Protein AF-A0A1J5QI05-F1 (afdb_monomer)

Sequence (761 aa):
MTAGESLWDIAAQQLGDGARYREIYDLSTHTLQPDGQTLTDPDRIRPGWHLTIPLPAPPATPPATPTAAPTLDATSAQGPSVSGRGSPAPVVVANPDGQGGAVGPGVQRPVPARTVSVPSDAATRTGDVTGGASFTRTLVLGLTALAASGVAAELARRRRRQHRLRRAGERIPLPELGTQAEAAERSLRRAEVVLTLDSLRLGLHLLGPACRAAGRSLPRVGGILITEETIDLVLVEDDEAPVAPFARVDARTWRATHADFADQEGAVGVELFPHPFPALVTVGITGEGAIMVVNLEAAGVLSVNGPPEAVTAAMRALACELATSPLSAGAHLVLGPEFADLAAVSDPARTRSVESTSDLEQRSAAADEDNRGVLDHAQVADALGARAALTGGDTWAPTIFLGANQAATTTPWSGHAVLTTNRSSPWQLEVDIDGEARLDVLGCAFRAQRLPEDHYHQLIRALGEAAEEPSRTPFAPPATVESQLVEVLTALPQPSPPAQDPDGMDEDPPQRTTGGREHPRVLVLGPVTVTGLDTATTSDRSRRNVELIAFLALQPGASAEQVDELLGHGKRIEPPNRNAHISRARTWLGTSTDGHPYLLKVANHDHYRLDPAVHTDWEEFLDLSTRGLGRGPDGATDLRAALALVRGRPFTGAARGAYEWADVLTHEMIDTITDVAHALALVEIDARDFRGARHATAVGLAVDPCNEQLFRDAITAAHNAGDHDEVERLIDKLQARIEAIDPGCDLEDDTVELLEALQRT

Secondary structure (DSSP, 8-state):
--TT--HHHHHHHHHS-GGGHHHHHHHHHTPPPTTS-----TT---TT----PPPPPPPPPPPPP----------------------------------------------PPPP----------------------PPBTTB-HHHHHHHHHHHHHHHHHHHHHPPTT----PPPTT-HHHHHHHHHHTS---THHHHHHHHHHHHHHHHHHTT-PPP-EEEEEE-SSEEEEEESS------TT-EESSSSEEEEETHHHHTTTT-TTGGGS--S---EEEEEEETTSPEEEEEHHHHSEEEEESSHHHHHHHHHHHHHHHHH-TTSTTSEEEE-GGGHHHHHTS-TTTEEE-S-HHHHHHHHHHHHHHHHHHHHHHT-SSHHHHHHHT-SGGGGPPEEEEEESS---PPTTSSEEEEESS--SS-EEEE-SSSEEEETTT--EEEE----HHHHHHHHHHHHHHHSPP---S------HHHHHHHHHHHSPPPPPP---SS---PPPPP--SSSPPPPEEE-SSS-EEES--GGG-S---HHHHHHHHHHHHSTTEEHHHHHHHHHTTSPPPHHHHHHHHHHHHHHH-B-TTS-BSB---SSSSEE-B-TT-EEHHHHHHHHHHHHHTTGGGGHHHHHHHHTT--SSTTTTPPTTSSGGGHHHHHHHHHHHHHHHHHHHHHHHHTT-HHHHHHHHHHHHHHSTT-HHHHHHHHHHHHHHT-HHHHHHHHHHHHHHHHTTSTTPPPPHHHHHHHHHHTT-

Solvent-accessible surface area (backbone atoms only — not comparable to full-atom values): 43970 Å² total; per-residue (Å²): 118,57,88,91,62,51,46,38,58,52,16,32,74,75,70,72,38,35,84,52,21,57,58,32,42,66,62,16,38,84,37,78,31,91,88,75,46,58,55,85,50,76,92,67,73,60,66,77,59,74,72,42,73,84,75,81,78,78,81,79,78,78,84,79,81,88,79,81,85,86,89,89,84,86,91,87,91,85,87,87,87,90,87,80,91,86,86,84,83,91,87,88,87,83,87,88,88,90,85,87,84,89,84,88,90,79,93,83,81,92,76,87,84,80,92,78,92,78,89,80,82,88,80,84,77,89,81,84,93,74,95,67,91,71,84,66,89,60,56,47,74,27,28,40,52,67,44,29,42,22,44,40,50,43,47,51,50,31,45,50,52,29,61,51,73,41,51,76,40,61,70,72,73,69,65,56,90,90,34,59,31,35,55,42,54,54,46,33,70,64,41,68,82,61,79,56,62,63,46,48,52,52,54,47,38,48,44,54,61,39,24,53,75,71,73,46,75,76,81,62,50,36,28,36,41,36,50,98,57,36,43,32,40,33,38,78,56,81,56,81,74,60,55,74,75,33,38,70,78,49,49,37,36,33,37,31,42,62,67,68,41,65,85,46,78,82,61,85,69,54,91,78,49,73,68,71,64,36,45,38,45,69,52,24,34,32,87,90,56,28,40,34,31,39,24,38,35,55,45,6,29,40,18,43,36,57,51,68,70,37,33,52,14,28,51,45,33,46,50,54,30,50,73,38,21,78,55,13,65,59,29,37,37,42,31,18,50,94,40,36,67,55,30,72,46,41,60,70,91,41,32,40,53,39,94,37,44,68,57,47,37,52,50,51,57,48,50,51,52,52,37,49,53,49,32,62,72,69,73,37,96,31,35,54,59,24,56,70,68,63,53,73,66,80,76,58,46,29,41,38,37,39,58,26,75,58,71,76,86,55,57,56,27,47,34,35,26,37,37,23,63,39,95,69,50,76,38,34,38,40,34,38,87,91,28,51,23,37,36,62,80,75,71,51,63,27,40,41,28,32,22,46,69,71,50,43,54,18,45,49,47,40,39,34,48,36,63,53,70,46,83,76,71,82,78,73,71,89,69,48,69,65,52,52,26,48,42,34,52,71,50,50,85,74,80,79,76,77,83,77,67,93,75,83,72,96,71,81,81,80,78,88,71,96,82,64,79,66,62,39,35,40,35,42,42,5,59,70,46,70,46,55,46,41,74,92,74,60,89,72,81,57,63,70,45,54,50,50,52,49,45,35,64,79,38,71,50,42,36,59,64,59,53,37,44,66,79,28,75,86,42,93,63,60,70,72,58,57,50,52,48,55,52,50,42,31,59,37,55,30,53,49,89,88,65,50,50,39,47,55,83,64,90,64,89,56,53,44,42,57,37,89,72,53,42,42,50,59,59,54,28,52,55,25,37,53,58,7,37,76,49,40,75,80,12,52,68,36,35,54,56,24,56,70,58,54,72,40,32,58,53,37,91,60,58,93,88,55,67,70,89,43,54,69,58,41,52,54,52,44,57,51,45,39,26,53,16,46,49,44,21,52,43,22,46,76,73,63,37,32,65,57,13,42,49,31,21,52,54,24,45,54,47,43,76,72,46,54,68,39,48,52,52,33,37,50,23,25,52,77,68,69,36,59,72,56,31,53,58,48,50,56,53,48,55,56,49,41,45,74,75,44,68,90,60,82,79,53,68,77,52,52,54,49,54,57,51,61,77,73,110

Nearest PDB structures (foldseek):
  8ffv-assembly1_D  TM=6.722E-01  e=2.477E-02  Homo sapiens
  1p5q-assembly1_A  TM=5.926E-01  e=1.095E-02  Homo sapiens
  4kyo-assembly1_B  TM=4.830E-01  e=3.154E-01  Homo sapiens
  4kyo-assembly1_D  TM=4.873E-01  e=3.309E-01  Homo sapiens
  4kxk-assembly1_D  TM=4.883E-01  e=4.009E-01  Homo sapiens

Structure (mmCIF, N/CA/C/O backbone):
data_AF-A0A1J5QI05-F1
#
_entry.id   AF-A0A1J5QI05-F1
#
loop_
_atom_site.group_PDB
_atom_site.id
_atom_site.type_symbol
_atom_site.label_atom_id
_atom_site.label_alt_id
_atom_site.label_comp_id
_atom_site.label_asym_id
_atom_site.label_entity_id
_atom_site.label_seq_id
_atom_site.pdbx_PDB_ins_code
_atom_site.Cartn_x
_atom_site.Cartn_y
_atom_site.Cartn_z
_atom_site.occupancy
_atom_site.B_iso_or_equiv
_atom_site.auth_seq_id
_atom_site.auth_comp_id
_atom_site.auth_asym_id
_atom_site.auth_atom_id
_atom_site.pdbx_PDB_model_num
ATOM 1 N N . MET A 1 1 ? -9.137 -30.284 -26.699 1.00 57.94 1 MET A N 1
ATOM 2 C CA . MET A 1 1 ? -7.779 -29.768 -26.944 1.00 57.94 1 MET A CA 1
ATOM 3 C C . MET A 1 1 ? -7.523 -29.606 -28.430 1.00 57.94 1 MET A C 1
ATOM 5 O O . MET A 1 1 ? -7.016 -30.505 -29.095 1.00 57.94 1 MET A O 1
ATOM 9 N N . THR A 1 2 ? -7.918 -28.446 -28.933 1.00 52.28 2 THR A N 1
ATOM 10 C CA . THR A 1 2 ? -7.547 -27.859 -30.223 1.00 52.28 2 THR A CA 1
ATOM 11 C C . THR A 1 2 ? -6.321 -26.949 -30.067 1.00 52.28 2 THR A C 1
ATOM 13 O O . THR A 1 2 ? -5.876 -26.672 -28.955 1.00 52.28 2 THR A O 1
ATOM 16 N N . ALA A 1 3 ? -5.716 -26.513 -31.174 1.00 47.81 3 ALA A N 1
ATOM 17 C CA . ALA A 1 3 ? -4.569 -25.605 -31.122 1.00 47.81 3 ALA A CA 1
ATOM 18 C C . ALA A 1 3 ? -5.006 -24.187 -30.709 1.00 47.81 3 ALA A C 1
ATOM 20 O O . ALA A 1 3 ? -5.913 -23.635 -31.325 1.00 47.81 3 ALA A O 1
ATOM 21 N N . GLY A 1 4 ? -4.341 -23.611 -29.700 1.00 61.31 4 GLY A N 1
ATOM 22 C CA . GLY A 1 4 ? -4.635 -22.273 -29.162 1.00 61.31 4 GLY A CA 1
ATOM 23 C C . GLY A 1 4 ? -5.579 -22.240 -27.952 1.00 61.31 4 GLY A C 1
ATOM 24 O O . GLY A 1 4 ? -5.848 -21.164 -27.441 1.00 61.31 4 GLY A O 1
ATOM 25 N N . GLU A 1 5 ? -6.062 -23.394 -27.490 1.00 75.56 5 GLU A N 1
ATOM 26 C CA . GLU A 1 5 ? -6.922 -23.538 -26.304 1.00 75.56 5 GLU A CA 1
ATOM 27 C C . GLU A 1 5 ? -6.070 -23.517 -25.016 1.00 75.56 5 GLU A C 1
ATOM 29 O O . GLU A 1 5 ? -5.035 -24.188 -24.967 1.00 75.56 5 GLU A O 1
ATOM 34 N N . SER A 1 6 ? -6.484 -22.768 -23.987 1.00 86.50 6 SER A N 1
ATOM 35 C CA . SER A 1 6 ? -5.796 -22.663 -22.685 1.00 86.50 6 SER A CA 1
ATOM 36 C C . SER A 1 6 ? -6.453 -23.522 -21.590 1.00 86.50 6 SER A C 1
ATOM 38 O O . SER A 1 6 ? -7.576 -24.004 -21.750 1.00 86.50 6 SER A O 1
ATOM 40 N N . LEU A 1 7 ? -5.784 -23.714 -20.440 1.00 83.56 7 LEU A N 1
ATOM 41 C CA . LEU A 1 7 ? -6.399 -24.418 -19.300 1.00 83.56 7 LEU A CA 1
ATOM 42 C C . LEU A 1 7 ? -7.613 -23.656 -18.751 1.00 83.56 7 LEU A C 1
ATOM 44 O O . LEU A 1 7 ? -8.544 -24.284 -18.250 1.00 83.56 7 LEU A O 1
ATOM 48 N N . TRP A 1 8 ? -7.611 -22.326 -18.878 1.00 86.31 8 TRP A N 1
ATOM 49 C CA . TRP A 1 8 ? -8.726 -21.455 -18.515 1.00 86.31 8 TRP A CA 1
ATOM 50 C C . TRP A 1 8 ? -9.959 -21.733 -19.379 1.00 86.31 8 TRP A C 1
ATOM 52 O O . TRP A 1 8 ? -11.044 -21.941 -18.844 1.00 86.31 8 TRP A O 1
ATOM 62 N N . ASP A 1 9 ? -9.793 -21.831 -20.701 1.00 82.38 9 ASP A N 1
ATOM 63 C CA . ASP A 1 9 ? -10.897 -22.138 -21.626 1.00 82.38 9 ASP A CA 1
ATOM 64 C C . ASP A 1 9 ? -11.490 -23.526 -21.350 1.00 82.38 9 ASP A C 1
ATOM 66 O O . ASP A 1 9 ? -12.709 -23.715 -21.353 1.00 82.38 9 ASP A O 1
ATOM 70 N N . ILE A 1 10 ? -10.623 -24.499 -21.050 1.00 82.75 10 ILE A N 1
ATOM 71 C CA . ILE A 1 10 ? -11.022 -25.868 -20.704 1.00 82.75 10 ILE A CA 1
ATOM 72 C C . ILE A 1 10 ? -11.776 -25.885 -19.367 1.00 82.75 10 ILE A C 1
ATOM 74 O O . ILE A 1 10 ? -12.798 -26.562 -19.260 1.00 82.75 10 ILE A O 1
ATOM 78 N N . ALA A 1 11 ? -11.334 -25.126 -18.362 1.00 85.94 11 ALA A N 1
ATOM 79 C CA . ALA A 1 11 ? -12.040 -25.003 -17.089 1.00 85.94 11 ALA A CA 1
ATOM 80 C C . ALA A 1 11 ? -13.392 -24.286 -17.245 1.00 85.94 11 ALA A C 1
ATOM 82 O O . ALA A 1 11 ? -14.410 -24.798 -16.778 1.00 85.94 11 ALA A O 1
ATOM 83 N N . ALA A 1 12 ? -13.452 -23.189 -18.003 1.00 83.75 12 ALA A N 1
ATOM 84 C CA . ALA A 1 12 ? -14.699 -22.494 -18.308 1.00 83.75 12 ALA A CA 1
ATOM 85 C C . ALA A 1 12 ? -15.707 -23.416 -19.019 1.00 83.75 12 ALA A C 1
ATOM 87 O O . ALA A 1 12 ? -16.884 -23.446 -18.662 1.00 83.75 12 ALA A O 1
ATOM 88 N N . GLN A 1 13 ? -15.249 -24.227 -19.980 1.00 82.94 13 GLN A N 1
ATOM 89 C CA . GLN A 1 13 ? -16.114 -25.139 -20.730 1.00 82.94 13 GLN A CA 1
ATOM 90 C C . GLN A 1 13 ? -16.539 -26.389 -19.934 1.00 82.94 13 GLN A C 1
ATOM 92 O O . GLN A 1 13 ? -17.657 -26.867 -20.117 1.00 82.94 13 GLN A O 1
ATOM 97 N N . GLN A 1 14 ? -15.661 -26.950 -19.094 1.00 82.81 14 GLN A N 1
ATOM 98 C CA . GLN A 1 14 ? -15.864 -28.269 -18.467 1.00 82.81 14 GLN A CA 1
ATOM 99 C C . GLN A 1 14 ? -16.241 -28.198 -16.977 1.00 82.81 14 GLN A C 1
ATOM 101 O O . GLN A 1 14 ? -16.883 -29.116 -16.468 1.00 82.81 14 GLN A O 1
ATOM 106 N N . LEU A 1 15 ? -15.866 -27.120 -16.281 1.00 79.81 15 LEU A N 1
ATOM 107 C CA . LEU A 1 15 ? -16.158 -26.868 -14.861 1.00 79.81 15 LEU A CA 1
ATOM 108 C C . LEU A 1 15 ? -17.123 -25.691 -14.642 1.00 79.81 15 LEU A C 1
ATOM 110 O O . LEU A 1 15 ? -17.561 -25.481 -13.510 1.00 79.81 15 LEU A O 1
ATOM 114 N N . GLY A 1 16 ? -17.465 -24.950 -15.703 1.00 76.06 16 GLY A N 1
ATOM 115 C CA . GLY A 1 16 ? -18.359 -23.786 -15.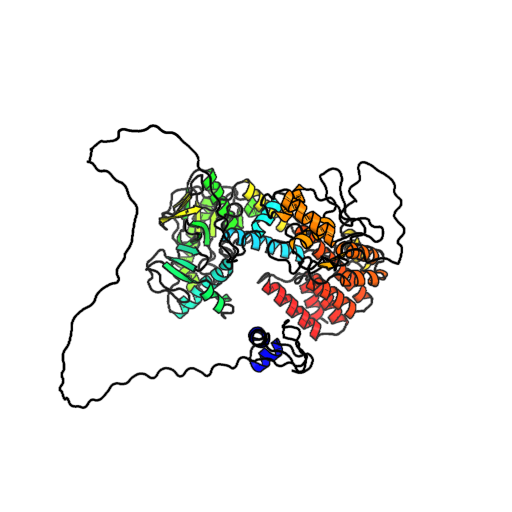671 1.00 76.06 16 GLY A CA 1
ATOM 116 C C . GLY A 1 16 ? -17.702 -22.486 -15.195 1.00 76.06 16 GLY A C 1
ATOM 117 O O . GLY A 1 16 ? -18.373 -21.460 -15.144 1.00 76.06 16 GLY A O 1
ATOM 118 N N . ASP A 1 17 ? -16.412 -22.525 -14.859 1.00 77.50 17 ASP A N 1
ATOM 119 C CA . ASP A 1 17 ? -15.629 -21.395 -14.358 1.00 77.50 17 ASP A CA 1
ATOM 120 C C . ASP A 1 17 ? -14.163 -21.557 -14.789 1.00 77.50 17 ASP A C 1
ATOM 122 O O . ASP A 1 17 ? -13.540 -22.593 -14.543 1.00 77.50 17 ASP A O 1
ATOM 126 N N . GLY A 1 18 ? -13.621 -20.530 -15.448 1.00 76.50 18 GLY A N 1
ATOM 127 C CA . GLY A 1 18 ? -12.241 -20.501 -15.929 1.00 76.50 18 GLY A CA 1
ATOM 128 C C . GLY A 1 18 ? -11.202 -20.423 -14.809 1.00 76.50 18 GLY A C 1
ATOM 129 O O . GLY A 1 18 ? -10.124 -21.001 -14.947 1.00 76.50 18 GLY A O 1
ATOM 130 N N . ALA A 1 19 ? -11.531 -19.814 -13.663 1.00 85.00 19 ALA A N 1
ATOM 131 C CA . ALA A 1 19 ? -10.616 -19.683 -12.525 1.00 85.00 19 ALA A CA 1
ATOM 132 C C . ALA A 1 19 ? -10.212 -21.045 -11.929 1.00 85.00 19 ALA A C 1
ATOM 134 O O . ALA A 1 19 ? -9.117 -21.201 -11.379 1.00 85.00 19 ALA A O 1
ATOM 135 N N . ARG A 1 20 ? -11.045 -22.072 -12.135 1.00 83.25 20 ARG A N 1
ATOM 136 C CA . ARG A 1 20 ? -10.829 -23.456 -11.682 1.00 83.25 20 ARG A CA 1
ATOM 137 C C . ARG A 1 20 ? -9.798 -24.235 -12.510 1.00 83.25 20 ARG A C 1
ATOM 139 O O . ARG A 1 20 ? -9.565 -25.417 -12.259 1.00 83.25 20 ARG A O 1
ATOM 146 N N . TYR A 1 21 ? -9.113 -23.584 -13.454 1.00 86.75 21 TYR A N 1
ATOM 147 C CA . TYR A 1 21 ? -8.011 -24.172 -14.227 1.00 86.75 21 TYR A CA 1
ATOM 148 C C . TYR A 1 21 ? -6.886 -24.749 -13.354 1.00 86.75 21 TYR A C 1
ATOM 150 O O . TYR A 1 21 ? -6.236 -25.715 -13.757 1.00 86.75 21 TYR A O 1
ATOM 158 N N . ARG A 1 22 ? -6.684 -24.202 -12.146 1.00 88.00 22 ARG A N 1
ATOM 159 C CA . ARG A 1 22 ? -5.702 -24.702 -11.170 1.00 88.00 22 ARG A CA 1
ATOM 160 C C . ARG A 1 22 ? -6.006 -26.128 -10.712 1.00 88.00 22 ARG A C 1
ATOM 162 O O . ARG A 1 22 ? -5.087 -26.931 -10.636 1.00 88.00 22 ARG A O 1
ATOM 169 N N . GLU A 1 23 ? -7.278 -26.486 -10.525 1.00 85.44 23 GLU A N 1
ATOM 170 C CA . GLU A 1 23 ? -7.661 -27.860 -10.165 1.00 85.44 23 GLU A CA 1
ATOM 171 C C . GLU A 1 23 ? -7.296 -28.853 -11.279 1.00 85.44 23 GLU A C 1
ATOM 173 O O . GLU A 1 23 ? -6.795 -29.945 -11.011 1.00 85.44 23 GLU A O 1
ATOM 178 N N . ILE A 1 24 ? -7.504 -28.460 -12.543 1.00 85.81 24 ILE A N 1
ATOM 179 C CA . ILE A 1 24 ? -7.110 -29.262 -13.712 1.00 85.81 24 ILE A CA 1
ATOM 180 C C . ILE A 1 24 ? -5.584 -29.362 -13.790 1.00 85.81 24 ILE A C 1
ATOM 182 O O . ILE A 1 24 ? -5.062 -30.445 -14.056 1.00 85.81 24 ILE A O 1
ATOM 186 N N . TYR A 1 25 ? -4.866 -28.260 -13.549 1.00 87.62 25 TYR A N 1
ATOM 187 C CA . TYR A 1 25 ? -3.404 -28.232 -13.516 1.00 87.62 25 TYR A CA 1
ATOM 188 C C . TYR A 1 25 ? -2.859 -29.194 -12.456 1.00 87.62 25 TYR A C 1
ATOM 190 O O . TYR A 1 25 ? -2.159 -30.139 -12.821 1.00 87.62 25 TYR A O 1
ATOM 198 N N . ASP A 1 26 ? -3.240 -29.028 -11.187 1.00 84.50 26 ASP A N 1
ATOM 199 C CA . ASP A 1 26 ? -2.735 -29.810 -10.053 1.00 84.50 26 ASP A CA 1
ATOM 200 C C . ASP A 1 26 ? -2.964 -31.315 -10.256 1.00 84.50 26 ASP A C 1
ATOM 202 O O . ASP A 1 26 ? -2.021 -32.107 -10.159 1.00 84.50 2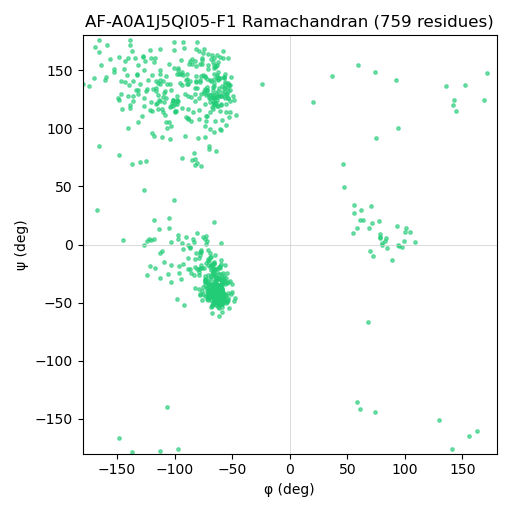6 ASP A O 1
ATOM 206 N N . LEU A 1 27 ? -4.178 -31.710 -10.664 1.00 85.75 27 LEU A N 1
ATOM 207 C CA . LEU A 1 27 ? -4.530 -33.103 -10.977 1.00 85.75 27 LEU A CA 1
ATOM 208 C C . LEU A 1 27 ? -3.824 -33.661 -12.229 1.00 85.75 27 LEU A C 1
ATOM 210 O O . LEU A 1 27 ? -3.763 -34.881 -12.415 1.00 85.75 27 LEU A O 1
ATOM 214 N N . SER A 1 28 ? -3.287 -32.797 -13.094 1.00 85.25 28 SER A N 1
ATOM 215 C CA . SER A 1 28 ? -2.593 -33.179 -14.333 1.00 85.25 28 SER A CA 1
ATOM 216 C C . SER A 1 28 ? -1.065 -33.094 -14.240 1.00 85.25 28 SER A C 1
ATOM 218 O O . SER A 1 28 ? -0.394 -33.745 -15.041 1.00 85.25 28 SER A O 1
ATOM 220 N N . THR A 1 29 ? -0.491 -32.376 -13.265 1.00 85.31 29 THR A N 1
ATOM 221 C CA . THR A 1 29 ? 0.975 -32.221 -13.103 1.00 85.31 29 THR A CA 1
ATOM 222 C C . THR A 1 29 ? 1.718 -33.556 -12.990 1.00 85.31 29 THR A C 1
ATOM 224 O O . THR A 1 29 ? 2.830 -33.709 -13.496 1.00 85.31 29 THR A O 1
ATOM 227 N N . HIS A 1 30 ? 1.088 -34.555 -12.368 1.00 78.75 30 HIS A N 1
ATOM 228 C CA . HIS A 1 30 ? 1.634 -35.903 -12.186 1.00 78.75 30 HIS A CA 1
ATOM 229 C C . HIS A 1 30 ? 1.330 -36.863 -13.353 1.00 78.75 30 HIS A C 1
ATOM 231 O O . HIS A 1 30 ? 1.742 -38.023 -13.320 1.00 78.75 30 HIS A O 1
ATOM 237 N N . THR A 1 31 ? 0.621 -36.405 -14.391 1.00 79.75 31 THR A N 1
ATOM 238 C CA . THR A 1 31 ? 0.260 -37.223 -15.558 1.00 79.75 31 THR A CA 1
ATOM 239 C C . THR A 1 31 ? 1.355 -37.150 -16.621 1.00 79.75 31 THR A C 1
ATOM 241 O O . THR A 1 31 ? 1.615 -36.089 -17.192 1.00 79.75 31 THR A O 1
ATOM 244 N N . LEU A 1 32 ? 1.985 -38.295 -16.906 1.00 81.75 32 LEU A N 1
ATOM 245 C CA . LEU A 1 32 ? 2.962 -38.429 -17.988 1.00 81.75 32 LEU A CA 1
ATOM 246 C C . LEU A 1 32 ? 2.260 -38.320 -19.349 1.00 81.75 32 LEU A C 1
ATOM 248 O O . LEU A 1 32 ? 1.349 -39.091 -19.652 1.00 81.75 32 LEU A O 1
ATOM 252 N N . GLN A 1 33 ? 2.700 -37.367 -20.163 1.00 88.44 33 GLN A N 1
ATOM 253 C CA . GLN A 1 33 ? 2.087 -37.030 -21.443 1.00 88.44 33 GLN A CA 1
ATOM 254 C C . GLN A 1 33 ? 2.602 -37.926 -22.585 1.00 88.44 33 GLN A C 1
ATOM 256 O O . GLN A 1 33 ? 3.686 -38.509 -22.473 1.00 88.44 33 GLN A O 1
ATOM 261 N N . PRO A 1 34 ? 1.872 -38.043 -23.716 1.00 74.81 34 PRO A N 1
ATOM 262 C CA . PRO A 1 34 ? 2.271 -38.905 -24.836 1.00 74.81 34 PRO A CA 1
ATOM 263 C C . PRO A 1 34 ? 3.613 -38.547 -25.501 1.00 74.81 34 PRO A C 1
ATOM 265 O O . PRO A 1 34 ? 4.197 -39.393 -26.175 1.00 74.81 34 PRO A O 1
ATOM 268 N N . ASP A 1 35 ? 4.112 -37.320 -25.315 1.00 76.56 35 ASP A N 1
ATOM 269 C CA . ASP A 1 35 ? 5.439 -36.864 -25.761 1.00 76.56 35 ASP A CA 1
ATOM 270 C C . ASP A 1 35 ? 6.550 -37.081 -24.709 1.00 76.56 35 ASP A C 1
ATOM 272 O O . ASP A 1 35 ? 7.690 -36.656 -24.906 1.00 76.56 35 ASP A O 1
ATOM 276 N N . GLY A 1 36 ? 6.236 -37.764 -23.602 1.00 75.56 36 GLY A N 1
ATOM 277 C CA . GLY A 1 36 ? 7.157 -38.067 -22.505 1.00 75.56 36 GLY A CA 1
ATOM 278 C C . GLY A 1 36 ? 7.405 -36.906 -21.539 1.00 75.56 36 GLY A C 1
ATOM 279 O O . GLY A 1 36 ? 8.251 -37.039 -20.655 1.00 75.56 36 GLY A O 1
ATOM 280 N N . GLN A 1 37 ? 6.704 -35.779 -21.696 1.00 80.00 37 GLN A N 1
ATOM 281 C CA . GLN A 1 37 ? 6.789 -34.630 -20.790 1.00 80.00 37 GLN A CA 1
ATOM 282 C C . GLN A 1 37 ? 5.711 -34.711 -19.693 1.00 80.00 37 GLN A C 1
ATOM 284 O O . GLN A 1 37 ? 4.864 -35.605 -19.687 1.00 80.00 37 GLN A O 1
ATOM 289 N N . THR A 1 38 ? 5.748 -33.787 -18.737 1.00 85.69 38 THR A N 1
ATOM 290 C CA . THR A 1 38 ? 4.684 -33.569 -17.746 1.00 85.69 38 THR A CA 1
ATOM 291 C C . THR A 1 38 ? 4.260 -32.106 -17.784 1.00 85.69 38 THR A C 1
ATOM 293 O O . THR A 1 38 ? 5.011 -31.243 -18.243 1.00 85.69 38 THR A O 1
ATOM 296 N N . LEU A 1 39 ? 3.049 -31.814 -17.311 1.00 83.38 39 LEU A N 1
ATOM 297 C CA . LEU A 1 39 ? 2.545 -30.447 -17.223 1.00 83.38 39 LEU A CA 1
ATOM 298 C C . LEU A 1 39 ? 3.249 -29.712 -16.068 1.00 83.38 39 LEU A C 1
ATOM 300 O O . LEU A 1 39 ? 2.935 -29.944 -14.905 1.00 83.38 39 LEU A O 1
ATOM 304 N N . THR A 1 40 ? 4.225 -28.860 -16.394 1.00 81.38 40 THR A N 1
ATOM 305 C CA . THR A 1 40 ? 5.015 -28.073 -15.418 1.00 81.38 40 THR A CA 1
ATOM 306 C C . THR A 1 40 ? 4.738 -26.569 -15.458 1.00 81.38 40 THR A C 1
ATOM 308 O O . THR A 1 40 ? 5.327 -25.821 -14.685 1.00 81.38 40 THR A O 1
ATOM 311 N N . ASP A 1 41 ? 3.928 -26.121 -16.414 1.00 78.25 41 ASP A N 1
ATOM 312 C CA . ASP A 1 41 ? 3.606 -24.719 -16.676 1.00 78.25 41 ASP A CA 1
ATOM 313 C C . ASP A 1 41 ? 2.139 -24.667 -17.149 1.00 78.25 41 ASP A C 1
ATOM 315 O O . ASP A 1 41 ? 1.824 -25.299 -18.166 1.00 78.25 41 ASP A O 1
ATOM 319 N N . PRO A 1 42 ? 1.225 -24.006 -16.412 1.00 77.44 42 PRO A N 1
ATOM 320 C CA . PRO A 1 42 ? -0.200 -23.990 -16.740 1.00 77.44 42 PRO A CA 1
ATOM 321 C C . PRO A 1 42 ? -0.514 -23.247 -18.047 1.00 77.44 42 PRO A C 1
ATOM 323 O O . PRO A 1 42 ? -1.506 -23.573 -18.700 1.00 77.44 42 PRO A O 1
ATOM 326 N N . ASP A 1 43 ? 0.342 -22.313 -18.467 1.00 75.50 43 ASP A N 1
ATOM 327 C CA . ASP A 1 43 ? 0.135 -21.501 -19.671 1.00 75.50 43 ASP A CA 1
ATOM 328 C C . ASP A 1 43 ? 0.662 -22.201 -20.941 1.00 75.50 43 ASP A C 1
ATOM 330 O O . ASP A 1 43 ? 0.529 -21.691 -22.057 1.00 75.50 43 ASP A O 1
ATOM 334 N N . ARG A 1 44 ? 1.269 -23.392 -20.802 1.00 76.19 44 ARG A N 1
ATOM 335 C CA . ARG A 1 44 ? 1.922 -24.132 -21.895 1.00 76.19 44 ARG A CA 1
ATOM 336 C C . ARG A 1 44 ? 1.387 -25.545 -22.063 1.00 76.19 44 ARG A C 1
ATOM 338 O O . ARG A 1 44 ? 2.086 -26.532 -21.828 1.00 76.19 44 ARG A O 1
ATOM 345 N N . ILE A 1 45 ? 0.168 -25.639 -22.578 1.00 81.62 45 ILE A N 1
ATOM 346 C CA . ILE A 1 45 ? -0.450 -26.917 -22.945 1.00 81.62 45 ILE A CA 1
ATOM 347 C C . ILE A 1 45 ? -0.371 -27.187 -24.450 1.00 81.62 45 ILE A C 1
ATOM 349 O O . ILE A 1 45 ? -0.304 -26.269 -25.268 1.00 81.62 45 ILE A O 1
ATOM 353 N N . ARG A 1 46 ? -0.342 -28.469 -24.833 1.00 78.38 46 ARG A N 1
ATOM 354 C CA . ARG A 1 46 ? -0.157 -28.901 -26.228 1.00 78.38 46 ARG A CA 1
ATOM 355 C C . ARG A 1 46 ? -1.342 -29.719 -26.745 1.00 78.38 46 ARG A C 1
ATOM 357 O O . ARG A 1 46 ? -1.900 -30.523 -25.995 1.00 78.38 46 ARG A O 1
ATOM 364 N N . PRO A 1 47 ? -1.700 -29.601 -28.038 1.00 79.25 47 PRO A N 1
ATOM 365 C CA . PRO A 1 47 ? -2.672 -30.493 -28.661 1.00 79.25 47 PRO A CA 1
ATOM 366 C C . PRO A 1 47 ? -2.250 -31.962 -28.523 1.00 79.25 47 PRO A C 1
ATOM 368 O O . PRO A 1 47 ? -1.142 -32.333 -28.906 1.00 79.25 47 PRO A O 1
ATOM 371 N N . GLY A 1 48 ? -3.145 -32.795 -27.988 1.00 73.69 48 GLY A N 1
ATOM 372 C CA . GLY A 1 48 ? -2.899 -34.222 -27.753 1.00 73.69 48 GLY A CA 1
ATOM 373 C C . GLY A 1 48 ? -2.406 -34.585 -26.347 1.00 73.69 48 GLY A C 1
ATOM 374 O O . GLY A 1 48 ? -2.239 -35.770 -26.075 1.00 73.69 48 GLY A O 1
ATOM 375 N N . TRP A 1 49 ? -2.203 -33.615 -25.451 1.00 86.31 49 TRP A N 1
ATOM 376 C CA . TRP A 1 49 ? -1.995 -33.896 -24.027 1.00 86.31 49 TRP A CA 1
ATOM 377 C C . TRP A 1 49 ? -3.290 -34.380 -23.347 1.00 86.31 49 TRP A C 1
ATOM 379 O O . TRP A 1 49 ? -4.402 -34.038 -23.755 1.00 86.31 49 TRP A O 1
ATOM 389 N N . HIS A 1 50 ? -3.134 -35.203 -22.312 1.00 85.12 50 HIS A N 1
ATOM 390 C CA . HIS A 1 50 ? -4.206 -35.723 -21.471 1.00 85.12 50 HIS A CA 1
ATOM 391 C C . HIS A 1 50 ? -4.253 -34.946 -20.153 1.00 85.12 50 HIS A C 1
ATOM 393 O O . HIS A 1 50 ? -3.257 -34.877 -19.430 1.00 85.12 50 HIS A O 1
ATOM 399 N N . LEU A 1 51 ? -5.424 -34.388 -19.843 1.00 85.94 51 LEU A N 1
ATOM 400 C CA . LEU A 1 51 ? -5.690 -33.626 -18.625 1.00 85.94 51 LEU A CA 1
ATOM 401 C C . LEU A 1 51 ? -6.734 -34.345 -17.767 1.00 85.94 51 LEU A C 1
ATOM 403 O O . LEU A 1 51 ? -7.719 -34.877 -18.286 1.00 85.94 51 LEU A O 1
ATOM 407 N N . THR A 1 52 ? -6.525 -34.330 -16.456 1.00 84.56 52 THR A N 1
ATOM 408 C CA . THR A 1 52 ? -7.446 -34.875 -15.457 1.00 84.56 52 THR A CA 1
ATOM 409 C C . THR A 1 52 ? -8.410 -33.777 -15.022 1.00 84.56 52 THR A C 1
ATOM 411 O O . THR A 1 52 ? -8.020 -32.837 -14.336 1.00 84.56 52 THR A O 1
ATOM 414 N N . ILE A 1 53 ? -9.679 -33.891 -15.416 1.00 84.38 53 ILE A N 1
ATOM 415 C CA . ILE A 1 53 ? -10.730 -32.944 -15.025 1.00 84.38 53 ILE A CA 1
ATOM 416 C C . ILE A 1 53 ? -11.392 -33.448 -13.730 1.00 84.38 53 ILE A C 1
ATOM 418 O O . ILE A 1 53 ? -11.794 -34.618 -13.687 1.00 84.38 53 ILE A O 1
ATOM 422 N N . PRO A 1 54 ? -11.534 -32.615 -12.681 1.00 78.56 54 PRO A N 1
ATOM 423 C CA . PRO A 1 54 ? -12.238 -33.005 -11.465 1.00 78.56 54 PRO A CA 1
ATOM 424 C C . PRO A 1 54 ? -13.729 -33.222 -11.754 1.00 78.56 54 PRO A C 1
ATOM 426 O O . PRO A 1 54 ? -14.446 -32.316 -12.175 1.00 78.56 54 PRO A O 1
ATOM 429 N N . LEU A 1 55 ? -14.211 -34.442 -11.511 1.00 65.62 55 LEU A N 1
ATOM 430 C CA . LEU A 1 55 ? -15.637 -34.761 -11.574 1.00 65.62 55 LEU A CA 1
ATOM 431 C C . LEU A 1 55 ? -16.365 -34.135 -10.372 1.00 65.62 55 LEU A C 1
ATOM 433 O O . LEU A 1 55 ? -15.914 -34.329 -9.240 1.00 65.62 55 LEU A O 1
ATOM 437 N N . PRO A 1 56 ? -17.508 -33.448 -10.567 1.00 51.56 56 PRO A N 1
ATOM 438 C CA . PRO A 1 56 ? -18.315 -32.977 -9.450 1.00 51.56 56 PRO A CA 1
ATOM 439 C C . PRO A 1 56 ? -18.819 -34.169 -8.629 1.00 51.56 56 PRO A C 1
ATOM 441 O O . PRO A 1 56 ? -19.350 -35.142 -9.174 1.00 51.56 56 PRO A O 1
ATOM 444 N N . ALA A 1 57 ? -18.662 -34.093 -7.306 1.00 40.53 57 ALA A N 1
ATOM 445 C CA . ALA A 1 57 ? -19.185 -35.110 -6.405 1.00 40.53 57 ALA A CA 1
ATOM 446 C C . ALA A 1 57 ? -20.723 -35.184 -6.530 1.00 40.53 57 ALA A C 1
ATOM 448 O O . ALA A 1 57 ? -21.381 -34.139 -6.538 1.00 40.53 57 ALA A O 1
ATOM 449 N N . PRO A 1 58 ? -21.326 -36.386 -6.622 1.00 39.38 58 PRO A N 1
ATOM 450 C CA . PRO A 1 58 ? -22.778 -36.505 -6.646 1.00 39.38 58 PRO A CA 1
ATOM 451 C C . PRO A 1 58 ? -23.366 -35.963 -5.331 1.00 39.38 58 PRO A C 1
ATOM 453 O O . PRO A 1 58 ? -22.783 -36.194 -4.267 1.00 39.38 58 PRO A O 1
ATOM 456 N N . PRO A 1 59 ? -24.512 -35.258 -5.374 1.00 36.84 59 PRO A N 1
ATOM 457 C CA . PRO A 1 59 ? -25.067 -34.595 -4.201 1.00 36.84 59 PRO A CA 1
ATOM 458 C C . PRO A 1 59 ? -25.365 -35.605 -3.090 1.00 36.84 59 PRO A C 1
ATOM 460 O O . PRO A 1 59 ? -26.057 -36.602 -3.306 1.00 36.84 59 PRO A O 1
ATOM 463 N N . ALA A 1 60 ? -24.849 -35.331 -1.892 1.00 36.16 60 ALA A N 1
ATOM 464 C CA . ALA A 1 60 ? -25.097 -36.157 -0.722 1.00 36.16 60 ALA A CA 1
ATOM 465 C C . ALA A 1 60 ? -26.594 -36.142 -0.374 1.00 36.16 60 ALA A C 1
ATOM 467 O O . ALA A 1 60 ? -27.169 -35.094 -0.073 1.00 36.16 60 ALA A O 1
ATOM 468 N N . THR A 1 61 ? -27.231 -37.312 -0.405 1.00 38.44 61 THR A N 1
ATOM 469 C CA . THR A 1 61 ? -28.631 -37.463 0.004 1.00 38.44 61 THR A CA 1
ATOM 470 C C . THR A 1 61 ? -28.775 -37.088 1.485 1.00 38.44 61 THR A C 1
ATOM 472 O O . THR A 1 61 ? -28.038 -37.642 2.307 1.00 38.44 61 THR A O 1
ATOM 475 N N . PRO A 1 62 ? -29.710 -36.198 1.869 1.00 42.75 62 PRO A N 1
ATOM 476 C CA . PRO A 1 62 ? -29.880 -35.823 3.269 1.00 42.75 62 PRO A CA 1
ATOM 477 C C . PRO A 1 62 ? -30.294 -37.036 4.127 1.00 42.75 62 PRO A C 1
ATOM 479 O O . PRO A 1 62 ? -31.074 -37.878 3.667 1.00 42.75 62 PRO A O 1
ATOM 482 N N . PRO A 1 63 ? -29.796 -37.150 5.374 1.00 35.75 63 PRO A N 1
ATOM 483 C CA . PRO A 1 63 ? -30.087 -38.290 6.235 1.00 35.75 63 PRO A CA 1
ATOM 484 C C . PRO A 1 63 ? -31.571 -38.328 6.619 1.00 35.75 63 PRO A C 1
ATOM 486 O O . PRO A 1 63 ? -32.125 -37.365 7.152 1.00 35.75 63 PRO A O 1
ATOM 489 N N . ALA A 1 64 ? -32.218 -39.466 6.364 1.00 33.28 64 ALA A N 1
ATOM 490 C CA . ALA A 1 64 ? -33.631 -39.663 6.666 1.00 33.28 64 ALA A CA 1
ATOM 491 C C . ALA A 1 64 ? -33.904 -39.665 8.181 1.00 33.28 64 ALA A C 1
ATOM 493 O O . ALA A 1 64 ? -33.218 -40.326 8.962 1.00 33.28 64 ALA A O 1
ATOM 494 N N . THR A 1 65 ? -34.956 -38.955 8.587 1.00 36.09 65 THR A N 1
ATOM 495 C CA . THR A 1 65 ? -35.403 -38.845 9.981 1.00 36.09 65 THR A CA 1
ATOM 496 C C . THR A 1 65 ? -35.920 -40.194 10.511 1.00 36.09 65 THR A C 1
ATOM 498 O O . THR A 1 65 ? -36.835 -40.761 9.905 1.00 36.09 65 THR A O 1
ATOM 501 N N . PRO A 1 66 ? -35.430 -40.717 11.654 1.00 35.75 66 PRO A N 1
ATOM 502 C CA . PRO A 1 66 ? -35.962 -41.951 12.226 1.00 35.75 66 PRO A CA 1
ATOM 503 C C . PRO A 1 66 ? -37.349 -41.722 12.841 1.00 35.75 66 PRO A C 1
ATOM 505 O O . PRO A 1 66 ? -37.481 -41.137 13.915 1.00 35.75 66 PRO A O 1
ATOM 508 N N . THR A 1 67 ? -38.398 -42.207 12.175 1.00 29.25 67 THR A N 1
ATOM 509 C CA . THR A 1 67 ? -39.738 -42.325 12.775 1.00 29.25 67 THR A CA 1
ATOM 510 C C . THR A 1 67 ? -39.821 -43.592 13.630 1.00 29.25 67 THR A C 1
ATOM 512 O O . THR A 1 67 ? -39.263 -44.631 13.280 1.00 29.25 67 THR A O 1
ATOM 515 N N . ALA A 1 68 ? -40.493 -43.500 14.777 1.00 34.88 68 ALA A N 1
ATOM 516 C CA . ALA A 1 68 ? -40.495 -44.541 15.799 1.00 34.88 68 ALA A CA 1
ATOM 517 C C . ALA A 1 68 ? -41.408 -45.747 15.481 1.00 34.88 68 ALA A C 1
ATOM 519 O O . ALA A 1 68 ? -42.533 -45.556 15.037 1.00 34.88 68 ALA A O 1
ATOM 520 N N . ALA A 1 69 ? -40.888 -46.944 15.799 1.00 36.22 69 ALA A N 1
ATOM 521 C CA . ALA A 1 69 ? -41.507 -48.172 16.348 1.00 36.22 69 ALA A CA 1
ATOM 522 C C . ALA A 1 69 ? -42.938 -48.616 15.923 1.00 36.22 69 ALA A C 1
ATOM 524 O O . ALA A 1 69 ? -43.869 -47.819 15.836 1.00 36.22 69 ALA A O 1
ATOM 525 N N . PRO A 1 70 ? -43.175 -49.943 15.830 1.00 36.44 70 PRO A N 1
ATOM 526 C CA . PRO A 1 70 ? -43.634 -50.630 17.048 1.00 36.44 70 PRO A CA 1
ATOM 527 C C . PRO A 1 70 ? -43.032 -52.028 17.338 1.00 36.44 70 PRO A C 1
ATOM 529 O O . PRO A 1 70 ? -42.298 -52.617 16.552 1.00 36.44 70 PRO A O 1
ATOM 532 N N . THR A 1 71 ? -43.361 -52.491 18.547 1.00 30.66 71 THR A N 1
ATOM 533 C CA . THR A 1 71 ? -42.854 -53.610 19.372 1.00 30.66 71 THR A CA 1
ATOM 534 C C . THR A 1 71 ? -43.262 -55.032 18.930 1.00 30.66 71 THR A C 1
ATOM 536 O O . THR A 1 71 ? -44.220 -55.166 18.173 1.00 30.66 71 THR A O 1
ATOM 539 N N . LEU A 1 72 ? -42.599 -56.054 19.525 1.00 30.70 72 LEU A N 1
ATOM 540 C CA . LEU A 1 72 ? -43.039 -57.427 19.940 1.00 30.70 72 LEU A CA 1
ATOM 541 C C . LEU A 1 72 ? -41.992 -58.508 19.538 1.00 30.70 72 LEU A C 1
ATOM 543 O O . LEU A 1 72 ? -41.508 -58.468 18.415 1.00 30.70 72 LEU A O 1
ATOM 547 N N . ASP A 1 73 ? -41.599 -59.521 20.334 1.00 27.00 73 ASP A N 1
ATOM 548 C CA . ASP A 1 73 ? -41.771 -59.814 21.777 1.00 27.00 73 ASP A CA 1
ATOM 549 C C . ASP A 1 73 ? -40.801 -60.960 22.241 1.00 27.00 73 ASP A C 1
ATOM 551 O O . ASP A 1 73 ? -40.149 -61.585 21.408 1.00 27.00 73 ASP A O 1
ATOM 555 N N . ALA A 1 74 ? -40.786 -61.289 23.546 1.00 28.69 74 ALA A N 1
ATOM 556 C CA . ALA A 1 74 ? -40.401 -62.587 24.171 1.00 28.69 74 ALA A CA 1
ATOM 557 C C . ALA A 1 74 ? -38.918 -63.081 24.314 1.00 28.69 74 ALA A C 1
ATOM 559 O O . ALA A 1 74 ? -38.395 -63.877 23.540 1.00 28.69 74 ALA A O 1
ATOM 560 N N . THR A 1 75 ? -38.316 -62.752 25.466 1.00 26.88 75 THR A N 1
ATOM 561 C CA . THR A 1 75 ? -37.759 -63.644 26.529 1.00 26.88 75 THR A CA 1
ATOM 562 C C . THR A 1 75 ? -37.390 -65.132 26.275 1.00 26.88 75 THR A C 1
ATOM 564 O O . THR A 1 75 ? -38.282 -65.960 26.094 1.00 26.88 75 THR A O 1
ATOM 567 N N . SER A 1 76 ? -36.116 -65.508 26.534 1.00 32.84 76 SER A N 1
ATOM 568 C CA . SER A 1 76 ? -35.608 -66.641 27.389 1.00 32.84 76 SER A CA 1
ATOM 569 C C . SER A 1 76 ? -34.089 -66.849 27.142 1.00 32.84 76 SER A C 1
ATOM 571 O O . SER A 1 76 ? -33.695 -66.916 25.988 1.00 32.84 76 SER A O 1
ATOM 573 N N . ALA A 1 77 ? -33.117 -66.845 28.072 1.00 29.08 77 ALA A N 1
ATOM 574 C CA . ALA A 1 77 ? -32.932 -67.421 29.420 1.00 29.08 77 ALA A CA 1
ATOM 575 C C . ALA A 1 77 ? -32.201 -68.795 29.450 1.00 29.08 77 ALA A C 1
ATOM 577 O O . ALA A 1 77 ? -32.848 -69.817 29.263 1.00 29.08 77 ALA A O 1
ATOM 578 N N . GLN A 1 78 ? -30.885 -68.793 29.764 1.00 28.94 78 GLN A N 1
ATOM 579 C CA . GLN A 1 78 ? -30.118 -69.691 30.684 1.00 28.94 78 GLN A CA 1
ATOM 580 C C . GLN A 1 78 ? -28.615 -69.840 30.303 1.00 28.94 78 GLN A C 1
ATOM 582 O O . GLN A 1 78 ? -28.272 -69.991 29.137 1.00 28.94 78 GLN A O 1
ATOM 587 N N . GLY A 1 79 ? -27.718 -69.792 31.306 1.00 26.11 79 GLY A N 1
ATOM 588 C CA . GLY A 1 79 ? -26.276 -70.142 31.216 1.00 26.11 79 GLY A CA 1
ATOM 589 C C . GLY A 1 79 ? -25.994 -71.493 31.910 1.00 26.11 79 GLY A C 1
ATOM 590 O O . GLY A 1 79 ? -26.879 -72.345 31.861 1.00 26.11 79 GLY A O 1
ATOM 591 N N . PRO A 1 80 ? -24.885 -71.705 32.666 1.00 48.09 80 PRO A N 1
ATOM 592 C CA . PRO A 1 80 ? -23.652 -70.908 32.817 1.00 48.09 80 PRO A CA 1
ATOM 593 C C . PRO A 1 80 ? -22.340 -71.759 32.813 1.00 48.09 80 PRO A C 1
ATOM 595 O O . PRO A 1 80 ? -22.375 -72.985 32.756 1.00 48.09 80 PRO A O 1
ATOM 598 N N . SER A 1 81 ? -21.164 -71.131 32.981 1.00 30.17 81 SER A N 1
ATOM 599 C CA . SER A 1 81 ? -19.936 -71.752 33.544 1.00 30.17 81 SER A CA 1
ATOM 600 C C . SER A 1 81 ? -18.961 -70.675 34.054 1.00 30.17 81 SER A C 1
ATOM 602 O O . SER A 1 81 ? -18.900 -69.592 33.480 1.00 30.17 81 SER A O 1
ATOM 604 N N . VAL A 1 82 ? -18.234 -70.935 35.152 1.00 32.22 82 VAL A N 1
ATOM 605 C CA . VAL A 1 82 ? -17.526 -69.909 35.958 1.00 32.22 82 VAL A CA 1
ATOM 606 C C . VAL A 1 82 ? -16.030 -70.204 36.117 1.00 32.22 82 VAL A C 1
ATOM 608 O O . VAL A 1 82 ? -15.685 -71.303 36.541 1.00 32.22 82 VAL A O 1
ATOM 611 N N . SER A 1 83 ? -15.173 -69.198 35.873 1.00 31.61 83 SER A N 1
ATOM 612 C CA . SER A 1 83 ? -13.820 -68.925 36.442 1.00 31.61 83 SER A CA 1
ATOM 613 C C . SER A 1 83 ? -13.181 -67.758 35.655 1.00 31.61 83 SER A C 1
ATOM 615 O O . SER A 1 83 ? -13.450 -67.645 34.469 1.00 31.61 83 SER A O 1
ATOM 617 N N . GLY A 1 84 ? -12.340 -66.855 36.174 1.00 28.34 84 GLY A N 1
ATOM 618 C CA . GLY A 1 84 ? -11.875 -66.598 37.539 1.00 28.34 84 GLY A CA 1
ATOM 619 C C . GLY A 1 84 ? -11.002 -65.320 37.586 1.00 28.34 84 GLY A C 1
ATOM 620 O O . GLY A 1 84 ? -10.179 -65.089 36.714 1.00 28.34 84 GLY A O 1
ATOM 621 N N . ARG A 1 85 ? -11.236 -64.490 38.610 1.00 29.77 85 ARG A N 1
ATOM 622 C CA . ARG A 1 85 ? -10.545 -63.259 39.074 1.00 29.77 85 ARG A CA 1
ATOM 623 C C . ARG A 1 85 ? -9.051 -63.048 38.695 1.00 29.77 85 ARG A C 1
ATOM 625 O O . ARG A 1 85 ? -8.238 -63.913 38.993 1.00 29.77 85 ARG A O 1
ATOM 632 N N . GLY A 1 86 ? -8.674 -61.813 38.314 1.00 27.30 86 GLY A N 1
ATOM 633 C CA . GLY A 1 86 ? -7.342 -61.240 38.627 1.00 27.30 86 GLY A CA 1
ATOM 634 C C . GLY A 1 86 ? -6.658 -60.382 37.545 1.00 27.30 86 GLY A C 1
ATOM 635 O O . GLY A 1 86 ? -6.329 -60.884 36.481 1.00 27.30 86 GLY A O 1
ATOM 636 N N . SER A 1 87 ? -6.368 -59.113 37.861 1.00 34.53 87 SER A N 1
ATOM 637 C CA . SER A 1 87 ? -5.427 -58.243 37.123 1.00 34.53 87 SER A CA 1
ATOM 638 C C . SER A 1 87 ? -4.051 -58.254 37.810 1.00 34.53 87 SER A C 1
ATOM 640 O O . SER A 1 87 ? -4.011 -58.407 39.036 1.00 34.53 87 SER A O 1
ATOM 642 N N . PRO A 1 88 ? -2.939 -58.081 37.071 1.00 37.19 88 PRO A N 1
ATOM 643 C CA . PRO A 1 88 ? -1.869 -57.225 37.597 1.00 37.19 88 PRO A CA 1
ATOM 644 C C . PRO A 1 88 ? -1.172 -56.313 36.561 1.00 37.19 88 PRO A C 1
ATOM 646 O O . PRO A 1 88 ? -1.184 -56.548 35.355 1.00 37.19 88 PRO A O 1
ATOM 649 N N . ALA A 1 89 ? -0.521 -55.276 37.094 1.00 29.52 89 ALA A N 1
ATOM 650 C CA . ALA A 1 89 ? 0.305 -54.281 36.403 1.00 29.52 89 ALA A CA 1
ATOM 651 C C . ALA A 1 89 ? 1.736 -54.791 36.068 1.00 29.52 89 ALA A C 1
ATOM 653 O O . ALA A 1 89 ? 2.156 -55.812 36.621 1.00 29.52 89 ALA 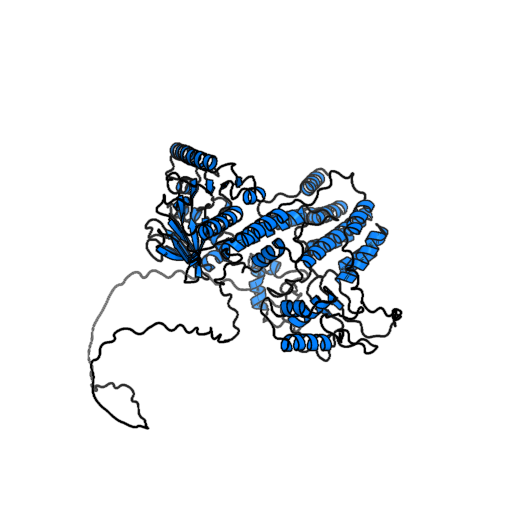A O 1
ATOM 654 N N . PRO A 1 90 ? 2.511 -54.095 35.204 1.00 37.47 90 PRO A N 1
ATOM 655 C CA . PRO A 1 90 ? 3.892 -54.471 34.878 1.00 37.47 90 PRO A CA 1
ATOM 656 C C . PRO A 1 90 ? 4.912 -54.114 35.980 1.00 37.47 90 PRO A C 1
ATOM 658 O O . PRO A 1 90 ? 4.684 -53.241 36.816 1.00 37.47 90 PRO A O 1
ATOM 661 N N . VAL A 1 91 ? 6.058 -54.805 35.956 1.00 28.64 91 VAL A N 1
ATOM 662 C CA . VAL A 1 91 ? 7.111 -54.818 36.995 1.00 28.64 91 VAL A CA 1
ATOM 663 C C . VAL A 1 91 ? 8.414 -54.164 36.501 1.00 28.64 91 VAL A C 1
ATOM 665 O O . VAL A 1 91 ? 8.741 -54.256 35.322 1.00 28.64 91 VAL A O 1
ATOM 668 N N . VAL A 1 92 ? 9.188 -53.572 37.424 1.00 31.17 92 VAL A N 1
ATOM 669 C CA . VAL A 1 92 ? 10.545 -53.012 37.215 1.00 31.17 92 VAL A CA 1
ATOM 670 C C . VAL A 1 92 ? 11.598 -53.773 38.045 1.00 31.17 92 VAL A C 1
ATOM 672 O O . VAL A 1 92 ? 11.377 -53.986 39.235 1.00 31.17 92 VAL A O 1
ATOM 675 N N . VAL A 1 93 ? 12.746 -54.121 37.432 1.00 30.77 93 VAL A N 1
ATOM 676 C CA . VAL A 1 93 ? 14.021 -54.675 37.985 1.00 30.77 93 VAL A CA 1
ATOM 677 C C . VAL A 1 93 ? 15.117 -54.399 36.919 1.00 30.77 93 VAL A C 1
ATOM 679 O O . VAL A 1 93 ? 14.781 -54.522 35.746 1.00 30.77 93 VAL A O 1
ATOM 682 N N . ALA A 1 94 ? 16.399 -54.042 37.124 1.00 29.14 94 ALA A N 1
ATOM 683 C CA . ALA A 1 94 ? 17.305 -53.708 38.253 1.00 29.14 94 ALA A CA 1
ATOM 684 C C . ALA A 1 94 ? 18.164 -52.461 37.836 1.00 29.14 94 ALA A C 1
ATOM 686 O O . ALA A 1 94 ? 18.061 -52.053 36.684 1.00 29.14 94 ALA A O 1
ATOM 687 N N . ASN A 1 95 ? 18.917 -51.695 38.650 1.00 29.27 95 ASN A N 1
ATOM 688 C CA . ASN A 1 95 ? 19.876 -51.902 39.770 1.00 29.27 95 ASN A CA 1
ATOM 689 C C . ASN A 1 95 ? 21.276 -52.447 39.370 1.00 29.27 95 ASN A C 1
ATOM 691 O O . ASN A 1 95 ? 21.324 -53.309 38.494 1.00 29.27 95 ASN A O 1
ATOM 695 N N . PRO A 1 96 ? 22.385 -52.107 40.084 1.00 44.88 96 PRO A N 1
ATOM 696 C CA . PRO A 1 96 ? 22.608 -50.999 41.043 1.00 44.88 96 PRO A CA 1
ATOM 697 C C . PRO A 1 96 ? 23.988 -50.283 40.911 1.00 44.88 96 PRO A C 1
ATOM 699 O O . PRO A 1 96 ? 24.872 -50.752 40.206 1.00 44.88 96 PRO A O 1
ATOM 702 N N . ASP A 1 97 ? 24.213 -49.216 41.689 1.00 30.89 97 ASP A N 1
ATOM 703 C CA . ASP A 1 97 ? 25.380 -49.115 42.595 1.00 30.89 97 ASP A CA 1
ATOM 704 C C . ASP A 1 97 ? 25.157 -47.995 43.631 1.00 30.89 97 ASP A C 1
ATOM 706 O O . ASP A 1 97 ? 24.352 -47.091 43.397 1.00 30.89 97 ASP A O 1
ATOM 710 N N . GLY A 1 98 ? 25.796 -48.051 44.808 1.00 27.67 98 GLY A N 1
ATOM 711 C CA . GLY A 1 98 ? 25.491 -47.085 45.872 1.00 27.67 98 GLY A CA 1
ATOM 712 C C . GLY A 1 98 ? 26.476 -46.985 47.038 1.00 27.67 98 GLY A C 1
ATOM 713 O O . GLY A 1 98 ? 27.324 -47.846 47.244 1.00 27.67 98 GLY A O 1
ATOM 714 N N . GLN A 1 99 ? 26.310 -45.895 47.794 1.00 32.72 99 GLN A N 1
ATOM 715 C CA . GLN A 1 99 ? 26.848 -45.507 49.113 1.00 32.72 99 GLN A CA 1
ATOM 716 C C . GLN A 1 99 ? 26.216 -44.116 49.386 1.00 32.72 99 GLN A C 1
ATOM 718 O O . GLN A 1 99 ? 26.117 -43.318 48.464 1.00 32.72 99 GLN A O 1
ATOM 723 N N . GLY A 1 100 ? 25.718 -43.708 50.554 1.00 28.20 100 GLY A N 1
ATOM 724 C CA . GLY A 1 100 ? 25.718 -44.299 51.887 1.00 28.20 100 GLY A CA 1
ATOM 725 C C . GLY A 1 100 ? 25.857 -43.183 52.939 1.00 28.20 100 GLY A C 1
ATOM 726 O O . GLY A 1 100 ? 26.908 -42.558 52.999 1.00 28.20 100 GLY A O 1
ATOM 727 N N . GLY A 1 101 ? 24.838 -42.962 53.787 1.00 28.61 101 GLY A N 1
ATOM 728 C CA . GLY A 1 101 ? 24.986 -42.264 55.079 1.00 28.61 101 GLY A CA 1
ATOM 729 C C . GLY A 1 101 ? 23.818 -41.347 55.484 1.00 28.61 101 GLY A C 1
ATOM 730 O O . GLY A 1 101 ? 23.466 -40.434 54.750 1.00 28.61 101 GLY A O 1
ATOM 731 N N . ALA A 1 102 ? 23.236 -41.573 56.669 1.00 27.16 102 ALA A N 1
ATOM 732 C CA . ALA A 1 102 ? 22.279 -40.672 57.342 1.00 27.16 102 ALA A CA 1
ATOM 733 C C . ALA A 1 102 ? 23.039 -39.516 58.073 1.00 27.16 102 ALA A C 1
ATOM 735 O O . ALA A 1 102 ? 24.265 -39.543 58.100 1.00 27.16 102 ALA A O 1
ATOM 736 N N . VAL A 1 103 ? 22.458 -38.470 58.688 1.00 29.94 103 VAL A N 1
ATOM 737 C CA . VAL A 1 103 ? 21.410 -38.429 59.737 1.00 29.94 103 VAL A CA 1
ATOM 738 C C . VAL A 1 103 ? 20.897 -36.982 59.945 1.00 29.94 103 VAL A C 1
ATOM 740 O O . VAL A 1 103 ? 21.708 -36.070 60.041 1.00 29.94 103 VAL A O 1
ATOM 743 N N . GLY A 1 104 ? 19.591 -36.813 60.210 1.00 28.62 104 GLY A N 1
ATOM 744 C CA . GLY A 1 104 ? 19.091 -35.878 61.247 1.00 28.62 104 GLY A CA 1
ATOM 745 C C . GLY A 1 104 ? 18.720 -34.426 60.857 1.00 28.62 104 GLY A C 1
ATOM 746 O O . GLY A 1 104 ? 19.424 -33.805 60.068 1.00 28.62 104 GLY A O 1
ATOM 747 N N . PRO A 1 105 ? 17.639 -33.845 61.432 1.00 36.47 105 PRO A N 1
ATOM 748 C CA . PRO A 1 105 ? 17.171 -32.494 61.106 1.00 36.47 105 PRO A CA 1
ATOM 749 C C . PRO A 1 105 ? 17.674 -31.412 62.081 1.00 36.47 105 PRO A C 1
ATOM 751 O O . PRO A 1 105 ? 17.768 -31.640 63.287 1.00 36.47 105 PRO A O 1
ATOM 754 N N . GLY A 1 106 ? 17.902 -30.195 61.575 1.00 26.92 106 GLY A N 1
ATOM 755 C CA . GLY A 1 106 ? 18.282 -29.026 62.375 1.00 26.92 106 GLY A CA 1
ATOM 756 C C . GLY A 1 106 ? 17.564 -27.754 61.920 1.00 26.92 106 GLY A C 1
ATOM 757 O O . GLY A 1 106 ? 17.747 -27.298 60.797 1.00 26.92 106 GLY A O 1
ATOM 758 N N . VAL A 1 107 ? 16.752 -27.172 62.804 1.00 30.39 107 VAL A N 1
ATOM 759 C CA . VAL A 1 107 ? 16.082 -25.880 62.587 1.00 30.39 107 VAL A CA 1
ATOM 760 C C . VAL A 1 107 ? 17.110 -24.750 62.617 1.00 30.39 107 VAL A C 1
ATOM 762 O O . VAL A 1 107 ? 17.779 -24.577 63.635 1.00 30.39 107 VAL A O 1
ATOM 765 N N . GLN A 1 108 ? 17.162 -23.908 61.579 1.00 27.42 108 GLN A N 1
ATOM 766 C CA . GLN A 1 108 ? 17.685 -22.546 61.717 1.00 27.42 108 GLN A CA 1
ATOM 767 C C . GLN A 1 108 ? 17.089 -21.559 60.703 1.00 27.42 108 GLN A C 1
ATOM 769 O O . GLN A 1 108 ? 16.631 -21.916 59.623 1.00 27.42 108 GLN A O 1
ATOM 774 N N . ARG A 1 109 ? 17.034 -20.300 61.141 1.00 27.94 109 ARG A N 1
ATOM 775 C CA . ARG A 1 109 ? 16.238 -19.183 60.614 1.00 27.94 109 ARG A CA 1
ATOM 776 C C . ARG A 1 109 ? 17.184 -18.165 59.957 1.00 27.94 109 ARG A C 1
ATOM 778 O O . ARG A 1 109 ? 18.100 -17.732 60.656 1.00 27.94 109 ARG A O 1
ATOM 785 N N . PRO A 1 110 ? 16.987 -17.738 58.694 1.00 27.11 110 PRO A N 1
ATOM 786 C CA . PRO A 1 110 ? 17.855 -16.742 58.076 1.00 27.11 110 PRO A CA 1
ATOM 787 C C . PRO A 1 110 ? 17.493 -15.304 58.480 1.00 27.11 110 PRO A C 1
ATOM 789 O O . PRO A 1 110 ? 16.327 -14.945 58.635 1.00 27.11 110 PRO A O 1
ATOM 792 N N . VAL A 1 111 ? 18.535 -14.485 58.607 1.00 25.48 111 VAL A N 1
ATOM 793 C CA . VAL A 1 111 ? 18.569 -13.018 58.772 1.00 25.48 111 VAL A CA 1
ATOM 794 C C . VAL A 1 111 ? 19.634 -12.534 57.754 1.00 25.48 111 VAL A C 1
ATOM 796 O O . VAL A 1 111 ? 20.517 -13.325 57.415 1.00 25.48 111 VAL A O 1
ATOM 799 N N . PRO A 1 112 ? 19.495 -11.353 57.119 1.00 32.91 112 PRO A N 1
ATOM 800 C CA . PRO A 1 112 ? 19.582 -11.264 55.657 1.00 32.91 112 PRO A CA 1
ATOM 801 C C . PRO A 1 112 ? 21.000 -11.219 55.074 1.00 32.91 112 PRO A C 1
ATOM 803 O O . PRO A 1 112 ? 21.936 -10.704 55.686 1.00 32.91 112 PRO A O 1
ATOM 806 N N . ALA A 1 113 ? 21.120 -11.683 53.827 1.00 23.89 113 ALA A N 1
ATOM 807 C CA . ALA A 1 113 ? 22.322 -11.544 53.011 1.00 23.89 113 ALA A CA 1
ATOM 808 C C . ALA A 1 113 ? 22.291 -10.251 52.176 1.00 23.89 113 ALA A C 1
ATOM 810 O O . ALA A 1 113 ? 21.250 -9.848 51.658 1.00 23.89 113 ALA A O 1
ATOM 811 N N . ARG A 1 114 ? 23.458 -9.610 52.053 1.00 23.00 114 ARG A N 1
ATOM 812 C CA . ARG A 1 114 ? 23.689 -8.424 51.216 1.00 23.00 114 ARG A CA 1
ATOM 813 C C . ARG A 1 114 ? 23.675 -8.759 49.723 1.00 23.00 114 ARG A C 1
ATOM 815 O O . ARG A 1 114 ? 24.051 -9.853 49.317 1.00 23.00 114 ARG A O 1
ATOM 822 N N . THR A 1 115 ? 23.345 -7.741 48.938 1.00 25.45 115 THR A N 1
ATOM 823 C CA . THR A 1 115 ? 23.451 -7.667 47.479 1.00 25.45 115 THR A CA 1
ATOM 824 C C . THR A 1 115 ? 24.840 -8.046 46.958 1.00 25.45 115 THR A C 1
ATOM 826 O O . THR A 1 115 ? 25.838 -7.483 47.410 1.00 25.45 115 THR A O 1
ATOM 829 N N . VAL A 1 116 ? 24.887 -8.901 45.934 1.00 23.33 116 VAL A N 1
ATOM 830 C CA . VAL A 1 116 ? 25.952 -8.934 44.919 1.00 23.33 116 VAL A CA 1
ATOM 831 C C . VAL A 1 116 ? 25.276 -9.159 43.569 1.00 23.33 116 VAL A C 1
ATOM 833 O O . VAL A 1 116 ? 24.591 -10.161 43.382 1.00 23.33 116 VAL A O 1
ATOM 836 N N . SER A 1 117 ? 25.449 -8.216 42.646 1.00 25.16 117 SER A N 1
ATOM 837 C CA . SER A 1 117 ? 24.965 -8.324 41.269 1.00 25.16 117 SER A CA 1
ATOM 838 C C . SER A 1 117 ? 25.945 -9.144 40.431 1.00 25.16 117 SER A C 1
ATOM 840 O O . SER A 1 117 ? 27.146 -8.884 40.484 1.00 25.16 117 SER A O 1
ATOM 842 N N . VAL A 1 118 ? 25.446 -10.077 39.618 1.00 22.83 118 VAL A N 1
ATOM 843 C CA . VAL A 1 118 ? 26.214 -10.743 38.553 1.00 22.83 118 VAL A CA 1
ATOM 844 C C . VAL A 1 118 ? 25.291 -10.908 37.334 1.00 22.83 118 VAL A C 1
ATOM 846 O O . VAL A 1 118 ? 24.179 -11.407 37.514 1.00 22.83 118 VAL A O 1
ATOM 849 N N . PRO A 1 119 ? 25.688 -10.473 36.123 1.00 25.00 119 PRO A N 1
ATOM 850 C CA . PRO A 1 119 ? 24.917 -10.702 34.901 1.00 25.00 119 PRO A CA 1
ATOM 851 C C . PRO A 1 119 ? 25.084 -12.152 34.418 1.00 25.00 119 PRO A C 1
ATOM 853 O O . PRO A 1 119 ? 26.102 -12.782 34.697 1.00 25.00 119 PRO A O 1
ATOM 856 N N . SER A 1 120 ? 24.113 -12.677 33.666 1.00 24.86 120 SER A N 1
ATOM 857 C CA . SER A 1 120 ? 24.236 -13.979 32.997 1.00 24.86 120 SER A CA 1
ATOM 858 C C . SER A 1 120 ? 23.702 -13.895 31.572 1.00 24.86 120 SER A C 1
ATOM 860 O O . SER A 1 120 ? 22.579 -13.445 31.356 1.00 24.86 120 SER A O 1
ATOM 862 N N . ASP A 1 121 ? 24.526 -14.340 30.625 1.00 23.45 121 ASP A N 1
ATOM 863 C CA . ASP A 1 121 ? 24.315 -14.206 29.185 1.00 23.45 121 ASP A CA 1
ATOM 864 C C . ASP A 1 121 ? 23.100 -14.960 28.635 1.00 23.45 121 ASP A C 1
ATOM 866 O O . ASP A 1 121 ? 22.713 -16.033 29.110 1.00 23.45 121 ASP A O 1
ATOM 870 N N . ALA A 1 122 ? 22.572 -14.431 27.530 1.00 25.06 122 ALA A N 1
ATOM 871 C CA . ALA A 1 122 ? 21.677 -15.152 26.643 1.00 25.06 122 ALA A CA 1
ATOM 872 C C . ALA A 1 122 ? 22.455 -16.229 25.862 1.00 25.06 122 ALA A C 1
ATOM 874 O O . ALA A 1 122 ? 23.241 -15.925 24.966 1.00 25.06 122 ALA A O 1
ATOM 875 N N . ALA A 1 123 ? 22.203 -17.503 26.168 1.00 25.56 123 ALA A N 1
ATOM 876 C CA . ALA A 1 123 ? 22.735 -18.628 25.404 1.00 25.56 123 ALA A CA 1
ATOM 877 C C . ALA A 1 123 ? 21.759 -19.045 24.290 1.00 25.56 123 ALA A C 1
ATOM 879 O O . ALA A 1 123 ? 20.860 -19.865 24.494 1.00 25.56 123 ALA A O 1
ATOM 880 N N . THR A 1 124 ? 21.959 -18.487 23.095 1.00 24.58 124 THR A N 1
ATOM 881 C CA . THR A 1 124 ? 21.281 -18.898 21.858 1.00 24.58 124 THR A CA 1
ATOM 882 C C . THR A 1 124 ? 21.480 -20.393 21.604 1.00 24.58 124 THR A C 1
ATOM 884 O O . THR A 1 124 ? 22.609 -20.846 21.421 1.00 24.58 124 THR A O 1
ATOM 887 N N . ARG A 1 125 ? 20.390 -21.167 21.525 1.00 24.02 125 ARG A N 1
ATOM 888 C CA . ARG A 1 125 ? 20.419 -22.518 20.944 1.00 24.02 125 ARG A CA 1
ATOM 889 C C . ARG A 1 125 ? 19.905 -22.466 19.514 1.00 24.02 125 ARG A C 1
ATOM 891 O O . ARG A 1 125 ? 18.740 -22.172 19.276 1.00 24.02 125 ARG A O 1
ATOM 898 N N . THR A 1 126 ? 20.799 -22.760 18.580 1.00 31.27 126 THR A N 1
ATOM 899 C CA . THR A 1 126 ? 20.490 -23.029 17.176 1.00 31.27 126 THR A CA 1
ATOM 900 C C . THR A 1 126 ? 19.679 -24.321 17.052 1.00 31.27 126 THR A C 1
ATOM 902 O O . THR A 1 126 ? 19.992 -25.317 17.704 1.00 31.27 126 THR A O 1
ATOM 905 N N . GLY A 1 127 ? 18.634 -24.306 16.222 1.00 24.38 127 GLY A N 1
ATOM 906 C CA . GLY A 1 127 ? 17.706 -25.429 16.089 1.00 24.38 127 GLY A CA 1
ATOM 907 C C . GLY A 1 127 ? 16.819 -25.330 14.850 1.00 24.38 127 GLY A C 1
ATOM 908 O O . GLY A 1 127 ? 15.695 -24.868 14.957 1.00 24.38 127 GLY A O 1
ATOM 909 N N . ASP A 1 128 ? 17.371 -25.814 13.737 1.00 24.00 128 ASP A N 1
ATOM 910 C CA . ASP A 1 128 ? 16.724 -26.306 12.507 1.00 24.00 128 ASP A CA 1
ATOM 911 C C . ASP A 1 128 ? 15.792 -25.404 11.664 1.00 24.00 128 ASP A C 1
ATOM 913 O O . ASP A 1 128 ? 15.200 -24.429 12.118 1.00 24.00 128 ASP A O 1
ATOM 917 N N . VAL A 1 129 ? 15.701 -25.741 10.373 1.00 38.16 129 VAL A N 1
ATOM 918 C CA . VAL A 1 129 ? 14.959 -24.992 9.349 1.00 38.16 129 VAL A CA 1
ATOM 919 C C . VAL A 1 129 ? 13.679 -25.732 8.968 1.00 38.16 129 VAL A C 1
ATOM 921 O O . VAL A 1 129 ? 13.678 -26.610 8.108 1.00 38.16 129 VAL A O 1
ATOM 924 N N . THR A 1 130 ? 12.559 -25.282 9.526 1.00 25.52 130 THR A N 1
ATOM 925 C CA . THR A 1 130 ? 11.226 -25.463 8.934 1.00 25.52 130 THR A CA 1
ATOM 926 C C . THR A 1 130 ? 10.549 -24.103 8.881 1.00 25.52 130 THR A C 1
ATOM 928 O O . THR A 1 130 ? 10.229 -23.530 9.920 1.00 25.52 130 THR A O 1
ATOM 931 N N . GLY A 1 131 ? 10.375 -23.562 7.674 1.00 32.56 131 GLY A N 1
ATOM 932 C CA . GLY A 1 131 ? 9.769 -22.249 7.473 1.00 32.56 131 GLY A CA 1
ATOM 933 C C . GLY A 1 131 ? 8.261 -22.274 7.701 1.00 32.56 131 GLY A C 1
ATOM 934 O O . GLY A 1 131 ? 7.512 -22.525 6.763 1.00 32.56 131 GLY A O 1
ATOM 935 N N . GLY A 1 132 ? 7.836 -21.979 8.927 1.00 23.86 132 GLY A N 1
ATOM 936 C CA . GLY A 1 132 ? 6.570 -21.295 9.187 1.00 23.86 132 GLY A CA 1
ATOM 937 C C . GLY A 1 132 ? 6.855 -19.799 9.331 1.00 23.86 132 GLY A C 1
ATOM 938 O O . GLY A 1 132 ? 7.876 -19.434 9.918 1.00 23.86 132 GLY A O 1
ATOM 939 N N . ALA A 1 133 ? 6.001 -18.940 8.772 1.00 34.28 133 ALA A N 1
ATOM 940 C CA . ALA A 1 133 ? 6.074 -17.508 9.055 1.00 34.28 133 ALA A CA 1
ATOM 941 C C . ALA A 1 133 ? 5.758 -17.304 10.542 1.00 34.28 133 ALA A C 1
ATOM 943 O O . ALA A 1 133 ? 4.741 -17.805 11.008 1.00 34.28 133 ALA A O 1
ATOM 944 N N . SER A 1 134 ? 6.640 -16.629 11.279 1.00 38.78 134 SER A N 1
ATOM 945 C CA . SER A 1 134 ? 6.434 -16.340 12.700 1.00 38.78 134 SER A CA 1
ATOM 946 C C . SER A 1 134 ? 6.213 -14.850 12.856 1.00 38.78 134 SER A C 1
ATOM 948 O O . SER A 1 134 ? 7.110 -14.060 12.576 1.00 38.78 134 SER A O 1
ATOM 950 N N . PHE A 1 135 ? 5.021 -14.495 13.316 1.00 45.38 135 PHE A N 1
ATOM 951 C CA . PHE A 1 135 ? 4.536 -13.136 13.492 1.00 45.38 135 PHE A CA 1
ATOM 952 C C . PHE A 1 135 ? 5.431 -12.404 14.478 1.00 45.38 135 PHE A C 1
ATOM 954 O O . PHE A 1 135 ? 5.381 -12.581 15.702 1.00 45.38 135 PHE A O 1
ATOM 961 N N . THR A 1 136 ? 6.334 -11.613 13.913 1.00 51.53 136 THR A N 1
ATOM 962 C CA . THR A 1 136 ? 7.441 -11.081 14.683 1.00 51.53 136 THR A CA 1
ATOM 963 C C . THR A 1 136 ? 6.916 -10.114 15.755 1.00 51.53 136 THR A C 1
ATOM 965 O O . THR A 1 136 ? 6.342 -9.077 15.433 1.00 51.53 136 THR A O 1
ATOM 968 N N . ARG A 1 137 ? 7.190 -10.377 17.046 1.00 61.78 137 ARG A N 1
ATOM 969 C CA . ARG A 1 137 ? 6.892 -9.467 18.188 1.00 61.78 137 ARG A CA 1
ATOM 970 C C . ARG A 1 137 ? 7.703 -8.150 18.171 1.00 61.78 137 ARG A C 1
ATOM 972 O O . ARG A 1 137 ? 7.892 -7.503 19.203 1.00 61.78 137 ARG A O 1
ATOM 979 N N . THR A 1 138 ? 8.245 -7.784 17.016 1.00 68.00 138 THR A N 1
ATOM 980 C CA . THR A 1 138 ? 9.141 -6.653 16.796 1.00 68.00 138 THR A CA 1
ATOM 981 C C . THR A 1 138 ? 8.328 -5.484 16.268 1.00 68.00 138 THR A C 1
ATOM 983 O O . THR A 1 138 ? 7.668 -5.593 15.239 1.00 68.00 138 THR A O 1
ATOM 986 N N . LEU A 1 139 ? 8.408 -4.350 16.959 1.00 76.56 139 LEU A N 1
ATOM 987 C CA . LEU A 1 139 ? 7.841 -3.098 16.478 1.00 76.56 139 LEU A CA 1
ATOM 988 C C . LEU A 1 139 ? 8.729 -2.530 15.359 1.00 76.56 139 LEU A C 1
ATOM 990 O O . LEU A 1 139 ? 9.943 -2.406 15.537 1.00 76.56 139 LEU A O 1
ATOM 994 N N . VAL A 1 140 ? 8.136 -2.149 14.228 1.00 77.19 140 VAL A N 1
ATOM 995 C CA . VAL A 1 140 ? 8.843 -1.561 13.078 1.00 77.19 140 VAL A CA 1
ATOM 996 C C . VAL A 1 140 ? 8.789 -0.046 13.210 1.00 77.19 140 VAL A C 1
ATOM 998 O O . VAL A 1 140 ? 7.707 0.524 13.286 1.00 77.19 140 VAL A O 1
ATOM 1001 N N . LEU A 1 141 ? 9.949 0.607 13.339 1.00 78.00 141 LEU A N 1
ATOM 1002 C CA . LEU A 1 141 ? 10.068 2.017 13.764 1.00 78.00 141 LEU A CA 1
ATOM 1003 C C . LEU A 1 141 ? 9.379 2.335 15.116 1.00 78.00 141 LEU A C 1
ATOM 1005 O O . LEU A 1 141 ? 9.305 3.494 15.518 1.00 78.00 141 LEU A O 1
ATOM 1009 N N . GLY A 1 142 ? 8.926 1.317 15.858 1.00 79.81 142 GLY A N 1
ATOM 1010 C CA . GLY A 1 142 ? 8.114 1.475 17.068 1.00 79.81 142 GLY A CA 1
ATOM 1011 C C . GLY A 1 142 ? 6.597 1.316 16.863 1.00 79.81 142 GLY A C 1
ATOM 1012 O O . GLY A 1 142 ? 5.860 1.322 17.847 1.00 79.81 142 GLY A O 1
ATOM 1013 N N . LEU A 1 143 ? 6.141 1.096 15.625 1.00 87.50 143 LEU A N 1
ATOM 1014 C CA . LEU A 1 143 ? 4.758 0.766 15.259 1.00 87.50 143 LEU A CA 1
ATOM 1015 C C . LEU A 1 143 ? 4.488 -0.747 15.314 1.00 87.50 143 LEU A C 1
ATOM 1017 O O . LEU A 1 143 ? 5.407 -1.556 15.154 1.00 87.50 143 LEU A O 1
ATOM 1021 N N . THR A 1 144 ? 3.225 -1.147 15.497 1.00 88.00 144 THR A N 1
ATOM 1022 C CA . THR A 1 144 ? 2.815 -2.553 15.300 1.00 88.00 144 THR A CA 1
ATOM 1023 C C . THR A 1 144 ? 2.951 -2.966 13.827 1.00 88.00 144 THR A C 1
ATOM 1025 O O . THR A 1 144 ? 2.965 -2.112 12.942 1.00 88.00 144 THR A O 1
ATOM 1028 N N . ALA A 1 145 ? 3.014 -4.270 13.526 1.00 82.38 145 ALA A N 1
ATOM 1029 C CA . ALA A 1 145 ? 3.089 -4.741 12.136 1.00 82.38 145 ALA A CA 1
ATOM 1030 C C . ALA A 1 145 ? 1.883 -4.284 11.285 1.00 82.38 145 ALA A C 1
ATOM 1032 O O . ALA A 1 145 ? 2.045 -3.977 10.106 1.00 82.38 145 ALA A O 1
ATOM 1033 N N . LEU A 1 146 ? 0.694 -4.172 11.891 1.00 84.94 146 LEU A N 1
ATOM 1034 C CA . LEU A 1 146 ? -0.522 -3.692 11.227 1.00 84.94 146 LEU A CA 1
ATOM 1035 C C . LEU A 1 146 ? -0.448 -2.185 10.928 1.00 84.94 146 LEU A C 1
ATOM 1037 O O . LEU A 1 146 ? -0.700 -1.773 9.798 1.00 84.94 146 LEU A O 1
ATOM 1041 N N . ALA A 1 147 ? -0.017 -1.379 11.904 1.00 88.06 147 ALA A N 1
ATOM 1042 C CA . ALA A 1 147 ? 0.183 0.060 11.732 1.00 88.06 147 ALA A CA 1
ATOM 1043 C C . ALA A 1 147 ? 1.282 0.372 10.702 1.00 88.06 147 ALA A C 1
ATOM 1045 O O . ALA A 1 147 ? 1.076 1.173 9.791 1.00 88.06 147 ALA A O 1
ATOM 1046 N N . ALA A 1 148 ? 2.422 -0.321 10.789 1.00 86.31 148 ALA A N 1
ATOM 1047 C CA . ALA A 1 148 ? 3.509 -0.225 9.819 1.00 86.31 148 ALA A CA 1
ATOM 1048 C C . ALA A 1 148 ? 3.057 -0.625 8.403 1.00 86.31 148 ALA A C 1
ATOM 1050 O O . ALA A 1 148 ? 3.440 0.034 7.439 1.00 86.31 148 ALA A O 1
ATOM 1051 N N . SER A 1 149 ? 2.206 -1.651 8.272 1.00 80.94 149 SER A N 1
ATOM 1052 C CA . SER A 1 149 ? 1.633 -2.059 6.981 1.00 80.94 149 SER A CA 1
ATOM 1053 C C . SER A 1 149 ? 0.694 -0.998 6.400 1.00 80.94 149 SER A C 1
ATOM 1055 O O . SER A 1 149 ? 0.764 -0.739 5.203 1.00 80.94 149 SER A O 1
ATOM 1057 N N . GLY A 1 150 ? -0.133 -0.339 7.222 1.00 83.19 150 GLY A N 1
ATOM 1058 C CA . GLY A 1 150 ? -0.977 0.781 6.783 1.00 83.19 150 GLY A CA 1
ATOM 1059 C C . GLY A 1 150 ? -0.152 1.954 6.243 1.00 83.19 150 GLY A C 1
ATOM 1060 O O . GLY A 1 150 ? -0.376 2.413 5.125 1.00 83.19 150 GLY A O 1
ATOM 1061 N N . VAL A 1 151 ? 0.883 2.360 6.984 1.00 87.44 151 VAL A N 1
ATOM 1062 C CA . VAL A 1 151 ? 1.837 3.395 6.552 1.00 87.44 151 VAL A CA 1
ATOM 1063 C C . VAL A 1 151 ? 2.563 2.994 5.257 1.00 87.44 151 VAL A C 1
ATOM 1065 O O . VAL A 1 151 ? 2.689 3.805 4.339 1.00 87.44 151 VAL A O 1
ATOM 1068 N N . ALA A 1 152 ? 3.029 1.745 5.155 1.00 81.94 152 ALA A N 1
ATOM 1069 C CA . ALA A 1 152 ? 3.706 1.232 3.963 1.00 81.94 152 ALA A CA 1
ATOM 1070 C C . ALA A 1 152 ? 2.778 1.188 2.737 1.00 81.94 152 ALA A C 1
ATOM 1072 O O . ALA A 1 152 ? 3.209 1.518 1.632 1.00 81.94 152 ALA A O 1
ATOM 1073 N N . ALA A 1 153 ? 1.509 0.814 2.927 1.00 78.69 153 ALA A N 1
ATOM 1074 C CA . ALA A 1 153 ? 0.495 0.805 1.878 1.00 78.69 153 ALA A CA 1
ATOM 1075 C C . ALA A 1 153 ? 0.188 2.224 1.375 1.00 78.69 153 ALA A C 1
ATOM 1077 O O . ALA A 1 153 ? 0.123 2.428 0.163 1.00 78.69 153 ALA A O 1
ATOM 1078 N N . GLU A 1 154 ? 0.083 3.207 2.275 1.00 84.62 154 GLU A N 1
ATOM 1079 C CA . GLU A 1 154 ? -0.119 4.617 1.921 1.00 84.62 154 GLU A CA 1
ATOM 1080 C C . GLU A 1 154 ? 1.080 5.198 1.154 1.00 84.62 154 GLU A C 1
ATOM 1082 O O . GLU A 1 154 ? 0.901 5.809 0.099 1.00 84.62 154 GLU A O 1
ATOM 1087 N N . LEU A 1 155 ? 2.313 4.944 1.610 1.00 84.06 155 LEU A N 1
ATOM 1088 C CA . LEU A 1 155 ? 3.525 5.311 0.866 1.00 84.06 155 LEU A CA 1
ATOM 1089 C C . LEU A 1 155 ? 3.545 4.657 -0.523 1.00 84.06 155 LEU A C 1
ATOM 1091 O O . LEU A 1 155 ? 3.799 5.328 -1.521 1.00 84.06 155 LEU A O 1
ATOM 1095 N N . ALA A 1 156 ? 3.219 3.366 -0.617 1.00 77.44 156 ALA A N 1
ATOM 1096 C CA . ALA A 1 156 ? 3.170 2.659 -1.891 1.00 77.44 156 ALA A CA 1
ATOM 1097 C C . ALA A 1 156 ? 2.068 3.199 -2.824 1.00 77.44 156 ALA A C 1
ATOM 1099 O O . ALA A 1 156 ? 2.286 3.255 -4.033 1.00 77.44 156 ALA A O 1
ATOM 1100 N N . ARG A 1 157 ? 0.905 3.605 -2.296 1.00 78.19 157 ARG A N 1
ATOM 1101 C CA . ARG A 1 157 ? -0.182 4.248 -3.058 1.00 78.19 157 ARG A CA 1
ATOM 1102 C C . ARG A 1 157 ? 0.276 5.586 -3.635 1.00 78.19 157 ARG A C 1
ATOM 1104 O O . ARG A 1 157 ? 0.165 5.812 -4.837 1.00 78.19 157 ARG A O 1
ATOM 1111 N N . ARG A 1 158 ? 0.896 6.428 -2.807 1.00 82.56 158 ARG A N 1
ATOM 1112 C CA . ARG A 1 158 ? 1.480 7.710 -3.228 1.00 82.56 158 ARG A CA 1
ATOM 1113 C C . ARG A 1 158 ? 2.565 7.549 -4.290 1.00 82.56 158 ARG A C 1
ATOM 1115 O O . ARG A 1 158 ? 2.497 8.211 -5.319 1.00 82.56 158 ARG A O 1
ATOM 1122 N N . ARG A 1 159 ? 3.495 6.605 -4.105 1.00 78.88 159 ARG A N 1
ATOM 1123 C CA . ARG A 1 159 ? 4.523 6.261 -5.106 1.00 78.88 159 ARG A CA 1
ATOM 1124 C C . ARG A 1 159 ? 3.898 5.817 -6.434 1.00 78.88 159 ARG A C 1
ATOM 1126 O O . ARG A 1 159 ? 4.350 6.255 -7.486 1.00 78.88 159 ARG A O 1
ATOM 1133 N N . ARG A 1 160 ? 2.818 5.019 -6.413 1.00 75.25 160 ARG A N 1
ATOM 1134 C CA . ARG A 1 160 ? 2.060 4.665 -7.633 1.00 75.25 160 ARG A CA 1
ATOM 1135 C C . ARG A 1 160 ? 1.420 5.889 -8.296 1.00 75.25 160 ARG A C 1
ATOM 1137 O O . ARG A 1 160 ? 1.520 6.017 -9.512 1.00 75.25 160 ARG A O 1
ATOM 1144 N N . ARG A 1 161 ? 0.830 6.812 -7.526 1.00 76.25 161 ARG A N 1
ATOM 1145 C CA . ARG A 1 161 ? 0.306 8.086 -8.057 1.00 76.25 161 ARG A CA 1
ATOM 1146 C C . ARG A 1 161 ? 1.414 8.942 -8.685 1.00 76.25 161 ARG A C 1
ATOM 1148 O O . ARG A 1 161 ? 1.206 9.476 -9.767 1.00 76.25 161 ARG A O 1
ATOM 1155 N N . GLN A 1 162 ? 2.592 9.025 -8.061 1.00 78.56 162 GLN A N 1
ATOM 1156 C CA . GLN A 1 162 ? 3.760 9.711 -8.629 1.00 78.56 162 GLN A CA 1
ATOM 1157 C C . GLN A 1 162 ? 4.217 9.071 -9.950 1.00 78.56 162 GLN A C 1
ATOM 1159 O O . GLN A 1 162 ? 4.403 9.797 -10.918 1.00 78.56 162 GLN A O 1
ATOM 1164 N N . HIS A 1 163 ? 4.348 7.738 -10.023 1.00 73.06 163 HIS A N 1
ATOM 1165 C CA . HIS A 1 163 ? 4.725 7.042 -11.265 1.00 73.06 163 HIS A CA 1
ATOM 1166 C C . HIS A 1 163 ? 3.679 7.168 -12.386 1.00 73.06 163 HIS A C 1
ATOM 1168 O O . HIS A 1 163 ? 4.070 7.185 -13.547 1.00 73.06 163 HIS A O 1
ATOM 1174 N N . ARG A 1 164 ? 2.379 7.275 -12.068 1.00 73.19 164 ARG A N 1
ATOM 1175 C CA . ARG A 1 164 ? 1.323 7.557 -13.062 1.00 73.19 164 ARG A CA 1
ATOM 1176 C C . ARG A 1 164 ? 1.433 8.980 -13.614 1.00 73.19 164 ARG A C 1
ATOM 1178 O O . ARG A 1 164 ? 1.593 9.172 -14.809 1.00 73.19 164 ARG A O 1
ATOM 1185 N N . LEU A 1 165 ? 1.456 9.976 -12.723 1.00 73.00 165 LEU A N 1
ATOM 1186 C CA . LEU A 1 165 ? 1.541 11.393 -13.102 1.00 73.00 165 LEU A CA 1
ATOM 1187 C C . LEU A 1 165 ? 2.865 11.789 -13.779 1.00 73.00 165 LEU A C 1
ATOM 1189 O O . LEU A 1 165 ? 2.939 12.855 -14.390 1.00 73.00 165 LEU A O 1
ATOM 1193 N N . ARG A 1 166 ? 3.905 10.959 -13.650 1.00 78.12 166 ARG A N 1
ATOM 1194 C CA . ARG A 1 166 ? 5.216 11.129 -14.277 1.00 78.12 166 ARG A CA 1
ATOM 1195 C C . ARG A 1 166 ? 5.103 10.984 -15.797 1.00 78.12 166 ARG A C 1
ATOM 1197 O O . ARG A 1 166 ? 4.757 9.919 -16.301 1.00 78.12 166 ARG A O 1
ATOM 1204 N N . ARG A 1 167 ? 5.518 12.010 -16.537 1.00 74.88 167 ARG A N 1
ATOM 1205 C CA . ARG A 1 167 ? 5.678 11.925 -17.997 1.00 74.88 167 ARG A CA 1
ATOM 1206 C C . ARG A 1 167 ? 7.037 11.350 -18.389 1.00 74.88 167 ARG A C 1
ATOM 1208 O O . ARG A 1 167 ? 8.016 11.459 -17.649 1.00 74.88 167 ARG A O 1
ATOM 1215 N N . ALA A 1 168 ? 7.110 10.772 -19.587 1.00 74.50 168 ALA A N 1
ATOM 1216 C CA . ALA A 1 168 ? 8.374 10.336 -20.174 1.00 74.50 168 ALA A CA 1
ATOM 1217 C C . ALA A 1 168 ? 9.445 11.446 -20.115 1.00 74.50 168 ALA A C 1
ATOM 1219 O O . ALA A 1 168 ? 9.200 12.577 -20.528 1.00 74.50 168 ALA A O 1
ATOM 1220 N N . GLY A 1 169 ? 10.623 11.122 -19.577 1.00 66.38 169 GLY A N 1
ATOM 1221 C CA . GLY A 1 169 ? 11.703 12.085 -19.330 1.00 66.38 169 GLY A CA 1
ATOM 1222 C C . GLY A 1 169 ? 11.676 12.790 -17.960 1.00 66.38 169 GLY A C 1
ATOM 1223 O O . GLY A 1 169 ? 12.684 13.362 -17.548 1.00 66.38 169 GLY A O 1
ATOM 1224 N N . GLU A 1 170 ? 10.585 12.716 -17.195 1.00 75.31 170 GLU A N 1
ATOM 1225 C CA . GLU A 1 170 ? 10.554 13.202 -15.807 1.00 75.31 170 GLU A CA 1
ATOM 1226 C C . GLU A 1 170 ? 11.155 12.160 -14.839 1.00 75.31 170 GLU A C 1
ATOM 1228 O O . GLU A 1 170 ? 11.384 10.998 -15.188 1.00 75.31 170 GLU A O 1
ATOM 1233 N N . ARG A 1 171 ? 11.417 12.544 -13.588 1.00 70.88 171 ARG A N 1
ATOM 1234 C CA . ARG A 1 171 ? 11.871 11.631 -12.524 1.00 70.88 171 ARG A CA 1
ATOM 1235 C C . ARG A 1 171 ? 11.005 11.824 -11.287 1.00 70.88 171 ARG A C 1
ATOM 1237 O O . ARG A 1 171 ? 10.692 12.960 -10.935 1.00 70.88 171 ARG A O 1
ATOM 1244 N N . ILE A 1 172 ? 10.630 10.726 -10.636 1.00 72.19 172 ILE A N 1
ATOM 1245 C CA . ILE A 1 172 ? 9.942 10.793 -9.343 1.00 72.19 172 ILE A CA 1
ATOM 1246 C C . ILE A 1 172 ? 10.931 11.161 -8.215 1.00 72.19 172 ILE A C 1
ATOM 1248 O O . ILE A 1 172 ? 12.088 10.732 -8.271 1.00 72.19 172 ILE A O 1
ATOM 1252 N N . PRO A 1 173 ? 10.516 11.915 -7.176 1.00 71.44 173 PRO A N 1
ATOM 1253 C CA . PRO A 1 173 ? 11.367 12.227 -6.023 1.00 71.44 173 PRO A CA 1
ATOM 1254 C C . PRO A 1 173 ? 11.624 10.993 -5.137 1.00 71.44 173 PRO A C 1
ATOM 1256 O O . PRO A 1 173 ? 10.918 10.747 -4.158 1.00 71.44 173 PRO A O 1
ATOM 1259 N N . LEU A 1 174 ? 12.620 10.175 -5.483 1.00 69.12 174 LEU A N 1
ATOM 1260 C CA . LEU A 1 174 ? 13.063 9.046 -4.654 1.00 69.12 174 LEU A CA 1
ATOM 1261 C C . LEU A 1 174 ? 13.923 9.533 -3.471 1.00 69.12 174 LEU A C 1
ATOM 1263 O O . LEU A 1 174 ? 14.694 10.481 -3.633 1.00 69.12 174 LEU A O 1
ATOM 1267 N N . PRO A 1 175 ? 13.838 8.884 -2.293 1.00 67.25 175 PRO A N 1
ATOM 1268 C CA . PRO A 1 175 ? 14.643 9.265 -1.143 1.00 67.25 175 PRO A CA 1
ATOM 1269 C C . PRO A 1 175 ? 16.112 8.925 -1.424 1.00 67.25 175 PRO A C 1
ATOM 1271 O O . PRO A 1 175 ? 16.431 7.798 -1.810 1.00 67.25 175 PRO A O 1
ATOM 1274 N N . GLU A 1 176 ? 17.021 9.886 -1.241 1.00 66.25 176 GLU A N 1
ATOM 1275 C CA . GLU A 1 176 ? 18.440 9.674 -1.555 1.00 66.25 176 GLU A CA 1
ATOM 1276 C C . GLU A 1 176 ? 19.036 8.538 -0.696 1.00 66.25 176 GLU A C 1
ATOM 1278 O O . GLU A 1 176 ? 18.719 8.397 0.493 1.00 66.25 176 GLU A O 1
ATOM 1283 N N . LEU A 1 177 ? 19.928 7.742 -1.293 1.00 61.47 177 LEU A N 1
ATOM 1284 C CA . LEU A 1 177 ? 20.619 6.626 -0.638 1.00 61.47 177 LEU A CA 1
ATOM 1285 C C . LEU A 1 177 ? 21.312 7.077 0.658 1.00 61.47 177 LEU A C 1
ATOM 1287 O O . LEU A 1 177 ? 22.115 8.010 0.659 1.00 61.47 177 LEU A O 1
ATOM 1291 N N . GLY A 1 178 ? 21.019 6.394 1.768 1.00 57.94 178 GLY A N 1
ATOM 1292 C CA . GLY A 1 178 ? 21.566 6.725 3.087 1.00 57.94 178 GLY A CA 1
ATOM 1293 C C . GLY A 1 178 ? 20.825 7.839 3.836 1.00 57.94 178 GLY A C 1
ATOM 1294 O O . GLY A 1 178 ? 21.232 8.194 4.944 1.00 57.94 178 GLY A O 1
ATOM 1295 N N . THR A 1 179 ? 19.729 8.381 3.292 1.00 69.81 179 THR A N 1
ATOM 1296 C CA . THR A 1 179 ? 18.884 9.330 4.030 1.00 69.81 179 THR A CA 1
ATOM 1297 C C . THR A 1 179 ? 17.999 8.659 5.076 1.00 69.81 179 THR A C 1
ATOM 1299 O O . THR A 1 179 ? 17.675 7.472 5.042 1.00 69.81 179 THR A O 1
ATOM 1302 N N . GLN A 1 180 ? 17.545 9.489 6.012 1.00 68.50 180 GLN A N 1
ATOM 1303 C CA . GLN A 1 180 ? 16.553 9.143 7.021 1.00 68.50 180 GLN A CA 1
ATOM 1304 C C . GLN A 1 180 ? 15.209 8.673 6.425 1.00 68.50 180 GLN A C 1
ATOM 1306 O O . GLN A 1 180 ? 14.613 7.738 6.958 1.00 68.50 180 GLN A O 1
ATOM 1311 N N . ALA A 1 181 ? 14.757 9.262 5.312 1.00 69.06 181 ALA A N 1
ATOM 1312 C CA . ALA A 1 181 ? 13.534 8.840 4.625 1.00 69.06 181 ALA A CA 1
ATOM 1313 C C . ALA A 1 181 ? 13.691 7.442 4.001 1.00 69.06 181 ALA A C 1
ATOM 1315 O O . ALA A 1 181 ? 12.850 6.569 4.217 1.00 69.06 181 ALA A O 1
ATOM 1316 N N . GLU A 1 182 ? 14.818 7.188 3.326 1.00 76.50 182 GLU A N 1
ATOM 1317 C CA . GLU A 1 182 ? 15.135 5.875 2.753 1.00 76.50 182 GLU A CA 1
ATOM 1318 C C . GLU A 1 182 ? 15.205 4.781 3.835 1.00 76.50 182 GLU A C 1
ATOM 1320 O O . GLU A 1 182 ? 14.665 3.684 3.672 1.00 76.50 182 GLU A O 1
ATOM 1325 N N . ALA A 1 183 ? 15.830 5.079 4.979 1.00 69.19 183 ALA A N 1
ATOM 1326 C CA . ALA A 1 183 ? 15.918 4.152 6.104 1.00 69.19 183 ALA A CA 1
ATOM 1327 C C . ALA A 1 183 ? 14.538 3.779 6.679 1.00 69.19 183 ALA A C 1
ATOM 1329 O O . ALA A 1 183 ? 14.312 2.607 7.007 1.00 69.19 183 ALA A O 1
ATOM 1330 N N . ALA A 1 184 ? 13.606 4.734 6.766 1.00 72.62 184 ALA A N 1
ATOM 1331 C CA . ALA A 1 184 ? 12.238 4.473 7.205 1.00 72.62 184 ALA A CA 1
ATOM 1332 C C . ALA A 1 184 ? 11.428 3.695 6.160 1.00 72.62 184 ALA A C 1
ATOM 1334 O O . ALA A 1 184 ? 10.836 2.675 6.513 1.00 72.62 184 ALA A O 1
ATOM 1335 N N . GLU A 1 185 ? 11.463 4.092 4.883 1.00 77.12 185 GLU A N 1
ATOM 1336 C CA . GLU A 1 185 ? 10.822 3.345 3.791 1.00 77.12 185 GLU A CA 1
ATOM 1337 C C . GLU A 1 185 ? 11.300 1.882 3.749 1.00 77.12 185 GLU A C 1
ATOM 1339 O O . GLU A 1 185 ? 10.482 0.960 3.736 1.00 77.12 185 GLU A O 1
ATOM 1344 N N . ARG A 1 186 ? 12.619 1.650 3.811 1.00 74.00 186 ARG A N 1
ATOM 1345 C CA . ARG A 1 186 ? 13.215 0.304 3.839 1.00 74.00 186 ARG A CA 1
ATOM 1346 C C . ARG A 1 186 ? 12.782 -0.489 5.076 1.00 74.00 186 ARG A C 1
ATOM 1348 O O . ARG A 1 186 ? 12.514 -1.685 4.977 1.00 74.00 186 ARG A O 1
ATOM 1355 N N . SER A 1 187 ? 12.694 0.158 6.240 1.00 73.38 187 SER A N 1
ATOM 1356 C CA . SER A 1 187 ? 12.234 -0.483 7.481 1.00 73.38 187 SER A CA 1
ATOM 1357 C C . SER A 1 187 ? 10.764 -0.899 7.395 1.00 73.38 187 SER A C 1
ATOM 1359 O O . SER A 1 187 ? 10.425 -2.014 7.782 1.00 73.38 187 SER A O 1
ATOM 1361 N N . LEU A 1 188 ? 9.911 -0.040 6.834 1.00 76.06 188 LEU A N 1
ATOM 1362 C CA . LEU A 1 188 ? 8.490 -0.307 6.609 1.00 76.06 188 LEU A CA 1
ATOM 1363 C C . LEU A 1 188 ? 8.270 -1.405 5.557 1.00 76.06 188 LEU A C 1
ATOM 1365 O O . LEU A 1 188 ? 7.466 -2.299 5.789 1.00 76.06 188 LEU A O 1
ATOM 1369 N N . ARG A 1 189 ? 9.034 -1.421 4.453 1.00 69.62 189 ARG A N 1
ATOM 1370 C CA . ARG A 1 189 ? 8.995 -2.512 3.453 1.00 69.62 189 ARG A CA 1
ATOM 1371 C C . ARG A 1 189 ? 9.458 -3.865 4.012 1.00 69.62 189 ARG A C 1
ATOM 1373 O O . ARG A 1 189 ? 8.999 -4.906 3.544 1.00 69.62 189 ARG A O 1
ATOM 1380 N N . ARG A 1 190 ? 10.336 -3.863 5.023 1.00 65.50 190 ARG A N 1
ATOM 1381 C CA . ARG A 1 190 ? 10.750 -5.064 5.773 1.00 65.50 190 ARG A CA 1
ATOM 1382 C C . ARG A 1 190 ? 9.734 -5.526 6.818 1.00 65.50 190 ARG A C 1
ATOM 1384 O O . ARG A 1 190 ? 9.888 -6.640 7.318 1.00 65.50 190 ARG A O 1
ATOM 1391 N N . ALA A 1 191 ? 8.714 -4.727 7.149 1.00 63.25 191 ALA A N 1
ATOM 1392 C CA . ALA A 1 191 ? 7.597 -5.223 7.942 1.00 63.25 191 ALA A CA 1
ATOM 1393 C C . ALA A 1 191 ? 6.981 -6.426 7.219 1.00 63.25 191 ALA A C 1
ATOM 1395 O O . ALA A 1 191 ? 6.788 -6.417 5.998 1.00 63.25 191 ALA A O 1
ATOM 1396 N N . GLU A 1 192 ? 6.691 -7.496 7.954 1.00 56.81 192 GLU A N 1
ATOM 1397 C CA . GLU A 1 192 ? 5.974 -8.610 7.355 1.00 56.81 192 GLU A CA 1
ATOM 1398 C C . GLU A 1 192 ? 4.577 -8.124 6.978 1.00 56.81 192 GLU A C 1
ATOM 1400 O O . GLU A 1 192 ? 3.750 -7.912 7.855 1.00 56.81 192 GLU A O 1
ATOM 1405 N N . VAL A 1 193 ? 4.327 -7.923 5.676 1.00 53.62 193 VAL A N 1
ATOM 1406 C CA . VAL A 1 193 ? 2.968 -7.748 5.145 1.00 53.62 193 VAL A CA 1
ATOM 1407 C C . VAL A 1 193 ? 2.158 -8.958 5.586 1.00 53.62 193 VAL A C 1
ATOM 1409 O O . VAL A 1 193 ? 2.345 -10.064 5.068 1.00 53.62 193 VAL A O 1
ATOM 1412 N N . VAL A 1 194 ? 1.330 -8.744 6.601 1.00 50.88 194 VAL A N 1
ATOM 1413 C CA . VAL A 1 194 ? 0.485 -9.770 7.189 1.00 50.88 194 VAL A CA 1
ATOM 1414 C C . VAL A 1 194 ? -0.829 -9.792 6.417 1.00 50.88 194 VAL A C 1
ATOM 1416 O O . VAL A 1 194 ? -1.418 -8.745 6.161 1.00 50.88 194 VAL A O 1
ATOM 1419 N N . LEU A 1 195 ? -1.336 -10.992 6.136 1.00 54.72 195 LEU A N 1
ATOM 1420 C CA . LEU A 1 195 ? -2.675 -11.235 5.577 1.00 54.72 195 LEU A CA 1
ATOM 1421 C C . LEU A 1 195 ? -3.830 -10.708 6.466 1.00 54.72 195 LEU A C 1
ATOM 1423 O O . LEU A 1 195 ? -4.992 -10.862 6.123 1.00 54.72 195 LEU A O 1
ATOM 1427 N N . THR A 1 196 ? -3.541 -10.078 7.610 1.00 66.06 196 THR A N 1
ATOM 1428 C CA . THR A 1 196 ? -4.540 -9.629 8.586 1.00 66.06 196 THR A CA 1
ATOM 1429 C C . THR A 1 196 ? -5.334 -8.405 8.154 1.00 66.06 196 THR A C 1
ATOM 1431 O O . THR A 1 196 ? -6.475 -8.291 8.580 1.00 66.06 196 THR A O 1
ATOM 1434 N N . LEU A 1 197 ? -4.774 -7.464 7.383 1.00 71.50 197 LEU A N 1
ATOM 1435 C CA . LEU A 1 197 ? -5.427 -6.162 7.178 1.00 71.50 197 LEU A CA 1
ATOM 1436 C C . LEU A 1 197 ? -6.682 -6.273 6.304 1.00 71.50 197 LEU A C 1
ATOM 1438 O O . LEU A 1 197 ? -7.740 -5.775 6.692 1.00 71.50 197 LEU A O 1
ATOM 1442 N N . ASP A 1 198 ? -6.586 -6.962 5.169 1.00 71.44 198 ASP A N 1
ATOM 1443 C CA . ASP A 1 198 ? -7.712 -7.124 4.246 1.00 71.44 198 ASP A CA 1
ATOM 1444 C C . ASP A 1 198 ? -8.724 -8.149 4.768 1.00 71.44 198 ASP A C 1
ATOM 1446 O O . ASP A 1 198 ? -9.922 -7.866 4.756 1.00 71.44 198 ASP A O 1
ATOM 1450 N N . SER A 1 199 ? -8.274 -9.264 5.364 1.00 73.50 199 SER A N 1
ATOM 1451 C CA . SER A 1 199 ? -9.161 -10.214 6.054 1.00 73.50 199 SER A CA 1
ATOM 1452 C C . SER A 1 199 ? -9.918 -9.565 7.219 1.00 73.50 199 SER A C 1
ATOM 1454 O O . SER A 1 199 ? -11.116 -9.800 7.375 1.00 73.50 199 SER A O 1
ATOM 1456 N N . LEU A 1 200 ? -9.270 -8.688 8.001 1.00 80.56 200 LEU A N 1
ATOM 1457 C CA . LEU A 1 200 ? -9.935 -7.898 9.041 1.00 80.56 200 LEU A CA 1
ATOM 1458 C C . LEU A 1 200 ? -10.953 -6.931 8.434 1.00 80.56 200 LEU A C 1
ATOM 1460 O O . LEU A 1 200 ? -12.092 -6.902 8.891 1.00 80.56 200 LEU A O 1
ATOM 1464 N N . ARG A 1 201 ? -10.583 -6.149 7.410 1.00 81.19 201 ARG A N 1
ATOM 1465 C CA . ARG A 1 201 ? -11.518 -5.212 6.763 1.00 81.19 201 ARG A CA 1
ATOM 1466 C C . ARG A 1 201 ? -12.724 -5.951 6.191 1.00 81.19 201 ARG A C 1
ATOM 1468 O O . ARG A 1 201 ? -13.848 -5.531 6.457 1.00 81.19 201 ARG A O 1
ATOM 1475 N N . LEU A 1 202 ? -12.522 -7.049 5.466 1.00 78.88 202 LEU A N 1
ATOM 1476 C CA . LEU A 1 202 ? -13.599 -7.887 4.936 1.00 78.88 202 LEU A CA 1
ATOM 1477 C C . LEU A 1 202 ? -14.484 -8.417 6.071 1.00 78.88 202 LEU A C 1
ATOM 1479 O O . LEU A 1 202 ? -15.697 -8.207 6.060 1.00 78.88 202 LEU A O 1
ATOM 1483 N N . GLY A 1 203 ? -13.879 -9.015 7.099 1.00 80.69 203 GLY A N 1
ATOM 1484 C CA . GLY A 1 203 ? -14.591 -9.556 8.252 1.00 80.69 203 GLY A CA 1
ATOM 1485 C C . GLY A 1 203 ? -15.414 -8.528 9.024 1.00 80.69 203 GLY A C 1
ATOM 1486 O O . GLY A 1 203 ? -16.530 -8.828 9.448 1.00 80.69 203 GLY A O 1
ATOM 1487 N N . LEU A 1 204 ? -14.909 -7.299 9.158 1.00 86.62 204 LEU A N 1
ATOM 1488 C CA . LEU A 1 204 ? -15.644 -6.204 9.782 1.00 86.62 204 LEU A CA 1
ATOM 1489 C C . LEU A 1 204 ? -16.791 -5.695 8.904 1.00 86.62 204 LEU A C 1
ATOM 1491 O O . LEU A 1 204 ? -17.863 -5.445 9.448 1.00 86.62 204 LEU A O 1
ATOM 1495 N N . HIS A 1 205 ? -16.631 -5.580 7.579 1.00 83.88 205 HIS A N 1
ATOM 1496 C CA . HIS A 1 205 ? -17.750 -5.199 6.705 1.00 83.88 205 HIS A CA 1
ATOM 1497 C C . HIS A 1 205 ? -18.858 -6.262 6.687 1.00 83.88 205 HIS A C 1
ATOM 1499 O O . HIS A 1 205 ? -20.035 -5.903 6.730 1.00 83.88 205 HIS A O 1
ATOM 1505 N N . LEU A 1 206 ? -18.511 -7.557 6.696 1.00 83.00 206 LEU A N 1
ATOM 1506 C CA . LEU A 1 206 ? -19.479 -8.666 6.688 1.00 83.00 206 LEU A CA 1
ATOM 1507 C C . LEU A 1 206 ? -20.439 -8.656 7.895 1.00 83.00 206 LEU A C 1
ATOM 1509 O O . LEU A 1 206 ? -21.574 -9.123 7.772 1.00 83.00 206 LEU A O 1
ATOM 1513 N N . LEU A 1 207 ? -20.048 -8.065 9.033 1.00 88.19 207 LEU A N 1
ATOM 1514 C CA . LEU A 1 207 ? -20.911 -7.933 10.217 1.00 88.19 207 LEU A CA 1
ATOM 1515 C C . LEU A 1 207 ? -22.197 -7.136 9.943 1.00 88.19 207 LEU A C 1
ATOM 1517 O O . LEU A 1 207 ? -23.241 -7.472 10.499 1.00 88.19 207 LEU A O 1
ATOM 1521 N N . GLY A 1 208 ? -22.152 -6.106 9.090 1.00 87.06 208 GLY A N 1
ATOM 1522 C CA . GLY A 1 208 ? -23.323 -5.285 8.746 1.00 87.06 208 GLY A CA 1
ATOM 1523 C C . GLY A 1 208 ? -24.435 -6.100 8.073 1.00 87.06 208 GLY A C 1
ATOM 1524 O O . GLY A 1 208 ? -25.527 -6.230 8.643 1.00 87.06 208 GLY A O 1
ATOM 1525 N N . PRO A 1 209 ? -24.165 -6.708 6.901 1.00 85.56 209 PRO A N 1
ATOM 1526 C CA . PRO A 1 209 ? -25.074 -7.637 6.241 1.00 85.56 209 PRO A CA 1
ATOM 1527 C C . PRO A 1 209 ? -25.494 -8.811 7.136 1.00 85.56 209 PRO A C 1
ATOM 1529 O O . PRO A 1 209 ? -26.684 -9.127 7.186 1.00 85.56 209 PRO A O 1
ATOM 1532 N N . ALA A 1 210 ? -24.564 -9.427 7.877 1.00 87.75 210 ALA A N 1
ATOM 1533 C CA . ALA A 1 210 ? -24.849 -10.597 8.711 1.00 87.75 210 ALA A CA 1
ATOM 1534 C C . ALA A 1 210 ? -25.802 -10.279 9.878 1.00 87.75 210 ALA A C 1
ATOM 1536 O O . ALA A 1 210 ? -26.808 -10.971 10.058 1.00 87.75 210 ALA A O 1
ATOM 1537 N N . CYS A 1 211 ? -25.555 -9.199 10.632 1.00 89.94 211 CYS A N 1
ATOM 1538 C CA . CYS A 1 211 ? -26.470 -8.744 11.682 1.00 89.94 211 CYS A CA 1
ATOM 1539 C C . CYS A 1 211 ? -27.838 -8.359 11.107 1.00 89.94 211 CYS A C 1
ATOM 1541 O O . CYS A 1 211 ? -28.866 -8.749 11.666 1.00 89.94 211 CYS A O 1
ATOM 1543 N N . ARG A 1 212 ? -27.881 -7.668 9.958 1.00 87.44 212 ARG A N 1
ATOM 1544 C CA . ARG A 1 212 ? -29.146 -7.294 9.308 1.00 87.44 212 ARG A CA 1
ATOM 1545 C C . ARG A 1 212 ? -29.948 -8.516 8.854 1.00 87.44 212 ARG A C 1
ATOM 1547 O O . ARG A 1 212 ? -31.153 -8.561 9.096 1.00 87.44 212 ARG A O 1
ATOM 1554 N N . ALA A 1 213 ? -29.300 -9.513 8.251 1.00 87.88 213 ALA A N 1
ATOM 1555 C CA . ALA A 1 213 ? -29.930 -10.773 7.853 1.00 87.88 213 ALA A CA 1
ATOM 1556 C C . ALA A 1 213 ? -30.451 -11.571 9.063 1.00 87.88 213 ALA A C 1
ATOM 1558 O O . ALA A 1 213 ? -31.516 -12.183 8.987 1.00 87.88 213 ALA A O 1
ATOM 1559 N N . ALA A 1 214 ? -29.749 -11.505 10.199 1.00 89.50 214 ALA A N 1
ATOM 1560 C CA . ALA A 1 214 ? -30.188 -12.071 11.473 1.00 89.50 214 ALA A CA 1
ATOM 1561 C C . ALA A 1 214 ? -31.269 -11.236 12.199 1.00 89.50 214 ALA A C 1
ATOM 1563 O O . ALA A 1 214 ? -31.779 -11.677 13.229 1.00 89.50 214 ALA A O 1
ATOM 1564 N N . GLY A 1 215 ? -31.622 -10.044 11.700 1.00 89.44 215 GLY A N 1
ATOM 1565 C CA . GLY A 1 215 ? -32.587 -9.138 12.333 1.00 89.44 215 GLY A CA 1
ATOM 1566 C C . GLY A 1 215 ? -32.081 -8.492 13.630 1.00 89.44 215 GLY A C 1
ATOM 1567 O O . GLY A 1 215 ? -32.865 -8.287 14.555 1.00 89.44 215 GLY A O 1
ATOM 1568 N N . ARG A 1 216 ? -30.774 -8.217 13.725 1.00 89.88 216 ARG A N 1
ATOM 1569 C CA . ARG A 1 216 ? -30.081 -7.784 14.949 1.00 89.88 216 ARG A CA 1
ATOM 1570 C C . ARG A 1 216 ? -29.271 -6.502 14.765 1.00 89.88 216 ARG A C 1
ATOM 1572 O O . ARG A 1 216 ? -28.930 -6.112 13.651 1.00 89.88 216 ARG A O 1
ATOM 1579 N N . SER A 1 217 ? -28.953 -5.861 15.887 1.00 90.50 217 SER A N 1
ATOM 1580 C CA . SER A 1 217 ? -27.986 -4.766 15.970 1.00 90.50 217 SER A CA 1
ATOM 1581 C C . SER A 1 217 ? -26.555 -5.245 15.702 1.00 90.50 217 SER A C 1
ATOM 1583 O O . SER A 1 217 ? -26.240 -6.427 15.849 1.00 90.50 217 SER A O 1
ATOM 1585 N N . LEU A 1 218 ? -25.676 -4.310 15.336 1.00 92.06 218 LEU A N 1
ATOM 1586 C CA . LEU A 1 218 ? -24.231 -4.543 15.332 1.00 92.06 218 LEU A CA 1
ATOM 1587 C C . LEU A 1 218 ? -23.712 -4.771 16.766 1.00 92.06 218 LEU A C 1
ATOM 1589 O O . LEU A 1 218 ? -24.229 -4.144 17.696 1.00 92.06 218 LEU A O 1
ATOM 1593 N N . PRO A 1 219 ? -22.683 -5.618 16.957 1.00 94.88 219 PRO A N 1
ATOM 1594 C CA . PRO A 1 219 ? -22.041 -5.800 18.255 1.00 94.88 219 PRO A CA 1
ATOM 1595 C C . PRO A 1 219 ? -21.312 -4.527 18.706 1.00 94.88 219 PRO A C 1
ATOM 1597 O O . PRO A 1 219 ? -20.670 -3.840 17.907 1.00 94.88 219 PRO A O 1
ATOM 1600 N N . ARG A 1 220 ? -21.349 -4.231 20.010 1.00 94.88 220 ARG A N 1
ATOM 1601 C CA . ARG A 1 220 ? -20.631 -3.096 20.615 1.00 94.88 220 ARG A CA 1
ATOM 1602 C C . ARG A 1 220 ? -19.157 -3.427 20.863 1.00 94.88 220 ARG A C 1
ATOM 1604 O O . ARG A 1 220 ? -18.716 -3.586 22.002 1.00 94.88 220 ARG A O 1
ATOM 1611 N N . VAL A 1 221 ? -18.398 -3.546 19.775 1.00 95.31 221 VAL A N 1
ATOM 1612 C CA . VAL A 1 221 ? -16.956 -3.834 19.798 1.00 95.31 221 VAL A CA 1
ATOM 1613 C C . VAL A 1 221 ? -16.189 -2.651 20.392 1.00 95.31 221 VAL A C 1
ATOM 1615 O O . VAL A 1 221 ? -16.217 -1.548 19.843 1.00 95.31 221 VAL A O 1
ATOM 1618 N N . GLY A 1 222 ? -15.498 -2.891 21.508 1.00 94.31 222 GLY A N 1
ATOM 1619 C CA . GLY A 1 222 ? -14.604 -1.938 22.171 1.00 94.31 222 GLY A CA 1
ATOM 1620 C C . GLY A 1 222 ? -13.136 -2.081 21.762 1.00 94.31 222 GLY A C 1
ATOM 1621 O O . GLY A 1 222 ? -12.401 -1.096 21.726 1.00 94.31 222 GLY A O 1
ATOM 1622 N N . GLY A 1 223 ? -12.712 -3.292 21.405 1.00 93.81 223 GLY A N 1
ATOM 1623 C CA . GLY A 1 223 ? -11.368 -3.563 20.906 1.00 93.81 223 GLY A CA 1
ATOM 1624 C C . GLY A 1 223 ? -11.302 -4.858 20.107 1.00 93.81 223 GLY A C 1
ATOM 1625 O O . GLY A 1 223 ? -12.268 -5.618 20.062 1.00 93.81 223 GLY A O 1
ATOM 1626 N N . ILE A 1 224 ? -10.164 -5.096 19.463 1.00 93.88 224 ILE A N 1
ATOM 1627 C CA . ILE A 1 224 ? -9.895 -6.299 18.673 1.00 93.88 224 ILE A CA 1
ATOM 1628 C C . ILE A 1 224 ? -8.507 -6.823 19.052 1.00 93.88 224 ILE A C 1
ATOM 1630 O O . ILE A 1 224 ? -7.552 -6.047 19.119 1.00 93.88 224 ILE A O 1
ATOM 1634 N N . LEU A 1 225 ? -8.394 -8.127 19.295 1.00 92.31 225 LEU A N 1
ATOM 1635 C CA . LEU A 1 225 ? -7.121 -8.828 19.458 1.00 92.31 225 LEU A CA 1
ATOM 1636 C C . LEU A 1 225 ? -6.877 -9.691 18.218 1.00 92.31 225 LEU A C 1
ATOM 1638 O O . LEU A 1 225 ? -7.734 -10.481 17.828 1.00 92.31 225 LEU A O 1
ATOM 1642 N N . ILE A 1 226 ? -5.718 -9.524 17.585 1.00 89.88 226 ILE A N 1
ATOM 1643 C CA . ILE A 1 226 ? -5.380 -10.185 16.319 1.00 89.88 226 ILE A CA 1
ATOM 1644 C C . ILE A 1 226 ? -4.130 -11.035 16.525 1.00 89.88 226 ILE A C 1
ATOM 1646 O O . ILE A 1 226 ? -3.086 -10.509 16.911 1.00 89.88 226 ILE A O 1
ATOM 1650 N N . THR A 1 227 ? -4.230 -12.333 16.254 1.00 87.06 227 THR A N 1
ATOM 1651 C CA . THR A 1 227 ? -3.118 -13.294 16.316 1.00 87.06 227 THR A CA 1
ATOM 1652 C C . THR A 1 227 ? -2.757 -13.811 14.917 1.00 87.06 227 THR A C 1
ATOM 1654 O O . THR A 1 227 ? -3.360 -13.399 13.926 1.00 87.06 227 THR A O 1
ATOM 1657 N N . GLU A 1 228 ? -1.785 -14.725 14.827 1.00 79.12 228 GLU A N 1
ATOM 1658 C CA . GLU A 1 228 ? -1.477 -15.485 13.599 1.00 79.12 228 GLU A CA 1
ATOM 1659 C C . GLU A 1 228 ? -2.670 -16.278 13.056 1.00 79.12 228 GLU A C 1
ATOM 1661 O O . GLU A 1 228 ? -2.766 -16.480 11.849 1.00 79.12 228 GLU A O 1
ATOM 1666 N N . GLU A 1 229 ? -3.566 -16.734 13.935 1.00 84.56 229 GLU A N 1
ATOM 1667 C CA . GLU A 1 229 ? -4.642 -17.669 13.592 1.00 84.56 229 GLU A CA 1
ATOM 1668 C C . GLU A 1 229 ? -6.034 -17.029 13.696 1.00 84.56 229 GLU A C 1
ATOM 1670 O O . GLU A 1 229 ? -6.944 -17.437 12.973 1.00 84.56 229 GLU A O 1
ATOM 1675 N N . THR A 1 230 ? -6.214 -16.034 14.575 1.00 90.19 230 THR A N 1
ATOM 1676 C CA . THR A 1 230 ? -7.534 -15.540 15.003 1.00 90.19 230 THR A CA 1
ATOM 1677 C C . THR A 1 230 ? -7.696 -14.021 14.966 1.00 90.19 230 THR A C 1
ATOM 1679 O O . THR A 1 230 ? -6.742 -13.256 15.137 1.00 90.19 230 THR A O 1
ATOM 1682 N N . ILE A 1 231 ? -8.953 -13.601 14.817 1.00 91.88 231 ILE A N 1
ATOM 1683 C CA . ILE A 1 231 ? -9.450 -12.246 15.057 1.00 91.88 231 ILE A CA 1
ATOM 1684 C C . ILE A 1 231 ? -10.518 -12.337 16.149 1.00 91.88 231 ILE A C 1
ATOM 1686 O O . ILE A 1 231 ? -11.581 -12.929 15.939 1.00 91.88 231 ILE A O 1
ATOM 1690 N N . ASP A 1 232 ? -10.242 -11.728 17.299 1.00 93.62 232 ASP A N 1
ATOM 1691 C CA . ASP A 1 232 ? -11.121 -11.717 18.465 1.00 93.62 232 ASP A CA 1
ATOM 1692 C C . ASP A 1 232 ? -11.698 -10.310 18.670 1.00 93.62 232 ASP A C 1
ATOM 1694 O O . ASP A 1 232 ? -10.970 -9.373 18.999 1.00 93.62 232 ASP A O 1
ATOM 1698 N N . LEU A 1 233 ? -13.011 -10.152 18.508 1.00 95.12 233 LEU A N 1
ATOM 1699 C CA . LEU A 1 233 ? -13.741 -8.935 18.859 1.00 95.12 233 LEU A CA 1
ATOM 1700 C C . LEU A 1 233 ? -14.044 -8.946 20.360 1.00 95.12 233 LEU A C 1
ATOM 1702 O O . LEU A 1 233 ? -14.710 -9.861 20.852 1.00 95.12 233 LEU A O 1
ATOM 1706 N N . VAL A 1 234 ? -13.598 -7.909 21.069 1.00 94.69 234 VAL A N 1
ATOM 1707 C CA . VAL A 1 234 ? -13.862 -7.710 22.498 1.00 94.69 234 VAL A CA 1
ATOM 1708 C C . VAL A 1 234 ? -14.969 -6.673 22.670 1.00 94.69 234 VAL A C 1
ATOM 1710 O O . VAL A 1 234 ? -14.843 -5.522 22.243 1.00 94.69 234 VAL A O 1
ATOM 1713 N N . LEU A 1 235 ? -16.070 -7.088 23.289 1.00 95.25 235 LEU A N 1
ATOM 1714 C CA . LEU A 1 235 ? -17.302 -6.321 23.446 1.00 95.25 235 LEU A CA 1
ATOM 1715 C C . LEU A 1 235 ? -17.331 -5.545 24.771 1.00 95.25 235 LEU A C 1
ATOM 1717 O O . LEU A 1 235 ? -16.848 -6.019 25.802 1.00 95.25 235 LEU A O 1
ATOM 1721 N N . VAL A 1 236 ? -17.942 -4.356 24.769 1.00 92.81 236 VAL A N 1
ATOM 1722 C CA . VAL A 1 236 ? -18.129 -3.562 26.005 1.00 92.81 236 VAL A CA 1
ATOM 1723 C C . VAL A 1 236 ? -19.321 -4.033 26.848 1.00 92.81 236 VAL A C 1
ATOM 1725 O O . VAL A 1 236 ? -19.374 -3.761 28.050 1.00 92.81 236 VAL A O 1
ATOM 1728 N N . GLU A 1 237 ? -20.263 -4.742 26.227 1.00 92.00 237 GLU A N 1
ATOM 1729 C CA . GLU A 1 237 ? -21.460 -5.327 26.835 1.00 92.00 237 GLU A CA 1
ATOM 1730 C C . GLU A 1 237 ? -21.561 -6.820 26.501 1.00 92.00 237 GLU A C 1
ATOM 1732 O O . GLU A 1 237 ? -20.880 -7.308 25.600 1.00 92.00 237 GLU A O 1
ATOM 1737 N N . ASP A 1 238 ? -22.374 -7.547 27.264 1.00 95.50 238 ASP A N 1
ATOM 1738 C CA . ASP A 1 238 ? -22.513 -8.995 27.129 1.00 95.50 238 ASP A CA 1
ATOM 1739 C C . ASP A 1 238 ? -23.419 -9.321 25.923 1.00 95.50 238 ASP A C 1
ATOM 1741 O O . ASP A 1 238 ? -24.612 -9.014 25.949 1.00 95.50 238 ASP A O 1
ATOM 1745 N N . ASP A 1 239 ? -22.885 -9.983 24.892 1.00 94.75 239 ASP A N 1
ATOM 1746 C CA . ASP A 1 239 ? -23.668 -10.552 23.786 1.00 94.75 239 ASP A CA 1
ATOM 1747 C C . ASP A 1 239 ? -23.235 -12.003 23.518 1.00 94.75 239 ASP A C 1
ATOM 1749 O O . ASP A 1 239 ? -22.178 -12.298 22.957 1.00 94.75 239 ASP A O 1
ATOM 1753 N N . GLU A 1 240 ? -24.087 -12.941 23.934 1.00 92.50 240 GLU A N 1
ATOM 1754 C CA . GLU A 1 240 ? -23.859 -14.382 23.819 1.00 92.50 240 GLU A CA 1
ATOM 1755 C C . GLU A 1 240 ? -24.222 -14.982 22.448 1.00 92.50 240 GLU A C 1
ATOM 1757 O O . GLU A 1 240 ? -24.105 -16.201 22.273 1.00 92.50 240 GLU A O 1
ATOM 1762 N N . ALA A 1 241 ? -24.667 -14.172 21.484 1.00 92.94 241 ALA A N 1
ATOM 1763 C CA . ALA A 1 241 ? -25.062 -14.625 20.158 1.00 92.94 241 ALA A CA 1
ATOM 1764 C C . ALA A 1 241 ? -24.154 -13.994 19.085 1.00 92.94 241 ALA A C 1
ATOM 1766 O O . ALA A 1 241 ? -24.454 -12.911 18.593 1.00 92.94 241 ALA A O 1
ATOM 1767 N N . PRO A 1 242 ? -23.065 -14.645 18.656 1.00 93.50 242 PRO A N 1
ATOM 1768 C CA . PRO A 1 242 ? -22.269 -14.161 17.532 1.00 93.50 242 PRO A CA 1
ATOM 1769 C C . PRO A 1 242 ? -23.017 -14.324 16.199 1.00 93.50 242 PRO A C 1
ATOM 1771 O O . PRO A 1 242 ? -23.997 -15.070 16.104 1.00 93.50 242 PRO A O 1
ATOM 1774 N N . VAL A 1 243 ? -22.546 -13.635 15.159 1.00 91.00 243 VAL A N 1
ATOM 1775 C CA . VAL A 1 243 ? -22.941 -13.884 13.763 1.00 91.00 243 VAL A CA 1
ATOM 1776 C C . VAL A 1 243 ? -21.747 -14.427 12.983 1.00 91.00 243 VAL A C 1
ATOM 1778 O O . VAL A 1 243 ? -20.619 -13.988 13.199 1.00 91.00 243 VAL A O 1
ATOM 1781 N N . ALA A 1 244 ? -21.997 -15.377 12.080 1.00 87.12 244 ALA A N 1
ATOM 1782 C CA . ALA A 1 244 ? -20.952 -15.974 11.252 1.00 87.12 244 ALA A CA 1
ATOM 1783 C C . ALA A 1 244 ? -20.198 -14.896 10.434 1.00 87.12 244 ALA A C 1
ATOM 1785 O O . ALA A 1 244 ? -20.833 -13.932 9.998 1.00 87.12 244 ALA A O 1
ATOM 1786 N N . PRO A 1 245 ? -18.876 -15.042 10.218 1.00 88.06 245 PRO A N 1
ATOM 1787 C CA . PRO A 1 245 ? -18.039 -16.193 10.587 1.00 88.06 245 PRO A CA 1
ATOM 1788 C C . PRO A 1 245 ? -17.634 -16.262 12.069 1.00 88.06 245 PRO A C 1
ATOM 1790 O O . PRO A 1 245 ? -17.069 -17.264 12.498 1.00 88.06 245 PRO A O 1
ATOM 1793 N N . PHE A 1 246 ? -17.938 -15.247 12.880 1.00 92.06 246 PHE A N 1
ATOM 1794 C CA . PHE A 1 246 ? -17.553 -15.252 14.288 1.00 92.06 246 PHE A CA 1
ATOM 1795 C C . PHE A 1 246 ? -18.320 -16.310 15.100 1.00 92.06 246 PHE A C 1
ATOM 1797 O O . PHE A 1 246 ? -19.528 -16.513 14.954 1.00 92.06 246 PHE A O 1
ATOM 1804 N N . ALA A 1 247 ? -17.599 -16.954 16.013 1.00 94.25 247 ALA A N 1
ATOM 1805 C CA . ALA A 1 247 ? -18.086 -17.900 17.005 1.00 94.25 247 ALA A CA 1
ATOM 1806 C C . ALA A 1 247 ? -17.847 -17.362 18.425 1.00 94.25 247 ALA A C 1
ATOM 1808 O O . ALA A 1 247 ? -17.031 -16.471 18.655 1.00 94.25 247 ALA A O 1
ATOM 1809 N N . ARG A 1 248 ? -18.570 -17.899 19.410 1.00 96.06 248 ARG A N 1
ATOM 1810 C CA . ARG A 1 248 ? -18.509 -17.408 20.790 1.00 96.06 248 ARG A CA 1
ATOM 1811 C C . ARG A 1 248 ? -17.361 -18.062 21.548 1.00 96.06 248 ARG A C 1
ATOM 1813 O O . ARG A 1 248 ? -17.331 -19.287 21.648 1.00 96.06 248 ARG A O 1
ATOM 1820 N N . VAL A 1 249 ? -16.501 -17.254 22.161 1.00 96.06 249 VAL A N 1
ATOM 1821 C CA . VAL A 1 249 ? -15.535 -17.719 23.169 1.00 96.06 249 VAL A CA 1
ATOM 1822 C C . VAL A 1 249 ? -16.153 -17.588 24.563 1.00 96.06 249 VAL A C 1
ATOM 1824 O O . VAL A 1 249 ? -16.249 -18.570 25.297 1.00 96.06 249 VAL A O 1
ATOM 1827 N N . ASP A 1 250 ? -16.664 -16.401 24.890 1.00 94.56 250 ASP A N 1
ATOM 1828 C CA . ASP A 1 250 ? -17.356 -16.088 26.144 1.00 94.56 250 ASP A CA 1
ATOM 1829 C C . ASP A 1 250 ? -18.448 -15.015 25.911 1.00 94.56 250 ASP A C 1
ATOM 1831 O O . ASP A 1 250 ? -18.840 -14.775 24.771 1.00 94.56 250 ASP A O 1
ATOM 1835 N N . ALA A 1 251 ? -18.991 -14.405 26.970 1.00 94.31 251 ALA A N 1
ATOM 1836 C CA . ALA A 1 251 ? -20.062 -13.407 26.864 1.00 94.31 251 ALA A CA 1
ATOM 1837 C C . ALA A 1 251 ? -19.635 -12.070 26.219 1.00 94.31 251 ALA A C 1
ATOM 1839 O O . ALA A 1 251 ? -20.498 -11.304 25.802 1.00 94.31 251 ALA A O 1
ATOM 1840 N N . ARG A 1 252 ? -18.331 -11.772 26.142 1.00 94.56 252 ARG A N 1
ATOM 1841 C CA . ARG A 1 252 ? -17.766 -10.535 25.574 1.00 94.56 252 ARG A CA 1
ATOM 1842 C C . ARG A 1 252 ? -16.714 -10.770 24.494 1.00 94.56 252 ARG A C 1
ATOM 1844 O O . ARG A 1 252 ? -16.207 -9.795 23.950 1.00 94.56 252 ARG A O 1
ATOM 1851 N N . THR A 1 253 ? -16.397 -12.017 24.166 1.00 95.50 253 THR A N 1
ATOM 1852 C CA . THR A 1 253 ? -15.366 -12.346 23.175 1.00 95.50 253 THR A CA 1
ATOM 1853 C C . THR A 1 253 ? -15.953 -13.180 22.040 1.00 95.50 253 THR A C 1
ATOM 1855 O O . THR A 1 253 ? -16.388 -14.322 22.238 1.00 95.50 253 THR A O 1
ATOM 1858 N N . TRP A 1 254 ? -15.946 -12.614 20.833 1.00 96.06 254 TRP A N 1
ATOM 1859 C CA . TRP A 1 254 ? -16.327 -13.286 19.588 1.00 96.06 254 TRP A CA 1
ATOM 1860 C C . TRP A 1 254 ? -15.080 -13.519 18.736 1.00 96.06 254 TRP A C 1
ATOM 1862 O O . TRP A 1 254 ? -14.324 -12.585 18.505 1.00 96.06 254 TRP A O 1
ATOM 1872 N N . ARG A 1 255 ? -14.867 -14.737 18.240 1.00 95.06 255 ARG A N 1
ATOM 1873 C CA . ARG A 1 255 ? -13.653 -15.149 17.520 1.00 95.06 255 ARG A CA 1
ATOM 1874 C C . ARG A 1 255 ? -13.977 -15.703 16.142 1.00 95.06 255 ARG A C 1
ATOM 1876 O O . ARG A 1 255 ? -14.839 -16.569 16.030 1.00 95.06 255 ARG A O 1
ATOM 1883 N N . ALA A 1 256 ? -13.233 -15.271 15.136 1.00 92.19 256 ALA A N 1
ATOM 1884 C CA . ALA A 1 256 ? -13.110 -15.945 13.846 1.00 92.19 256 ALA A CA 1
ATOM 1885 C C . ALA A 1 256 ? -11.639 -16.316 13.608 1.00 92.19 256 ALA A C 1
ATOM 1887 O O . ALA A 1 256 ? -10.744 -15.754 14.247 1.00 92.19 256 ALA A O 1
ATOM 1888 N N . THR A 1 257 ? -11.374 -17.254 12.706 1.00 89.38 257 THR A N 1
ATOM 1889 C CA . THR A 1 257 ? -10.027 -17.531 12.193 1.00 89.38 257 THR A CA 1
ATOM 1890 C C . THR A 1 257 ? -9.783 -16.768 10.894 1.00 89.38 257 THR A C 1
ATOM 1892 O O . THR A 1 257 ? -10.731 -16.407 10.199 1.00 89.38 257 THR A O 1
ATOM 1895 N N . HIS A 1 258 ? -8.521 -16.539 10.517 1.00 83.31 258 HIS A N 1
ATOM 1896 C CA . HIS A 1 258 ? -8.221 -15.912 9.215 1.00 83.31 258 HIS A CA 1
ATOM 1897 C C . HIS A 1 258 ? -8.715 -16.754 8.029 1.00 83.31 258 HIS A C 1
ATOM 1899 O O . HIS A 1 258 ? -9.107 -16.203 7.002 1.00 83.31 258 HIS A O 1
ATOM 1905 N N . ALA A 1 259 ? -8.758 -18.082 8.187 1.00 82.31 259 ALA A N 1
ATOM 1906 C CA . ALA A 1 259 ? -9.268 -18.998 7.170 1.00 82.31 259 ALA A CA 1
ATOM 1907 C C . ALA A 1 259 ? -10.771 -18.805 6.896 1.00 82.31 259 ALA A C 1
ATOM 1909 O O . ALA A 1 259 ? -11.184 -18.906 5.744 1.00 82.31 259 ALA A O 1
ATOM 1910 N N . ASP A 1 260 ? -11.570 -18.443 7.908 1.00 83.62 260 ASP A N 1
ATOM 1911 C CA . ASP A 1 260 ? -13.019 -18.229 7.747 1.00 83.62 260 ASP A CA 1
ATOM 1912 C C . ASP A 1 260 ? -13.359 -17.030 6.831 1.00 83.62 260 ASP A C 1
ATOM 1914 O O . ASP A 1 260 ? -14.495 -16.905 6.371 1.00 83.62 260 ASP A O 1
ATOM 1918 N N . PHE A 1 261 ? -12.390 -16.145 6.558 1.00 76.12 261 PHE A N 1
ATOM 1919 C CA . PHE A 1 261 ? -12.544 -15.008 5.640 1.00 76.12 261 PHE A CA 1
ATOM 1920 C C . PHE A 1 261 ? -12.028 -15.292 4.223 1.00 76.12 261 PHE A C 1
ATOM 1922 O O . PHE A 1 261 ? -12.506 -14.665 3.280 1.00 76.12 261 PHE A O 1
ATOM 1929 N N . ALA A 1 262 ? -11.097 -16.238 4.053 1.00 68.31 262 ALA A N 1
ATOM 1930 C CA . ALA A 1 262 ? -10.536 -16.585 2.743 1.00 68.31 262 ALA A CA 1
ATOM 1931 C C . ALA A 1 262 ? -11.605 -17.160 1.793 1.00 68.31 262 ALA A C 1
ATOM 1933 O O . ALA A 1 262 ? -11.641 -16.822 0.614 1.00 68.31 262 ALA A O 1
ATOM 1934 N N . ASP A 1 263 ? -12.547 -17.941 2.330 1.00 62.69 263 ASP A N 1
ATOM 1935 C CA . ASP A 1 263 ? -13.684 -18.496 1.583 1.00 62.69 263 ASP A CA 1
ATOM 1936 C C . ASP A 1 263 ? -14.771 -17.447 1.237 1.00 62.69 263 ASP A C 1
ATOM 1938 O O . ASP A 1 263 ? -15.841 -17.812 0.746 1.00 62.69 263 ASP A O 1
ATOM 1942 N N . GLN A 1 264 ? -14.564 -16.156 1.543 1.00 62.72 264 GLN A N 1
ATOM 1943 C CA . GLN A 1 264 ? -15.551 -15.073 1.374 1.00 62.72 264 GLN A CA 1
ATOM 1944 C C . GLN A 1 264 ? -15.091 -13.942 0.429 1.00 62.72 264 GLN A C 1
ATOM 1946 O O . GLN A 1 264 ? -15.825 -12.965 0.243 1.00 62.72 264 GLN A O 1
ATOM 1951 N N . GLU A 1 265 ? -13.915 -14.059 -0.199 1.00 53.94 265 GLU A N 1
ATOM 1952 C CA . GLU A 1 265 ? -13.483 -13.142 -1.263 1.00 53.94 265 GLU A CA 1
ATOM 1953 C C . GLU A 1 265 ? -14.469 -13.205 -2.449 1.00 53.94 265 GLU A C 1
ATOM 1955 O O . GLU A 1 265 ? -14.621 -14.237 -3.101 1.00 53.94 265 GLU A O 1
ATOM 1960 N N . GLY A 1 266 ? -15.177 -12.099 -2.715 1.00 51.56 266 GLY A N 1
ATOM 1961 C CA . GLY A 1 266 ? -16.227 -12.020 -3.746 1.00 51.56 266 GLY A CA 1
ATOM 1962 C C . GLY A 1 266 ? -17.675 -12.017 -3.231 1.00 51.56 266 GLY A C 1
ATOM 1963 O O . GLY A 1 266 ? -18.607 -12.139 -4.029 1.00 51.56 266 GLY A O 1
ATOM 1964 N N . ALA A 1 267 ? -17.906 -11.861 -1.921 1.00 55.12 267 ALA A N 1
ATOM 1965 C CA . ALA A 1 267 ? -19.250 -11.710 -1.358 1.00 55.12 267 ALA A CA 1
ATOM 1966 C C . ALA A 1 267 ? -20.007 -10.487 -1.938 1.00 55.12 267 ALA A C 1
ATOM 1968 O O . ALA A 1 267 ? -19.733 -9.331 -1.613 1.00 55.12 267 ALA A O 1
ATOM 1969 N N . VAL A 1 268 ? -21.004 -10.750 -2.790 1.00 43.47 268 VAL A N 1
ATOM 1970 C CA . VAL A 1 268 ? -21.796 -9.717 -3.480 1.00 43.47 268 VAL A CA 1
ATOM 1971 C C . VAL A 1 268 ? -22.580 -8.855 -2.483 1.00 43.47 268 VAL A C 1
ATOM 1973 O O . VAL A 1 268 ? -23.372 -9.368 -1.692 1.00 43.47 268 VAL A O 1
ATOM 1976 N N . GLY A 1 269 ? -22.415 -7.531 -2.573 1.00 48.66 269 GLY A N 1
ATOM 1977 C CA . GLY A 1 269 ? -23.156 -6.546 -1.774 1.00 48.66 269 GLY A CA 1
ATOM 1978 C C . GLY A 1 269 ? -22.422 -5.995 -0.547 1.00 48.66 269 GLY A C 1
ATOM 1979 O O . GLY A 1 269 ? -23.005 -5.181 0.168 1.00 48.66 269 GLY A O 1
ATOM 1980 N N . VAL A 1 270 ? -21.160 -6.380 -0.315 1.00 56.06 270 VAL A N 1
ATOM 1981 C CA . VAL A 1 270 ? -20.305 -5.796 0.741 1.00 56.06 270 VAL A CA 1
ATOM 1982 C C . VAL A 1 270 ? -20.103 -4.286 0.538 1.00 56.06 270 VAL A C 1
ATOM 1984 O O . VAL A 1 270 ? -20.232 -3.523 1.490 1.00 56.06 270 VAL A O 1
ATOM 1987 N N . GLU A 1 271 ? -19.904 -3.843 -0.707 1.00 55.38 271 GLU A N 1
ATOM 1988 C CA . GLU A 1 271 ? -19.727 -2.430 -1.099 1.00 55.38 271 GLU A CA 1
ATOM 1989 C C . GLU A 1 271 ? -20.929 -1.522 -0.772 1.00 55.38 271 GLU A C 1
ATOM 1991 O O . GLU A 1 271 ? -20.792 -0.305 -0.714 1.00 55.38 271 GLU A O 1
ATOM 1996 N N . LEU A 1 272 ? -22.115 -2.096 -0.535 1.00 58.88 272 LEU A N 1
ATOM 1997 C CA . LEU A 1 272 ? -23.334 -1.342 -0.215 1.00 58.88 272 LEU A CA 1
ATOM 1998 C C . LEU A 1 272 ? -23.484 -1.034 1.286 1.00 58.88 272 LEU A C 1
ATOM 2000 O O . LEU A 1 272 ? -24.459 -0.386 1.676 1.00 58.88 272 LEU A O 1
ATOM 2004 N N . PHE A 1 273 ? -22.570 -1.513 2.137 1.00 68.62 273 PHE A N 1
ATOM 2005 C CA . PHE A 1 273 ? -22.614 -1.314 3.587 1.00 68.62 273 PHE A CA 1
ATOM 2006 C C . PHE A 1 273 ? -21.431 -0.468 4.086 1.00 68.62 273 PHE A C 1
ATOM 2008 O O . PHE A 1 273 ? -20.283 -0.890 3.943 1.00 68.62 273 PHE A O 1
ATOM 2015 N N . PRO A 1 274 ? -21.683 0.679 4.750 1.00 75.56 274 PRO A N 1
ATOM 2016 C CA . PRO A 1 274 ? -20.633 1.469 5.387 1.00 75.56 274 PRO A CA 1
ATOM 2017 C C . PRO A 1 274 ? -19.846 0.655 6.418 1.00 75.56 274 PRO A C 1
ATOM 2019 O O . PRO A 1 274 ? -20.428 -0.134 7.169 1.00 75.56 274 PRO A O 1
ATOM 2022 N N . HIS A 1 275 ? -18.536 0.905 6.513 1.00 81.62 275 HIS A N 1
ATOM 2023 C CA . HIS A 1 275 ? -17.652 0.237 7.471 1.00 81.62 275 HIS A CA 1
ATOM 2024 C C . HIS A 1 275 ? -18.218 0.320 8.911 1.00 81.62 275 HIS A C 1
ATOM 2026 O O . HIS A 1 275 ? -18.451 1.426 9.413 1.00 81.62 275 HIS A O 1
ATOM 2032 N N . PRO A 1 276 ? -18.437 -0.809 9.617 1.00 87.00 276 PRO A N 1
ATOM 2033 C CA . PRO A 1 276 ? -19.044 -0.801 10.951 1.00 87.00 276 PRO A CA 1
ATOM 2034 C C . PRO A 1 276 ? -18.242 -0.115 12.065 1.00 87.00 276 PRO A C 1
ATOM 2036 O O . PRO A 1 276 ? -18.854 0.390 13.003 1.00 87.00 276 PRO A O 1
ATOM 2039 N N . PHE A 1 277 ? -16.913 -0.023 11.969 1.00 91.44 277 PHE A N 1
ATOM 2040 C CA . PHE A 1 277 ? -16.070 0.579 13.021 1.00 91.44 277 PHE A CA 1
ATOM 2041 C C . PHE A 1 277 ? -14.977 1.496 12.434 1.00 91.44 277 PHE A C 1
ATOM 2043 O O . PHE A 1 277 ? -13.809 1.122 12.420 1.00 91.44 277 PHE A O 1
ATOM 2050 N N . PRO A 1 278 ? -15.325 2.659 11.854 1.00 91.19 278 PRO A N 1
ATOM 2051 C CA . PRO A 1 278 ? -14.402 3.508 11.086 1.00 91.19 278 PRO A CA 1
ATOM 2052 C C . PRO A 1 278 ? -13.353 4.274 11.918 1.00 91.19 278 PRO A C 1
ATOM 2054 O O . PRO A 1 278 ? -12.645 5.104 11.362 1.00 91.19 278 PRO A O 1
ATOM 2057 N N . ALA A 1 279 ? -13.237 4.028 13.228 1.00 94.19 279 ALA A N 1
ATOM 2058 C CA . ALA A 1 279 ? -12.286 4.699 14.123 1.00 94.19 279 ALA A CA 1
ATOM 2059 C C . ALA A 1 279 ? -11.423 3.695 14.914 1.00 94.19 279 ALA A C 1
ATOM 2061 O O . ALA A 1 279 ? -11.293 3.786 16.137 1.00 94.19 279 ALA A O 1
ATOM 2062 N N . LEU A 1 280 ? -10.870 2.698 14.222 1.00 95.06 280 LEU A N 1
ATOM 2063 C CA . LEU A 1 280 ? -9.967 1.703 14.805 1.00 95.06 280 LEU A CA 1
ATOM 2064 C C . LEU A 1 280 ? -8.505 2.170 14.743 1.00 95.06 280 LEU A C 1
ATOM 2066 O O . LEU A 1 280 ? -8.060 2.686 13.719 1.00 95.06 280 LEU A O 1
ATOM 2070 N N . VAL A 1 281 ? -7.753 1.943 15.825 1.00 95.56 281 VAL A N 1
ATOM 2071 C CA . VAL A 1 281 ? -6.306 2.221 15.905 1.00 95.56 281 VAL A CA 1
ATOM 2072 C C . VAL A 1 281 ? -5.589 1.156 16.737 1.00 95.56 281 VAL A C 1
ATOM 2074 O O . VAL A 1 281 ? -6.116 0.710 17.761 1.00 95.56 281 VAL A O 1
ATOM 2077 N N . THR A 1 282 ? -4.395 0.723 16.331 1.00 94.19 282 THR A N 1
ATOM 2078 C CA . THR A 1 282 ? -3.574 -0.182 17.146 1.00 94.19 282 THR A CA 1
ATOM 2079 C C . THR A 1 282 ? -2.960 0.571 18.325 1.00 94.19 282 THR A C 1
ATOM 2081 O O . THR A 1 282 ? -2.600 1.743 18.239 1.00 94.19 282 THR A O 1
ATOM 2084 N N . VAL A 1 283 ? -2.836 -0.100 19.468 1.00 94.94 283 VAL A N 1
ATOM 2085 C CA . VAL A 1 283 ? -2.213 0.476 20.673 1.00 94.94 283 VAL A CA 1
ATOM 2086 C C . VAL A 1 283 ? -0.953 -0.270 21.093 1.00 94.94 283 VAL A C 1
ATOM 2088 O O . VAL A 1 283 ? -0.110 0.310 21.773 1.00 94.94 283 VAL A O 1
ATOM 2091 N N . GLY A 1 284 ? -0.765 -1.519 20.658 1.00 93.25 284 GLY A N 1
ATOM 2092 C CA . GLY A 1 284 ? 0.444 -2.288 20.946 1.00 93.25 284 GLY A CA 1
ATOM 2093 C C . GLY A 1 284 ? 0.297 -3.792 20.723 1.00 93.25 284 GLY A C 1
ATOM 2094 O O . GLY A 1 284 ? -0.600 -4.236 20.008 1.00 93.25 284 GLY A O 1
ATOM 2095 N N . ILE A 1 285 ? 1.196 -4.570 21.332 1.00 91.00 285 ILE A N 1
ATOM 2096 C CA . ILE A 1 285 ? 1.280 -6.033 21.196 1.00 91.00 285 ILE A CA 1
ATOM 2097 C C . ILE A 1 285 ? 1.274 -6.683 22.586 1.00 91.00 285 ILE A C 1
ATOM 2099 O O . ILE A 1 285 ? 2.094 -6.332 23.436 1.00 91.00 285 ILE A O 1
ATOM 2103 N N . THR A 1 286 ? 0.368 -7.630 22.840 1.00 90.56 286 THR A N 1
ATOM 2104 C CA . THR A 1 286 ? 0.269 -8.330 24.136 1.00 90.56 286 THR A CA 1
ATOM 2105 C C . THR A 1 286 ? 1.477 -9.235 24.399 1.00 90.56 286 THR A C 1
ATOM 2107 O O . THR A 1 286 ? 2.200 -9.627 23.481 1.00 90.56 286 THR A O 1
ATOM 2110 N N . GLY A 1 287 ? 1.677 -9.651 25.656 1.00 83.69 287 GLY A N 1
ATOM 2111 C CA . GLY A 1 287 ? 2.730 -10.614 26.021 1.00 83.69 287 GLY A CA 1
ATOM 2112 C C . GLY A 1 287 ? 2.624 -11.986 25.326 1.00 83.69 287 GLY A C 1
ATOM 2113 O O . GLY A 1 287 ? 3.609 -12.729 25.270 1.00 83.69 287 GLY A O 1
ATOM 2114 N N . GLU A 1 288 ? 1.459 -12.308 24.758 1.00 83.81 288 GLU A N 1
ATOM 2115 C CA . GLU A 1 288 ? 1.212 -13.509 23.950 1.00 83.81 288 GLU A CA 1
ATOM 2116 C C . GLU A 1 288 ? 1.567 -13.302 22.466 1.00 83.81 288 GLU A C 1
ATOM 2118 O O . GLU A 1 288 ? 1.922 -14.264 21.787 1.00 83.81 288 GLU A O 1
ATOM 2123 N N . GLY A 1 289 ? 1.628 -12.052 21.996 1.00 83.75 289 GLY A N 1
ATOM 2124 C CA . GLY A 1 289 ? 1.947 -11.683 20.613 1.00 83.75 289 GLY A CA 1
ATOM 2125 C C . GLY A 1 289 ? 0.760 -11.139 19.815 1.00 83.75 289 GLY A C 1
ATOM 2126 O O . GLY A 1 289 ? 0.933 -10.817 18.645 1.00 83.75 289 GLY A O 1
ATOM 2127 N N . ALA A 1 290 ? -0.421 -11.006 20.426 1.00 88.44 290 ALA A N 1
ATOM 2128 C CA . ALA A 1 290 ? -1.593 -10.459 19.750 1.00 88.44 290 ALA A CA 1
ATOM 2129 C C . ALA A 1 290 ? -1.445 -8.944 19.532 1.00 88.44 290 ALA A C 1
ATOM 2131 O O . ALA A 1 290 ? -1.118 -8.221 20.476 1.00 88.44 290 ALA A O 1
ATOM 2132 N N . ILE A 1 291 ? -1.728 -8.445 18.326 1.00 91.00 291 ILE A N 1
ATOM 2133 C CA . ILE A 1 291 ? -1.890 -7.001 18.094 1.00 91.00 291 ILE A CA 1
ATOM 2134 C C . ILE A 1 291 ? -3.200 -6.569 18.742 1.00 91.00 291 ILE A C 1
ATOM 2136 O O . ILE A 1 291 ? -4.244 -7.171 18.494 1.00 91.00 291 ILE A O 1
ATOM 2140 N N . MET A 1 292 ? -3.141 -5.516 19.554 1.00 92.25 292 MET A N 1
ATOM 2141 C CA . MET A 1 292 ? -4.307 -4.932 20.197 1.00 92.25 292 MET A CA 1
ATOM 2142 C C . MET A 1 292 ? -4.745 -3.664 19.468 1.00 92.25 292 MET A C 1
ATOM 2144 O O . MET A 1 292 ? -3.967 -2.720 19.318 1.00 92.25 292 MET A O 1
ATOM 2148 N N . VAL A 1 293 ? -6.007 -3.653 19.047 1.00 93.94 293 VAL A N 1
ATOM 2149 C CA . VAL A 1 293 ? -6.695 -2.547 18.374 1.00 93.94 293 VAL A CA 1
ATOM 2150 C C . VAL A 1 293 ? -7.807 -2.034 19.285 1.00 93.94 293 VAL A C 1
ATOM 2152 O O . VAL A 1 293 ? -8.508 -2.823 19.917 1.00 93.94 293 VAL A O 1
ATOM 2155 N N . VAL A 1 294 ? -7.984 -0.718 19.357 1.00 95.31 294 VAL A N 1
ATOM 2156 C CA . VAL A 1 294 ? -9.040 -0.051 20.131 1.00 95.31 294 VAL A CA 1
ATOM 2157 C C . VAL A 1 294 ? -10.022 0.618 19.177 1.00 95.31 294 VAL A C 1
ATOM 2159 O O . VAL A 1 294 ? -9.609 1.245 18.203 1.00 95.31 294 VAL A O 1
ATOM 2162 N N . ASN A 1 295 ? -11.318 0.505 19.472 1.00 95.69 295 ASN A N 1
ATOM 2163 C CA . ASN A 1 295 ? -12.355 1.275 18.798 1.00 95.69 295 ASN A CA 1
ATOM 2164 C C . ASN A 1 295 ? -12.559 2.615 19.516 1.00 95.69 295 ASN A C 1
ATOM 2166 O O . ASN A 1 295 ? -13.108 2.667 20.618 1.00 95.69 295 ASN A O 1
ATOM 2170 N N . LEU A 1 296 ? -12.139 3.708 18.883 1.00 95.69 296 LEU A N 1
ATOM 2171 C CA . LEU A 1 296 ? -12.226 5.046 19.462 1.00 95.69 296 LEU A CA 1
ATOM 2172 C C . LEU A 1 296 ? -13.672 5.544 19.586 1.00 95.69 296 LEU A C 1
ATOM 2174 O O . LEU A 1 296 ? -13.952 6.308 20.505 1.00 95.69 296 LEU A O 1
ATOM 2178 N N . GLU A 1 297 ? -14.612 5.064 18.760 1.00 94.56 297 GLU A N 1
ATOM 2179 C CA . GLU A 1 297 ? -16.040 5.353 18.971 1.00 94.56 297 GLU A CA 1
ATOM 2180 C C . GLU A 1 297 ? -16.552 4.732 20.278 1.00 94.56 297 GLU A C 1
ATOM 2182 O O . GLU A 1 297 ? -17.354 5.346 20.974 1.00 94.56 297 GLU A O 1
ATOM 2187 N N . ALA A 1 298 ? -16.085 3.532 20.636 1.00 94.62 298 ALA A N 1
ATOM 2188 C CA . ALA A 1 298 ? -16.455 2.875 21.891 1.00 94.62 298 ALA A CA 1
ATOM 2189 C C . ALA A 1 298 ? -15.791 3.539 23.110 1.00 94.62 298 ALA A C 1
ATOM 2191 O O . ALA A 1 298 ? -16.356 3.536 24.207 1.00 94.62 298 ALA A O 1
ATOM 2192 N N . ALA A 1 299 ? -14.600 4.113 22.913 1.00 93.19 299 ALA A N 1
ATOM 2193 C CA . ALA A 1 299 ? -13.912 4.895 23.930 1.00 93.19 299 ALA A CA 1
ATOM 2194 C C . ALA A 1 299 ? -14.590 6.248 24.184 1.00 93.19 299 ALA A C 1
ATOM 2196 O O . ALA A 1 299 ? -14.744 6.654 25.339 1.00 93.19 299 ALA A O 1
ATOM 2197 N N . GLY A 1 300 ? -14.976 6.950 23.113 1.00 93.06 300 GLY A N 1
ATOM 2198 C CA . GLY A 1 300 ? -15.370 8.358 23.134 1.00 93.06 300 GLY A CA 1
ATOM 2199 C C . GLY A 1 300 ? -14.173 9.256 23.461 1.00 93.06 300 GLY A C 1
ATOM 2200 O O . GLY A 1 300 ? -13.657 9.960 22.603 1.00 93.06 300 GLY A O 1
ATOM 2201 N N . VAL A 1 301 ? -13.654 9.158 24.684 1.00 93.69 301 VAL A N 1
ATOM 2202 C CA . VAL A 1 301 ? -12.397 9.791 25.099 1.00 93.69 301 VAL A CA 1
ATOM 2203 C C . VAL A 1 301 ? -11.383 8.713 25.466 1.00 93.69 301 VAL A C 1
ATOM 2205 O O . VAL A 1 301 ? -11.615 7.952 26.405 1.00 93.69 301 VAL A O 1
ATOM 2208 N N . LEU A 1 302 ? -10.239 8.679 24.782 1.00 94.38 302 LEU A N 1
ATOM 2209 C CA . LEU A 1 302 ? -9.076 7.866 25.145 1.00 94.38 302 LEU A CA 1
ATOM 2210 C C . LEU A 1 302 ? -8.006 8.766 25.780 1.00 94.38 302 LEU A C 1
ATOM 2212 O O . LEU A 1 302 ? -7.485 9.680 25.139 1.00 94.38 302 LEU A O 1
ATOM 2216 N N . SER A 1 303 ? -7.661 8.503 27.040 1.00 93.50 303 SER A N 1
ATOM 2217 C CA . SER A 1 303 ? -6.619 9.249 27.754 1.00 93.50 303 SER A CA 1
ATOM 2218 C C . SER A 1 303 ? -5.287 8.499 27.726 1.00 93.50 303 SER A C 1
ATOM 2220 O O . SER A 1 303 ? -5.213 7.378 28.230 1.00 93.50 303 SER A O 1
ATOM 2222 N N . VAL A 1 304 ? -4.221 9.118 27.220 1.00 94.19 304 VAL A N 1
ATOM 2223 C CA . VAL A 1 304 ? -2.860 8.554 27.196 1.00 94.19 304 VAL A CA 1
ATOM 2224 C C . VAL A 1 304 ? -2.016 9.178 28.308 1.00 94.19 304 VAL A C 1
ATOM 2226 O O . VAL A 1 304 ? -1.840 10.392 28.365 1.00 94.19 304 VAL A O 1
ATOM 2229 N N . ASN A 1 305 ? -1.490 8.347 29.207 1.00 93.88 305 ASN A N 1
ATOM 2230 C CA . ASN A 1 305 ? -0.850 8.770 30.451 1.00 93.88 305 ASN A CA 1
ATOM 2231 C C . ASN A 1 305 ? 0.490 8.070 30.668 1.00 93.88 305 ASN A C 1
ATOM 2233 O O . ASN A 1 305 ? 0.631 6.889 30.367 1.00 93.88 305 ASN A O 1
ATOM 2237 N N . GLY A 1 306 ? 1.439 8.766 31.290 1.00 94.44 306 GLY A N 1
ATOM 2238 C CA . GLY A 1 306 ? 2.766 8.222 31.560 1.00 94.44 306 GLY A CA 1
ATOM 2239 C C . GLY A 1 306 ? 3.825 9.312 31.711 1.00 94.44 306 GLY A C 1
ATOM 2240 O O . GLY A 1 306 ? 3.483 10.489 31.860 1.00 94.44 306 GLY A O 1
ATOM 2241 N N . PRO A 1 307 ? 5.117 8.946 31.653 1.00 95.69 307 PRO A N 1
ATOM 2242 C CA . PRO A 1 307 ? 6.204 9.897 31.439 1.00 95.69 307 PRO A CA 1
ATOM 2243 C C . PRO A 1 307 ? 5.983 10.689 30.133 1.00 95.69 307 PRO A C 1
ATOM 2245 O O . PRO A 1 307 ? 5.596 10.076 29.136 1.00 95.69 307 PRO A O 1
ATOM 2248 N N . PRO A 1 308 ? 6.258 12.009 30.083 1.00 93.75 308 PRO A N 1
ATOM 2249 C CA . PRO A 1 308 ? 5.956 12.837 28.910 1.00 93.75 308 PRO A CA 1
ATOM 2250 C C . PRO A 1 308 ? 6.529 12.305 27.590 1.00 93.75 308 PRO A C 1
ATOM 2252 O O . PRO A 1 308 ? 5.822 12.273 26.592 1.00 93.75 308 PRO A O 1
ATOM 2255 N N . GLU A 1 309 ? 7.770 11.812 27.590 1.00 93.00 309 GLU A N 1
ATOM 2256 C CA . GLU A 1 309 ? 8.421 11.236 26.402 1.00 93.00 309 GLU A CA 1
ATOM 2257 C C . GLU A 1 309 ? 7.669 10.008 25.859 1.00 93.00 309 GLU A C 1
ATOM 2259 O O . GLU A 1 309 ? 7.461 9.883 24.651 1.00 93.00 309 GLU A O 1
ATOM 2264 N N . ALA A 1 310 ? 7.202 9.127 26.751 1.00 94.69 310 ALA A N 1
ATOM 2265 C CA . ALA A 1 310 ? 6.440 7.936 26.385 1.00 94.69 310 ALA A CA 1
ATOM 2266 C C . ALA A 1 310 ? 5.039 8.288 25.861 1.00 94.69 310 ALA A C 1
ATOM 2268 O O . ALA A 1 310 ? 4.591 7.694 24.881 1.00 94.69 310 ALA A O 1
ATOM 2269 N N . VAL A 1 311 ? 4.378 9.279 26.473 1.00 95.12 311 VAL A N 1
ATOM 2270 C CA . VAL A 1 311 ? 3.071 9.791 26.031 1.00 95.12 311 VAL A CA 1
ATOM 2271 C C . VAL A 1 311 ? 3.182 10.443 24.654 1.00 95.12 311 VAL A C 1
ATOM 2273 O O . VAL A 1 311 ? 2.414 10.091 23.765 1.00 95.12 311 VAL A O 1
ATOM 2276 N N . THR A 1 312 ? 4.163 11.323 24.434 1.00 94.94 312 THR A N 1
ATOM 2277 C CA . THR A 1 312 ? 4.395 11.959 23.128 1.00 94.94 312 THR A CA 1
ATOM 2278 C C . THR A 1 312 ? 4.692 10.921 22.046 1.00 94.94 312 THR A C 1
ATOM 2280 O O . THR A 1 312 ? 4.123 10.995 20.959 1.00 94.94 312 THR A O 1
ATOM 2283 N N . ALA A 1 313 ? 5.524 9.914 22.332 1.00 95.62 313 ALA A N 1
ATOM 2284 C CA . ALA A 1 313 ? 5.821 8.852 21.373 1.00 95.62 313 ALA A CA 1
ATOM 2285 C C . ALA A 1 313 ? 4.596 7.964 21.069 1.00 95.62 313 ALA A C 1
ATOM 2287 O O . ALA A 1 313 ? 4.379 7.593 19.915 1.00 95.62 313 ALA A O 1
ATOM 2288 N N . ALA A 1 314 ? 3.766 7.644 22.067 1.00 96.50 314 ALA A N 1
ATOM 2289 C CA . ALA A 1 314 ? 2.508 6.924 21.853 1.00 96.50 314 ALA A CA 1
ATOM 2290 C C . ALA A 1 314 ? 1.514 7.758 21.024 1.00 96.50 314 ALA A C 1
ATOM 2292 O O . ALA A 1 314 ? 0.973 7.266 20.038 1.00 96.50 314 ALA A O 1
ATOM 2293 N N . MET A 1 315 ? 1.331 9.040 21.352 1.00 96.19 315 MET A N 1
ATOM 2294 C CA . MET A 1 315 ? 0.452 9.946 20.604 1.00 96.19 315 MET A CA 1
ATOM 2295 C C . MET A 1 315 ? 0.914 10.135 19.151 1.00 96.19 315 MET A C 1
ATOM 2297 O O . MET A 1 315 ? 0.077 10.098 18.257 1.00 96.19 315 MET A O 1
ATOM 2301 N N . ARG A 1 316 ? 2.228 10.242 18.889 1.00 96.62 316 ARG A N 1
ATOM 2302 C CA . ARG A 1 316 ? 2.803 10.241 17.527 1.00 96.62 316 ARG A CA 1
ATOM 2303 C C . ARG A 1 316 ? 2.476 8.958 16.757 1.00 96.62 316 ARG A C 1
ATOM 2305 O O . ARG A 1 316 ? 2.081 9.042 15.599 1.00 96.62 316 ARG A O 1
ATOM 2312 N N . ALA A 1 317 ? 2.594 7.785 17.387 1.00 96.75 317 ALA A N 1
ATOM 2313 C CA . ALA A 1 317 ? 2.241 6.511 16.753 1.00 96.75 317 ALA A CA 1
ATOM 2314 C C . ALA A 1 317 ? 0.749 6.450 16.383 1.00 96.75 317 ALA A C 1
ATOM 2316 O O . ALA A 1 317 ? 0.415 6.142 15.240 1.00 96.75 317 ALA A O 1
ATOM 2317 N N . LEU A 1 318 ? -0.132 6.816 17.321 1.00 96.94 318 LEU A N 1
ATOM 2318 C CA . LEU A 1 318 ? -1.581 6.859 17.105 1.00 96.94 318 LEU A CA 1
ATOM 2319 C C . LEU A 1 318 ? -1.962 7.879 16.020 1.00 96.94 318 LEU A C 1
ATOM 2321 O O . LEU A 1 318 ? -2.789 7.570 15.168 1.00 96.94 318 LEU A O 1
ATOM 2325 N N . ALA A 1 319 ? -1.335 9.060 16.007 1.00 96.31 319 ALA A N 1
ATOM 2326 C CA . ALA A 1 319 ? -1.555 10.089 14.992 1.00 96.31 319 ALA A CA 1
ATOM 2327 C C . ALA A 1 319 ? -1.175 9.599 13.589 1.00 96.31 319 ALA A C 1
ATOM 2329 O O . ALA A 1 319 ? -1.988 9.680 12.670 1.00 96.31 319 ALA A O 1
ATOM 2330 N N . CYS A 1 320 ? 0.038 9.058 13.423 1.00 95.31 320 CYS A N 1
ATOM 2331 C CA . CYS A 1 320 ? 0.521 8.559 12.136 1.00 95.31 320 CYS A CA 1
ATOM 2332 C C . CYS A 1 320 ? -0.284 7.355 11.637 1.00 95.31 320 CYS A C 1
ATOM 2334 O O . CYS A 1 320 ? -0.597 7.292 10.448 1.00 95.31 320 CYS A O 1
ATOM 2336 N N . GLU A 1 321 ? -0.654 6.420 12.519 1.00 94.75 321 GLU A N 1
ATOM 2337 C CA . GLU A 1 321 ? -1.520 5.305 12.134 1.00 94.75 321 GLU A CA 1
ATOM 2338 C C . GLU A 1 321 ? -2.899 5.817 11.715 1.00 94.75 321 GLU A C 1
ATOM 2340 O O . GLU A 1 321 ? -3.354 5.478 10.629 1.00 94.75 321 GLU A O 1
ATOM 2345 N N . LEU A 1 322 ? -3.547 6.680 12.503 1.00 95.62 322 LEU A N 1
ATOM 2346 C CA . LEU A 1 322 ? -4.837 7.252 12.117 1.00 95.62 322 LEU A CA 1
ATOM 2347 C C . LEU A 1 322 ? -4.736 8.025 10.797 1.00 95.62 322 LEU A C 1
ATOM 2349 O O . LEU A 1 322 ? -5.631 7.922 9.969 1.00 95.62 322 LEU A O 1
ATOM 2353 N N . ALA A 1 323 ? -3.659 8.764 10.535 1.00 93.56 323 ALA A N 1
ATOM 2354 C CA . ALA A 1 323 ? -3.495 9.501 9.280 1.00 93.56 323 ALA A CA 1
ATOM 2355 C C . ALA A 1 323 ? -3.369 8.596 8.035 1.00 93.56 323 ALA A C 1
ATOM 2357 O O . ALA A 1 323 ? -3.764 9.020 6.951 1.00 93.56 323 ALA A O 1
ATOM 2358 N N . THR A 1 324 ? -2.883 7.358 8.183 1.00 90.00 324 THR A N 1
ATOM 2359 C CA . THR A 1 324 ? -2.483 6.483 7.057 1.00 90.00 324 THR A CA 1
ATOM 2360 C C . THR A 1 324 ? -3.222 5.140 6.973 1.00 90.00 324 THR A C 1
ATOM 2362 O O . THR A 1 324 ? -3.217 4.499 5.926 1.00 90.00 324 THR A O 1
ATOM 2365 N N . SER A 1 325 ? -3.861 4.683 8.052 1.00 88.19 325 SER A N 1
ATOM 2366 C CA . SER A 1 325 ? -4.431 3.336 8.155 1.00 88.19 325 SER A CA 1
ATOM 2367 C C . SER A 1 325 ? -5.817 3.235 7.512 1.00 88.19 325 SER A C 1
ATOM 2369 O O . SER A 1 325 ? -6.728 3.984 7.896 1.00 88.19 325 SER A O 1
ATOM 2371 N N . PRO A 1 326 ? -6.055 2.241 6.632 1.00 82.00 326 PRO A N 1
ATOM 2372 C CA . PRO A 1 326 ? -7.353 2.040 5.995 1.00 82.00 326 PRO A CA 1
ATOM 2373 C C . PRO A 1 326 ? -8.451 1.564 6.964 1.00 82.00 326 PRO A C 1
ATOM 2375 O O . PRO A 1 326 ? -9.627 1.598 6.606 1.00 82.00 326 PRO A O 1
ATOM 2378 N N . LEU A 1 327 ? -8.098 1.177 8.199 1.00 86.94 327 LEU A N 1
ATOM 2379 C CA . LEU A 1 327 ? -9.052 0.918 9.292 1.00 86.94 327 LEU A CA 1
ATOM 2380 C C . LEU A 1 327 ? -9.705 2.198 9.840 1.00 86.94 327 LEU A C 1
ATOM 2382 O O . LEU A 1 327 ? -10.703 2.127 10.555 1.00 86.94 327 LEU A O 1
ATOM 2386 N N . SER A 1 328 ? -9.144 3.360 9.496 1.00 89.81 328 SER A N 1
ATOM 2387 C CA . SER A 1 328 ? -9.637 4.675 9.904 1.00 89.81 328 SER A CA 1
ATOM 2388 C C . SER A 1 328 ? -9.969 5.600 8.726 1.00 89.81 328 SER A C 1
ATOM 2390 O O . SER A 1 328 ? -10.323 6.757 8.940 1.00 89.81 328 SER A O 1
ATOM 2392 N N . ALA A 1 329 ? -9.880 5.117 7.478 1.00 83.88 329 ALA A N 1
ATOM 2393 C CA . ALA A 1 329 ? -10.037 5.938 6.269 1.00 83.88 329 ALA A CA 1
ATOM 2394 C C . ALA A 1 329 ? -11.361 6.727 6.222 1.00 83.88 329 ALA A C 1
ATOM 2396 O O . ALA A 1 329 ? -11.376 7.858 5.749 1.00 83.88 329 ALA A O 1
ATOM 2397 N N . GLY A 1 330 ? -12.444 6.172 6.778 1.00 83.94 330 GLY A N 1
ATOM 2398 C CA . GLY A 1 330 ? -13.750 6.833 6.890 1.00 83.94 330 GLY A CA 1
ATOM 2399 C C . GLY A 1 330 ? -13.903 7.820 8.057 1.00 83.94 330 GLY A C 1
ATOM 2400 O O . GLY A 1 330 ? -15.027 8.217 8.343 1.00 83.94 330 GLY A O 1
ATOM 2401 N N . ALA A 1 331 ? -12.830 8.174 8.770 1.00 91.38 331 ALA A N 1
ATOM 2402 C CA . ALA A 1 331 ? -12.838 9.151 9.862 1.00 91.38 331 ALA A CA 1
ATOM 2403 C C . ALA A 1 331 ? -12.102 10.442 9.482 1.00 91.38 331 ALA A C 1
ATOM 2405 O O . ALA A 1 331 ? -11.020 10.383 8.895 1.00 91.38 331 ALA A O 1
ATOM 2406 N N . HIS A 1 332 ? -12.638 11.594 9.890 1.00 94.19 332 HIS A N 1
ATOM 2407 C CA . HIS A 1 332 ? -11.962 12.890 9.773 1.00 94.19 332 HIS A CA 1
ATOM 2408 C C . HIS A 1 332 ? -11.060 13.140 10.987 1.00 94.19 332 HIS A C 1
ATOM 2410 O O . HIS A 1 332 ? -11.450 12.850 12.118 1.00 94.19 332 HIS A O 1
ATOM 2416 N N . LEU A 1 333 ? -9.874 13.715 10.776 1.00 96.31 333 LEU A N 1
ATOM 2417 C CA . LEU A 1 333 ? -8.909 14.007 11.840 1.00 96.31 333 LEU A CA 1
ATOM 2418 C C . LEU A 1 333 ? -8.741 15.516 12.037 1.00 96.31 333 LEU A C 1
ATOM 2420 O O . LEU A 1 333 ? -8.336 16.228 11.114 1.00 96.31 333 LEU A O 1
ATOM 2424 N N . VAL A 1 334 ? -8.979 15.990 13.260 1.00 96.38 334 VAL A N 1
ATOM 2425 C CA . VAL A 1 334 ? -8.654 17.354 13.694 1.00 96.38 334 VAL A CA 1
ATOM 2426 C C . VAL A 1 334 ? -7.473 17.287 14.656 1.00 96.38 334 VAL A C 1
ATOM 2428 O O . VAL A 1 334 ? -7.568 16.747 15.758 1.00 96.38 334 VAL A O 1
ATOM 2431 N N . LEU A 1 335 ? -6.338 17.808 14.208 1.00 96.50 335 LEU A N 1
ATOM 2432 C CA . LEU A 1 335 ? -5.035 17.631 14.832 1.00 96.50 335 LEU A CA 1
ATOM 2433 C C . LEU A 1 335 ? -4.573 18.905 15.551 1.00 96.50 335 LEU A C 1
ATOM 2435 O O . LEU A 1 335 ? -4.710 20.017 15.031 1.00 96.50 335 LEU A O 1
ATOM 2439 N N . GLY A 1 336 ? -3.999 18.737 16.742 1.00 95.38 336 GLY A N 1
ATOM 2440 C CA . GLY A 1 336 ? -3.351 19.806 17.495 1.00 95.38 336 GLY A CA 1
ATOM 2441 C C . GLY A 1 336 ? -2.134 20.395 16.766 1.00 95.38 336 GLY A C 1
ATOM 2442 O O . GLY A 1 336 ? -1.606 19.777 15.833 1.00 95.38 336 GLY A O 1
ATOM 2443 N N . PRO A 1 337 ? -1.673 21.593 17.171 1.00 94.56 337 PRO A N 1
ATOM 2444 C CA . PRO A 1 337 ? -0.537 22.268 16.539 1.00 94.56 337 PRO A CA 1
ATOM 2445 C C . PRO A 1 337 ? 0.760 21.437 16.563 1.00 94.56 337 PRO A C 1
ATOM 2447 O O . PRO A 1 337 ? 1.615 21.614 15.700 1.00 94.56 337 PRO A O 1
ATOM 2450 N N . GLU A 1 338 ? 0.904 20.503 17.505 1.00 93.25 338 GLU A N 1
ATOM 2451 C CA . GLU A 1 338 ? 2.034 19.576 17.615 1.00 93.25 338 GLU A CA 1
ATOM 2452 C C . GLU A 1 338 ? 2.087 18.487 16.524 1.00 93.25 338 GLU A C 1
ATOM 2454 O O . GLU A 1 338 ? 3.120 17.837 16.377 1.00 93.25 338 GLU A O 1
ATOM 2459 N N . PHE A 1 339 ? 1.011 18.314 15.745 1.00 95.69 339 PHE A N 1
ATOM 2460 C CA . PHE A 1 339 ? 0.924 17.410 14.586 1.00 95.69 339 PHE A CA 1
ATOM 2461 C C . PHE A 1 339 ? 0.655 18.177 13.276 1.00 95.69 339 PHE A C 1
ATOM 2463 O O . PHE A 1 339 ? 0.131 17.622 12.305 1.00 95.69 339 PHE A O 1
ATOM 2470 N N . ALA A 1 340 ? 0.965 19.478 13.235 1.00 94.88 340 ALA A N 1
ATOM 2471 C CA . ALA A 1 340 ? 0.742 20.307 12.051 1.00 94.88 340 ALA A CA 1
ATOM 2472 C C . ALA A 1 340 ? 1.591 19.874 10.840 1.00 94.88 340 ALA A C 1
ATOM 2474 O O . ALA A 1 340 ? 1.162 20.057 9.703 1.00 94.88 340 ALA A O 1
ATOM 2475 N N . ASP A 1 341 ? 2.758 19.269 11.077 1.00 94.88 341 ASP A N 1
ATOM 2476 C CA . ASP A 1 341 ? 3.610 18.679 10.043 1.00 94.88 341 ASP A CA 1
ATOM 2477 C C . ASP A 1 341 ? 3.000 17.397 9.452 1.00 94.88 341 ASP A C 1
ATOM 2479 O O . ASP A 1 341 ? 2.970 17.248 8.232 1.00 94.88 341 ASP A O 1
ATOM 2483 N N . LEU A 1 342 ? 2.404 16.534 10.283 1.00 95.00 342 LEU A N 1
ATOM 2484 C CA . LEU A 1 342 ? 1.613 15.389 9.824 1.00 95.00 342 LEU A CA 1
ATOM 2485 C C . LEU A 1 342 ? 0.408 15.824 8.986 1.00 95.00 342 LEU A C 1
ATOM 2487 O O . LEU A 1 342 ? 0.173 15.238 7.932 1.00 95.00 342 LEU A O 1
ATOM 2491 N N . ALA A 1 343 ? -0.327 16.856 9.412 1.00 93.69 343 ALA A N 1
ATOM 2492 C CA . ALA A 1 343 ? -1.438 17.406 8.632 1.00 93.69 343 ALA A CA 1
ATOM 2493 C C . ALA A 1 343 ? -0.977 17.936 7.261 1.00 93.69 343 ALA A C 1
ATOM 2495 O O . ALA A 1 343 ? -1.653 17.716 6.263 1.00 93.69 343 ALA A O 1
ATOM 2496 N N . ALA A 1 344 ? 0.187 18.592 7.199 1.00 92.44 344 ALA A N 1
ATOM 2497 C CA . ALA A 1 344 ? 0.737 19.141 5.958 1.00 92.44 344 ALA A CA 1
ATOM 2498 C C . ALA A 1 344 ? 1.151 18.067 4.932 1.00 92.44 344 ALA A C 1
ATOM 2500 O O . ALA A 1 344 ? 1.153 18.351 3.737 1.00 92.44 344 ALA A O 1
ATOM 2501 N N . VAL A 1 345 ? 1.474 16.846 5.380 1.00 91.38 345 VAL A N 1
ATOM 2502 C CA . VAL A 1 345 ? 1.789 15.691 4.514 1.00 91.38 345 VAL A CA 1
ATOM 2503 C C . VAL A 1 345 ? 0.652 14.662 4.442 1.00 91.38 345 VAL A C 1
ATOM 2505 O O . VAL A 1 345 ? 0.864 13.534 3.998 1.00 91.38 345 VAL A O 1
ATOM 2508 N N . SER A 1 346 ? -0.555 15.004 4.887 1.00 90.00 346 SER A N 1
ATOM 2509 C CA . SER A 1 346 ? -1.727 14.118 4.871 1.00 90.00 346 SER A CA 1
ATOM 2510 C C . SER A 1 346 ? -2.797 14.619 3.902 1.00 90.00 346 SER A C 1
ATOM 2512 O O . SER A 1 346 ? -2.723 15.733 3.393 1.00 90.00 346 SER A O 1
ATOM 2514 N N . ASP A 1 347 ? -3.795 13.779 3.618 1.00 85.50 347 ASP A N 1
ATOM 2515 C CA . ASP A 1 347 ? -4.921 14.157 2.762 1.00 85.50 347 ASP A CA 1
ATOM 2516 C C . ASP A 1 347 ? -5.706 15.334 3.393 1.00 85.50 347 ASP A C 1
ATOM 2518 O O . ASP A 1 347 ? -6.232 15.175 4.504 1.00 85.50 347 ASP A O 1
ATOM 2522 N N . PRO A 1 348 ? -5.812 16.503 2.728 1.00 86.88 348 PRO A N 1
ATOM 2523 C CA . PRO A 1 348 ? -6.503 17.675 3.264 1.00 86.88 348 PRO A CA 1
ATOM 2524 C C . PRO A 1 348 ? -8.036 17.547 3.276 1.00 86.88 348 PRO A C 1
ATOM 2526 O O . PRO A 1 348 ? -8.697 18.320 3.969 1.00 86.88 348 PRO A O 1
ATOM 2529 N N . ALA A 1 349 ? -8.625 16.592 2.546 1.00 86.31 349 ALA A N 1
ATOM 2530 C CA . ALA A 1 349 ? -10.053 16.277 2.657 1.00 86.31 349 ALA A CA 1
ATOM 2531 C C . ALA A 1 349 ? -10.365 15.525 3.963 1.00 86.31 349 ALA A C 1
ATOM 2533 O O . ALA A 1 349 ? -11.467 15.621 4.511 1.00 86.31 349 ALA A O 1
ATOM 2534 N N . ARG A 1 350 ? -9.376 14.792 4.485 1.00 88.06 350 ARG A N 1
ATOM 2535 C CA . ARG A 1 350 ? -9.514 13.946 5.672 1.00 88.06 350 ARG A CA 1
ATOM 2536 C C . ARG A 1 350 ? -8.902 14.550 6.934 1.00 88.06 350 ARG A C 1
ATOM 2538 O O . ARG A 1 350 ? -9.411 14.309 8.027 1.00 88.06 350 ARG A O 1
ATOM 2545 N N . THR A 1 351 ? -7.823 15.315 6.807 1.00 93.31 351 THR A N 1
ATOM 2546 C CA . THR A 1 351 ? -7.009 15.787 7.933 1.00 93.31 351 THR A CA 1
ATOM 2547 C C . THR A 1 351 ? -6.897 17.307 7.964 1.00 93.31 351 THR A C 1
ATOM 2549 O O . THR A 1 351 ? -6.784 17.968 6.934 1.00 93.31 351 THR A O 1
ATOM 2552 N N . ARG A 1 352 ? -6.932 17.881 9.169 1.00 94.38 352 ARG A N 1
ATOM 2553 C CA . ARG A 1 352 ? -6.819 19.324 9.384 1.00 94.38 352 ARG A CA 1
ATOM 2554 C C . ARG A 1 352 ? -6.101 19.621 10.691 1.00 94.38 352 ARG A C 1
ATOM 2556 O O . ARG A 1 352 ? -6.519 19.135 11.736 1.00 94.38 352 ARG A O 1
ATOM 2563 N N . SER A 1 353 ? -5.087 20.480 10.658 1.00 95.62 353 SER A N 1
ATOM 2564 C CA . SER A 1 353 ? -4.490 21.055 11.867 1.00 95.62 353 SER A CA 1
ATOM 2565 C C . SER A 1 353 ? -5.220 22.323 12.328 1.00 95.62 353 SER A C 1
ATOM 2567 O O . SER A 1 353 ? -5.899 23.000 11.546 1.00 95.62 353 SER A O 1
ATOM 2569 N N . VAL A 1 354 ? -5.077 22.653 13.613 1.00 95.44 354 VAL A N 1
ATOM 2570 C CA . VAL A 1 354 ? -5.500 23.939 14.190 1.00 95.44 354 VAL A CA 1
ATOM 2571 C C . VAL A 1 354 ? -4.314 24.717 14.759 1.00 95.44 354 VAL A C 1
ATOM 2573 O O . VAL A 1 354 ? -3.292 24.145 15.126 1.00 95.44 354 VAL A O 1
ATOM 2576 N N . GLU A 1 355 ? -4.465 26.036 14.879 1.00 91.94 355 GLU A N 1
ATOM 2577 C CA . GLU A 1 355 ? -3.397 26.930 15.355 1.00 91.94 355 GLU A CA 1
ATOM 2578 C C . GLU A 1 355 ? -3.153 26.849 16.874 1.00 91.94 355 GLU A C 1
ATOM 2580 O O . GLU A 1 355 ? -2.100 27.261 17.357 1.00 91.94 355 GLU A O 1
ATOM 2585 N N . SER A 1 356 ? -4.119 26.350 17.655 1.00 94.06 356 SER A N 1
ATOM 2586 C CA . SER A 1 356 ? -4.001 26.257 19.116 1.00 94.06 356 SER A CA 1
ATOM 2587 C C . SER A 1 356 ? -4.840 25.126 19.705 1.00 94.06 356 SER A C 1
ATOM 2589 O O . SER A 1 356 ? -5.941 24.845 19.231 1.00 94.06 356 SER A O 1
ATOM 2591 N N . THR A 1 357 ? -4.373 24.536 20.809 1.00 92.00 357 THR A N 1
ATOM 2592 C CA . THR A 1 357 ? -5.127 23.513 21.553 1.00 92.00 357 THR A CA 1
ATOM 2593 C C . THR A 1 357 ? -6.489 24.024 22.038 1.00 92.00 357 THR A C 1
ATOM 2595 O O . THR A 1 357 ? -7.449 23.268 22.063 1.00 92.00 357 THR A O 1
ATOM 2598 N N . SER A 1 358 ? -6.626 25.318 22.345 1.00 91.69 358 SER A N 1
ATOM 2599 C CA . SER A 1 358 ? -7.920 25.918 22.703 1.00 91.69 358 SER A CA 1
ATOM 2600 C C . SER A 1 358 ? -8.936 25.932 21.553 1.00 91.69 358 SER A C 1
ATOM 2602 O O . SER A 1 358 ? -10.122 25.741 21.805 1.00 91.69 358 SER A O 1
ATOM 2604 N N . ASP A 1 359 ? -8.496 26.123 20.301 1.00 92.94 359 ASP A N 1
ATOM 2605 C CA . ASP A 1 359 ? -9.381 25.990 19.130 1.00 92.94 359 ASP A CA 1
ATOM 2606 C C . ASP A 1 359 ? -9.765 24.517 18.915 1.00 92.94 359 ASP A C 1
ATOM 2608 O O . ASP A 1 359 ? -10.915 24.217 18.606 1.00 92.94 359 ASP A O 1
ATOM 2612 N N . LEU A 1 360 ? -8.842 23.579 19.171 1.00 92.75 360 LEU A N 1
ATOM 2613 C CA . LEU A 1 360 ? -9.131 22.142 19.133 1.00 92.75 360 LEU A CA 1
ATOM 2614 C C . LEU A 1 360 ? -10.229 21.752 20.134 1.00 92.75 360 LEU A C 1
ATOM 2616 O O . LEU A 1 360 ? -11.212 21.114 19.761 1.00 92.75 360 LEU A O 1
ATOM 2620 N N . GLU A 1 361 ? -10.079 22.174 21.390 1.00 91.62 361 GLU A N 1
ATOM 2621 C CA . GLU A 1 361 ? -11.029 21.909 22.477 1.00 91.62 361 GLU A CA 1
ATOM 2622 C C . GLU A 1 361 ? -12.398 22.555 22.198 1.00 91.62 361 GLU A C 1
ATOM 2624 O O . GLU A 1 361 ? -13.435 21.919 22.392 1.00 91.62 361 GLU A O 1
ATOM 2629 N N . GLN A 1 362 ? -12.421 23.783 21.662 1.00 91.69 362 GLN A N 1
ATOM 2630 C CA . GLN A 1 362 ? -13.662 24.460 21.276 1.00 91.69 362 GLN A CA 1
ATOM 2631 C C . GLN A 1 362 ? -14.374 23.760 20.106 1.00 91.69 362 GLN A C 1
ATOM 2633 O O . GLN A 1 362 ? -15.596 23.607 20.140 1.00 91.69 362 GLN A O 1
ATOM 2638 N N . ARG A 1 363 ? -13.634 23.319 19.080 1.00 92.38 363 ARG A N 1
ATOM 2639 C CA . ARG A 1 363 ? -14.193 22.571 17.941 1.00 92.38 363 ARG A CA 1
ATOM 2640 C C . ARG A 1 363 ? -14.718 21.201 18.351 1.00 92.38 363 ARG A C 1
ATOM 2642 O O . ARG A 1 363 ? -15.777 20.816 17.874 1.00 92.38 363 ARG A O 1
ATOM 2649 N N . SER A 1 364 ? -14.016 20.502 19.242 1.00 92.19 364 SER A N 1
ATOM 2650 C CA . SER A 1 364 ? -14.462 19.219 19.794 1.00 92.19 364 SER A CA 1
ATOM 2651 C C . SER A 1 364 ? -15.783 19.373 20.555 1.00 92.19 364 SER A C 1
ATOM 2653 O O . SER A 1 364 ? -16.738 18.648 20.291 1.00 92.19 364 SER A O 1
ATOM 2655 N N . ALA A 1 365 ? -15.893 20.386 21.423 1.00 89.88 365 ALA A N 1
ATOM 2656 C CA . ALA A 1 365 ? -17.135 20.669 22.142 1.00 89.88 365 ALA A CA 1
ATOM 2657 C C . ALA A 1 365 ? -18.303 21.054 21.210 1.00 89.88 365 ALA A C 1
ATOM 2659 O O . ALA A 1 365 ? -19.441 20.670 21.470 1.00 89.88 365 ALA A O 1
ATOM 2660 N N . ALA A 1 366 ? -18.034 21.789 20.125 1.00 90.88 366 ALA A N 1
ATOM 2661 C CA . ALA A 1 366 ? -19.047 22.111 19.118 1.00 90.88 366 ALA A CA 1
ATOM 2662 C C . ALA A 1 366 ? -19.487 20.869 18.320 1.00 90.88 366 ALA A C 1
ATOM 2664 O O . ALA A 1 366 ? -20.681 20.663 18.136 1.00 90.88 366 ALA A O 1
ATOM 2665 N N . ALA A 1 367 ? -18.544 20.014 17.911 1.00 89.75 367 ALA A N 1
ATOM 2666 C CA . ALA A 1 367 ? -18.830 18.793 17.161 1.00 89.75 367 ALA A CA 1
ATOM 2667 C C . ALA A 1 367 ? -19.651 17.772 17.972 1.00 89.75 367 ALA A C 1
ATOM 2669 O O . ALA A 1 367 ? -20.554 17.151 17.417 1.00 89.75 367 ALA A O 1
ATOM 2670 N N . ASP A 1 368 ? -19.391 17.619 19.277 1.00 88.75 368 ASP A N 1
ATOM 2671 C CA . ASP A 1 368 ? -20.214 16.772 20.158 1.00 88.75 368 ASP A CA 1
ATOM 2672 C C . ASP A 1 368 ? -21.663 17.290 20.259 1.00 88.75 368 ASP A C 1
ATOM 2674 O O . ASP A 1 368 ? -22.607 16.503 20.195 1.00 88.75 368 ASP A O 1
ATOM 2678 N N . GLU A 1 369 ? -21.856 18.612 20.354 1.00 89.75 369 GLU A N 1
ATOM 2679 C CA . GLU A 1 369 ? -23.186 19.237 20.388 1.00 89.75 369 GLU A CA 1
ATOM 2680 C C . GLU A 1 369 ? -23.937 19.074 19.058 1.00 89.75 369 GLU A C 1
ATOM 2682 O O . GLU A 1 369 ? -25.086 18.622 19.050 1.00 89.75 369 GLU A O 1
ATOM 2687 N N . ASP A 1 370 ? -23.277 19.390 17.939 1.00 89.69 370 ASP A N 1
ATOM 2688 C CA . ASP A 1 370 ? -23.849 19.286 16.595 1.00 89.69 370 ASP A CA 1
ATOM 2689 C C . ASP A 1 370 ? -24.239 17.832 16.284 1.00 89.69 370 ASP A C 1
ATOM 2691 O O . ASP A 1 370 ? -25.386 17.566 15.916 1.00 89.69 370 ASP A O 1
ATOM 2695 N N . ASN A 1 371 ? -23.339 16.867 16.513 1.00 89.50 371 ASN A N 1
ATOM 2696 C CA . ASN A 1 371 ? -23.618 15.448 16.285 1.00 89.50 371 ASN A CA 1
ATOM 2697 C C . ASN A 1 371 ? -24.804 14.948 17.115 1.00 89.50 371 ASN A C 1
ATOM 2699 O O . ASN A 1 371 ? -25.643 14.205 16.601 1.00 89.50 371 ASN A O 1
ATOM 2703 N N . ARG A 1 372 ? -24.911 15.367 18.383 1.00 88.44 372 ARG A N 1
ATOM 2704 C CA . ARG A 1 372 ? -26.041 15.008 19.251 1.00 88.44 372 ARG A CA 1
ATOM 2705 C C . ARG A 1 372 ? -27.359 15.539 18.688 1.00 88.44 372 ARG A C 1
ATOM 2707 O O . ARG A 1 372 ? -28.332 14.794 18.620 1.00 88.44 372 ARG A O 1
ATOM 2714 N N . GLY A 1 373 ? -27.363 16.778 18.193 1.00 89.88 373 GLY A N 1
ATOM 2715 C CA . GLY A 1 373 ? -28.508 17.366 17.498 1.00 89.88 373 GLY A CA 1
ATOM 2716 C C . GLY A 1 373 ? -28.899 16.620 16.215 1.00 89.88 373 GLY A C 1
ATOM 2717 O O . GLY A 1 373 ? -30.090 16.451 15.945 1.00 89.88 373 GLY A O 1
ATOM 2718 N N . VAL A 1 374 ? -27.924 16.130 15.439 1.00 89.00 374 VAL A N 1
ATOM 2719 C CA . VAL A 1 374 ? -28.182 15.335 14.222 1.00 89.00 374 VAL A CA 1
ATOM 2720 C C . VAL A 1 374 ? -28.723 13.939 14.566 1.00 89.00 374 VAL A C 1
ATOM 2722 O O . VAL A 1 374 ? -29.680 13.496 13.930 1.00 89.00 374 VAL A O 1
ATOM 2725 N N . LEU A 1 375 ? -28.186 13.267 15.594 1.00 89.44 375 LEU A N 1
ATOM 2726 C CA . LEU A 1 375 ? -28.693 11.979 16.101 1.00 89.44 375 LEU A CA 1
ATOM 2727 C C . LEU A 1 375 ? -30.144 12.095 16.600 1.00 89.44 375 LEU A C 1
ATOM 2729 O O . LEU A 1 375 ? -31.006 11.322 16.170 1.00 89.44 375 LEU A O 1
ATOM 2733 N N . ASP A 1 376 ? -30.431 13.109 17.426 1.00 90.50 376 ASP A N 1
ATOM 2734 C CA . ASP A 1 376 ? -31.777 13.407 17.932 1.00 90.50 376 ASP A CA 1
ATOM 2735 C C . ASP A 1 376 ? -32.763 13.702 16.786 1.00 90.50 376 ASP A C 1
ATOM 2737 O O . ASP A 1 376 ? -33.892 13.200 16.782 1.00 90.50 376 ASP A O 1
ATOM 2741 N N . HIS A 1 377 ? -32.342 14.481 15.780 1.00 88.62 377 HIS A N 1
ATOM 2742 C CA . HIS A 1 377 ? -33.167 14.796 14.610 1.00 88.62 377 HIS A CA 1
ATOM 2743 C C . HIS A 1 377 ? -33.458 13.562 13.742 1.00 88.62 377 HIS A C 1
ATOM 2745 O O . HIS A 1 377 ? -34.588 13.380 13.285 1.00 88.62 377 HIS A O 1
ATOM 2751 N N . ALA A 1 378 ? -32.459 12.699 13.541 1.00 87.00 378 ALA A N 1
ATOM 2752 C CA . ALA A 1 378 ? -32.588 11.451 12.792 1.00 87.00 378 ALA A CA 1
ATOM 2753 C C . ALA A 1 378 ? -33.286 10.322 13.585 1.00 87.00 378 ALA A C 1
ATOM 2755 O O . ALA A 1 378 ? -33.566 9.267 13.016 1.00 87.00 378 ALA A O 1
ATOM 2756 N N . GLN A 1 379 ? -33.600 10.544 14.868 1.00 89.88 379 GLN A N 1
ATOM 2757 C CA . GLN A 1 379 ? -34.254 9.592 15.778 1.00 89.88 379 GLN A CA 1
ATOM 2758 C C . GLN A 1 379 ? -33.511 8.249 15.914 1.00 89.88 379 GLN A C 1
ATOM 2760 O O . GLN A 1 379 ? -34.122 7.190 16.076 1.00 89.88 379 GLN A O 1
ATOM 2765 N N . VAL A 1 380 ? -32.181 8.299 15.854 1.00 88.81 380 VAL A N 1
ATOM 2766 C CA . VAL A 1 380 ? -31.272 7.156 16.012 1.00 88.81 380 VAL A CA 1
ATOM 2767 C C . VAL A 1 380 ? -30.566 7.247 17.365 1.00 88.81 380 VAL A C 1
ATOM 2769 O O . VAL A 1 380 ? -30.265 8.335 17.838 1.00 88.81 380 VAL A O 1
ATOM 2772 N N . ALA A 1 381 ? -30.307 6.104 18.004 1.00 89.75 381 ALA A N 1
ATOM 2773 C CA . ALA A 1 381 ? -29.704 6.087 19.341 1.00 89.75 381 ALA A CA 1
ATOM 2774 C C . ALA A 1 381 ? -28.239 6.566 19.351 1.00 89.75 381 ALA A C 1
ATOM 2776 O O . ALA A 1 381 ? -27.801 7.180 20.319 1.00 89.75 381 ALA A O 1
ATOM 2777 N N . ASP A 1 382 ? -27.495 6.254 18.287 1.00 92.44 382 ASP A N 1
ATOM 2778 C CA . ASP A 1 382 ? -26.068 6.531 18.121 1.00 92.44 382 ASP A CA 1
ATOM 2779 C C . ASP A 1 382 ? -25.633 6.269 16.663 1.00 92.44 382 ASP A C 1
ATOM 2781 O O . ASP A 1 382 ? -26.389 5.700 15.866 1.00 92.44 382 ASP A O 1
ATOM 2785 N N . ALA A 1 383 ? -24.408 6.667 16.311 1.00 91.44 383 ALA A N 1
ATOM 2786 C CA . ALA A 1 383 ? -23.864 6.576 14.956 1.00 91.44 383 ALA A CA 1
ATOM 2787 C C . ALA A 1 383 ? -23.676 5.127 14.465 1.00 91.44 383 ALA A C 1
ATOM 2789 O O . ALA A 1 383 ? -23.844 4.863 13.274 1.00 91.44 383 ALA A O 1
ATOM 2790 N N . LEU A 1 384 ? -23.390 4.164 15.354 1.00 91.88 384 LEU A N 1
ATOM 2791 C CA . LEU A 1 384 ? -23.295 2.747 14.977 1.00 91.88 384 LEU A CA 1
ATOM 2792 C C . LEU A 1 384 ? -24.673 2.202 14.583 1.00 91.88 384 LEU A C 1
ATOM 2794 O O . LEU A 1 384 ? -24.807 1.526 13.562 1.00 91.88 384 LEU A O 1
ATOM 2798 N N . GLY A 1 385 ? -25.707 2.538 15.360 1.00 89.31 385 GLY A N 1
ATOM 2799 C CA . GLY A 1 385 ? -27.098 2.234 15.030 1.00 89.31 385 GLY A CA 1
ATOM 2800 C C . GLY A 1 385 ? -27.552 2.898 13.726 1.00 89.31 385 GLY A C 1
ATOM 2801 O O . GLY A 1 385 ? -28.213 2.257 12.909 1.00 89.31 385 GLY A O 1
ATOM 2802 N N . ALA A 1 386 ? -27.149 4.150 13.491 1.00 88.81 386 ALA A N 1
ATOM 2803 C CA . ALA A 1 386 ? -27.457 4.880 12.264 1.00 88.81 386 ALA A CA 1
ATOM 2804 C C . ALA A 1 386 ? -26.822 4.232 11.018 1.00 88.81 386 ALA A C 1
ATOM 2806 O O . ALA A 1 386 ? -27.519 3.989 10.027 1.00 88.81 386 ALA A O 1
ATOM 2807 N N . ARG A 1 387 ? -25.534 3.859 11.100 1.00 87.50 387 ARG A N 1
ATOM 2808 C CA . ARG A 1 387 ? -24.815 3.135 10.037 1.00 87.50 387 ARG A CA 1
ATOM 2809 C C . ARG A 1 387 ? -25.397 1.736 9.799 1.00 87.50 387 ARG A C 1
ATOM 2811 O O . ARG A 1 387 ? -25.617 1.371 8.648 1.00 87.50 387 ARG A O 1
ATOM 2818 N N . ALA A 1 388 ? -25.772 0.993 10.846 1.00 84.88 388 ALA A N 1
ATOM 2819 C CA . ALA A 1 388 ? -26.466 -0.300 10.712 1.00 84.88 388 ALA A CA 1
ATOM 2820 C C . ALA A 1 388 ? -27.842 -0.192 10.020 1.00 84.88 388 ALA A C 1
ATOM 2822 O O . ALA A 1 388 ? -28.267 -1.095 9.289 1.00 84.88 388 ALA A O 1
ATOM 2823 N N . ALA A 1 389 ? -28.555 0.913 10.255 1.00 84.00 389 ALA A N 1
ATOM 2824 C CA . ALA A 1 389 ? -29.855 1.184 9.653 1.00 84.00 389 ALA A CA 1
ATOM 2825 C C . ALA A 1 389 ? -29.767 1.648 8.185 1.00 84.00 389 ALA A C 1
ATOM 2827 O O . ALA A 1 389 ? -30.770 1.539 7.476 1.00 84.00 389 ALA A O 1
ATOM 2828 N N . LEU A 1 390 ? -28.585 2.093 7.727 1.00 82.19 390 LEU A N 1
ATOM 2829 C CA . LEU A 1 390 ? -28.358 2.836 6.476 1.00 82.19 390 LEU A CA 1
ATOM 2830 C C . LEU A 1 390 ? -29.101 4.189 6.441 1.00 82.19 390 LEU A C 1
ATOM 2832 O O . LEU A 1 390 ? -29.484 4.689 5.383 1.00 82.19 390 LEU A O 1
ATOM 2836 N N . THR A 1 391 ? -29.313 4.797 7.610 1.00 78.62 391 THR A N 1
ATOM 2837 C CA . THR A 1 391 ? -29.937 6.120 7.736 1.00 78.62 391 THR A CA 1
ATOM 2838 C C . THR A 1 391 ? -28.901 7.194 7.420 1.00 78.62 391 THR A C 1
ATOM 2840 O O . THR A 1 391 ? -27.862 7.223 8.060 1.00 78.62 391 THR A O 1
ATOM 2843 N N . GLY A 1 392 ? -29.173 8.118 6.494 1.00 64.31 392 GLY A N 1
ATOM 2844 C CA . GLY A 1 392 ? -28.327 9.307 6.285 1.00 64.31 392 GLY A CA 1
ATOM 2845 C C . GLY A 1 392 ? -27.023 9.113 5.494 1.00 64.31 392 GLY A C 1
ATOM 2846 O O . GLY A 1 392 ? -26.266 10.073 5.382 1.00 64.31 392 GLY A O 1
ATOM 2847 N N . GLY A 1 393 ? -26.757 7.933 4.921 1.00 63.19 393 GLY A N 1
ATOM 2848 C CA . GLY A 1 393 ? -25.565 7.706 4.086 1.00 63.19 393 GLY A CA 1
ATOM 2849 C C . GLY A 1 393 ? -24.253 7.984 4.834 1.00 63.19 393 GLY A C 1
ATOM 2850 O O . GLY A 1 393 ? -24.119 7.619 6.003 1.00 63.19 393 GLY A O 1
ATOM 2851 N N . ASP A 1 394 ? -23.321 8.680 4.181 1.00 61.34 394 ASP A N 1
ATOM 2852 C CA . ASP A 1 394 ? -21.971 8.966 4.702 1.00 61.34 394 ASP A CA 1
ATOM 2853 C C . ASP A 1 394 ? -21.918 10.006 5.842 1.00 61.34 394 ASP A C 1
ATOM 2855 O O . ASP A 1 394 ? -20.849 10.284 6.380 1.00 61.34 394 ASP A O 1
ATOM 2859 N N . THR A 1 395 ? -23.064 10.551 6.271 1.00 68.50 395 THR A N 1
ATOM 2860 C CA . THR A 1 395 ? -23.171 11.578 7.336 1.00 68.50 395 THR A CA 1
ATOM 2861 C C . THR A 1 395 ? -22.545 11.159 8.679 1.00 68.50 395 THR A C 1
ATOM 2863 O O . THR A 1 395 ? -22.274 12.007 9.523 1.00 68.50 395 THR A O 1
ATOM 2866 N N . TRP A 1 396 ? -22.305 9.863 8.900 1.00 79.75 396 TRP A N 1
ATOM 2867 C CA . TRP A 1 396 ? -21.842 9.305 10.179 1.00 79.75 396 TRP A CA 1
ATOM 2868 C C . TRP A 1 396 ? -20.359 8.901 10.200 1.00 79.75 396 TRP A C 1
ATOM 2870 O O . TRP A 1 396 ? -19.959 8.059 11.010 1.00 79.75 396 TRP A O 1
ATOM 2880 N N . ALA A 1 397 ? -19.549 9.483 9.313 1.00 86.19 397 ALA A N 1
ATOM 2881 C CA . ALA A 1 397 ? -18.092 9.477 9.412 1.00 86.19 397 ALA A CA 1
ATOM 2882 C C . ALA A 1 397 ? -17.648 10.150 10.732 1.00 86.19 397 ALA A C 1
ATOM 2884 O O . ALA A 1 397 ? -17.980 11.318 10.955 1.00 86.19 397 ALA A O 1
ATOM 2885 N N . PRO A 1 398 ? -16.928 9.464 11.642 1.00 92.12 398 PRO A N 1
ATOM 2886 C CA . PRO A 1 398 ? -16.590 10.051 12.929 1.00 92.12 398 PRO A CA 1
ATOM 2887 C C . PRO A 1 398 ? -15.496 11.113 12.794 1.00 92.12 398 PRO A C 1
ATOM 2889 O O . PRO A 1 398 ? -14.546 10.952 12.026 1.00 92.12 398 PRO A O 1
ATOM 2892 N N . THR A 1 399 ? -15.589 12.174 13.596 1.00 94.19 399 THR A N 1
ATOM 2893 C CA . THR A 1 399 ? -14.502 13.156 13.734 1.00 94.19 399 THR A CA 1
ATOM 2894 C C . THR A 1 399 ? -13.661 12.839 14.969 1.00 94.19 399 THR A C 1
ATOM 2896 O O . THR A 1 399 ? -14.186 12.762 16.081 1.00 94.19 399 THR A O 1
ATOM 2899 N N . ILE A 1 400 ? -12.355 12.661 14.774 1.00 95.75 400 ILE A N 1
ATOM 2900 C CA . ILE A 1 400 ? -11.384 12.314 15.814 1.00 95.75 400 ILE A CA 1
ATOM 2901 C C . ILE A 1 400 ? -10.487 13.524 16.090 1.00 95.75 400 ILE A C 1
ATOM 2903 O O . ILE A 1 400 ? -9.809 14.030 15.197 1.00 95.75 400 ILE A O 1
ATOM 2907 N N . PHE A 1 401 ? -10.461 13.967 17.343 1.00 95.44 401 PHE A N 1
ATOM 2908 C CA . PHE A 1 401 ? -9.669 15.097 17.819 1.00 95.44 401 PHE A CA 1
ATOM 2909 C C . PHE A 1 401 ? -8.411 14.597 18.544 1.00 95.44 401 PHE A C 1
ATOM 2911 O O . PHE A 1 401 ? -8.520 13.850 19.515 1.00 95.44 401 PHE A O 1
ATOM 2918 N N . LEU A 1 402 ? -7.215 15.006 18.107 1.00 94.94 402 LEU A N 1
ATOM 2919 C CA . LEU A 1 402 ? -5.931 14.624 18.721 1.00 94.94 402 LEU A CA 1
ATOM 2920 C C . LEU A 1 402 ? -5.200 15.835 19.298 1.00 94.94 402 LEU A C 1
ATOM 2922 O O . LEU A 1 402 ? -4.995 16.812 18.585 1.00 94.94 402 LEU A O 1
ATOM 2926 N N . GLY A 1 403 ? -4.721 15.731 20.539 1.00 88.25 403 GLY A N 1
ATOM 2927 C CA . GLY A 1 403 ? -3.892 16.776 21.163 1.00 88.25 403 GLY A CA 1
ATOM 2928 C C . GLY A 1 403 ? -4.639 17.685 22.141 1.00 88.25 403 GLY A C 1
ATOM 2929 O O . GLY A 1 403 ? -4.138 18.737 22.531 1.00 88.25 403 GLY A O 1
ATOM 2930 N N . ALA A 1 404 ? -5.850 17.303 22.560 1.00 82.19 404 ALA A N 1
ATOM 2931 C CA . ALA A 1 404 ? -6.593 18.035 23.583 1.00 82.19 404 ALA A CA 1
ATOM 2932 C C . ALA A 1 404 ? -5.900 17.914 24.953 1.00 82.19 404 ALA A C 1
ATOM 2934 O O . ALA A 1 404 ? -5.657 16.801 25.432 1.00 82.19 404 ALA A O 1
ATOM 2935 N N . ASN A 1 405 ? -5.662 19.037 25.636 1.00 81.00 405 ASN A N 1
ATOM 2936 C CA . ASN A 1 405 ? -5.220 19.033 27.037 1.00 81.00 405 ASN A CA 1
ATOM 2937 C C . ASN A 1 405 ? -6.402 18.783 27.987 1.00 81.00 405 ASN A C 1
ATOM 2939 O O . ASN A 1 405 ? -6.224 18.312 29.109 1.00 81.00 405 ASN A O 1
ATOM 2943 N N . GLN A 1 406 ? -7.623 19.083 27.549 1.00 75.81 406 GLN A N 1
ATOM 2944 C CA . GLN A 1 406 ? -8.867 18.771 28.238 1.00 75.81 406 GLN A CA 1
ATOM 2945 C C . GLN A 1 406 ? -9.884 18.228 27.237 1.00 75.81 406 GLN A C 1
ATOM 2947 O O . GLN A 1 406 ? -10.230 18.897 26.271 1.00 75.81 406 GLN A O 1
ATOM 2952 N N . ALA A 1 407 ? -10.403 17.029 27.491 1.00 72.81 407 ALA A N 1
ATOM 2953 C CA . ALA A 1 407 ? -11.556 16.509 26.771 1.00 72.81 407 ALA A CA 1
ATOM 2954 C C . ALA A 1 407 ? -12.842 16.825 27.548 1.00 72.81 407 ALA A C 1
ATOM 2956 O O . ALA A 1 407 ? -12.898 16.643 28.769 1.00 72.81 407 ALA A O 1
ATOM 2957 N N . ALA A 1 408 ? -13.888 17.251 26.840 1.00 70.25 408 ALA A N 1
ATOM 2958 C CA . ALA A 1 408 ? -15.247 17.113 27.349 1.00 70.25 408 ALA A CA 1
ATOM 2959 C C . ALA A 1 408 ? -15.596 15.616 27.439 1.00 70.25 408 ALA A C 1
ATOM 2961 O O . ALA A 1 408 ? -15.070 14.807 26.676 1.00 70.25 408 ALA A O 1
ATOM 2962 N N . THR A 1 409 ? -16.479 15.221 28.356 1.00 72.50 409 THR A N 1
ATOM 2963 C CA . THR A 1 409 ? -16.975 13.838 28.394 1.00 72.50 409 THR A CA 1
ATOM 2964 C C . THR A 1 409 ? -17.934 13.601 27.233 1.00 72.50 409 THR A C 1
ATOM 2966 O O . THR A 1 409 ? -19.040 14.136 27.243 1.00 72.50 409 THR A O 1
ATOM 2969 N N . THR A 1 410 ? -17.518 12.785 26.270 1.00 79.00 410 THR A N 1
ATOM 2970 C CA . THR A 1 410 ? -18.296 12.412 25.080 1.00 79.00 410 THR A CA 1
ATOM 2971 C C . THR A 1 410 ? -19.056 11.110 25.318 1.00 79.00 410 THR A C 1
ATOM 2973 O O . THR A 1 410 ? -18.542 10.212 25.994 1.00 79.00 410 THR A O 1
ATOM 2976 N N . THR A 1 411 ? -20.227 10.930 24.711 1.00 86.06 411 THR A N 1
ATOM 2977 C CA . THR A 1 411 ? -20.893 9.618 24.710 1.00 86.06 411 THR A CA 1
ATOM 2978 C C . THR A 1 411 ? -20.250 8.665 23.687 1.00 86.06 411 THR A C 1
ATOM 2980 O O . THR A 1 411 ? -19.877 9.106 22.596 1.00 86.06 411 THR A O 1
ATOM 2983 N N . PRO A 1 412 ? -20.110 7.358 23.994 1.00 92.12 412 PRO A N 1
ATOM 2984 C CA . PRO A 1 412 ? -19.684 6.361 23.012 1.00 92.12 412 PRO A CA 1
ATOM 2985 C C . PRO A 1 412 ? -20.606 6.315 21.784 1.00 92.12 412 PRO A C 1
ATOM 2987 O O . PRO A 1 412 ? -21.821 6.464 21.912 1.00 92.12 412 PRO A O 1
ATOM 2990 N N . TRP A 1 413 ? -20.027 6.094 20.602 1.00 93.00 413 TRP A N 1
ATOM 2991 C CA . TRP A 1 413 ? -20.692 6.098 19.288 1.00 93.00 413 TRP A CA 1
ATOM 2992 C C . TRP A 1 413 ? -21.454 7.393 18.942 1.00 93.00 413 TRP A C 1
ATOM 2994 O O . TRP A 1 413 ? -22.360 7.384 18.115 1.00 93.00 413 TRP A O 1
ATOM 3004 N N . SER A 1 414 ? -21.048 8.536 19.493 1.00 91.56 414 SER A N 1
ATOM 3005 C CA . SER A 1 414 ? -21.571 9.872 19.146 1.00 91.56 414 SER A CA 1
ATOM 3006 C C . SER A 1 414 ? -21.139 10.402 17.765 1.00 91.56 414 SER A C 1
ATOM 3008 O O . SER A 1 414 ? -21.428 11.547 17.432 1.00 91.56 414 SER A O 1
ATOM 3010 N N . GLY A 1 415 ? -20.399 9.627 16.961 1.00 89.88 415 GLY A N 1
ATOM 3011 C CA . GLY A 1 415 ? -19.722 10.136 15.754 1.00 89.88 415 GLY A CA 1
ATOM 3012 C C . GLY A 1 415 ? -18.551 11.083 16.068 1.00 89.88 415 GLY A C 1
ATOM 3013 O O . GLY A 1 415 ? -18.072 11.806 15.196 1.00 89.88 415 GLY A O 1
ATOM 3014 N N . HIS A 1 416 ? -18.100 11.109 17.320 1.00 91.06 416 HIS A N 1
ATOM 3015 C CA . HIS A 1 416 ? -17.071 12.006 17.824 1.00 91.06 416 HIS A CA 1
ATOM 3016 C C . HIS A 1 416 ? -16.142 11.236 18.774 1.00 91.06 416 HIS A C 1
ATOM 3018 O O . HIS A 1 416 ? -16.609 10.429 19.581 1.00 91.06 416 HIS A O 1
ATOM 3024 N N . ALA A 1 417 ? -14.830 11.458 18.668 1.00 94.44 417 ALA A N 1
ATOM 3025 C CA . ALA A 1 417 ? -13.846 10.864 19.569 1.00 94.44 417 ALA A CA 1
ATOM 3026 C C . ALA A 1 417 ? -12.680 11.819 19.873 1.00 94.44 417 ALA A C 1
ATOM 3028 O O . ALA A 1 417 ? -12.303 12.637 19.036 1.00 94.44 417 ALA A O 1
ATOM 3029 N N . VAL A 1 418 ? -12.074 11.695 21.056 1.00 94.75 418 VAL A N 1
ATOM 3030 C CA . VAL A 1 418 ? -10.975 12.558 21.524 1.00 94.75 418 VAL A CA 1
ATOM 3031 C C . VAL A 1 418 ? -9.824 11.726 22.086 1.00 94.75 418 VAL A C 1
ATOM 3033 O O . VAL A 1 418 ? -10.021 10.891 22.967 1.00 94.75 418 VAL A O 1
ATOM 3036 N N . LEU A 1 419 ? -8.602 12.003 21.630 1.00 94.75 419 LEU A N 1
ATOM 3037 C CA . LEU A 1 419 ? -7.362 11.535 22.245 1.00 94.75 419 LEU A CA 1
ATOM 3038 C C . LEU A 1 419 ? -6.715 12.686 23.024 1.00 94.75 419 LEU A C 1
ATOM 3040 O O . LEU A 1 419 ? -6.362 13.729 22.465 1.00 94.75 419 LEU A O 1
ATOM 3044 N N . THR A 1 420 ? -6.559 12.479 24.329 1.00 92.69 420 THR A N 1
ATOM 3045 C CA . THR A 1 420 ? -6.113 13.493 25.295 1.00 92.69 420 THR A CA 1
ATOM 3046 C C . THR A 1 420 ? -5.041 12.940 26.232 1.00 92.69 420 THR A C 1
ATOM 3048 O O . THR A 1 420 ? -4.928 11.732 26.421 1.00 92.69 420 THR A O 1
ATOM 3051 N N . THR A 1 421 ? -4.278 13.820 26.874 1.00 89.50 421 THR A N 1
ATOM 3052 C CA . THR A 1 421 ? -3.333 13.466 27.948 1.00 89.50 421 THR A CA 1
ATOM 3053 C C . THR A 1 421 ? -3.936 13.591 29.356 1.00 89.50 421 THR A C 1
ATOM 3055 O O . THR A 1 421 ? -3.261 13.334 30.352 1.00 89.50 421 THR A O 1
ATOM 3058 N N . ASN A 1 422 ? -5.215 13.974 29.466 1.00 82.94 422 ASN A N 1
ATOM 3059 C CA . ASN A 1 422 ? -5.900 14.216 30.737 1.00 82.94 422 ASN A CA 1
ATOM 3060 C C . ASN A 1 422 ? -6.840 13.065 31.135 1.00 82.94 422 ASN A C 1
ATOM 3062 O O . ASN A 1 422 ? -7.666 12.614 30.337 1.00 82.94 422 ASN A O 1
ATOM 3066 N N . ARG A 1 423 ? -6.755 12.639 32.403 1.00 81.38 423 ARG A N 1
ATOM 3067 C CA . ARG A 1 423 ? -7.521 11.540 33.021 1.00 81.38 423 ARG A CA 1
ATOM 3068 C C . ARG A 1 423 ? -9.001 11.893 33.192 1.00 81.38 423 ARG A C 1
ATOM 3070 O O . ARG A 1 423 ? -9.441 12.296 34.266 1.00 81.38 423 ARG A O 1
ATOM 3077 N N . SER A 1 424 ? -9.762 11.729 32.115 1.00 75.25 424 SER A N 1
ATOM 3078 C CA . SER A 1 424 ? -11.152 12.194 31.972 1.00 75.25 424 SER A CA 1
ATOM 3079 C C . SER A 1 424 ? -12.155 11.084 31.606 1.00 75.25 424 SER A C 1
ATOM 3081 O O . SER A 1 424 ? -13.340 11.354 31.442 1.00 75.25 424 SER A O 1
ATOM 3083 N N . SER A 1 425 ? -11.700 9.830 31.508 1.00 82.81 425 SER A N 1
ATOM 3084 C CA . SER A 1 425 ? -12.444 8.692 30.938 1.00 82.81 425 SER A CA 1
ATOM 3085 C C . SER A 1 425 ? -12.164 7.383 31.696 1.00 82.81 425 SER A C 1
ATOM 3087 O O . SER A 1 425 ? -11.107 7.273 32.314 1.00 82.81 425 SER A O 1
ATOM 3089 N N . PRO A 1 426 ? -13.019 6.344 31.647 1.00 86.44 426 PRO A N 1
ATOM 3090 C CA . PRO A 1 426 ? -12.604 4.987 32.020 1.00 86.44 426 PRO A CA 1
ATOM 3091 C C . PRO A 1 426 ? -11.565 4.384 31.051 1.00 86.44 426 PRO A C 1
ATOM 3093 O O . PRO A 1 426 ? -10.834 3.473 31.429 1.00 86.44 426 PRO A O 1
ATOM 3096 N N . TRP A 1 427 ? -11.454 4.891 29.818 1.00 92.25 427 TRP A N 1
ATOM 3097 C CA . TRP A 1 427 ? -10.467 4.440 28.833 1.00 92.25 427 TRP A CA 1
ATOM 3098 C C . TRP A 1 427 ? -9.120 5.138 29.057 1.00 92.25 427 TRP A C 1
ATOM 3100 O O . TRP A 1 427 ? -8.768 6.105 28.382 1.00 92.25 427 TRP A O 1
ATOM 3110 N N . GLN A 1 428 ? -8.375 4.651 30.051 1.00 92.50 428 GLN A N 1
ATOM 3111 C CA . GLN A 1 428 ? -7.019 5.106 30.363 1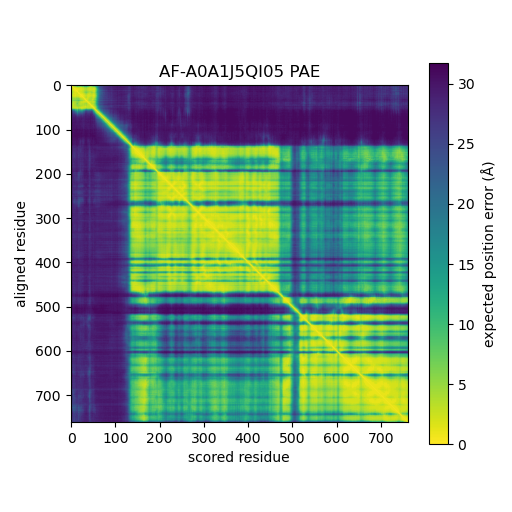.00 92.50 428 GLN A CA 1
ATOM 3112 C C . GLN A 1 428 ? -5.984 4.141 29.778 1.00 92.50 428 GLN A C 1
ATOM 3114 O O . GLN A 1 428 ? -5.892 2.988 30.205 1.00 92.50 428 GLN A O 1
ATOM 3119 N N . LEU A 1 429 ? -5.199 4.632 28.821 1.00 94.38 429 LEU A N 1
ATOM 3120 C CA . LEU A 1 429 ? -3.967 4.017 28.348 1.00 94.38 429 LEU A CA 1
ATOM 3121 C C . LEU A 1 429 ? -2.812 4.525 29.218 1.00 94.38 429 LEU A C 1
ATOM 3123 O O . LEU A 1 429 ? -2.424 5.689 29.127 1.00 94.38 429 LEU A O 1
ATOM 3127 N N . GLU A 1 430 ? -2.273 3.665 30.075 1.00 94.50 430 GLU A N 1
ATOM 3128 C CA . GLU A 1 430 ? -1.068 3.951 30.856 1.00 94.50 430 GLU A CA 1
ATOM 3129 C C . GLU A 1 430 ? 0.143 3.332 30.158 1.00 94.50 430 GLU A C 1
ATOM 3131 O O . GLU A 1 430 ? 0.107 2.146 29.840 1.00 94.50 430 GLU A O 1
ATOM 3136 N N . VAL A 1 431 ? 1.193 4.121 29.913 1.00 95.06 431 VAL A N 1
ATOM 3137 C CA . VAL A 1 431 ? 2.418 3.716 29.202 1.00 95.06 431 VAL A CA 1
ATOM 3138 C C . VAL A 1 431 ? 3.639 4.159 30.004 1.00 95.06 431 VAL A C 1
ATOM 3140 O O . VAL A 1 431 ? 3.710 5.309 30.439 1.00 95.06 431 VAL A O 1
ATOM 3143 N N . ASP A 1 432 ? 4.616 3.275 30.193 1.00 93.62 432 ASP A N 1
ATOM 3144 C CA . ASP A 1 432 ? 5.868 3.605 30.876 1.00 93.62 432 ASP A CA 1
ATOM 3145 C C . ASP A 1 432 ? 7.030 3.943 29.918 1.00 93.62 432 ASP A C 1
ATOM 3147 O O . ASP A 1 432 ? 6.872 4.071 28.698 1.00 93.62 432 ASP A O 1
ATOM 3151 N N . ILE A 1 433 ? 8.218 4.165 30.489 1.00 89.44 433 ILE A N 1
ATOM 3152 C CA . ILE A 1 433 ? 9.422 4.539 29.737 1.00 89.44 433 ILE A CA 1
ATOM 3153 C C . ILE A 1 433 ? 10.014 3.366 28.938 1.00 89.44 433 ILE A C 1
ATOM 3155 O O . ILE A 1 433 ? 10.525 3.577 27.835 1.00 89.44 433 ILE A O 1
ATOM 3159 N N . ASP A 1 434 ? 9.856 2.131 29.410 1.00 88.00 434 ASP A N 1
ATOM 3160 C CA . ASP A 1 434 ? 10.322 0.916 28.731 1.00 88.00 434 ASP A CA 1
ATOM 3161 C C . ASP A 1 434 ? 9.365 0.499 27.592 1.00 88.00 434 ASP A C 1
ATOM 3163 O O . ASP A 1 434 ? 9.766 -0.123 26.599 1.00 88.00 434 ASP A O 1
ATOM 3167 N N . GLY A 1 435 ? 8.122 0.982 27.661 1.00 88.75 435 GLY A N 1
ATOM 3168 C CA . GLY A 1 435 ? 7.056 0.777 26.688 1.00 88.75 435 GLY A CA 1
ATOM 3169 C C . GLY A 1 435 ? 6.069 -0.305 27.095 1.00 88.75 435 GLY A C 1
ATOM 3170 O O . GLY A 1 435 ? 5.251 -0.690 26.263 1.00 88.75 435 GLY A O 1
ATOM 3171 N N . GLU A 1 436 ? 6.128 -0.784 28.335 1.00 93.62 436 GLU A N 1
ATOM 3172 C CA . GLU A 1 436 ? 5.051 -1.589 28.897 1.00 93.62 436 GLU A CA 1
ATOM 3173 C C . GLU A 1 436 ? 3.848 -0.683 29.174 1.00 93.62 436 GLU A C 1
ATOM 3175 O O . GLU A 1 436 ? 3.971 0.491 29.541 1.00 93.62 436 GLU A O 1
ATOM 3180 N N . ALA A 1 437 ? 2.664 -1.225 28.925 1.00 94.44 437 ALA A N 1
ATOM 3181 C CA . ALA A 1 437 ? 1.426 -0.479 28.940 1.00 94.44 437 ALA A CA 1
ATOM 3182 C C . ALA A 1 437 ? 0.237 -1.328 29.380 1.00 94.44 437 ALA A C 1
ATOM 3184 O O . ALA A 1 437 ? 0.256 -2.563 29.370 1.00 94.44 437 ALA A O 1
AT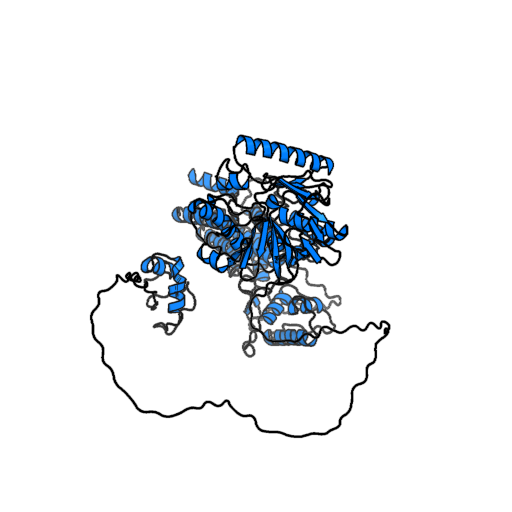OM 3185 N N . ARG A 1 438 ? -0.825 -0.635 29.785 1.00 93.62 438 ARG A N 1
ATOM 3186 C CA . ARG A 1 438 ? -2.074 -1.228 30.257 1.00 93.62 438 ARG A CA 1
ATOM 3187 C C . ARG A 1 438 ? -3.243 -0.338 29.855 1.00 93.62 438 ARG A C 1
ATOM 3189 O O . ARG A 1 438 ? -3.146 0.885 29.926 1.00 93.62 438 ARG A O 1
ATOM 3196 N N . LEU A 1 439 ? -4.351 -0.960 29.459 1.00 90.25 439 LEU A N 1
ATOM 3197 C CA . LEU A 1 439 ? -5.605 -0.278 29.146 1.00 90.25 439 LEU A CA 1
ATOM 3198 C C . LEU A 1 439 ? -6.650 -0.698 30.180 1.00 90.25 439 LEU A C 1
ATOM 3200 O O . LEU A 1 439 ? -6.985 -1.881 30.263 1.00 90.25 439 LEU A O 1
ATOM 3204 N N . ASP A 1 440 ? -7.143 0.256 30.974 1.00 82.25 440 ASP A N 1
ATOM 3205 C CA . ASP A 1 440 ? -8.002 -0.010 32.146 1.00 82.25 440 ASP A CA 1
ATOM 3206 C C . ASP A 1 440 ? -9.204 -0.918 31.837 1.00 82.25 440 ASP A C 1
ATOM 3208 O O . ASP A 1 440 ? -9.487 -1.842 32.597 1.00 82.25 440 ASP A O 1
ATOM 3212 N N . VAL A 1 441 ? -9.871 -0.693 30.700 1.00 78.75 441 VAL A N 1
ATOM 3213 C CA . VAL A 1 441 ? -11.103 -1.399 30.303 1.00 78.75 441 VAL A CA 1
ATOM 3214 C C . VAL A 1 441 ? -10.856 -2.848 29.858 1.00 78.75 441 VAL A C 1
ATOM 3216 O O . VAL A 1 441 ? -11.728 -3.692 30.048 1.00 78.75 441 VAL A O 1
ATOM 3219 N N . LEU A 1 442 ? -9.679 -3.157 29.298 1.00 73.06 442 LEU A N 1
ATOM 3220 C CA . LEU A 1 442 ? -9.332 -4.510 28.832 1.00 73.06 442 LEU A CA 1
ATOM 3221 C C . LEU A 1 442 ? -8.532 -5.319 29.867 1.00 73.06 442 LEU A C 1
ATOM 3223 O O . LEU A 1 442 ? -8.459 -6.540 29.773 1.00 73.06 442 LEU A O 1
ATOM 3227 N N . GLY A 1 443 ? -7.920 -4.662 30.858 1.00 75.25 443 GLY A N 1
ATOM 3228 C CA . GLY A 1 443 ? -7.243 -5.315 31.985 1.00 75.25 443 GLY A CA 1
ATOM 3229 C C . GLY A 1 443 ? -5.936 -6.055 31.656 1.00 75.25 443 GLY A C 1
ATOM 3230 O O . GLY A 1 443 ? -5.254 -6.507 32.575 1.00 75.25 443 GLY A O 1
ATOM 3231 N N . CYS A 1 444 ? -5.552 -6.160 30.382 1.00 79.25 444 CYS A N 1
ATOM 3232 C CA . CYS A 1 444 ? -4.329 -6.821 29.934 1.00 79.25 444 CYS A CA 1
ATOM 3233 C C . CYS A 1 444 ? -3.118 -5.871 29.884 1.00 79.25 444 CYS A C 1
ATOM 3235 O O . CYS A 1 444 ? -3.243 -4.687 29.560 1.00 79.25 444 CYS A O 1
ATOM 3237 N N . ALA A 1 445 ? -1.932 -6.421 30.164 1.00 89.44 445 ALA A N 1
ATOM 3238 C CA . ALA A 1 445 ? -0.650 -5.761 29.930 1.00 89.44 445 ALA A CA 1
ATOM 3239 C C . ALA A 1 445 ? -0.130 -6.075 28.517 1.00 89.44 445 ALA A C 1
ATOM 3241 O O . ALA A 1 445 ? -0.291 -7.192 28.012 1.00 89.44 445 ALA A O 1
ATOM 3242 N N . PHE A 1 446 ? 0.486 -5.087 27.881 1.00 92.81 446 PHE A N 1
ATOM 3243 C CA . PHE A 1 446 ? 0.989 -5.170 26.515 1.00 92.81 446 PHE A CA 1
ATOM 3244 C C . PHE A 1 446 ? 2.114 -4.160 26.300 1.00 92.81 446 PHE A C 1
ATOM 3246 O O . PHE A 1 446 ? 2.196 -3.152 26.993 1.00 92.81 446 PHE A O 1
ATOM 3253 N N . ARG A 1 447 ? 2.945 -4.384 25.285 1.00 94.12 447 ARG A N 1
ATOM 3254 C CA . ARG A 1 447 ? 3.953 -3.415 24.869 1.00 94.12 447 ARG A CA 1
ATOM 3255 C C . ARG A 1 447 ? 3.320 -2.397 23.929 1.00 94.12 447 ARG A C 1
ATOM 3257 O O . ARG A 1 447 ? 2.894 -2.771 22.835 1.00 94.12 447 ARG A O 1
ATOM 3264 N N . ALA A 1 448 ? 3.234 -1.136 24.343 1.00 94.69 448 ALA A N 1
ATOM 3265 C CA . ALA A 1 448 ? 2.648 -0.075 23.531 1.00 94.69 448 ALA A CA 1
ATOM 3266 C C . ALA A 1 448 ? 3.446 0.164 22.246 1.00 94.69 448 ALA A C 1
ATOM 3268 O O . ALA A 1 448 ? 4.682 0.134 22.255 1.00 94.69 448 ALA A O 1
ATOM 3269 N N . GLN A 1 449 ? 2.740 0.487 21.159 1.00 94.25 449 GLN A N 1
ATOM 3270 C CA . GLN A 1 449 ? 3.395 1.144 20.038 1.00 94.25 449 GLN A CA 1
ATOM 3271 C C . GLN A 1 449 ? 3.737 2.588 20.409 1.00 94.25 449 GLN A C 1
ATOM 3273 O O . GLN A 1 449 ? 2.955 3.297 21.044 1.00 94.25 449 GLN A O 1
ATOM 3278 N N . ARG A 1 450 ? 4.950 3.004 20.056 1.00 94.56 450 ARG A N 1
ATOM 3279 C CA . ARG A 1 450 ? 5.525 4.304 20.401 1.00 94.56 450 ARG A CA 1
ATOM 3280 C C . ARG A 1 450 ? 6.454 4.701 19.272 1.00 94.56 450 ARG A C 1
ATOM 3282 O O . ARG A 1 450 ? 7.372 3.946 18.979 1.00 94.56 450 ARG A O 1
ATOM 3289 N N . LEU A 1 451 ? 6.242 5.866 18.677 1.00 94.75 451 LEU A N 1
ATOM 3290 C CA . LEU A 1 451 ? 7.034 6.396 17.574 1.00 94.75 451 LEU A CA 1
ATOM 3291 C C . LEU A 1 451 ? 7.975 7.488 18.127 1.00 94.75 451 LEU A C 1
ATOM 3293 O O . LEU A 1 451 ? 7.508 8.591 18.428 1.00 94.75 451 LEU A O 1
ATOM 3297 N N . PRO A 1 452 ? 9.276 7.191 18.343 1.00 92.25 452 PRO A N 1
ATOM 3298 C CA . PRO A 1 452 ? 10.250 8.170 18.826 1.00 92.25 452 PRO A CA 1
ATOM 3299 C C . PRO A 1 452 ? 10.402 9.346 17.859 1.00 92.25 452 PRO A C 1
ATOM 3301 O O . PRO A 1 452 ? 10.073 9.231 16.682 1.00 92.25 452 PRO A O 1
ATOM 3304 N N . GLU A 1 453 ? 10.947 10.462 18.345 1.00 91.56 453 GLU A N 1
ATOM 3305 C CA . GLU A 1 453 ? 11.085 11.706 17.571 1.00 91.56 453 GLU A CA 1
ATOM 3306 C C . GLU A 1 453 ? 11.810 11.517 16.232 1.00 91.56 453 GLU A C 1
ATOM 3308 O O . GLU A 1 453 ? 11.287 11.911 15.191 1.00 91.56 453 GLU A O 1
ATOM 3313 N N . ASP A 1 454 ? 12.954 10.826 16.242 1.00 88.81 454 ASP A N 1
ATOM 3314 C CA . ASP A 1 454 ? 13.735 10.562 15.031 1.00 88.81 454 ASP A CA 1
ATOM 3315 C C . ASP A 1 454 ? 12.930 9.765 13.992 1.00 88.81 454 ASP A C 1
ATOM 3317 O O . ASP A 1 454 ? 12.930 10.104 12.811 1.00 88.81 454 ASP A O 1
ATOM 3321 N N . HIS A 1 455 ? 12.207 8.727 14.425 1.00 89.81 455 HIS A N 1
ATOM 3322 C CA . HIS A 1 455 ? 11.381 7.899 13.540 1.00 89.81 455 HIS A CA 1
ATOM 3323 C C . HIS A 1 455 ? 10.121 8.634 13.058 1.00 89.81 455 HIS A C 1
ATOM 3325 O O . HIS A 1 455 ? 9.679 8.411 11.933 1.00 89.81 455 HIS A O 1
ATOM 3331 N N . TYR A 1 456 ? 9.553 9.520 13.882 1.00 92.50 456 TYR A N 1
ATOM 3332 C CA . TYR A 1 456 ? 8.442 10.385 13.489 1.00 92.50 456 TYR A CA 1
ATOM 3333 C C . TYR A 1 456 ? 8.873 11.314 12.352 1.00 92.50 456 TYR A C 1
ATOM 3335 O O . TYR A 1 456 ? 8.270 11.283 11.285 1.00 92.50 456 TYR A O 1
ATOM 3343 N N . HIS A 1 457 ? 9.969 12.060 12.516 1.00 90.19 457 HIS A N 1
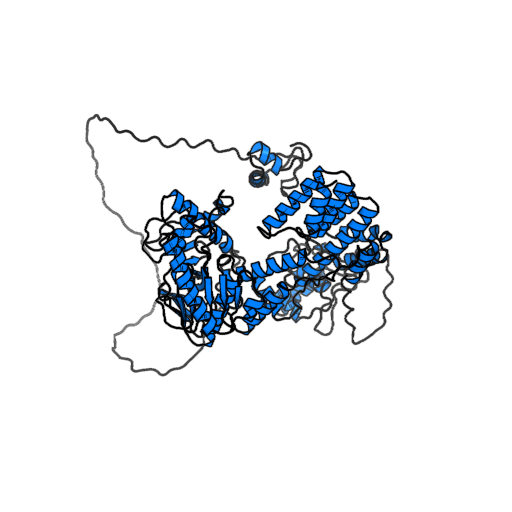ATOM 3344 C CA . HIS A 1 457 ? 10.446 12.967 11.469 1.00 90.19 457 HIS A CA 1
ATOM 3345 C C . HIS A 1 457 ? 10.933 12.236 10.208 1.00 90.19 457 HIS A C 1
ATOM 3347 O O . HIS A 1 457 ? 10.687 12.720 9.103 1.00 90.19 457 HIS A O 1
ATOM 3353 N N . GLN A 1 458 ? 11.537 11.048 10.343 1.00 87.31 458 GLN A N 1
ATOM 3354 C CA . GLN A 1 458 ? 11.820 10.162 9.205 1.00 87.31 458 GLN A CA 1
ATOM 3355 C C . GLN A 1 458 ? 10.546 9.820 8.415 1.00 87.31 458 GLN A C 1
ATOM 3357 O O . GLN A 1 458 ? 10.543 9.899 7.186 1.00 87.31 458 GLN A O 1
ATOM 3362 N N . LEU A 1 459 ? 9.459 9.475 9.114 1.00 89.88 459 LEU A N 1
ATOM 3363 C CA . LEU A 1 459 ? 8.183 9.129 8.496 1.00 89.88 459 LEU A CA 1
ATOM 3364 C C . LEU A 1 459 ? 7.489 10.341 7.856 1.00 89.88 459 LEU A C 1
ATOM 3366 O O . LEU A 1 459 ? 7.048 10.242 6.713 1.00 89.88 459 LEU A O 1
ATOM 3370 N N . ILE A 1 460 ? 7.421 11.485 8.545 1.00 91.75 460 ILE A N 1
ATOM 3371 C CA . ILE A 1 460 ? 6.856 12.725 7.982 1.00 91.75 460 ILE A CA 1
ATOM 3372 C C . ILE A 1 460 ? 7.591 13.113 6.696 1.00 91.75 460 ILE A C 1
ATOM 3374 O O . ILE A 1 460 ? 6.952 13.449 5.700 1.00 91.75 460 ILE A O 1
ATOM 3378 N N . ARG A 1 461 ? 8.925 12.994 6.682 1.00 89.06 461 ARG A N 1
ATOM 3379 C CA . ARG A 1 461 ? 9.735 13.262 5.492 1.00 89.06 461 ARG A CA 1
ATOM 3380 C C . ARG A 1 461 ? 9.416 12.300 4.343 1.00 89.06 461 ARG A C 1
ATOM 3382 O O . ARG A 1 461 ? 9.165 12.773 3.241 1.00 89.06 461 ARG A O 1
ATOM 3389 N N . ALA A 1 462 ? 9.361 10.990 4.593 1.00 86.75 462 ALA A N 1
ATOM 3390 C CA . ALA A 1 462 ? 9.009 10.005 3.564 1.00 86.75 462 ALA A CA 1
ATOM 3391 C C . ALA A 1 462 ? 7.585 10.216 3.007 1.00 86.75 462 ALA A C 1
ATOM 3393 O O . ALA A 1 462 ? 7.369 10.135 1.799 1.00 86.75 462 ALA A O 1
ATOM 3394 N N . LEU A 1 463 ? 6.612 10.544 3.868 1.00 88.12 463 LEU A N 1
ATOM 3395 C CA . LEU A 1 463 ? 5.244 10.878 3.452 1.00 88.12 463 LEU A CA 1
ATOM 3396 C C . LEU A 1 463 ? 5.193 12.160 2.609 1.00 88.12 463 LEU A C 1
ATOM 3398 O O . LEU A 1 463 ? 4.417 12.208 1.655 1.00 88.12 463 LEU A O 1
ATOM 3402 N N . GLY A 1 464 ? 6.012 13.164 2.939 1.00 87.94 464 GLY A N 1
ATOM 3403 C CA . GLY A 1 464 ? 6.157 14.408 2.179 1.00 87.94 464 GLY A CA 1
ATOM 3404 C C . GLY A 1 464 ? 6.793 14.196 0.804 1.00 87.94 464 GLY A C 1
ATOM 3405 O O . GLY A 1 464 ? 6.187 14.553 -0.199 1.00 87.94 464 GLY A O 1
ATOM 3406 N N . GLU A 1 465 ? 7.946 13.523 0.737 1.00 84.31 465 GLU A N 1
ATOM 3407 C CA . GLU A 1 465 ? 8.637 13.180 -0.523 1.00 84.31 465 GLU A CA 1
ATOM 3408 C C . GLU A 1 465 ? 7.767 12.303 -1.449 1.00 84.31 465 GLU A C 1
ATOM 3410 O O . GLU A 1 465 ? 7.886 12.370 -2.671 1.00 84.31 465 GLU A O 1
ATOM 3415 N N . ALA A 1 466 ? 6.855 11.498 -0.891 1.00 81.44 466 ALA A N 1
ATOM 3416 C CA . ALA A 1 466 ? 5.858 10.747 -1.656 1.00 81.44 466 ALA A CA 1
ATOM 3417 C C . ALA A 1 466 ? 4.611 11.579 -2.044 1.00 81.44 466 ALA A C 1
ATOM 3419 O O . ALA A 1 466 ? 3.872 11.184 -2.944 1.00 81.44 466 ALA A O 1
ATOM 3420 N N . ALA A 1 467 ? 4.341 12.703 -1.371 1.00 76.88 467 ALA A N 1
ATOM 3421 C CA . ALA A 1 467 ? 3.215 13.597 -1.666 1.00 76.88 467 ALA A CA 1
ATOM 3422 C C . ALA A 1 467 ? 3.541 14.672 -2.715 1.00 76.88 467 ALA A C 1
ATOM 3424 O O . ALA A 1 467 ? 2.619 15.209 -3.328 1.00 76.88 467 ALA A O 1
ATOM 3425 N N . GLU A 1 468 ? 4.821 14.988 -2.929 1.00 73.62 468 GLU A N 1
ATOM 3426 C CA . GLU A 1 468 ? 5.252 15.899 -3.991 1.00 73.62 468 GLU A CA 1
ATOM 3427 C C . GLU A 1 468 ? 4.834 15.356 -5.367 1.00 73.62 468 GLU A C 1
ATOM 3429 O O . GLU A 1 468 ? 5.206 14.248 -5.760 1.00 73.62 468 GLU A O 1
ATOM 3434 N N . GLU A 1 469 ? 4.039 16.126 -6.112 1.00 64.88 469 GLU A N 1
ATOM 3435 C CA . GLU A 1 469 ? 3.716 15.779 -7.497 1.00 64.88 469 GLU A CA 1
ATOM 3436 C C . GLU A 1 469 ? 4.975 15.929 -8.369 1.00 64.88 469 GLU A C 1
ATOM 3438 O O . GLU A 1 469 ? 5.745 16.872 -8.153 1.00 64.88 469 GLU A O 1
ATOM 3443 N N . PRO A 1 470 ? 5.212 15.035 -9.352 1.00 62.91 470 PRO A N 1
ATOM 3444 C CA . PRO A 1 470 ? 6.314 15.210 -10.294 1.00 62.91 470 PRO A CA 1
ATOM 3445 C C . PRO A 1 470 ? 6.219 16.593 -10.953 1.00 62.91 470 PRO A C 1
ATOM 3447 O O . PRO A 1 470 ? 5.126 17.078 -11.252 1.00 62.91 470 PRO A O 1
ATOM 3450 N N . SER A 1 471 ? 7.372 17.252 -11.111 1.00 53.84 471 SER A N 1
ATOM 3451 C CA . SER A 1 471 ? 7.485 18.686 -11.418 1.00 53.84 471 SER A CA 1
ATOM 3452 C C . SER A 1 471 ? 6.907 19.068 -12.788 1.00 53.84 471 SER A C 1
ATOM 3454 O O . SER A 1 471 ? 7.645 19.280 -13.751 1.00 53.84 471 SER A O 1
ATOM 3456 N N . ARG A 1 472 ? 5.579 19.217 -12.851 1.00 45.41 472 ARG A N 1
ATOM 3457 C CA . ARG A 1 472 ? 4.798 19.522 -14.053 1.00 45.41 472 ARG A CA 1
ATOM 3458 C C . ARG A 1 472 ? 5.243 20.857 -14.653 1.00 45.41 472 ARG A C 1
ATOM 3460 O O . ARG A 1 472 ? 4.815 21.927 -14.214 1.00 45.41 472 ARG A O 1
ATOM 3467 N N . THR A 1 473 ? 6.090 20.807 -15.681 1.00 35.78 473 THR A N 1
ATOM 3468 C CA . THR A 1 473 ? 6.495 22.016 -16.411 1.00 35.78 473 THR A CA 1
ATOM 3469 C C . THR A 1 473 ? 5.256 22.598 -17.108 1.00 35.78 473 THR A C 1
ATOM 3471 O O . THR A 1 473 ? 4.617 21.883 -17.887 1.00 35.78 473 THR A O 1
ATOM 3474 N N . PRO A 1 474 ? 4.853 23.860 -16.849 1.00 34.91 474 PRO A N 1
ATOM 3475 C CA . PRO A 1 474 ? 3.584 24.365 -17.360 1.00 34.91 474 PRO A CA 1
ATOM 3476 C C . PRO A 1 474 ? 3.584 24.482 -18.887 1.00 34.91 474 PRO A C 1
ATOM 3478 O O . PRO A 1 474 ? 4.307 25.303 -19.444 1.00 34.91 474 PRO A O 1
ATOM 3481 N N . PHE A 1 475 ? 2.712 23.704 -19.534 1.00 38.03 475 PHE A N 1
ATOM 3482 C CA . PHE A 1 475 ? 2.271 23.879 -20.922 1.00 38.03 475 PHE A CA 1
ATOM 3483 C C . PHE A 1 475 ? 3.407 24.151 -21.929 1.00 38.03 475 PHE A C 1
ATOM 3485 O O . PHE A 1 475 ? 3.510 25.232 -22.517 1.00 38.03 475 PHE A O 1
ATOM 3492 N N . ALA A 1 476 ? 4.239 23.138 -22.181 1.00 41.62 476 ALA A N 1
ATOM 3493 C CA . ALA A 1 476 ? 4.963 23.088 -23.447 1.00 41.62 476 ALA A CA 1
ATOM 3494 C C . ALA A 1 476 ? 3.948 23.020 -24.616 1.00 41.62 476 ALA A C 1
ATOM 3496 O O . ALA A 1 476 ? 2.899 22.383 -24.470 1.00 41.62 476 ALA A O 1
ATOM 3497 N N . PRO A 1 477 ? 4.214 23.665 -25.773 1.00 40.72 477 PRO A N 1
ATOM 3498 C CA . PRO A 1 477 ? 3.427 23.439 -26.991 1.00 40.72 477 PRO A CA 1
ATOM 3499 C C . PRO A 1 477 ? 3.463 21.947 -27.375 1.00 40.72 477 PRO A C 1
ATOM 3501 O O . PRO A 1 477 ? 4.375 21.257 -26.923 1.00 40.72 477 PRO A O 1
ATOM 3504 N N . PRO A 1 478 ? 2.526 21.437 -28.207 1.00 49.44 478 PRO A N 1
ATOM 3505 C CA . PRO A 1 478 ? 2.485 20.020 -28.570 1.00 49.44 478 PRO A CA 1
ATOM 3506 C C . PRO A 1 478 ? 3.851 19.578 -29.090 1.00 49.44 478 PRO A C 1
ATOM 3508 O O . PRO A 1 478 ? 4.303 20.027 -30.148 1.00 49.44 478 PRO A O 1
ATOM 3511 N N . ALA A 1 479 ? 4.527 18.764 -28.282 1.00 60.75 479 ALA A N 1
ATOM 3512 C CA . ALA A 1 479 ? 5.904 18.393 -28.517 1.00 60.75 479 ALA A CA 1
ATOM 3513 C C . ALA A 1 479 ? 5.963 17.560 -29.799 1.00 60.75 479 ALA A C 1
ATOM 3515 O O . ALA A 1 479 ? 5.200 16.610 -29.975 1.00 60.75 479 ALA A O 1
ATOM 3516 N N . THR A 1 480 ? 6.843 17.935 -30.727 1.00 78.56 480 THR A N 1
ATOM 3517 C CA . THR A 1 480 ? 7.122 17.065 -31.872 1.00 78.56 480 THR A CA 1
ATOM 3518 C C . THR A 1 480 ? 7.760 15.780 -31.355 1.00 78.56 480 THR A C 1
ATOM 3520 O O . THR A 1 480 ? 8.443 15.819 -30.330 1.00 78.56 480 THR A O 1
ATOM 3523 N N . VAL A 1 481 ? 7.615 14.665 -32.082 1.00 79.44 481 VAL A N 1
ATOM 3524 C CA . VAL A 1 481 ? 8.286 13.396 -31.736 1.00 79.44 481 VAL A CA 1
ATOM 3525 C C . VAL A 1 481 ? 9.769 13.646 -31.431 1.00 79.44 481 VAL A C 1
ATOM 3527 O O . VAL A 1 481 ? 10.272 13.245 -30.392 1.00 79.44 481 VAL A O 1
ATOM 3530 N N . GLU A 1 482 ? 10.446 14.432 -32.271 1.00 81.62 482 GLU A N 1
ATOM 3531 C CA . GLU A 1 482 ? 11.852 14.815 -32.099 1.00 81.62 482 GLU A CA 1
ATOM 3532 C C . GLU A 1 482 ? 12.142 15.579 -30.787 1.00 81.62 482 GLU A C 1
ATOM 3534 O O . GLU A 1 482 ? 13.189 15.369 -30.183 1.00 81.62 482 GLU A O 1
ATOM 3539 N N . SER A 1 483 ? 11.207 16.403 -30.297 1.00 81.12 483 SER A N 1
ATOM 3540 C CA . SER A 1 483 ? 11.325 17.088 -28.997 1.00 81.12 483 SER A CA 1
ATOM 3541 C C . SER A 1 483 ? 11.208 16.101 -27.827 1.00 81.12 483 SER A C 1
ATOM 3543 O O . SER A 1 483 ? 12.035 16.129 -26.918 1.00 81.12 483 SER A O 1
ATOM 3545 N N . GLN A 1 484 ? 10.244 15.176 -27.887 1.00 79.69 484 GLN A N 1
ATOM 3546 C CA . GLN A 1 484 ? 10.023 14.156 -26.851 1.00 79.69 484 GLN A CA 1
ATOM 3547 C C . GLN A 1 484 ? 11.194 13.161 -26.776 1.00 79.69 484 GLN A C 1
ATOM 3549 O O . GLN A 1 484 ? 11.620 12.769 -25.691 1.00 79.69 484 GLN A O 1
ATOM 3554 N N . LEU A 1 485 ? 11.792 12.804 -27.920 1.00 82.75 485 LEU A N 1
ATOM 3555 C CA . LEU A 1 485 ? 13.008 11.981 -27.964 1.00 82.75 485 LEU A CA 1
ATOM 3556 C C . LEU A 1 485 ? 14.205 12.669 -27.284 1.00 82.75 485 LEU A C 1
ATOM 3558 O O . LEU A 1 485 ? 15.003 11.993 -26.633 1.00 82.75 485 LEU A O 1
ATOM 3562 N N . VAL A 1 486 ? 14.328 13.997 -27.398 1.00 84.06 486 VAL A N 1
ATOM 3563 C CA . VAL A 1 486 ? 15.377 14.781 -26.718 1.00 84.06 486 VAL A CA 1
ATOM 3564 C C . VAL A 1 486 ? 15.130 14.875 -25.210 1.00 84.06 486 VAL A C 1
ATOM 3566 O O . VAL A 1 486 ? 16.088 14.794 -24.440 1.00 84.06 486 VAL A O 1
ATOM 3569 N N . GLU A 1 487 ? 13.876 14.994 -24.770 1.00 82.50 487 GLU A N 1
ATOM 3570 C CA . GLU A 1 487 ? 13.505 14.952 -23.347 1.00 82.50 487 GLU A CA 1
ATOM 3571 C C . GLU A 1 487 ? 13.885 13.599 -22.722 1.00 82.50 487 GLU A C 1
ATOM 3573 O O . GLU A 1 487 ? 14.630 13.565 -21.740 1.00 82.50 487 GLU A O 1
ATOM 3578 N N . VAL A 1 488 ? 13.505 12.482 -23.356 1.00 80.19 488 VAL A N 1
ATOM 3579 C CA . VAL A 1 488 ? 13.888 11.131 -22.904 1.00 80.19 488 VAL A CA 1
ATOM 3580 C C . VAL A 1 488 ? 15.410 10.929 -22.924 1.00 80.19 488 VAL A C 1
ATOM 3582 O O . VAL A 1 488 ? 15.968 10.392 -21.967 1.00 80.19 488 VAL A O 1
ATOM 3585 N N . LEU A 1 489 ? 16.111 11.397 -23.966 1.00 85.25 489 LEU A N 1
ATOM 3586 C CA . LEU A 1 489 ? 17.578 11.324 -24.042 1.00 85.25 489 LEU A CA 1
ATOM 3587 C C . LEU A 1 489 ? 18.258 12.087 -22.899 1.00 85.25 489 LEU A C 1
ATOM 3589 O O . LEU A 1 489 ? 19.256 11.620 -22.356 1.00 85.25 489 LEU A O 1
ATOM 3593 N N . THR A 1 490 ? 17.721 13.254 -22.538 1.00 82.56 490 THR A N 1
ATOM 3594 C CA . THR A 1 490 ? 18.256 14.103 -21.462 1.00 82.56 490 THR A CA 1
ATOM 3595 C C . THR A 1 490 ? 18.031 13.476 -20.086 1.00 82.56 490 THR A C 1
ATOM 3597 O O . THR A 1 490 ? 18.860 13.641 -19.193 1.00 82.56 490 THR A O 1
ATOM 3600 N N . ALA A 1 491 ? 16.939 12.729 -19.920 1.00 81.44 491 ALA A N 1
ATOM 3601 C CA . ALA A 1 491 ? 16.610 12.040 -18.681 1.00 81.44 491 ALA A CA 1
ATOM 3602 C C . ALA A 1 491 ? 17.425 10.761 -18.438 1.00 81.44 491 ALA A C 1
ATOM 3604 O O . ALA A 1 491 ? 17.479 10.297 -17.294 1.00 81.44 491 ALA A O 1
ATOM 3605 N N . LEU A 1 492 ? 18.025 10.163 -19.479 1.00 82.31 492 LEU A N 1
ATOM 3606 C CA . LEU A 1 492 ? 18.730 8.885 -19.356 1.00 82.31 492 LEU A CA 1
ATOM 3607 C C . LEU A 1 492 ? 19.777 8.907 -18.222 1.00 82.31 492 LEU A C 1
ATOM 3609 O O . LEU A 1 492 ? 20.548 9.872 -18.116 1.00 82.31 492 LEU A O 1
ATOM 3613 N N . PRO A 1 493 ? 19.854 7.826 -17.416 1.00 79.94 493 PRO A N 1
ATOM 3614 C CA . PRO A 1 493 ? 20.903 7.639 -16.424 1.00 79.94 493 PRO A CA 1
ATOM 3615 C C . PRO A 1 493 ? 22.289 7.893 -17.009 1.00 79.94 493 PRO A C 1
ATOM 3617 O O . PRO A 1 493 ? 22.691 7.275 -17.998 1.00 79.94 493 PRO A O 1
ATOM 3620 N N . GLN A 1 494 ? 23.035 8.804 -16.389 1.00 67.12 494 GLN A N 1
ATOM 3621 C CA . GLN A 1 494 ? 24.429 9.019 -16.757 1.00 67.12 494 GLN A CA 1
ATOM 3622 C C . GLN A 1 494 ? 25.260 7.853 -16.204 1.00 67.12 494 GLN A C 1
ATOM 3624 O O . GLN A 1 494 ? 25.109 7.517 -15.026 1.00 67.12 494 GLN A O 1
ATOM 3629 N N . PRO A 1 495 ? 26.147 7.231 -17.003 1.00 54.25 495 PRO A N 1
ATOM 3630 C CA . PRO A 1 495 ? 26.999 6.163 -16.501 1.00 54.25 495 PRO A CA 1
ATOM 3631 C C . PRO A 1 495 ? 27.848 6.693 -15.345 1.00 54.25 495 PRO A C 1
ATOM 3633 O O . PRO A 1 495 ? 28.477 7.750 -15.454 1.00 54.25 495 PRO A O 1
ATOM 3636 N N . SER A 1 496 ? 27.870 5.953 -14.233 1.00 47.47 496 SER A N 1
ATOM 3637 C CA . SER A 1 496 ? 28.711 6.308 -13.088 1.00 47.47 496 SER A CA 1
ATOM 3638 C C . SER A 1 496 ? 30.166 6.429 -13.554 1.00 47.47 496 SER A C 1
ATOM 3640 O O . SER A 1 496 ? 30.655 5.513 -14.224 1.00 47.47 496 SER A O 1
ATOM 3642 N N . PRO A 1 497 ? 30.873 7.532 -13.239 1.00 43.53 497 PRO A N 1
ATOM 3643 C CA . PRO A 1 497 ? 32.252 7.691 -13.673 1.00 43.53 497 PRO A CA 1
ATOM 3644 C C . PRO A 1 497 ? 33.085 6.530 -13.117 1.00 43.53 497 PRO A C 1
ATOM 3646 O O . PRO A 1 497 ? 32.922 6.180 -11.943 1.00 43.53 497 PRO A O 1
ATOM 3649 N N . PRO A 1 498 ? 33.980 5.920 -13.918 1.00 46.81 498 PRO A N 1
ATOM 3650 C CA . PRO A 1 498 ? 34.847 4.871 -13.411 1.00 46.81 498 PRO A CA 1
ATOM 3651 C C . PRO A 1 498 ? 35.639 5.430 -12.230 1.00 46.81 498 PRO A C 1
ATOM 3653 O O . PRO A 1 498 ? 36.255 6.492 -12.344 1.00 46.81 498 PRO A O 1
ATOM 3656 N N . ALA A 1 499 ? 35.599 4.724 -11.095 1.00 45.06 499 ALA A N 1
ATOM 3657 C CA . ALA A 1 499 ? 36.350 5.104 -9.906 1.00 45.06 499 ALA A CA 1
ATOM 3658 C C . ALA A 1 499 ? 37.820 5.318 -10.293 1.00 45.06 499 ALA A C 1
ATOM 3660 O O . ALA A 1 499 ? 38.479 4.374 -10.740 1.00 45.06 499 ALA A O 1
ATOM 3661 N N . GLN A 1 500 ? 38.278 6.568 -10.181 1.00 39.72 500 GLN A N 1
ATOM 3662 C CA . GLN A 1 500 ? 39.615 6.976 -10.593 1.00 39.72 500 GLN A CA 1
ATOM 3663 C C . GLN A 1 500 ? 40.642 6.290 -9.696 1.00 39.72 500 GLN A C 1
ATOM 3665 O O . GLN A 1 500 ? 40.620 6.472 -8.477 1.00 39.72 500 GLN A O 1
ATOM 3670 N N . ASP A 1 501 ? 41.539 5.511 -10.296 1.00 40.75 501 ASP A N 1
ATOM 3671 C CA . ASP A 1 501 ? 42.647 4.921 -9.554 1.00 40.75 501 ASP A CA 1
ATOM 3672 C C . ASP A 1 501 ? 43.602 6.044 -9.090 1.00 40.75 501 ASP A C 1
ATOM 3674 O O . ASP A 1 501 ? 43.966 6.906 -9.896 1.00 40.75 501 ASP A O 1
ATOM 3678 N N . PRO A 1 502 ? 44.036 6.067 -7.811 1.00 40.03 502 PRO A N 1
ATOM 3679 C CA . PRO A 1 502 ? 44.998 7.063 -7.327 1.00 40.03 502 PRO A CA 1
ATOM 3680 C C . PRO A 1 502 ? 46.390 6.918 -7.959 1.00 40.03 502 PRO A C 1
ATOM 3682 O O . PRO A 1 502 ? 47.152 7.882 -7.990 1.00 40.03 502 PRO A O 1
ATOM 3685 N N . ASP A 1 503 ? 46.709 5.717 -8.450 1.00 39.16 503 ASP A N 1
ATOM 3686 C CA . ASP A 1 503 ? 47.952 5.373 -9.135 1.00 39.16 503 ASP A CA 1
ATOM 3687 C C . ASP A 1 503 ? 47.656 5.097 -10.614 1.00 39.16 503 ASP A C 1
ATOM 3689 O O . ASP A 1 503 ? 47.320 3.981 -11.008 1.00 39.16 503 ASP A O 1
ATOM 3693 N N . GLY A 1 504 ? 47.779 6.132 -11.444 1.00 40.94 504 GLY A N 1
ATOM 3694 C CA . GLY A 1 504 ? 47.641 5.989 -12.888 1.00 40.94 504 GLY A CA 1
ATOM 3695 C C . GLY A 1 504 ? 48.799 5.197 -13.497 1.00 40.94 504 GLY A C 1
ATOM 3696 O O . GLY A 1 504 ? 49.962 5.584 -13.368 1.00 40.94 504 GLY A O 1
ATOM 3697 N N . MET A 1 505 ? 48.472 4.143 -14.244 1.00 35.34 505 MET A N 1
ATOM 3698 C CA . MET A 1 505 ? 49.291 3.686 -15.365 1.00 35.34 505 MET A CA 1
ATOM 3699 C C . MET A 1 505 ? 48.405 3.581 -16.604 1.00 35.34 505 MET A C 1
ATOM 3701 O O . MET A 1 505 ? 47.436 2.827 -16.614 1.00 35.34 505 MET A O 1
ATOM 3705 N N . ASP A 1 506 ? 48.750 4.356 -17.634 1.00 39.81 506 ASP A N 1
ATOM 3706 C CA . ASP A 1 506 ? 48.146 4.261 -18.960 1.00 39.81 506 ASP A CA 1
ATOM 3707 C C . ASP A 1 506 ? 48.511 2.901 -19.587 1.00 39.81 506 ASP A C 1
ATOM 3709 O O . ASP A 1 506 ? 49.588 2.746 -20.169 1.00 39.81 506 ASP A O 1
ATOM 3713 N N . GLU A 1 507 ? 47.626 1.910 -19.479 1.00 37.81 507 GLU A N 1
ATOM 3714 C CA . GLU A 1 507 ? 47.640 0.738 -20.360 1.00 37.81 507 GLU A CA 1
ATOM 3715 C C . GLU A 1 507 ? 46.583 0.923 -21.458 1.00 37.81 507 GLU A C 1
ATOM 3717 O O . GLU A 1 507 ? 45.395 1.099 -21.180 1.00 37.81 507 GLU A O 1
ATOM 3722 N N . ASP A 1 508 ? 47.032 0.910 -22.719 1.00 30.20 508 ASP A N 1
ATOM 3723 C CA . ASP A 1 508 ? 46.164 1.001 -23.899 1.00 30.20 508 ASP A CA 1
ATOM 3724 C C . ASP A 1 508 ? 45.065 -0.082 -23.857 1.00 30.20 508 ASP A C 1
ATOM 3726 O O . ASP A 1 508 ? 45.361 -1.247 -23.562 1.00 30.20 508 ASP A O 1
ATOM 3730 N N . PRO A 1 509 ? 43.805 0.240 -24.215 1.00 35.06 509 PRO A N 1
ATOM 3731 C CA . PRO A 1 509 ? 42.719 -0.731 -24.180 1.00 35.06 509 PRO A CA 1
ATOM 3732 C C . PRO A 1 509 ? 43.005 -1.908 -25.134 1.00 35.06 509 PRO A C 1
ATOM 3734 O O . PRO A 1 509 ? 43.264 -1.686 -26.325 1.00 35.06 509 PRO A O 1
ATOM 3737 N N . PRO A 1 510 ? 42.934 -3.170 -24.663 1.00 39.06 510 PRO A N 1
ATOM 3738 C CA . PRO A 1 510 ? 43.287 -4.324 -25.478 1.00 39.06 510 PRO A CA 1
ATOM 3739 C C . PRO A 1 510 ? 42.340 -4.468 -26.675 1.00 39.06 510 PRO A C 1
ATOM 3741 O O . PRO A 1 510 ? 41.112 -4.443 -26.554 1.00 39.06 510 PRO A O 1
ATOM 3744 N N . GLN A 1 511 ? 42.921 -4.632 -27.864 1.00 33.62 511 GLN A N 1
ATOM 3745 C CA . GLN A 1 511 ? 42.160 -4.758 -29.105 1.00 33.62 511 GLN A CA 1
ATOM 3746 C C . GLN A 1 511 ? 41.346 -6.059 -29.115 1.00 33.62 511 GLN A C 1
ATOM 3748 O O . GLN A 1 511 ? 41.891 -7.152 -28.961 1.00 33.62 511 GLN A O 1
ATOM 3753 N N . ARG A 1 512 ? 40.031 -5.936 -29.343 1.00 35.00 512 ARG A N 1
ATOM 3754 C CA . ARG A 1 512 ? 39.077 -7.057 -29.387 1.00 35.00 512 ARG A CA 1
ATOM 3755 C C . ARG A 1 512 ? 39.509 -8.116 -30.411 1.00 35.00 512 ARG A C 1
ATOM 3757 O O . ARG A 1 512 ? 39.463 -7.862 -31.614 1.00 35.00 512 ARG A O 1
ATOM 3764 N N . THR A 1 513 ? 39.861 -9.317 -29.949 1.00 33.84 513 THR A N 1
ATOM 3765 C CA . THR A 1 513 ? 40.151 -10.466 -30.821 1.00 33.84 513 THR A CA 1
ATOM 3766 C C . THR A 1 513 ? 38.931 -11.386 -30.936 1.00 33.84 513 THR A C 1
ATOM 3768 O O . THR A 1 513 ? 38.404 -11.915 -29.961 1.00 33.84 513 THR A O 1
ATOM 3771 N N . THR A 1 514 ? 38.443 -11.576 -32.161 1.00 38.12 514 THR A N 1
ATOM 3772 C CA . THR A 1 514 ? 37.214 -12.325 -32.474 1.00 38.12 514 THR A CA 1
ATOM 3773 C C . THR A 1 514 ? 37.449 -13.839 -32.533 1.00 38.12 514 THR A C 1
ATOM 3775 O O . THR A 1 514 ? 37.376 -14.457 -33.595 1.00 38.12 514 THR A O 1
ATOM 3778 N N . GLY A 1 515 ? 37.742 -14.456 -31.384 1.00 41.53 515 GLY A N 1
ATOM 3779 C CA . GLY A 1 515 ? 38.022 -15.898 -31.312 1.00 41.53 515 GLY A CA 1
ATOM 3780 C C . GLY A 1 515 ? 38.044 -16.502 -29.906 1.00 41.53 515 GLY A C 1
ATOM 3781 O O . GLY A 1 515 ? 38.795 -17.448 -29.674 1.00 41.53 515 GLY A O 1
ATOM 3782 N N . GLY A 1 516 ? 37.269 -15.948 -28.969 1.00 46.78 516 GLY A N 1
ATOM 3783 C CA . GLY A 1 516 ? 37.295 -16.316 -27.553 1.00 46.78 516 GLY A CA 1
ATOM 3784 C C . GLY A 1 516 ? 35.965 -16.812 -26.987 1.00 46.78 516 GLY A C 1
ATOM 3785 O O . GLY A 1 516 ? 34.910 -16.668 -27.601 1.00 46.78 516 GLY A O 1
ATOM 3786 N N . ARG A 1 517 ? 36.035 -17.398 -25.786 1.00 56.84 517 ARG A N 1
ATOM 3787 C CA . ARG A 1 517 ? 34.878 -17.717 -24.935 1.00 56.84 517 ARG A CA 1
ATOM 3788 C C . ARG A 1 517 ? 34.078 -16.436 -24.675 1.00 56.84 517 ARG A C 1
ATOM 3790 O O . ARG A 1 517 ? 34.681 -15.445 -24.280 1.00 56.84 517 ARG A O 1
ATOM 3797 N N . GLU A 1 518 ? 32.756 -16.465 -24.855 1.00 72.12 518 GLU A N 1
ATOM 3798 C CA . GLU A 1 518 ? 31.900 -15.314 -24.530 1.00 72.12 518 GLU A CA 1
ATOM 3799 C C . GLU A 1 518 ? 32.122 -14.872 -23.075 1.00 72.12 518 GLU A C 1
ATOM 3801 O O . GLU A 1 518 ? 32.102 -15.700 -22.157 1.00 72.12 518 GLU A O 1
ATOM 3806 N N . HIS A 1 519 ? 32.357 -13.573 -22.877 1.00 84.62 519 HIS A N 1
ATOM 3807 C CA . HIS A 1 519 ? 32.539 -12.997 -21.548 1.00 84.62 519 HIS A CA 1
ATOM 3808 C C . HIS A 1 519 ? 31.263 -13.179 -20.702 1.00 84.62 519 HIS A C 1
ATOM 3810 O O . HIS A 1 519 ? 30.157 -13.183 -21.258 1.00 84.62 519 HIS A O 1
ATOM 3816 N N . PRO A 1 520 ? 31.371 -13.336 -19.369 1.00 90.00 520 PRO A N 1
ATOM 3817 C CA . PRO A 1 520 ? 30.201 -13.415 -18.508 1.00 90.00 520 PRO A CA 1
ATOM 3818 C C . PRO A 1 520 ? 29.299 -12.185 -18.663 1.00 90.00 520 PRO A C 1
ATOM 3820 O O . PRO A 1 520 ? 29.784 -11.057 -18.646 1.00 90.00 520 PRO A O 1
ATOM 3823 N N . ARG A 1 521 ? 27.984 -12.401 -18.780 1.00 92.00 521 ARG A N 1
ATOM 3824 C CA . ARG A 1 521 ? 26.980 -11.325 -18.777 1.00 92.00 521 ARG A CA 1
ATOM 3825 C C . ARG A 1 521 ? 26.030 -11.511 -17.606 1.00 92.00 521 ARG A C 1
ATOM 3827 O O . ARG A 1 521 ? 25.549 -12.622 -17.368 1.00 92.00 521 ARG A O 1
ATOM 3834 N N . VAL A 1 522 ? 25.760 -10.431 -16.884 1.00 93.44 522 VAL A N 1
ATOM 3835 C CA . VAL A 1 522 ? 24.808 -10.394 -15.771 1.00 93.44 522 VAL A CA 1
ATOM 3836 C C . VAL A 1 522 ? 23.496 -9.822 -16.291 1.00 93.44 522 VAL A C 1
ATOM 3838 O O . VAL A 1 522 ? 23.431 -8.672 -16.707 1.00 93.44 522 VAL A O 1
ATOM 3841 N N . LEU A 1 523 ? 22.445 -10.634 -16.290 1.00 94.38 523 LEU A N 1
ATOM 3842 C CA . LEU A 1 523 ? 21.159 -10.267 -16.863 1.00 94.38 523 LEU A CA 1
ATOM 3843 C C . LEU A 1 523 ? 20.166 -9.939 -15.738 1.00 94.38 523 LEU A C 1
ATOM 3845 O O . LEU A 1 523 ? 19.668 -10.865 -15.091 1.00 94.38 523 LEU A O 1
ATOM 3849 N N . VAL A 1 524 ? 19.863 -8.658 -15.518 1.00 94.62 524 VAL A N 1
ATOM 3850 C CA . VAL A 1 524 ? 18.995 -8.113 -14.453 1.00 94.62 524 VAL A CA 1
ATOM 3851 C C . VAL A 1 524 ? 17.654 -7.558 -14.950 1.00 94.62 524 VAL A C 1
ATOM 3853 O O . VAL A 1 524 ? 16.738 -7.406 -14.140 1.00 94.62 524 VAL A O 1
ATOM 3856 N N . LEU A 1 525 ? 17.488 -7.324 -16.258 1.00 95.06 525 LEU A N 1
ATOM 3857 C CA . LEU A 1 525 ? 16.230 -6.855 -16.865 1.00 95.06 525 LEU A CA 1
ATOM 3858 C C . LEU A 1 525 ? 15.209 -8.001 -16.999 1.00 95.06 525 LEU A C 1
ATOM 3860 O O . LEU A 1 525 ? 14.921 -8.499 -18.087 1.00 95.06 525 LEU A O 1
ATOM 3864 N N . GLY A 1 526 ? 14.733 -8.487 -15.854 1.00 92.25 526 GLY A N 1
ATOM 3865 C CA . GLY A 1 526 ? 13.920 -9.691 -15.695 1.00 92.25 526 GLY A CA 1
ATOM 3866 C C . GLY A 1 526 ? 14.512 -10.601 -14.612 1.00 92.25 526 GLY A C 1
ATOM 3867 O O . GLY A 1 526 ? 15.178 -10.117 -13.695 1.00 92.25 526 GLY A O 1
ATOM 3868 N N . PRO A 1 527 ? 14.323 -11.930 -14.704 1.00 90.56 527 PRO A N 1
ATOM 3869 C CA . PRO A 1 527 ? 14.945 -12.868 -13.776 1.00 90.56 527 PRO A CA 1
ATOM 3870 C C . PRO A 1 527 ? 16.471 -12.798 -13.776 1.00 90.56 527 PRO A C 1
ATOM 3872 O O . PRO A 1 527 ? 17.107 -12.913 -14.830 1.00 90.56 527 PRO A O 1
ATOM 3875 N N . VAL A 1 528 ? 17.052 -12.636 -12.581 1.00 91.12 528 VAL A N 1
ATOM 3876 C CA . VAL A 1 528 ? 18.498 -12.443 -12.413 1.00 91.12 528 VAL A CA 1
ATOM 3877 C C . VAL A 1 528 ? 19.254 -13.719 -12.761 1.00 91.12 528 VAL A C 1
ATOM 3879 O O . VAL A 1 528 ? 19.149 -14.742 -12.080 1.00 91.12 528 VAL A O 1
ATOM 3882 N N . THR A 1 529 ? 20.048 -13.658 -13.826 1.00 89.75 529 THR A N 1
ATOM 3883 C CA . THR A 1 529 ? 20.834 -14.796 -14.318 1.00 89.75 529 THR A CA 1
ATOM 3884 C C . THR A 1 529 ? 22.204 -14.343 -14.793 1.00 89.75 529 THR A C 1
ATOM 3886 O O . THR A 1 529 ? 22.321 -13.270 -15.369 1.00 89.75 529 THR A O 1
ATOM 3889 N N . VAL A 1 530 ? 23.231 -15.174 -14.607 1.00 89.88 530 VAL A N 1
ATOM 3890 C CA . VAL A 1 530 ? 24.570 -14.920 -15.161 1.00 89.88 530 VAL A CA 1
ATOM 3891 C C . VAL A 1 530 ? 24.887 -15.978 -16.217 1.00 89.88 530 VAL A C 1
ATOM 3893 O O . VAL A 1 530 ? 24.807 -17.183 -15.944 1.00 89.88 530 VAL A O 1
ATOM 3896 N N . THR A 1 531 ? 25.211 -15.530 -17.428 1.00 89.06 531 THR A N 1
ATOM 3897 C CA . THR A 1 531 ? 25.647 -16.363 -18.562 1.00 89.06 531 THR A CA 1
ATOM 3898 C C . THR A 1 531 ? 27.176 -16.312 -18.707 1.00 89.06 531 THR A C 1
ATOM 3900 O O . THR A 1 531 ? 27.849 -15.644 -17.926 1.00 89.06 531 THR A O 1
ATOM 3903 N N . GLY A 1 532 ? 27.768 -17.102 -19.612 1.00 82.94 532 GLY A N 1
ATOM 3904 C CA . GLY A 1 532 ? 29.233 -17.189 -19.801 1.00 82.94 532 GLY A CA 1
ATOM 3905 C C . GLY A 1 532 ? 30.031 -17.913 -18.694 1.00 82.94 532 GLY A C 1
ATOM 3906 O O . GLY A 1 532 ? 31.199 -18.243 -18.902 1.00 82.94 532 GLY A O 1
ATOM 3907 N N . LEU A 1 533 ? 29.398 -18.226 -17.552 1.00 82.56 533 LEU A N 1
ATOM 3908 C CA . LEU A 1 533 ? 29.993 -18.932 -16.402 1.00 82.56 533 LEU A CA 1
ATOM 3909 C C . LEU A 1 533 ? 30.658 -20.279 -16.749 1.00 82.56 533 LEU A C 1
ATOM 3911 O O . LEU A 1 533 ? 30.339 -20.929 -17.751 1.00 82.56 533 LEU A O 1
ATOM 3915 N N . ASP A 1 534 ? 31.537 -20.754 -15.860 1.00 72.62 534 ASP A N 1
ATOM 3916 C CA . ASP A 1 534 ? 32.230 -22.029 -16.032 1.00 72.62 534 ASP A CA 1
ATOM 3917 C C . ASP A 1 534 ? 31.396 -23.260 -15.664 1.00 72.62 534 ASP A C 1
ATOM 3919 O O . ASP A 1 534 ? 31.381 -23.740 -14.527 1.00 72.62 534 ASP A O 1
ATOM 3923 N N . THR A 1 535 ? 30.711 -23.785 -16.686 1.00 59.53 535 THR A N 1
ATOM 3924 C CA . THR A 1 535 ? 29.777 -24.923 -16.635 1.00 59.53 535 THR A CA 1
ATOM 3925 C C . THR A 1 535 ? 30.369 -26.197 -16.032 1.00 59.53 535 THR A C 1
ATOM 3927 O O . THR A 1 535 ? 29.627 -27.003 -15.475 1.00 59.53 535 THR A O 1
ATOM 3930 N N . ALA A 1 536 ? 31.695 -26.364 -16.069 1.00 58.75 536 ALA A N 1
ATOM 3931 C CA . ALA A 1 536 ? 32.397 -27.498 -15.471 1.00 58.75 536 ALA A CA 1
ATOM 3932 C C . ALA A 1 536 ? 32.349 -27.530 -13.927 1.00 58.75 536 ALA A C 1
ATOM 3934 O O . ALA A 1 536 ? 32.599 -28.579 -13.336 1.00 58.75 536 ALA A O 1
ATOM 3935 N N . THR A 1 537 ? 32.023 -26.412 -13.262 1.00 55.34 537 THR A N 1
ATOM 3936 C CA . THR A 1 537 ? 32.033 -26.290 -11.787 1.00 55.34 537 THR A CA 1
ATOM 3937 C C . THR A 1 537 ? 30.663 -25.977 -11.164 1.00 55.34 537 THR A C 1
ATOM 3939 O O . THR A 1 537 ? 30.566 -25.770 -9.954 1.00 55.34 537 THR A O 1
ATOM 3942 N N . THR A 1 538 ? 29.583 -25.937 -11.954 1.00 56.56 538 THR A N 1
ATOM 3943 C CA . THR A 1 538 ? 28.317 -25.280 -11.561 1.00 56.56 538 THR A CA 1
ATOM 3944 C C . THR A 1 538 ? 27.187 -26.207 -11.066 1.00 56.56 538 THR A C 1
ATOM 3946 O O . THR A 1 538 ? 26.019 -25.957 -11.362 1.00 56.56 538 THR A O 1
ATOM 3949 N N . SER A 1 539 ? 27.485 -27.267 -10.304 1.00 50.72 539 SER A N 1
ATOM 3950 C CA . SER A 1 539 ? 26.460 -28.240 -9.860 1.00 50.72 539 SER A CA 1
ATOM 3951 C C . SER A 1 539 ? 25.468 -27.730 -8.799 1.00 50.72 539 SER A C 1
ATOM 3953 O O . SER A 1 539 ? 24.408 -28.328 -8.645 1.00 50.72 539 SER A O 1
ATOM 3955 N N . ASP A 1 540 ? 25.777 -26.640 -8.091 1.00 55.91 540 ASP A N 1
ATOM 3956 C CA . ASP A 1 540 ? 24.879 -25.996 -7.120 1.00 55.91 540 ASP A CA 1
ATOM 3957 C C . ASP A 1 540 ? 24.983 -24.463 -7.223 1.00 55.91 540 ASP A C 1
ATOM 3959 O O . ASP A 1 540 ? 25.922 -23.841 -6.716 1.00 55.91 540 ASP A O 1
ATOM 3963 N N . ARG A 1 541 ? 24.019 -23.838 -7.914 1.00 66.62 541 ARG A N 1
ATOM 3964 C CA . ARG A 1 541 ? 23.924 -22.376 -8.063 1.00 66.62 541 ARG A CA 1
ATOM 3965 C C . ARG A 1 541 ? 23.245 -21.748 -6.846 1.00 66.62 541 ARG A C 1
ATOM 3967 O O . ARG A 1 541 ? 22.117 -21.263 -6.919 1.00 66.62 541 ARG A O 1
ATOM 3974 N N . SER A 1 542 ? 23.973 -21.704 -5.734 1.00 76.19 542 SER A N 1
ATOM 3975 C CA . SER A 1 542 ? 23.624 -20.909 -4.551 1.00 76.19 542 SER A CA 1
ATOM 3976 C C . SER A 1 542 ? 23.221 -19.472 -4.932 1.00 76.19 542 SER A C 1
ATOM 3978 O O . SER A 1 542 ? 24.067 -18.671 -5.343 1.00 76.19 542 SER A O 1
ATOM 3980 N N . ARG A 1 543 ? 21.930 -19.142 -4.754 1.00 80.12 543 ARG A N 1
ATOM 3981 C CA . ARG A 1 543 ? 21.306 -17.857 -5.142 1.00 80.12 543 ARG A CA 1
ATOM 3982 C C . ARG A 1 543 ? 22.087 -16.633 -4.641 1.00 80.12 543 ARG A C 1
ATOM 3984 O O . ARG A 1 543 ? 22.329 -15.717 -5.414 1.00 80.12 543 ARG A O 1
ATOM 3991 N N . ARG A 1 544 ? 22.599 -16.681 -3.404 1.00 82.12 544 ARG A N 1
ATOM 3992 C CA . ARG A 1 544 ? 23.422 -15.614 -2.793 1.00 82.12 544 ARG A CA 1
ATOM 3993 C C . ARG A 1 544 ? 24.695 -15.266 -3.567 1.00 82.12 544 ARG A C 1
ATOM 3995 O O . ARG A 1 544 ? 25.180 -14.150 -3.479 1.00 82.12 544 ARG A O 1
ATOM 4002 N N . ASN A 1 545 ? 25.278 -16.217 -4.298 1.00 87.88 545 ASN A N 1
ATOM 4003 C CA . ASN A 1 545 ? 26.473 -15.946 -5.103 1.00 87.88 545 ASN A CA 1
ATOM 4004 C C . ASN A 1 545 ? 26.110 -15.344 -6.471 1.00 87.88 545 ASN A C 1
ATOM 4006 O O . ASN A 1 545 ? 26.911 -14.598 -7.020 1.00 87.88 545 ASN A O 1
ATOM 4010 N N . VAL A 1 546 ? 24.909 -15.619 -6.998 1.00 88.88 546 VAL A N 1
ATOM 4011 C CA . VAL A 1 546 ? 24.356 -14.900 -8.163 1.00 88.88 546 VAL A CA 1
ATOM 4012 C C . VAL A 1 546 ? 24.047 -13.453 -7.775 1.00 88.88 546 VAL A C 1
ATOM 4014 O O . VAL A 1 546 ? 24.453 -12.536 -8.479 1.00 88.88 546 VAL A O 1
ATOM 4017 N N . GLU A 1 547 ? 23.426 -13.258 -6.613 1.00 88.81 547 GLU A N 1
ATOM 4018 C CA . GLU A 1 547 ? 23.159 -11.943 -6.026 1.00 88.81 547 GLU A CA 1
ATOM 4019 C C . GLU A 1 547 ? 24.445 -11.144 -5.768 1.00 88.81 547 GLU A C 1
ATOM 4021 O O . GLU A 1 547 ? 24.530 -9.993 -6.179 1.00 88.81 547 GLU A O 1
ATOM 4026 N N . LEU A 1 548 ? 25.485 -11.766 -5.199 1.00 89.56 548 LEU A N 1
ATOM 4027 C CA . LEU A 1 548 ? 26.805 -11.145 -5.034 1.00 89.56 548 LEU A CA 1
ATOM 4028 C C . LEU A 1 548 ? 27.445 -10.736 -6.372 1.00 89.56 548 LEU A C 1
ATOM 4030 O O . LEU A 1 548 ? 28.041 -9.668 -6.453 1.00 89.56 548 LEU A O 1
ATOM 4034 N N . ILE A 1 549 ? 27.340 -11.559 -7.421 1.00 91.44 549 ILE A N 1
ATOM 4035 C CA . ILE A 1 549 ? 27.871 -11.200 -8.747 1.00 91.44 549 ILE A CA 1
ATOM 4036 C C . ILE A 1 549 ? 27.084 -10.022 -9.340 1.00 91.44 549 ILE A C 1
ATOM 4038 O O . ILE A 1 549 ? 27.698 -9.102 -9.871 1.00 91.44 549 ILE A O 1
ATOM 4042 N N . ALA A 1 550 ? 25.754 -10.014 -9.210 1.00 91.44 550 ALA A N 1
ATOM 4043 C CA . ALA A 1 550 ? 24.919 -8.907 -9.676 1.00 91.44 550 ALA A CA 1
ATOM 4044 C C . ALA A 1 550 ? 25.192 -7.603 -8.911 1.00 91.44 550 ALA A C 1
ATOM 4046 O O . ALA A 1 550 ? 25.295 -6.545 -9.527 1.00 91.44 550 ALA A O 1
ATOM 4047 N N . PHE A 1 551 ? 25.390 -7.689 -7.594 1.00 90.06 551 PHE A N 1
ATOM 4048 C CA . PHE A 1 551 ? 25.799 -6.564 -6.758 1.00 90.06 551 PHE A CA 1
ATOM 4049 C C . PHE A 1 551 ? 27.141 -5.982 -7.207 1.00 90.06 551 PHE A C 1
ATOM 4051 O O . PHE A 1 551 ? 27.233 -4.788 -7.456 1.00 90.06 551 PHE A O 1
ATOM 4058 N N . LEU A 1 552 ? 28.168 -6.816 -7.395 1.00 90.31 552 LEU A N 1
ATOM 4059 C CA . LEU A 1 552 ? 29.492 -6.349 -7.827 1.00 90.31 552 LEU A CA 1
ATOM 4060 C C . LEU A 1 552 ? 29.529 -5.807 -9.266 1.00 90.31 552 LEU A C 1
ATOM 4062 O O . LEU A 1 552 ? 30.444 -5.051 -9.589 1.00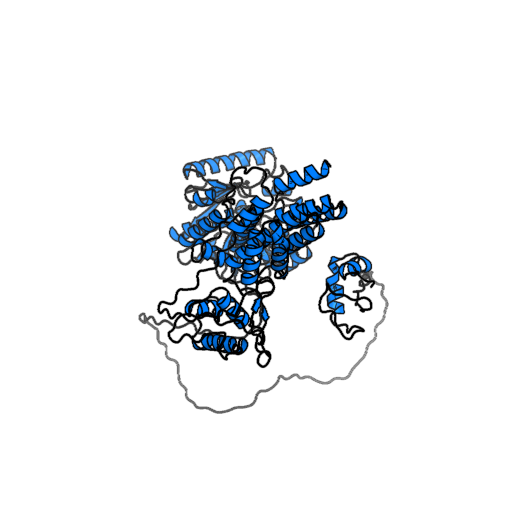 90.31 552 LEU A O 1
ATOM 4066 N N . ALA A 1 553 ? 28.572 -6.190 -10.117 1.00 90.38 553 ALA A N 1
ATOM 4067 C CA . ALA A 1 553 ? 28.415 -5.630 -11.459 1.00 90.38 553 ALA A CA 1
ATOM 4068 C C . ALA A 1 553 ? 27.746 -4.248 -11.426 1.00 90.38 553 ALA A C 1
ATOM 4070 O O . ALA A 1 553 ? 28.214 -3.324 -12.078 1.00 90.38 553 ALA A O 1
ATOM 4071 N N . LEU A 1 554 ? 26.691 -4.090 -10.622 1.00 88.12 554 LEU A N 1
ATOM 4072 C CA . LEU A 1 554 ? 25.916 -2.847 -10.536 1.00 88.12 554 LEU A CA 1
ATOM 4073 C C . LEU A 1 554 ? 26.458 -1.842 -9.504 1.00 88.12 554 LEU A C 1
ATOM 4075 O O . LEU A 1 554 ? 26.025 -0.693 -9.490 1.00 88.12 554 LEU A O 1
ATOM 4079 N N . GLN A 1 555 ? 27.393 -2.253 -8.645 1.00 84.38 555 GLN A N 1
ATOM 4080 C CA . GLN A 1 555 ? 28.110 -1.421 -7.672 1.00 84.38 555 GLN A CA 1
ATOM 4081 C C . GLN A 1 555 ? 29.630 -1.667 -7.796 1.00 84.38 555 GLN A C 1
ATOM 4083 O O . GLN A 1 555 ? 30.243 -2.318 -6.937 1.00 84.38 555 GLN A O 1
ATOM 4088 N N . PRO A 1 556 ? 30.268 -1.195 -8.886 1.00 79.88 556 PRO A N 1
ATOM 4089 C CA . PRO A 1 556 ? 31.690 -1.414 -9.122 1.00 79.88 556 PRO A CA 1
ATOM 4090 C C . PRO A 1 556 ? 32.537 -0.723 -8.046 1.00 79.88 556 PRO A C 1
ATOM 4092 O O . PRO A 1 556 ? 32.489 0.492 -7.878 1.00 79.88 556 PRO A O 1
ATOM 4095 N N . GLY A 1 557 ? 33.362 -1.498 -7.335 1.00 79.25 557 GLY A N 1
ATOM 4096 C CA . GLY A 1 557 ? 34.173 -0.988 -6.227 1.00 79.25 557 GLY A CA 1
ATOM 4097 C C . GLY A 1 557 ? 33.521 -1.127 -4.850 1.00 79.25 557 GLY A C 1
ATOM 4098 O O . GLY A 1 557 ? 34.002 -0.503 -3.908 1.00 79.25 557 GLY A O 1
ATOM 4099 N N . ALA A 1 558 ? 32.474 -1.943 -4.695 1.00 83.06 558 ALA A N 1
ATOM 4100 C CA . ALA A 1 558 ? 31.840 -2.182 -3.398 1.00 83.06 558 ALA A CA 1
ATOM 4101 C C . ALA A 1 558 ? 32.843 -2.601 -2.304 1.00 83.06 558 ALA A C 1
ATOM 4103 O O . ALA A 1 558 ? 33.735 -3.427 -2.533 1.00 83.06 558 ALA A O 1
ATOM 4104 N N . SER A 1 559 ? 32.693 -2.037 -1.106 1.00 84.00 559 SER A N 1
ATOM 4105 C CA . SER A 1 559 ? 33.596 -2.268 0.022 1.00 84.00 559 SER A CA 1
ATOM 4106 C C . SER A 1 559 ? 33.385 -3.633 0.688 1.00 84.00 559 SER A C 1
ATOM 4108 O O . SER A 1 559 ? 32.356 -4.297 0.525 1.00 84.00 559 SER A O 1
ATOM 4110 N N . ALA A 1 560 ? 34.353 -4.051 1.505 1.00 81.50 560 ALA A N 1
ATOM 4111 C CA . ALA A 1 560 ? 34.221 -5.237 2.347 1.00 81.50 560 ALA A CA 1
ATOM 4112 C C . ALA A 1 560 ? 33.025 -5.171 3.316 1.00 81.50 560 ALA A C 1
ATOM 4114 O O . ALA A 1 560 ? 32.407 -6.204 3.568 1.00 81.50 560 ALA A O 1
ATOM 4115 N N . GLU A 1 561 ? 32.686 -3.978 3.808 1.00 78.12 561 GLU A N 1
ATOM 4116 C CA . GLU A 1 561 ? 31.542 -3.733 4.694 1.00 78.12 561 GLU A CA 1
ATOM 4117 C C . GLU A 1 561 ? 30.21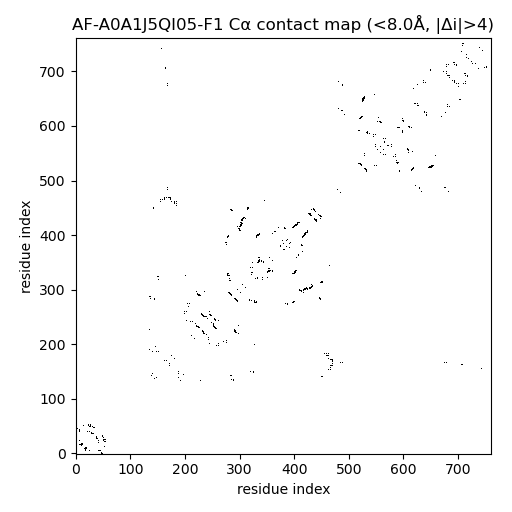0 -3.847 3.941 1.00 78.12 561 GLU A C 1
ATOM 4119 O O . GLU A 1 561 ? 29.316 -4.555 4.394 1.00 78.12 561 GLU A O 1
ATOM 4124 N N . GLN A 1 562 ? 30.113 -3.270 2.739 1.00 80.19 562 GLN A N 1
ATOM 4125 C CA . GLN A 1 562 ? 28.920 -3.387 1.890 1.00 80.19 562 GLN A CA 1
ATOM 4126 C C . GLN A 1 562 ? 28.646 -4.845 1.473 1.00 80.19 562 GLN A C 1
ATOM 4128 O O . GLN A 1 562 ? 27.498 -5.286 1.428 1.00 80.19 562 GLN A O 1
ATOM 4133 N N . VAL A 1 563 ? 29.697 -5.636 1.217 1.00 83.62 563 VAL A N 1
ATOM 4134 C CA . VAL A 1 563 ? 29.558 -7.078 0.945 1.00 83.62 563 VAL A CA 1
ATOM 4135 C C . VAL A 1 563 ? 29.179 -7.876 2.204 1.00 83.62 563 VAL A C 1
ATOM 4137 O O . VAL A 1 563 ? 28.434 -8.853 2.096 1.00 83.62 563 VAL A O 1
ATOM 4140 N N . ASP A 1 564 ? 29.653 -7.485 3.392 1.00 81.25 564 ASP A N 1
ATOM 4141 C CA . ASP A 1 564 ? 29.218 -8.096 4.657 1.00 81.25 564 ASP A CA 1
ATOM 4142 C C . ASP A 1 564 ? 27.740 -7.789 4.955 1.00 81.25 564 ASP A C 1
ATOM 4144 O O . ASP A 1 564 ? 27.012 -8.688 5.381 1.00 81.25 564 ASP A O 1
ATOM 4148 N N . GLU A 1 565 ? 27.279 -6.561 4.690 1.00 78.50 565 GLU A N 1
ATOM 4149 C CA . GLU A 1 565 ? 25.876 -6.154 4.835 1.00 78.50 565 GLU A CA 1
ATOM 4150 C C . GLU A 1 565 ? 24.959 -6.953 3.897 1.00 78.50 565 GLU A C 1
ATOM 4152 O O . GLU A 1 565 ? 23.988 -7.562 4.364 1.00 78.50 565 GLU A O 1
ATOM 4157 N N . LEU A 1 566 ? 25.321 -7.034 2.608 1.00 82.50 566 LEU A N 1
ATOM 4158 C CA . LEU A 1 566 ? 24.616 -7.823 1.594 1.00 82.50 566 LEU A CA 1
ATOM 4159 C C . LEU A 1 566 ? 24.428 -9.279 2.029 1.00 82.50 566 LEU A C 1
ATOM 4161 O O . LEU A 1 566 ? 23.317 -9.803 2.038 1.00 82.50 566 LEU A O 1
ATOM 4165 N N . LEU A 1 567 ? 25.526 -9.956 2.379 1.00 79.44 567 LEU A N 1
ATOM 4166 C CA . LEU A 1 567 ? 25.488 -11.374 2.738 1.00 79.44 567 LEU A CA 1
ATOM 4167 C C . LEU A 1 567 ? 24.802 -11.604 4.098 1.00 79.44 567 LEU A C 1
ATOM 4169 O O . LEU A 1 567 ? 24.303 -12.706 4.359 1.00 79.44 567 LEU A O 1
ATOM 4173 N N . GLY A 1 568 ? 24.831 -10.593 4.971 1.00 68.00 568 GLY A N 1
ATOM 4174 C CA . GLY A 1 568 ? 24.384 -10.646 6.358 1.00 68.00 568 GLY A CA 1
ATOM 4175 C C . GLY A 1 568 ? 22.896 -10.398 6.572 1.00 68.00 568 GLY A C 1
ATOM 4176 O O . GLY A 1 568 ? 22.367 -10.856 7.587 1.00 68.00 568 GLY A O 1
ATOM 4177 N N . HIS A 1 569 ? 22.217 -9.699 5.654 1.00 63.00 569 HIS A N 1
ATOM 4178 C CA . HIS A 1 569 ? 20.827 -9.244 5.816 1.00 63.00 569 HIS A CA 1
ATOM 4179 C C . HIS A 1 569 ? 20.603 -8.575 7.196 1.00 63.00 569 HIS A C 1
ATOM 4181 O O . HIS A 1 569 ? 19.726 -8.963 7.970 1.00 63.00 569 HIS A O 1
ATOM 4187 N N . GLY A 1 570 ? 21.477 -7.628 7.560 1.00 54.03 570 GLY A N 1
ATOM 4188 C CA . GLY A 1 570 ? 21.454 -6.937 8.859 1.00 54.03 570 GLY A CA 1
ATOM 4189 C C . GLY A 1 570 ? 22.075 -7.703 10.041 1.00 54.03 570 GLY A C 1
ATOM 4190 O O . GLY A 1 570 ? 22.089 -7.189 11.159 1.00 54.03 570 GLY A O 1
ATOM 4191 N N . LYS A 1 571 ? 22.621 -8.910 9.836 1.00 57.59 571 LYS A N 1
ATOM 4192 C CA . LYS A 1 571 ? 23.422 -9.636 10.841 1.00 57.59 571 LYS A CA 1
ATOM 4193 C C . LYS A 1 571 ? 24.907 -9.561 10.503 1.00 57.59 571 LYS A C 1
ATOM 4195 O O . LYS A 1 571 ? 25.298 -9.756 9.357 1.00 57.59 571 LYS A O 1
ATOM 4200 N N . ARG A 1 572 ? 25.754 -9.355 11.517 1.00 61.16 572 ARG A N 1
ATOM 4201 C CA . ARG A 1 572 ? 27.214 -9.351 11.342 1.00 61.16 572 ARG A CA 1
ATOM 4202 C C . ARG A 1 572 ? 27.703 -10.724 10.873 1.00 61.16 572 ARG A C 1
ATOM 4204 O O . ARG A 1 572 ? 27.479 -11.722 11.556 1.00 61.16 572 ARG A O 1
ATOM 4211 N N . ILE A 1 573 ? 28.409 -10.756 9.747 1.00 69.75 573 ILE A N 1
ATOM 4212 C CA . ILE A 1 573 ? 29.069 -11.955 9.225 1.00 69.75 573 ILE A CA 1
ATOM 4213 C C . ILE A 1 573 ? 30.552 -11.970 9.605 1.00 69.75 573 ILE A C 1
ATOM 4215 O O . ILE A 1 573 ? 31.206 -10.935 9.708 1.00 69.75 573 ILE A O 1
ATOM 4219 N N . GLU A 1 574 ? 31.093 -13.169 9.828 1.00 70.00 574 GLU A N 1
ATOM 4220 C CA . GLU A 1 574 ? 32.526 -13.359 10.036 1.00 70.00 574 GLU A CA 1
ATOM 4221 C C . GLU A 1 574 ? 33.291 -13.391 8.692 1.00 70.00 574 GLU A C 1
ATOM 4223 O O . GLU A 1 574 ? 32.849 -14.065 7.751 1.00 70.00 574 GLU A O 1
ATOM 4228 N N . PRO A 1 575 ? 34.489 -12.772 8.598 1.00 73.25 575 PRO A N 1
ATOM 4229 C CA . PRO A 1 575 ? 35.284 -12.720 7.365 1.00 73.25 575 PRO A CA 1
ATOM 4230 C C . PRO A 1 575 ? 35.530 -14.056 6.628 1.00 73.25 575 PRO A C 1
ATOM 4232 O O . PRO A 1 575 ? 35.565 -14.038 5.393 1.00 73.25 575 PRO A O 1
ATOM 4235 N N . PRO A 1 576 ? 35.673 -15.229 7.290 1.00 73.94 576 PRO A N 1
ATOM 4236 C CA . PRO A 1 576 ? 35.800 -16.510 6.590 1.00 73.94 576 PRO A CA 1
ATOM 4237 C C . PRO A 1 576 ? 34.609 -16.833 5.677 1.00 73.94 576 PRO A C 1
ATOM 4239 O O . PRO A 1 576 ? 34.801 -17.409 4.606 1.00 73.94 576 PRO A O 1
ATOM 4242 N N . ASN A 1 577 ? 33.392 -16.430 6.057 1.00 79.38 577 ASN A N 1
ATOM 4243 C CA . ASN A 1 577 ? 32.188 -16.694 5.273 1.00 79.38 577 ASN A CA 1
ATOM 4244 C C . ASN A 1 577 ? 32.103 -15.772 4.040 1.00 79.38 577 ASN A C 1
ATOM 4246 O O . ASN A 1 577 ? 31.862 -16.260 2.933 1.00 79.38 577 ASN A O 1
ATOM 4250 N N . ARG A 1 578 ? 32.427 -14.473 4.185 1.00 84.81 578 ARG A N 1
ATOM 4251 C CA . ARG A 1 578 ? 32.614 -13.558 3.038 1.00 84.81 578 ARG A CA 1
ATOM 4252 C C . ARG A 1 578 ? 33.635 -14.122 2.050 1.00 84.81 578 ARG A C 1
ATOM 4254 O O . ARG A 1 578 ? 33.363 -14.225 0.854 1.00 84.81 578 ARG A O 1
ATOM 4261 N N . ASN A 1 579 ? 34.793 -14.552 2.550 1.00 84.31 579 ASN A N 1
ATOM 4262 C CA . ASN A 1 579 ? 35.858 -15.113 1.719 1.00 84.31 579 ASN A CA 1
ATOM 4263 C C . ASN A 1 579 ? 35.424 -16.393 0.983 1.00 84.31 579 ASN A C 1
ATOM 4265 O O . ASN A 1 579 ? 35.818 -16.593 -0.167 1.00 84.31 579 ASN A O 1
ATOM 4269 N N . ALA A 1 580 ? 34.582 -17.236 1.591 1.00 84.94 580 ALA A N 1
ATOM 4270 C CA . ALA A 1 580 ? 34.018 -18.416 0.935 1.00 84.94 580 ALA A CA 1
ATOM 4271 C C . ALA A 1 580 ? 33.064 -18.052 -0.220 1.00 84.94 580 ALA A C 1
ATOM 4273 O O . ALA A 1 580 ? 33.111 -18.689 -1.276 1.00 84.94 580 ALA A O 1
ATOM 4274 N N . HIS A 1 581 ? 32.235 -17.017 -0.054 1.00 85.81 581 HIS A N 1
ATOM 4275 C CA . HIS A 1 581 ? 31.383 -16.480 -1.119 1.00 85.81 581 HIS A CA 1
ATOM 4276 C C . HIS A 1 581 ? 32.209 -15.868 -2.266 1.00 85.81 581 HIS A C 1
ATOM 4278 O O . HIS A 1 581 ? 32.073 -16.289 -3.413 1.00 85.81 581 HIS A O 1
ATOM 4284 N N . ILE A 1 582 ? 33.155 -14.975 -1.958 1.00 88.44 582 ILE A N 1
ATOM 4285 C CA . ILE A 1 582 ? 34.058 -14.348 -2.942 1.00 88.44 582 ILE A CA 1
ATOM 4286 C C . ILE A 1 582 ? 34.894 -15.389 -3.707 1.00 88.44 582 ILE A C 1
ATOM 4288 O O . ILE A 1 582 ? 35.077 -15.281 -4.920 1.00 88.44 582 ILE A O 1
ATOM 4292 N N . SER A 1 583 ? 35.397 -16.424 -3.026 1.00 86.75 583 SER A N 1
ATOM 4293 C CA . SER A 1 583 ? 36.145 -17.514 -3.667 1.00 86.75 583 SER A CA 1
ATOM 4294 C C . SER A 1 583 ? 35.266 -18.318 -4.632 1.00 86.75 583 SER A C 1
ATOM 4296 O O . SER A 1 583 ? 35.681 -18.605 -5.754 1.00 86.75 583 SER A O 1
ATOM 4298 N N . ARG A 1 584 ? 34.019 -18.621 -4.243 1.00 87.50 584 ARG A N 1
ATOM 4299 C CA . ARG A 1 584 ? 33.060 -19.340 -5.094 1.00 87.50 584 ARG A CA 1
ATOM 4300 C C . ARG A 1 584 ? 32.645 -18.516 -6.317 1.00 87.50 584 ARG A C 1
ATOM 4302 O O . ARG A 1 584 ? 32.685 -19.048 -7.422 1.00 87.50 584 ARG A O 1
ATOM 4309 N N . ALA A 1 585 ? 32.338 -17.230 -6.139 1.00 88.88 585 ALA A N 1
ATOM 4310 C CA . ALA A 1 585 ? 32.029 -16.313 -7.238 1.00 88.88 585 ALA A CA 1
ATOM 4311 C C . ALA A 1 585 ? 33.188 -16.214 -8.248 1.00 88.88 585 ALA A C 1
ATOM 4313 O O . ALA A 1 585 ? 32.964 -16.332 -9.452 1.00 88.88 585 ALA A O 1
ATOM 4314 N N . ARG A 1 586 ? 34.440 -16.105 -7.768 1.00 89.06 586 ARG A N 1
ATOM 4315 C CA . ARG A 1 586 ? 35.637 -16.113 -8.629 1.00 89.06 586 ARG A CA 1
ATOM 4316 C C . ARG A 1 586 ? 35.771 -17.407 -9.434 1.00 89.06 586 ARG A C 1
ATOM 4318 O O . ARG A 1 586 ? 36.092 -17.346 -10.615 1.00 89.06 586 ARG A O 1
ATOM 4325 N N . THR A 1 587 ? 35.517 -18.560 -8.816 1.00 87.25 587 THR A N 1
ATOM 4326 C CA . THR A 1 587 ? 35.568 -19.866 -9.497 1.00 87.25 587 THR A CA 1
ATOM 4327 C C . THR A 1 587 ? 34.492 -19.994 -10.576 1.00 87.25 587 THR A C 1
ATOM 4329 O O . THR A 1 587 ? 34.775 -20.524 -11.643 1.00 87.25 587 THR A O 1
ATOM 4332 N N . TRP A 1 588 ? 33.276 -19.496 -10.329 1.00 87.50 588 TRP A N 1
ATOM 4333 C CA . TRP A 1 588 ? 32.181 -19.558 -11.306 1.00 87.50 588 TRP A CA 1
ATOM 4334 C C . TRP A 1 588 ? 32.382 -18.633 -12.504 1.00 87.50 588 TRP A C 1
ATOM 4336 O O . TRP A 1 588 ? 32.089 -19.035 -13.628 1.00 87.50 588 TRP A O 1
ATOM 4346 N N . LEU A 1 589 ? 32.846 -17.403 -12.268 1.00 88.06 589 LEU A N 1
ATOM 4347 C CA . LEU A 1 589 ? 33.158 -16.454 -13.338 1.00 88.06 589 LEU A CA 1
ATOM 4348 C C . LEU A 1 589 ? 34.372 -16.927 -14.152 1.00 88.06 589 LEU A C 1
ATOM 4350 O O . LEU A 1 589 ? 34.379 -16.809 -15.373 1.00 88.06 589 LEU A O 1
ATOM 4354 N N . GLY A 1 590 ? 35.374 -17.509 -13.487 1.00 87.56 590 GLY A N 1
ATOM 4355 C CA . GLY A 1 590 ? 36.569 -18.049 -14.126 1.00 87.56 590 GLY A CA 1
ATOM 4356 C C . GLY A 1 590 ? 37.537 -16.961 -14.600 1.00 87.56 590 GLY A C 1
ATOM 4357 O O . GLY A 1 590 ? 37.728 -15.934 -13.940 1.00 87.56 590 GLY A O 1
ATOM 4358 N N . THR A 1 591 ? 38.177 -17.209 -15.742 1.00 85.44 591 THR A N 1
ATOM 4359 C CA . THR A 1 591 ? 39.175 -16.324 -16.358 1.00 85.44 591 THR A CA 1
ATOM 4360 C C . THR A 1 591 ? 38.826 -16.011 -17.811 1.00 85.44 591 THR A C 1
ATOM 4362 O O . THR A 1 591 ? 38.258 -16.854 -18.509 1.00 85.44 591 THR A O 1
ATOM 4365 N N . SER A 1 592 ? 39.234 -14.830 -18.278 1.00 81.31 592 SER A N 1
ATOM 4366 C CA . SER A 1 592 ? 39.273 -14.465 -19.696 1.00 81.31 592 SER A CA 1
ATOM 4367 C C . SER A 1 592 ? 40.161 -15.426 -20.502 1.00 81.31 592 SER A C 1
ATOM 4369 O O . SER A 1 592 ? 40.945 -16.198 -19.936 1.00 81.31 592 SER A O 1
ATOM 4371 N N . THR A 1 593 ? 40.066 -15.369 -21.833 1.00 75.12 593 THR A N 1
ATOM 4372 C CA . THR A 1 593 ? 40.950 -16.089 -22.766 1.00 75.12 593 THR A CA 1
ATOM 4373 C C . THR A 1 593 ? 42.429 -15.826 -22.512 1.00 75.12 593 THR A C 1
ATOM 4375 O O . THR A 1 593 ? 43.244 -16.730 -22.674 1.00 75.12 593 THR A O 1
ATOM 4378 N N . ASP A 1 594 ? 42.756 -14.625 -22.039 1.00 76.12 594 ASP A N 1
ATOM 4379 C CA . ASP A 1 594 ? 44.119 -14.186 -21.734 1.00 76.12 594 ASP A CA 1
ATOM 4380 C C . ASP A 1 594 ? 44.584 -14.616 -20.325 1.00 76.12 594 ASP A C 1
ATOM 4382 O O . ASP A 1 594 ? 45.667 -14.259 -19.871 1.00 76.12 594 ASP A O 1
ATOM 4386 N N . GLY A 1 595 ? 43.770 -15.397 -19.602 1.00 78.50 595 GLY A N 1
ATOM 4387 C CA . GLY A 1 595 ? 44.090 -15.957 -18.283 1.00 78.50 595 GLY A CA 1
ATOM 4388 C C . GLY A 1 595 ? 43.812 -15.034 -17.088 1.00 78.50 595 GLY A C 1
ATOM 4389 O O . GLY A 1 595 ? 43.962 -15.459 -15.941 1.00 78.50 595 GLY A O 1
ATOM 4390 N N . HIS A 1 596 ? 43.364 -13.799 -17.324 1.00 82.00 596 HIS A N 1
ATOM 4391 C CA . HIS A 1 596 ? 43.012 -12.844 -16.269 1.00 82.00 596 HIS A CA 1
ATOM 4392 C C . HIS A 1 596 ? 41.680 -13.221 -15.582 1.00 82.00 596 HIS A C 1
ATOM 4394 O O . HIS A 1 596 ? 40.723 -13.568 -16.274 1.00 82.00 596 HIS A O 1
ATOM 4400 N N . PRO A 1 597 ? 41.580 -13.202 -14.237 1.00 85.69 597 PRO A N 1
ATOM 4401 C CA . PRO A 1 597 ? 40.361 -13.579 -13.520 1.00 85.69 597 PRO A CA 1
ATOM 4402 C C . PRO A 1 597 ? 39.301 -12.473 -13.562 1.00 85.69 597 PRO A C 1
ATOM 4404 O O . PRO A 1 597 ? 39.569 -11.357 -13.133 1.00 85.69 597 PRO A O 1
ATOM 4407 N N . TYR A 1 598 ? 38.068 -12.815 -13.946 1.00 87.88 598 TYR A N 1
ATOM 4408 C CA . TYR A 1 598 ? 36.962 -11.850 -14.053 1.00 87.88 598 TYR A CA 1
ATOM 4409 C C . TYR A 1 598 ? 36.528 -11.224 -12.714 1.00 87.88 598 TYR A C 1
ATOM 4411 O O . TYR A 1 598 ? 35.916 -10.162 -12.708 1.00 87.88 598 TYR A O 1
ATOM 4419 N N . LEU A 1 599 ? 36.829 -11.860 -11.574 1.00 87.88 599 LEU A N 1
ATOM 4420 C CA . LEU A 1 599 ? 36.717 -11.237 -10.249 1.00 87.88 599 LEU A CA 1
ATOM 4421 C C . LEU A 1 599 ? 38.121 -10.948 -9.719 1.00 87.88 599 LEU A C 1
ATOM 4423 O O . LEU A 1 599 ? 38.838 -11.864 -9.285 1.00 87.88 599 LEU A O 1
ATOM 4427 N N . LEU A 1 600 ? 38.500 -9.672 -9.752 1.00 83.50 600 LEU A N 1
ATOM 4428 C CA . LEU A 1 600 ? 39.871 -9.222 -9.540 1.00 83.50 600 LEU A CA 1
ATOM 4429 C C . LEU A 1 600 ? 40.393 -9.570 -8.132 1.00 83.50 600 LEU A C 1
ATOM 4431 O O . LEU A 1 600 ? 39.643 -9.825 -7.180 1.00 83.50 600 LEU A O 1
ATOM 4435 N N . LYS A 1 601 ? 41.721 -9.639 -8.001 1.00 67.50 601 LYS A N 1
ATOM 4436 C CA . LYS A 1 601 ? 42.422 -9.803 -6.718 1.00 67.50 601 LYS A CA 1
ATOM 4437 C C . LYS A 1 601 ? 43.024 -8.459 -6.320 1.00 67.50 601 LYS A C 1
ATOM 4439 O O . LYS A 1 601 ? 44.155 -8.167 -6.691 1.00 67.50 601 LYS A O 1
ATOM 4444 N N . VAL A 1 602 ? 42.275 -7.654 -5.574 1.00 62.56 602 VAL A N 1
ATOM 4445 C CA . VAL A 1 602 ? 42.788 -6.376 -5.063 1.00 62.56 602 VAL A CA 1
ATOM 4446 C C . VAL A 1 602 ? 43.780 -6.663 -3.928 1.00 62.56 602 VAL A C 1
ATOM 4448 O O . VAL A 1 602 ? 43.454 -7.374 -2.977 1.00 62.56 602 VAL A O 1
ATOM 4451 N N . ALA A 1 603 ? 45.025 -6.203 -4.090 1.00 54.62 603 ALA A N 1
ATOM 4452 C CA . ALA A 1 603 ? 46.161 -6.610 -3.256 1.00 54.62 603 ALA A CA 1
ATOM 4453 C C . ALA A 1 603 ? 46.210 -5.915 -1.883 1.00 54.62 603 ALA A C 1
ATOM 4455 O O . ALA A 1 603 ? 46.722 -6.495 -0.929 1.00 54.62 603 ALA A O 1
ATOM 4456 N N . ASN A 1 604 ? 45.634 -4.715 -1.787 1.00 54.62 604 ASN A N 1
ATOM 4457 C CA . ASN A 1 604 ? 45.377 -3.995 -0.545 1.00 54.62 604 ASN A CA 1
ATOM 4458 C C . ASN A 1 604 ? 43.853 -3.888 -0.387 1.00 54.62 604 ASN A C 1
ATOM 4460 O O . ASN A 1 604 ? 43.175 -3.487 -1.329 1.00 54.62 604 ASN A O 1
ATOM 4464 N N . HIS A 1 605 ? 43.311 -4.282 0.766 1.00 56.09 605 HIS A N 1
ATOM 4465 C CA . HIS A 1 605 ? 41.882 -4.128 1.080 1.00 56.09 605 HIS A CA 1
ATOM 4466 C C . HIS A 1 605 ? 41.492 -2.634 0.940 1.00 56.09 605 HIS A C 1
ATOM 4468 O O . HIS A 1 605 ? 42.313 -1.774 1.241 1.00 56.09 605 HIS A O 1
ATOM 4474 N N . ASP A 1 606 ? 40.346 -2.250 0.364 1.00 62.34 606 ASP A N 1
ATOM 4475 C CA . ASP A 1 606 ? 39.014 -2.625 0.862 1.00 62.34 606 ASP A CA 1
ATOM 4476 C C . ASP A 1 606 ? 37.914 -2.870 -0.195 1.00 62.34 606 ASP A C 1
ATOM 4478 O O . ASP A 1 606 ? 36.776 -3.143 0.186 1.00 62.34 606 ASP A O 1
ATOM 4482 N N . HIS A 1 607 ? 38.212 -2.820 -1.500 1.00 79.19 607 HIS A N 1
ATOM 4483 C CA . HIS A 1 607 ? 37.188 -2.809 -2.564 1.00 79.19 607 HIS A CA 1
ATOM 4484 C C . HIS A 1 607 ? 37.172 -4.070 -3.447 1.00 79.19 607 HIS A C 1
ATOM 4486 O O . HIS A 1 607 ? 38.214 -4.652 -3.754 1.00 79.19 607 HIS A O 1
ATOM 4492 N N . TYR A 1 608 ? 35.985 -4.471 -3.908 1.00 84.62 608 TYR A N 1
ATOM 4493 C CA . TYR A 1 608 ? 35.767 -5.565 -4.858 1.00 84.62 608 TYR A CA 1
ATOM 4494 C C . TYR A 1 608 ? 35.338 -5.022 -6.232 1.00 84.62 608 TYR A C 1
ATOM 4496 O O . TYR A 1 608 ? 34.446 -4.184 -6.331 1.00 84.62 608 TYR A O 1
ATOM 4504 N N . ARG A 1 609 ? 35.970 -5.508 -7.308 1.00 83.94 609 ARG A N 1
ATOM 4505 C CA . ARG A 1 609 ? 35.689 -5.109 -8.701 1.00 83.94 609 ARG A CA 1
ATOM 4506 C C . ARG A 1 609 ? 35.639 -6.338 -9.611 1.00 83.94 609 ARG A C 1
ATOM 4508 O O . ARG A 1 609 ? 36.453 -7.257 -9.456 1.00 83.94 609 ARG A O 1
ATOM 4515 N N . LEU A 1 610 ? 34.698 -6.333 -10.550 1.00 87.88 610 LEU A N 1
ATOM 4516 C CA . LEU A 1 610 ? 34.721 -7.214 -11.715 1.00 87.88 610 LEU A CA 1
ATOM 4517 C C . LEU A 1 610 ? 35.628 -6.616 -12.799 1.00 87.88 610 LEU A C 1
ATOM 4519 O O . LEU A 1 610 ? 35.913 -5.418 -12.798 1.00 87.88 610 LEU A O 1
ATOM 4523 N N . ASP A 1 611 ? 36.113 -7.473 -13.688 1.00 87.06 611 ASP A N 1
ATOM 4524 C CA . ASP A 1 611 ? 36.816 -7.075 -14.906 1.00 87.06 611 ASP A CA 1
ATOM 4525 C C . ASP A 1 611 ? 35.855 -6.325 -15.860 1.00 87.06 611 ASP A C 1
ATOM 4527 O O . ASP A 1 611 ? 34.709 -6.767 -15.996 1.00 87.06 611 ASP A O 1
ATOM 4531 N N . PRO A 1 612 ? 36.280 -5.234 -16.532 1.00 83.12 612 PRO A N 1
ATOM 4532 C CA . PRO A 1 612 ? 35.410 -4.429 -17.399 1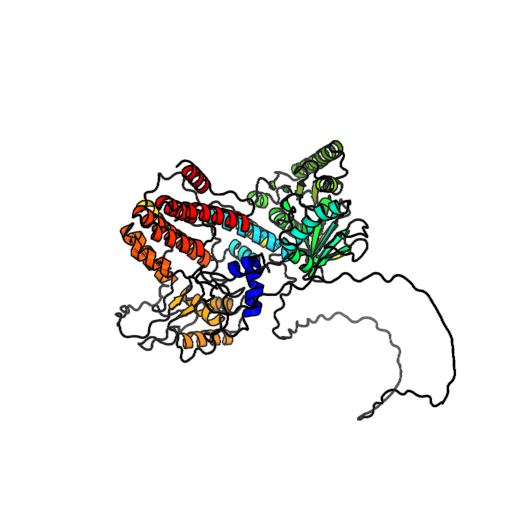.00 83.12 612 PRO A CA 1
ATOM 4533 C C . PRO A 1 612 ? 34.758 -5.164 -18.578 1.00 83.12 612 PRO A C 1
ATOM 4535 O O . PRO A 1 612 ? 33.854 -4.606 -19.190 1.00 83.12 612 PRO A O 1
ATOM 4538 N N . ALA A 1 613 ? 35.199 -6.379 -18.924 1.00 85.94 613 ALA A N 1
ATOM 4539 C CA . ALA A 1 613 ? 34.547 -7.206 -19.939 1.00 85.94 613 ALA A CA 1
ATOM 4540 C C . ALA A 1 613 ? 33.311 -7.974 -19.416 1.00 85.94 613 ALA A C 1
ATOM 4542 O O . ALA A 1 613 ? 32.617 -8.622 -20.203 1.00 85.94 613 ALA A O 1
ATOM 4543 N N . VAL A 1 614 ? 33.031 -7.941 -18.105 1.00 88.31 614 VAL A N 1
ATOM 4544 C CA . VAL A 1 614 ? 31.783 -8.464 -17.526 1.00 88.31 614 VAL A CA 1
ATOM 4545 C C . VAL A 1 614 ? 30.714 -7.378 -17.594 1.00 88.31 614 VAL A C 1
ATOM 4547 O O . VAL A 1 614 ? 30.748 -6.434 -16.812 1.00 88.31 614 VAL A O 1
ATOM 4550 N N . HIS A 1 615 ? 29.755 -7.539 -18.503 1.00 87.44 615 HIS A N 1
ATOM 4551 C CA . HIS A 1 615 ? 28.721 -6.536 -18.774 1.00 87.44 615 HIS A CA 1
ATOM 4552 C C . HIS A 1 615 ? 27.355 -6.899 -18.192 1.00 87.44 615 HIS A C 1
ATOM 4554 O O . HIS A 1 615 ? 27.021 -8.082 -18.030 1.00 87.44 615 HIS A O 1
ATOM 4560 N N . THR A 1 616 ? 26.532 -5.880 -17.951 1.00 93.38 616 THR A N 1
ATOM 4561 C CA . THR A 1 616 ? 25.111 -6.047 -17.614 1.00 93.38 616 THR A CA 1
ATOM 4562 C C . THR A 1 616 ? 24.202 -5.873 -18.841 1.00 93.38 616 THR A C 1
ATOM 4564 O O . THR A 1 616 ? 24.535 -5.145 -19.775 1.00 93.38 616 THR A O 1
ATOM 4567 N N . ASP A 1 617 ? 23.028 -6.523 -18.860 1.00 94.81 617 ASP A N 1
ATOM 4568 C CA . ASP A 1 617 ? 21.984 -6.213 -19.863 1.00 94.81 617 ASP A CA 1
ATOM 4569 C C . ASP A 1 617 ? 21.426 -4.785 -19.700 1.00 94.81 617 ASP A C 1
ATOM 4571 O O . ASP A 1 617 ? 20.929 -4.208 -20.662 1.00 94.81 617 ASP A O 1
ATOM 4575 N N . TRP A 1 618 ? 21.580 -4.191 -18.515 1.00 94.75 618 TRP A N 1
ATOM 4576 C CA . TRP A 1 618 ? 21.269 -2.791 -18.230 1.00 94.75 618 TRP A CA 1
ATOM 4577 C C . TRP A 1 618 ? 22.243 -1.793 -18.873 1.00 94.75 618 TRP A C 1
ATOM 4579 O O . TRP A 1 618 ? 21.795 -0.845 -19.513 1.00 94.75 618 TRP A O 1
ATOM 4589 N N . GLU A 1 619 ? 23.558 -2.021 -18.780 1.00 92.19 619 GLU A N 1
ATOM 4590 C CA . GLU A 1 619 ? 24.556 -1.231 -19.519 1.00 92.19 619 GLU A CA 1
ATOM 4591 C C . GLU A 1 619 ? 24.258 -1.256 -21.018 1.00 92.19 619 GLU A C 1
ATOM 4593 O O . GLU A 1 619 ? 24.159 -0.206 -21.642 1.00 92.19 619 GLU A O 1
ATOM 4598 N N . GLU A 1 620 ? 24.054 -2.449 -21.584 1.00 93.81 620 GLU A N 1
ATOM 4599 C CA . GLU A 1 620 ? 23.773 -2.636 -23.011 1.00 93.81 620 GLU A CA 1
ATOM 4600 C C . GLU A 1 620 ? 22.462 -1.952 -23.440 1.00 93.81 620 GLU A C 1
ATOM 4602 O O . GLU A 1 620 ? 22.396 -1.352 -24.517 1.00 93.81 620 GLU A O 1
ATOM 4607 N N . PHE A 1 621 ? 21.444 -1.978 -22.573 1.00 96.62 621 PHE A N 1
ATOM 4608 C CA . PHE A 1 621 ? 20.185 -1.258 -22.753 1.00 96.62 621 PHE A CA 1
ATOM 4609 C C . PHE A 1 621 ? 20.384 0.264 -22.797 1.00 96.62 621 PHE A C 1
ATOM 4611 O O . PHE A 1 621 ? 19.868 0.911 -23.712 1.00 96.62 621 PHE A O 1
ATOM 4618 N N . LEU A 1 622 ? 21.140 0.843 -21.856 1.00 94.38 622 LEU A N 1
ATOM 4619 C CA . LEU A 1 622 ? 21.443 2.281 -21.835 1.00 94.38 622 LEU A CA 1
ATOM 4620 C C . LEU A 1 622 ? 22.248 2.699 -23.072 1.00 94.38 622 LEU A C 1
ATOM 4622 O O . LEU A 1 622 ? 21.950 3.718 -23.698 1.00 94.38 622 LEU A O 1
ATOM 4626 N N . ASP A 1 623 ? 23.215 1.876 -23.469 1.00 92.81 623 ASP A N 1
ATOM 4627 C CA . ASP A 1 623 ? 24.071 2.077 -24.639 1.00 92.81 623 ASP A CA 1
ATOM 4628 C C . ASP A 1 623 ? 23.260 2.119 -25.948 1.00 92.81 623 ASP A C 1
ATOM 4630 O O . ASP A 1 623 ? 23.459 2.991 -26.800 1.00 92.81 623 ASP A O 1
ATOM 4634 N N . LEU A 1 624 ? 22.324 1.178 -26.115 1.00 95.88 624 LEU A N 1
ATOM 4635 C CA . LEU A 1 624 ? 21.411 1.119 -27.260 1.00 95.88 624 LEU A CA 1
ATOM 4636 C C . LEU A 1 624 ? 20.401 2.271 -27.238 1.00 95.88 624 LEU A C 1
ATOM 4638 O O . LEU A 1 624 ? 20.207 2.927 -28.261 1.00 95.88 624 LEU A O 1
ATOM 4642 N N . SER A 1 625 ? 19.815 2.566 -26.077 1.00 94.31 625 SER A N 1
ATOM 4643 C CA . SER A 1 625 ? 18.834 3.646 -25.911 1.00 94.31 625 SER A CA 1
ATOM 4644 C C . SER A 1 625 ? 19.443 5.012 -26.231 1.00 94.31 625 SER A C 1
ATOM 4646 O O . SER A 1 625 ? 18.891 5.758 -27.036 1.00 94.31 625 SER A O 1
ATOM 4648 N N . THR A 1 626 ? 20.638 5.301 -25.705 1.00 92.19 626 THR A N 1
ATOM 4649 C CA . THR A 1 626 ? 21.380 6.545 -25.977 1.00 92.19 626 THR A CA 1
ATOM 4650 C C . THR A 1 626 ? 21.673 6.705 -27.472 1.00 92.19 626 THR A C 1
ATOM 4652 O O . THR A 1 626 ? 21.452 7.776 -28.041 1.00 92.19 626 THR A O 1
ATOM 4655 N N . ARG A 1 627 ? 22.132 5.634 -28.142 1.00 92.94 627 ARG A N 1
ATOM 4656 C CA . ARG A 1 627 ? 22.395 5.647 -29.594 1.00 92.94 627 ARG A CA 1
ATOM 4657 C C . ARG A 1 627 ? 21.130 5.813 -30.432 1.00 92.94 627 ARG A C 1
ATOM 4659 O O . ARG A 1 627 ? 21.188 6.496 -31.452 1.00 92.94 627 ARG A O 1
ATOM 4666 N N . GLY A 1 628 ? 20.027 5.185 -30.027 1.00 91.81 628 GLY A N 1
ATOM 4667 C CA . GLY A 1 628 ? 18.743 5.277 -30.712 1.00 91.81 628 GLY A CA 1
ATOM 4668 C C . GLY A 1 628 ? 18.152 6.679 -30.601 1.00 91.81 628 GLY A C 1
ATOM 4669 O O . GLY A 1 628 ? 17.986 7.354 -31.612 1.00 91.81 628 GLY A O 1
ATOM 4670 N N . LEU A 1 629 ? 17.918 7.161 -29.380 1.00 91.06 629 LEU A N 1
ATOM 4671 C CA . LEU A 1 629 ? 17.328 8.481 -29.134 1.00 91.06 629 LEU A CA 1
ATOM 4672 C C . LEU A 1 629 ? 18.173 9.610 -29.748 1.00 91.06 629 LEU A C 1
ATOM 4674 O O . LEU A 1 629 ? 17.631 10.523 -30.367 1.00 91.06 629 LEU A O 1
ATOM 4678 N N . GLY A 1 630 ? 19.507 9.507 -29.675 1.00 87.81 630 GLY A N 1
ATOM 4679 C CA . GLY A 1 630 ? 20.436 10.462 -30.292 1.00 87.81 630 GLY A CA 1
ATOM 4680 C C . GLY A 1 630 ? 20.412 10.513 -31.828 1.00 87.81 630 GLY A C 1
ATOM 4681 O O . GLY A 1 630 ? 21.036 11.400 -32.408 1.00 87.81 630 GLY A O 1
ATOM 4682 N N . ARG A 1 631 ? 19.707 9.590 -32.501 1.00 91.88 631 ARG A N 1
ATOM 4683 C CA . ARG A 1 631 ? 19.433 9.623 -33.951 1.00 91.88 631 ARG A CA 1
ATOM 4684 C C . ARG A 1 631 ? 18.009 10.072 -34.292 1.00 91.88 631 ARG A C 1
ATOM 4686 O O . ARG A 1 631 ? 17.659 10.090 -35.470 1.00 91.88 631 ARG A O 1
ATOM 4693 N N . GLY A 1 632 ? 17.185 10.415 -33.303 1.00 89.44 632 GLY A N 1
ATOM 4694 C CA . GLY A 1 632 ? 15.786 10.759 -33.538 1.00 89.44 632 GLY A CA 1
ATOM 4695 C C . GLY A 1 632 ? 15.004 9.588 -34.167 1.00 89.44 632 GLY A C 1
ATOM 4696 O O . GLY A 1 632 ? 15.262 8.429 -33.825 1.00 89.44 632 GLY A O 1
ATOM 4697 N N . PRO A 1 633 ? 14.079 9.849 -35.112 1.00 87.69 633 PRO A N 1
ATOM 4698 C CA . PRO A 1 633 ? 13.278 8.807 -35.769 1.00 87.69 633 PRO A CA 1
ATOM 4699 C C . PRO A 1 633 ? 14.090 7.694 -36.462 1.00 87.69 633 PRO A C 1
ATOM 4701 O O . PRO A 1 633 ? 13.679 6.533 -36.451 1.00 87.69 633 PRO A O 1
ATOM 4704 N N . ASP A 1 634 ? 15.284 7.995 -36.987 1.00 91.75 634 ASP A N 1
ATOM 4705 C CA . ASP A 1 634 ? 16.172 6.996 -37.613 1.00 91.75 634 ASP A CA 1
ATOM 4706 C C . ASP A 1 634 ? 16.760 5.985 -36.595 1.00 91.75 634 ASP A C 1
ATOM 4708 O O . ASP A 1 634 ? 17.357 4.969 -36.966 1.00 91.75 634 ASP A O 1
ATOM 4712 N N . GLY A 1 635 ? 16.596 6.244 -35.294 1.00 92.56 635 GLY A N 1
ATOM 4713 C CA . GLY A 1 635 ? 17.101 5.431 -34.189 1.00 92.56 635 GLY A CA 1
ATOM 4714 C C . GLY A 1 635 ? 16.314 4.161 -33.864 1.00 92.56 635 GLY A C 1
ATOM 4715 O O . GLY A 1 635 ? 16.807 3.341 -33.086 1.00 92.56 635 GLY A O 1
ATOM 4716 N N . ALA A 1 636 ? 15.130 3.955 -34.455 1.00 94.44 636 ALA A N 1
ATOM 4717 C CA . ALA A 1 636 ? 14.186 2.896 -34.067 1.00 94.44 636 ALA A CA 1
ATOM 4718 C C . ALA A 1 636 ? 14.797 1.480 -33.993 1.00 94.44 636 ALA A C 1
ATOM 4720 O O . ALA A 1 636 ? 14.400 0.665 -33.163 1.00 94.44 636 ALA A O 1
ATOM 4721 N N . THR A 1 637 ? 15.798 1.171 -34.823 1.00 97.00 637 THR A N 1
ATOM 4722 C CA . THR A 1 637 ? 16.486 -0.134 -34.802 1.00 97.00 637 THR A CA 1
ATOM 4723 C C . THR A 1 637 ? 17.285 -0.373 -33.518 1.00 97.00 637 THR A C 1
ATOM 4725 O O . THR A 1 637 ? 17.233 -1.482 -32.988 1.00 97.00 637 THR A O 1
ATOM 4728 N N . ASP A 1 638 ? 17.978 0.643 -32.993 1.00 96.19 638 ASP A N 1
ATOM 4729 C CA . ASP A 1 638 ? 18.700 0.526 -31.719 1.00 96.19 638 ASP A CA 1
ATOM 4730 C C . ASP A 1 638 ? 17.709 0.466 -30.540 1.00 96.19 638 ASP A C 1
ATOM 4732 O O . ASP A 1 638 ? 17.892 -0.339 -29.630 1.00 96.19 638 ASP A O 1
ATOM 4736 N N . LEU A 1 639 ? 16.603 1.222 -30.592 1.00 96.75 639 LEU A N 1
ATOM 4737 C CA . LEU A 1 639 ? 15.551 1.187 -29.562 1.00 96.75 639 LEU A CA 1
ATOM 4738 C C . LEU A 1 639 ? 14.837 -0.176 -29.488 1.00 96.75 639 LEU A C 1
ATOM 4740 O O . LEU A 1 639 ? 14.631 -0.709 -28.398 1.00 96.75 639 LEU A O 1
ATOM 4744 N N . ARG A 1 640 ? 14.515 -0.796 -30.635 1.00 98.25 640 ARG A N 1
ATOM 4745 C CA . ARG A 1 640 ? 13.987 -2.175 -30.677 1.00 98.25 640 ARG A CA 1
ATOM 4746 C C . ARG A 1 640 ? 14.968 -3.176 -30.072 1.00 98.25 640 ARG A C 1
ATOM 4748 O O . ARG A 1 640 ? 14.548 -4.087 -29.364 1.00 98.25 640 ARG A O 1
ATOM 4755 N N . ALA A 1 641 ? 16.263 -3.019 -30.352 1.00 97.44 641 ALA A N 1
ATOM 4756 C CA . ALA A 1 641 ? 17.297 -3.873 -29.778 1.00 97.44 641 ALA A CA 1
ATOM 4757 C C . ALA A 1 641 ? 17.429 -3.673 -28.257 1.00 97.44 641 ALA A C 1
ATOM 4759 O O . ALA A 1 641 ? 17.605 -4.659 -27.548 1.00 97.44 641 ALA A O 1
ATOM 4760 N N . ALA A 1 642 ? 17.267 -2.443 -27.750 1.00 97.44 642 ALA A N 1
ATOM 4761 C CA . ALA A 1 642 ? 17.217 -2.165 -26.315 1.00 97.44 642 ALA A CA 1
ATOM 4762 C C . ALA A 1 642 ? 16.032 -2.888 -25.651 1.00 97.44 642 ALA A C 1
ATOM 4764 O O . ALA A 1 642 ? 16.230 -3.694 -24.743 1.00 97.44 642 ALA A O 1
ATOM 4765 N N . LEU A 1 643 ? 14.803 -2.687 -26.145 1.00 97.94 643 LEU A N 1
ATOM 4766 C CA . LEU A 1 643 ? 13.613 -3.344 -25.584 1.00 97.94 643 LEU A CA 1
ATOM 4767 C C . LEU A 1 643 ? 13.672 -4.880 -25.674 1.00 97.94 643 LEU A C 1
ATOM 4769 O O . LEU A 1 643 ? 13.133 -5.557 -24.804 1.00 97.94 643 LEU A O 1
ATOM 4773 N N . ALA A 1 644 ? 14.369 -5.449 -26.663 1.00 97.69 644 ALA A N 1
ATOM 4774 C CA . ALA A 1 644 ? 14.561 -6.898 -26.775 1.00 97.69 644 ALA A CA 1
ATOM 4775 C C . ALA A 1 644 ? 15.409 -7.518 -25.639 1.00 97.69 644 ALA A C 1
ATOM 4777 O O . ALA A 1 644 ? 15.384 -8.739 -25.463 1.00 97.69 644 ALA A O 1
ATOM 4778 N N . LEU A 1 645 ? 16.139 -6.711 -24.856 1.00 96.88 645 LEU A N 1
ATOM 4779 C CA . LEU A 1 645 ? 16.848 -7.158 -23.648 1.00 96.88 645 LEU A CA 1
ATOM 4780 C C . LEU A 1 645 ? 15.909 -7.326 -22.439 1.00 96.88 645 LEU A C 1
ATOM 4782 O O . LEU A 1 645 ? 16.238 -8.051 -21.497 1.00 96.88 645 LEU A O 1
ATOM 4786 N N . VAL A 1 646 ? 14.735 -6.685 -22.466 1.00 97.44 646 VAL A N 1
ATOM 4787 C CA . VAL A 1 646 ? 13.765 -6.670 -21.365 1.00 97.44 646 VAL A CA 1
ATOM 4788 C C . VAL A 1 646 ? 12.968 -7.977 -21.348 1.00 97.44 646 VAL A C 1
ATOM 4790 O O . VAL A 1 646 ? 12.102 -8.226 -22.184 1.00 97.44 646 VAL A O 1
ATOM 4793 N N . ARG A 1 647 ? 13.245 -8.829 -20.357 1.00 94.31 647 ARG A N 1
ATOM 4794 C CA . ARG A 1 647 ? 12.620 -10.157 -20.177 1.00 94.31 647 ARG A CA 1
ATOM 4795 C C . ARG A 1 647 ? 11.458 -10.143 -19.171 1.00 94.31 647 ARG A C 1
ATOM 4797 O O . ARG A 1 647 ? 10.938 -11.201 -18.821 1.00 94.31 647 ARG A O 1
ATOM 4804 N N . GLY A 1 648 ? 11.091 -8.963 -18.676 1.00 91.06 648 GLY A N 1
ATOM 4805 C CA . GLY A 1 648 ? 10.101 -8.713 -17.627 1.00 91.06 648 GLY A CA 1
ATOM 4806 C C . GLY A 1 648 ? 10.575 -7.595 -16.695 1.00 91.06 648 GLY A C 1
ATOM 4807 O O . GLY A 1 648 ? 11.636 -7.011 -16.923 1.00 91.06 648 GLY A O 1
ATOM 4808 N N . ARG A 1 649 ? 9.818 -7.309 -15.627 1.00 91.12 649 ARG A N 1
ATOM 4809 C CA . ARG A 1 649 ? 10.218 -6.325 -14.604 1.00 91.12 649 ARG A CA 1
ATOM 4810 C C . ARG A 1 649 ? 11.622 -6.658 -14.048 1.00 91.12 649 ARG A C 1
ATOM 4812 O O . ARG A 1 649 ? 11.875 -7.837 -13.763 1.00 91.12 649 ARG A O 1
ATOM 4819 N N . PRO A 1 650 ? 12.530 -5.677 -13.879 1.00 93.00 650 PRO A N 1
ATOM 4820 C CA . PRO A 1 650 ? 13.864 -5.916 -13.333 1.00 93.00 650 PRO A CA 1
ATOM 4821 C C . PRO A 1 650 ? 13.840 -6.695 -12.009 1.00 93.00 650 PRO A C 1
ATOM 4823 O O . PRO A 1 650 ? 12.914 -6.548 -11.212 1.00 93.00 650 PRO A O 1
ATOM 4826 N N . PHE A 1 651 ? 14.830 -7.567 -11.805 1.00 89.69 651 PHE A N 1
ATOM 4827 C CA . PHE A 1 651 ? 14.986 -8.435 -10.623 1.00 89.69 651 PHE A CA 1
ATOM 4828 C C . PHE A 1 651 ? 13.817 -9.407 -10.307 1.00 89.69 651 PHE A C 1
ATOM 4830 O O . PHE A 1 651 ? 13.781 -10.010 -9.230 1.00 89.69 651 PHE A O 1
ATOM 4837 N N . THR A 1 652 ? 12.878 -9.633 -11.237 1.00 84.00 652 THR A N 1
ATOM 4838 C CA . THR A 1 652 ? 11.715 -10.531 -11.041 1.00 84.00 652 THR A CA 1
ATOM 4839 C C . THR A 1 652 ? 12.105 -11.967 -10.656 1.00 84.00 652 THR A C 1
ATOM 4841 O O . THR A 1 652 ? 13.102 -12.512 -11.119 1.00 84.00 652 THR A O 1
ATOM 4844 N N . GLY A 1 653 ? 11.286 -12.637 -9.838 1.00 67.31 653 GLY A N 1
ATOM 4845 C CA . GLY A 1 653 ? 11.501 -14.044 -9.460 1.00 67.31 653 GLY A CA 1
ATOM 4846 C C . GLY A 1 653 ? 12.567 -14.256 -8.376 1.00 67.31 653 GLY A C 1
ATOM 4847 O O . GLY A 1 653 ? 12.942 -15.395 -8.086 1.00 67.31 653 GLY A O 1
ATOM 4848 N N . ALA A 1 654 ? 13.045 -13.174 -7.759 1.00 68.06 654 ALA A N 1
ATOM 4849 C CA . ALA A 1 654 ? 13.821 -13.214 -6.530 1.00 68.06 654 ALA A CA 1
ATOM 4850 C C . ALA A 1 654 ? 13.011 -13.781 -5.345 1.00 68.06 654 ALA A C 1
ATOM 4852 O O . ALA A 1 654 ? 11.783 -13.709 -5.305 1.00 68.06 654 ALA A O 1
ATOM 4853 N N . ALA A 1 655 ? 13.707 -14.341 -4.352 1.00 62.41 655 ALA A N 1
ATOM 4854 C CA . ALA A 1 655 ? 13.088 -14.713 -3.079 1.00 62.41 655 ALA A CA 1
ATOM 4855 C C . ALA A 1 655 ? 12.882 -13.469 -2.194 1.00 62.41 655 ALA A C 1
ATOM 4857 O O . ALA A 1 655 ? 13.629 -12.500 -2.316 1.00 62.41 655 ALA A O 1
ATOM 4858 N N . ARG A 1 656 ? 11.912 -13.512 -1.267 1.00 59.44 656 ARG A N 1
ATOM 4859 C CA . ARG A 1 656 ? 11.666 -12.428 -0.298 1.00 59.44 656 ARG A CA 1
ATOM 4860 C C . ARG A 1 656 ? 12.962 -12.083 0.457 1.00 59.44 656 ARG A C 1
ATOM 4862 O O . ARG A 1 656 ? 13.592 -12.977 1.019 1.00 59.44 656 ARG A O 1
ATOM 4869 N N . GLY A 1 657 ? 13.350 -10.806 0.443 1.00 62.91 657 GLY A N 1
ATOM 4870 C CA . GLY A 1 657 ? 14.578 -10.300 1.073 1.00 62.91 657 GLY A CA 1
ATOM 4871 C C . GLY A 1 657 ? 15.871 -10.433 0.250 1.00 62.91 657 GLY A C 1
ATOM 4872 O O . GLY A 1 657 ? 16.944 -10.134 0.771 1.00 62.91 657 GLY A O 1
ATOM 4873 N N . ALA A 1 658 ? 15.801 -10.880 -1.010 1.00 71.94 658 ALA A N 1
ATOM 4874 C CA . ALA A 1 658 ? 16.918 -10.807 -1.957 1.00 71.94 658 ALA A CA 1
ATOM 4875 C C . ALA A 1 658 ? 16.816 -9.539 -2.823 1.00 71.94 658 ALA A C 1
ATOM 4877 O O . ALA A 1 658 ? 15.716 -9.116 -3.173 1.00 71.94 658 ALA A O 1
ATOM 4878 N N . TYR A 1 659 ? 17.963 -8.970 -3.195 1.00 82.31 659 TYR A N 1
ATOM 4879 C CA . TYR A 1 659 ? 18.105 -7.740 -3.990 1.00 82.31 659 TYR A CA 1
ATOM 4880 C C . TYR A 1 659 ? 17.506 -6.467 -3.361 1.00 82.31 659 TYR A C 1
ATOM 4882 O O . TYR A 1 659 ? 17.300 -5.485 -4.064 1.00 82.31 659 TYR A O 1
ATOM 4890 N N . GLU A 1 660 ? 17.297 -6.418 -2.036 1.00 76.44 660 GLU A N 1
ATOM 4891 C CA . GLU A 1 660 ? 16.802 -5.207 -1.338 1.00 76.44 660 GLU A CA 1
ATOM 4892 C C . GLU A 1 660 ? 17.687 -3.963 -1.558 1.00 76.44 660 GLU A C 1
ATOM 4894 O O . GLU A 1 660 ? 17.211 -2.834 -1.498 1.00 76.44 660 GLU A O 1
ATOM 4899 N N . TRP A 1 661 ? 18.979 -4.165 -1.825 1.00 80.50 661 TRP A N 1
ATOM 4900 C CA . TRP A 1 661 ? 19.938 -3.110 -2.165 1.00 80.50 661 TRP A CA 1
ATOM 4901 C C . TRP A 1 661 ? 19.687 -2.475 -3.543 1.00 80.50 661 TRP A C 1
ATOM 4903 O O . TRP A 1 661 ? 20.180 -1.384 -3.808 1.00 80.50 661 TRP A O 1
ATOM 4913 N N . ALA A 1 662 ? 18.944 -3.150 -4.425 1.00 83.94 662 ALA A N 1
ATOM 4914 C CA . ALA A 1 662 ? 18.682 -2.726 -5.797 1.00 83.94 662 ALA A CA 1
ATOM 4915 C C . ALA A 1 662 ? 17.337 -1.993 -5.954 1.00 83.94 662 ALA A C 1
ATOM 4917 O O . ALA A 1 662 ? 16.920 -1.743 -7.079 1.00 83.94 662 ALA A O 1
ATOM 4918 N N . ASP A 1 663 ? 16.634 -1.667 -4.865 1.00 76.81 663 ASP A N 1
ATOM 4919 C CA . ASP A 1 663 ? 15.269 -1.114 -4.891 1.00 76.81 663 ASP A CA 1
ATOM 4920 C C . ASP A 1 663 ? 15.189 0.240 -5.629 1.00 76.81 663 ASP A C 1
ATOM 4922 O O . ASP A 1 663 ? 14.384 0.411 -6.543 1.00 76.81 663 ASP A O 1
ATOM 4926 N N . VAL A 1 664 ? 16.095 1.178 -5.323 1.00 76.25 664 VAL A N 1
ATOM 4927 C CA . VAL A 1 664 ? 16.198 2.479 -6.022 1.00 76.25 664 VAL A CA 1
ATOM 4928 C C . VAL A 1 664 ? 16.506 2.277 -7.512 1.00 76.25 664 VAL A C 1
ATOM 4930 O O . VAL A 1 664 ? 15.795 2.787 -8.376 1.00 76.25 664 VAL A O 1
ATOM 4933 N N . LEU A 1 665 ? 17.506 1.443 -7.810 1.00 83.12 665 LEU A N 1
ATOM 4934 C CA . LEU A 1 665 ? 17.920 1.101 -9.173 1.00 83.12 665 LEU A CA 1
ATOM 4935 C C . LEU A 1 665 ? 16.813 0.375 -9.963 1.00 83.12 665 LEU A C 1
ATOM 4937 O O . LEU A 1 665 ? 16.707 0.528 -11.174 1.00 83.12 665 LEU A O 1
ATOM 4941 N N . THR A 1 666 ? 15.957 -0.396 -9.290 1.00 86.19 666 THR A N 1
ATOM 4942 C CA . THR A 1 666 ? 14.815 -1.080 -9.910 1.00 86.19 666 THR A CA 1
ATOM 4943 C C . THR A 1 666 ? 13.787 -0.072 -10.413 1.00 86.19 666 THR A C 1
ATOM 4945 O O . THR A 1 666 ? 13.289 -0.237 -11.524 1.00 86.19 666 THR A O 1
ATOM 4948 N N . HIS A 1 667 ? 13.497 0.983 -9.644 1.00 81.38 667 HIS A N 1
ATOM 4949 C CA . HIS A 1 667 ? 12.612 2.064 -10.088 1.00 81.38 667 HIS A CA 1
ATOM 4950 C C . HIS A 1 667 ? 13.238 2.864 -11.241 1.00 81.38 667 HIS A C 1
ATOM 4952 O O . HIS A 1 667 ? 12.567 3.096 -12.241 1.00 81.38 667 HIS A O 1
ATOM 4958 N N . GLU A 1 668 ? 14.535 3.179 -11.173 1.00 84.75 668 GLU A N 1
ATOM 4959 C CA . GLU A 1 668 ? 15.274 3.842 -12.261 1.00 84.75 668 GLU A CA 1
ATOM 4960 C C . GLU A 1 668 ? 15.259 3.031 -13.573 1.00 84.75 668 GLU A C 1
ATOM 4962 O O . GLU A 1 668 ? 15.029 3.582 -14.654 1.00 84.75 668 GLU A O 1
ATOM 4967 N N . MET A 1 669 ? 15.442 1.708 -13.487 1.00 91.81 669 MET A N 1
ATOM 4968 C CA . MET A 1 669 ? 15.313 0.798 -14.628 1.00 91.81 669 MET A CA 1
ATOM 4969 C C . MET A 1 669 ? 13.885 0.776 -15.185 1.00 91.81 669 MET A C 1
ATOM 4971 O O . MET A 1 669 ? 13.717 0.831 -16.401 1.00 91.81 669 MET A O 1
ATOM 4975 N N . ILE A 1 670 ? 12.863 0.705 -14.323 1.00 90.31 670 ILE A N 1
ATOM 4976 C CA . ILE A 1 670 ? 11.447 0.732 -14.729 1.00 90.31 670 ILE A CA 1
ATOM 4977 C C . ILE A 1 670 ? 11.133 2.028 -15.485 1.00 90.31 670 ILE A C 1
ATOM 4979 O O . ILE A 1 670 ? 10.686 1.956 -16.628 1.00 90.31 670 ILE A O 1
ATOM 4983 N N . ASP A 1 671 ? 11.436 3.182 -14.885 1.00 87.00 671 ASP A N 1
ATOM 4984 C CA . ASP A 1 671 ? 11.182 4.510 -15.454 1.00 87.00 671 ASP A CA 1
ATOM 4985 C C . ASP A 1 671 ? 11.897 4.705 -16.801 1.00 87.00 671 ASP A C 1
ATOM 4987 O O . ASP A 1 671 ? 11.330 5.243 -17.748 1.00 87.00 671 ASP A O 1
ATOM 4991 N N . THR A 1 672 ? 13.139 4.233 -16.927 1.00 91.50 672 THR A N 1
ATOM 4992 C CA . THR A 1 672 ? 13.894 4.365 -18.183 1.00 91.50 672 THR A CA 1
ATOM 4993 C C . THR A 1 672 ? 13.380 3.409 -19.268 1.00 91.50 672 THR A C 1
ATOM 4995 O O . THR A 1 672 ? 13.366 3.763 -20.447 1.00 91.50 672 THR A O 1
ATOM 4998 N N . ILE A 1 673 ? 12.925 2.202 -18.906 1.00 95.44 673 ILE A N 1
ATOM 4999 C CA . ILE A 1 673 ? 12.323 1.261 -19.864 1.00 95.44 673 ILE A CA 1
ATOM 5000 C C . ILE A 1 673 ? 10.986 1.791 -20.390 1.00 95.44 673 ILE A C 1
ATOM 5002 O O . ILE A 1 673 ? 10.733 1.679 -21.591 1.00 95.44 673 ILE A O 1
ATOM 5006 N N . THR A 1 674 ? 10.141 2.374 -19.534 1.00 93.94 674 THR A N 1
ATOM 5007 C CA . THR A 1 674 ? 8.862 2.954 -19.971 1.00 93.94 674 THR A CA 1
ATOM 5008 C C . THR A 1 674 ? 9.075 4.177 -20.862 1.00 93.94 674 THR A C 1
ATOM 5010 O O . THR A 1 674 ? 8.424 4.267 -21.903 1.00 93.94 674 THR A O 1
ATOM 5013 N N . ASP A 1 675 ? 10.056 5.035 -20.559 1.00 92.31 675 ASP A N 1
ATOM 5014 C CA . ASP A 1 675 ? 10.423 6.168 -21.421 1.00 92.31 675 ASP A CA 1
ATOM 5015 C C . ASP A 1 675 ? 10.868 5.720 -22.821 1.00 92.31 675 ASP A C 1
ATOM 5017 O O . ASP A 1 675 ? 10.421 6.263 -23.832 1.00 92.31 675 ASP A O 1
ATOM 5021 N N . VAL A 1 676 ? 11.742 4.710 -22.898 1.00 95.44 676 VAL A N 1
ATOM 5022 C CA . VAL A 1 676 ? 12.254 4.166 -24.168 1.00 95.44 676 VAL A CA 1
ATOM 5023 C C . VAL A 1 676 ? 11.153 3.440 -24.949 1.00 95.44 676 VAL A C 1
ATOM 5025 O O . VAL A 1 676 ? 11.122 3.512 -26.180 1.00 95.44 676 VAL A O 1
ATOM 5028 N N . ALA A 1 677 ? 10.217 2.783 -24.256 1.00 97.44 677 ALA A N 1
ATOM 5029 C CA . ALA A 1 677 ? 9.035 2.184 -24.868 1.00 97.44 677 ALA A CA 1
ATOM 5030 C C . ALA A 1 677 ? 8.096 3.242 -25.471 1.00 97.44 677 ALA A C 1
ATOM 5032 O O . ALA A 1 677 ? 7.669 3.071 -26.613 1.00 97.44 677 ALA A O 1
ATOM 5033 N N . HIS A 1 678 ? 7.835 4.342 -24.756 1.00 95.38 678 HIS A N 1
ATOM 5034 C CA . HIS A 1 678 ? 7.046 5.478 -25.248 1.00 95.38 678 HIS A CA 1
ATOM 5035 C C . HIS A 1 678 ? 7.722 6.147 -26.455 1.00 95.38 678 HIS A C 1
ATOM 5037 O O . HIS A 1 678 ? 7.122 6.290 -27.520 1.00 95.38 678 HIS A O 1
ATOM 5043 N N . ALA A 1 679 ? 9.013 6.468 -26.327 1.00 94.25 679 ALA A N 1
ATOM 5044 C CA . ALA A 1 679 ? 9.834 7.046 -27.388 1.00 94.25 679 ALA A CA 1
ATOM 5045 C C . ALA A 1 679 ? 9.796 6.217 -28.684 1.00 94.25 679 ALA A C 1
ATOM 5047 O O . ALA A 1 679 ? 9.601 6.764 -29.771 1.00 94.25 679 ALA A O 1
ATOM 5048 N N . LEU A 1 680 ? 9.940 4.890 -28.582 1.00 97.56 680 LEU A N 1
ATOM 5049 C CA . LEU A 1 680 ? 9.819 4.008 -29.741 1.00 97.56 680 LEU A CA 1
ATOM 5050 C C . LEU A 1 680 ? 8.378 3.950 -30.270 1.00 97.56 680 LEU A C 1
ATOM 5052 O O . LEU A 1 680 ? 8.189 3.977 -31.483 1.00 97.56 680 LEU A O 1
ATOM 5056 N N . ALA A 1 681 ? 7.366 3.897 -29.400 1.00 97.31 681 ALA A N 1
ATOM 5057 C CA . ALA A 1 681 ? 5.969 3.862 -29.823 1.00 97.31 681 ALA A CA 1
ATOM 5058 C C . ALA A 1 681 ? 5.589 5.092 -30.662 1.00 97.31 681 ALA A C 1
ATOM 5060 O O . ALA A 1 681 ? 4.979 4.930 -31.717 1.00 97.31 681 ALA A O 1
ATOM 5061 N N . LEU A 1 682 ? 6.022 6.293 -30.263 1.00 94.69 682 LEU A N 1
ATOM 5062 C CA . LEU A 1 682 ? 5.840 7.528 -31.034 1.00 94.69 682 LEU A CA 1
ATOM 5063 C C . LEU A 1 682 ? 6.466 7.447 -32.435 1.00 94.69 682 LEU A C 1
ATOM 5065 O O . LEU A 1 682 ? 5.806 7.760 -33.426 1.00 94.69 682 LEU A O 1
ATOM 5069 N N . VAL A 1 683 ? 7.725 7.001 -32.523 1.00 94.81 683 VAL A N 1
ATOM 5070 C CA . VAL A 1 683 ? 8.452 6.868 -33.798 1.00 94.81 683 VAL A CA 1
ATOM 5071 C C . VAL A 1 683 ? 7.770 5.859 -34.725 1.00 94.81 683 VAL A C 1
ATOM 5073 O O . VAL A 1 683 ? 7.611 6.125 -35.915 1.00 94.81 683 VAL A O 1
ATOM 5076 N N . GLU A 1 684 ? 7.320 4.723 -34.193 1.00 96.94 684 GLU A N 1
ATOM 5077 C CA . GLU A 1 684 ? 6.640 3.695 -34.988 1.00 96.94 684 GLU A CA 1
ATOM 5078 C C . GLU A 1 684 ? 5.208 4.117 -35.376 1.00 96.94 684 GLU A C 1
ATOM 5080 O O . GLU A 1 684 ? 4.749 3.767 -36.462 1.00 96.94 684 GLU A O 1
ATOM 5085 N N . ILE A 1 685 ? 4.502 4.912 -34.556 1.00 96.25 685 ILE A N 1
ATOM 5086 C CA . ILE A 1 685 ? 3.196 5.501 -34.915 1.00 96.25 685 ILE A CA 1
ATOM 5087 C C . ILE A 1 685 ? 3.347 6.491 -36.080 1.00 96.25 685 ILE A C 1
ATOM 5089 O O . ILE A 1 685 ? 2.576 6.399 -37.039 1.00 96.25 685 ILE A O 1
ATOM 5093 N N . ASP A 1 686 ? 4.342 7.384 -36.040 1.00 94.69 686 ASP A N 1
ATOM 5094 C CA . ASP A 1 686 ? 4.631 8.337 -37.126 1.00 94.69 686 ASP A CA 1
ATOM 5095 C C . ASP A 1 686 ? 5.044 7.610 -38.422 1.00 94.69 686 ASP A C 1
ATOM 5097 O O . ASP A 1 686 ? 4.504 7.870 -39.501 1.00 94.69 686 ASP A O 1
ATOM 5101 N N . ALA A 1 687 ? 5.891 6.580 -38.301 1.00 95.25 687 ALA A N 1
ATOM 5102 C CA . ALA A 1 687 ? 6.259 5.680 -39.398 1.00 95.25 687 ALA A CA 1
ATOM 5103 C C . ALA A 1 687 ? 5.113 4.754 -39.874 1.00 95.25 687 ALA A C 1
ATOM 5105 O O . ALA A 1 687 ? 5.251 4.072 -40.895 1.00 95.25 687 ALA A O 1
ATOM 5106 N N . ARG A 1 688 ? 3.973 4.744 -39.168 1.00 96.56 688 ARG A N 1
ATOM 5107 C CA . ARG A 1 688 ? 2.793 3.886 -39.383 1.00 96.56 688 ARG A CA 1
ATOM 5108 C C . ARG A 1 688 ? 3.026 2.379 -39.199 1.00 96.56 688 ARG A C 1
ATOM 5110 O O . ARG A 1 688 ? 2.213 1.579 -39.668 1.00 96.56 688 ARG A O 1
ATOM 5117 N N . ASP A 1 689 ? 4.070 1.975 -38.476 1.00 97.31 689 ASP A N 1
ATOM 5118 C CA . ASP A 1 689 ? 4.207 0.612 -37.947 1.00 97.31 689 ASP A CA 1
ATOM 5119 C C . ASP A 1 689 ? 3.472 0.474 -36.602 1.00 97.31 689 ASP A C 1
ATOM 5121 O O . ASP A 1 689 ? 4.048 0.341 -35.521 1.00 97.31 689 ASP A O 1
ATOM 5125 N N . PHE A 1 690 ? 2.141 0.451 -36.673 1.00 97.62 690 PHE A N 1
ATOM 5126 C CA . PHE A 1 690 ? 1.284 0.276 -35.497 1.00 97.62 690 PHE A CA 1
ATOM 5127 C C . PHE A 1 690 ? 1.524 -1.056 -34.763 1.00 97.62 690 PHE A C 1
ATOM 5129 O O . PHE A 1 690 ? 1.194 -1.186 -33.582 1.00 97.62 690 PHE A O 1
ATOM 5136 N N . ARG A 1 691 ? 2.119 -2.054 -35.436 1.00 96.44 691 ARG A N 1
ATOM 5137 C CA . ARG A 1 691 ? 2.509 -3.325 -34.818 1.00 96.44 691 ARG A CA 1
ATOM 5138 C C . ARG A 1 691 ? 3.797 -3.170 -34.011 1.00 96.44 691 ARG A C 1
ATOM 5140 O O . ARG A 1 691 ? 3.862 -3.703 -32.904 1.00 96.44 691 ARG A O 1
ATOM 5147 N N . GLY A 1 692 ? 4.782 -2.444 -34.539 1.00 96.94 692 GLY A N 1
ATOM 5148 C CA . GLY A 1 692 ? 5.984 -2.026 -33.817 1.00 96.94 692 GLY A CA 1
ATOM 5149 C C . GLY A 1 692 ? 5.630 -1.231 -32.560 1.00 96.94 692 GLY A C 1
ATOM 5150 O O . GLY A 1 692 ? 6.046 -1.607 -31.464 1.00 96.94 692 GLY A O 1
ATOM 5151 N N . ALA A 1 693 ? 4.749 -0.234 -32.691 1.00 97.75 693 ALA A N 1
ATOM 5152 C CA . ALA A 1 693 ? 4.261 0.564 -31.566 1.00 97.75 693 ALA A CA 1
ATOM 5153 C C . ALA A 1 693 ? 3.572 -0.286 -30.481 1.00 97.75 693 ALA A C 1
ATOM 5155 O O . ALA A 1 693 ? 3.963 -0.229 -29.316 1.00 97.75 693 ALA A O 1
ATOM 5156 N N . ARG A 1 694 ? 2.610 -1.149 -30.856 1.00 96.56 694 ARG A N 1
ATOM 5157 C CA . ARG A 1 694 ? 1.946 -2.079 -29.916 1.00 96.56 694 ARG A CA 1
ATOM 5158 C C . ARG A 1 694 ? 2.912 -3.073 -29.263 1.00 96.56 694 ARG A C 1
ATOM 5160 O O . ARG A 1 694 ? 2.654 -3.523 -28.151 1.00 96.56 694 ARG A O 1
ATOM 5167 N N . HIS A 1 695 ? 4.007 -3.442 -29.928 1.00 97.38 695 HIS A N 1
ATOM 5168 C CA . HIS A 1 695 ? 5.035 -4.287 -29.322 1.00 97.38 695 HIS A CA 1
ATOM 5169 C C . HIS A 1 695 ? 5.867 -3.516 -28.288 1.00 97.38 695 HIS A C 1
ATOM 5171 O O . HIS A 1 695 ? 6.078 -4.031 -27.192 1.00 97.38 695 HIS A O 1
ATOM 5177 N N . ALA A 1 696 ? 6.279 -2.283 -28.602 1.00 97.75 696 ALA A N 1
ATOM 5178 C CA . ALA A 1 696 ? 7.028 -1.423 -27.689 1.00 97.75 696 ALA A CA 1
ATOM 5179 C C . ALA A 1 696 ? 6.242 -1.151 -26.394 1.00 97.75 696 ALA A C 1
ATOM 5181 O O . ALA A 1 696 ? 6.739 -1.419 -25.297 1.00 97.75 696 ALA A O 1
ATOM 5182 N N . THR A 1 697 ? 4.979 -0.730 -26.516 1.00 97.69 697 THR A N 1
ATOM 5183 C CA . THR A 1 697 ? 4.107 -0.483 -25.357 1.00 97.69 697 THR A CA 1
ATOM 5184 C C . THR A 1 697 ? 3.829 -1.756 -24.564 1.00 97.69 697 THR A C 1
ATOM 5186 O O . THR A 1 697 ? 3.833 -1.714 -23.338 1.00 97.69 697 THR A O 1
ATOM 5189 N N . ALA A 1 698 ? 3.671 -2.915 -25.214 1.00 96.81 698 ALA A N 1
ATOM 5190 C CA . ALA A 1 698 ? 3.499 -4.191 -24.518 1.00 96.81 698 ALA A CA 1
ATOM 5191 C C . ALA A 1 698 ? 4.725 -4.606 -23.682 1.00 96.81 698 ALA A C 1
ATOM 5193 O O . ALA A 1 698 ? 4.541 -5.215 -22.627 1.00 96.81 698 ALA A O 1
ATOM 5194 N N . VAL A 1 699 ? 5.952 -4.273 -24.111 1.00 97.31 699 VAL A N 1
ATOM 5195 C CA . VAL A 1 699 ? 7.172 -4.495 -23.311 1.00 97.31 699 VAL A CA 1
ATOM 5196 C C . VAL A 1 699 ? 7.186 -3.575 -22.090 1.00 97.31 699 VAL A C 1
ATOM 5198 O O . VAL A 1 699 ? 7.366 -4.058 -20.972 1.00 97.31 699 VAL A O 1
ATOM 5201 N N . GLY A 1 700 ? 6.914 -2.278 -22.266 1.00 95.00 700 GLY A N 1
ATOM 5202 C CA . GLY A 1 700 ? 6.823 -1.340 -21.142 1.00 95.00 700 GLY A CA 1
ATOM 5203 C C . GLY A 1 700 ? 5.715 -1.716 -20.144 1.00 95.00 700 GLY A C 1
ATOM 5204 O O . GLY A 1 700 ? 5.974 -1.799 -18.948 1.00 95.00 700 GLY A O 1
ATOM 5205 N N . LEU A 1 701 ? 4.525 -2.101 -20.624 1.00 93.44 701 LEU A N 1
ATOM 5206 C CA . LEU A 1 701 ? 3.377 -2.553 -19.812 1.00 93.44 701 LEU A CA 1
ATOM 5207 C C . LEU A 1 701 ? 3.545 -3.938 -19.150 1.00 93.44 701 LEU A C 1
ATOM 5209 O O . LEU A 1 701 ? 2.658 -4.383 -18.403 1.00 93.44 701 LEU A O 1
ATOM 5213 N N . ALA A 1 702 ? 4.644 -4.643 -19.440 1.00 92.31 702 ALA A N 1
ATOM 5214 C CA . ALA A 1 702 ? 5.084 -5.839 -18.719 1.00 92.31 702 ALA A CA 1
ATOM 5215 C C . ALA A 1 702 ? 6.065 -5.511 -17.574 1.00 92.31 702 ALA A C 1
ATOM 5217 O O . ALA A 1 702 ? 6.279 -6.346 -16.692 1.00 92.31 702 ALA A O 1
ATOM 5218 N N . VAL A 1 703 ? 6.648 -4.308 -17.583 1.00 91.31 703 VAL A N 1
ATOM 5219 C CA . VAL A 1 703 ? 7.557 -3.784 -16.555 1.00 91.31 703 VAL A CA 1
ATOM 5220 C C . VAL A 1 703 ? 6.806 -2.876 -15.578 1.00 91.31 703 VAL A C 1
ATOM 5222 O O . VAL A 1 703 ? 6.914 -3.081 -14.369 1.00 91.31 703 VAL A O 1
ATOM 5225 N N . ASP A 1 704 ? 5.986 -1.961 -16.101 1.00 89.12 704 ASP A N 1
ATOM 5226 C CA . ASP A 1 704 ? 5.049 -1.105 -15.367 1.00 89.12 704 ASP A CA 1
ATOM 5227 C C . ASP A 1 704 ? 3.602 -1.371 -15.834 1.00 89.12 704 ASP A C 1
ATOM 5229 O O . ASP A 1 704 ? 3.151 -0.835 -16.851 1.00 89.12 704 ASP A O 1
ATOM 5233 N N . PRO A 1 705 ? 2.847 -2.229 -15.125 1.00 87.75 705 PRO A N 1
ATOM 5234 C CA . PRO A 1 705 ? 1.503 -2.615 -15.534 1.00 87.75 705 PRO A CA 1
ATOM 5235 C C . PRO A 1 705 ? 0.464 -1.491 -15.614 1.00 87.75 705 PRO A C 1
ATOM 5237 O O . PRO A 1 705 ? -0.546 -1.710 -16.288 1.00 87.75 705 PRO A O 1
ATOM 5240 N N . CYS A 1 706 ? 0.672 -0.353 -14.946 1.00 83.00 706 CYS A N 1
ATOM 5241 C CA . CYS A 1 706 ? -0.334 0.707 -14.786 1.00 83.00 706 CYS A CA 1
ATOM 5242 C C . CYS A 1 706 ? 0.030 2.009 -15.510 1.00 83.00 706 CYS A C 1
ATOM 5244 O O . CYS A 1 706 ? -0.592 3.038 -15.258 1.00 83.00 706 CYS A O 1
ATOM 5246 N N . ASN A 1 707 ? 1.021 1.968 -16.401 1.00 87.38 707 ASN A N 1
ATOM 5247 C CA . ASN A 1 707 ? 1.495 3.141 -17.119 1.00 87.38 707 ASN A CA 1
ATOM 5248 C C . ASN A 1 707 ? 0.453 3.656 -18.131 1.00 87.38 707 ASN A C 1
ATOM 5250 O O . ASN A 1 707 ? 0.326 3.111 -19.232 1.00 87.38 707 ASN A O 1
ATOM 5254 N N . GLU A 1 708 ? -0.305 4.697 -17.777 1.00 90.31 708 GLU A N 1
ATOM 5255 C CA . GLU A 1 708 ? -1.371 5.210 -18.645 1.00 90.31 708 GLU A CA 1
ATOM 5256 C C . GLU A 1 708 ? -0.834 5.780 -19.960 1.00 90.31 708 GLU A C 1
ATOM 5258 O O . GLU A 1 708 ? -1.462 5.581 -20.996 1.00 90.31 708 GLU A O 1
ATOM 5263 N N . GLN A 1 709 ? 0.352 6.400 -19.961 1.00 90.62 709 GLN A N 1
ATOM 5264 C CA . GLN A 1 709 ? 0.997 6.908 -21.177 1.00 90.62 709 GLN A CA 1
ATOM 5265 C C . GLN A 1 709 ? 1.198 5.790 -22.216 1.00 90.62 709 GLN A C 1
ATOM 5267 O O . GLN A 1 709 ? 0.771 5.933 -23.362 1.00 90.62 709 GLN A O 1
ATOM 5272 N N . LEU A 1 710 ? 1.723 4.630 -21.809 1.00 94.00 710 LEU A N 1
ATOM 5273 C CA . LEU A 1 710 ? 1.869 3.475 -22.704 1.00 94.00 710 LEU A CA 1
ATOM 5274 C C . LEU A 1 710 ? 0.527 2.843 -23.117 1.00 94.00 710 LEU A C 1
ATOM 5276 O O . LEU A 1 710 ? 0.432 2.266 -24.204 1.00 94.00 710 LEU A O 1
ATOM 5280 N N . PHE A 1 711 ? -0.521 2.946 -22.292 1.00 95.00 711 PHE A N 1
ATOM 5281 C CA . PHE A 1 711 ? -1.877 2.573 -22.712 1.00 95.00 711 PHE A CA 1
ATOM 5282 C C . PHE A 1 711 ? -2.438 3.550 -23.755 1.00 95.00 711 PHE A C 1
ATOM 5284 O O . PHE A 1 711 ? -2.983 3.087 -24.757 1.00 95.00 711 PHE A O 1
ATOM 5291 N N . ARG A 1 712 ? -2.259 4.868 -23.582 1.00 95.12 712 ARG A N 1
ATOM 5292 C CA . ARG A 1 712 ? -2.646 5.900 -24.561 1.00 95.12 712 ARG A CA 1
ATOM 5293 C C . ARG A 1 712 ? -1.960 5.672 -25.908 1.00 95.12 712 ARG A C 1
ATOM 5295 O O . ARG A 1 712 ? -2.634 5.685 -26.939 1.00 95.12 712 ARG A O 1
ATOM 5302 N N . ASP A 1 713 ? -0.663 5.366 -25.907 1.00 96.25 713 ASP A N 1
ATOM 5303 C CA . ASP A 1 713 ? 0.089 4.999 -27.114 1.00 96.25 713 ASP A CA 1
ATOM 5304 C C . ASP A 1 713 ? -0.471 3.729 -27.779 1.00 96.25 713 ASP A C 1
ATOM 5306 O O . ASP A 1 713 ? -0.688 3.693 -28.992 1.00 96.25 713 ASP A O 1
ATOM 5310 N N . ALA A 1 714 ? -0.733 2.676 -26.993 1.00 97.38 714 ALA A N 1
ATOM 5311 C CA . ALA A 1 714 ? -1.247 1.402 -27.498 1.00 97.38 714 ALA A CA 1
ATOM 5312 C C . ALA A 1 714 ? -2.650 1.545 -28.112 1.00 97.38 714 ALA A C 1
ATOM 5314 O O . ALA A 1 714 ? -2.909 1.002 -29.188 1.00 97.38 714 ALA A O 1
ATOM 5315 N N . ILE A 1 715 ? -3.527 2.304 -27.450 1.00 97.00 715 ILE A N 1
ATOM 5316 C CA . ILE A 1 715 ? -4.876 2.645 -27.915 1.00 97.00 715 ILE A CA 1
ATOM 5317 C C . ILE A 1 715 ? -4.793 3.479 -29.200 1.00 97.00 715 ILE A C 1
ATOM 5319 O O . ILE A 1 715 ? -5.469 3.164 -30.178 1.00 97.00 715 ILE A O 1
ATOM 5323 N N . THR A 1 716 ? -3.915 4.484 -29.243 1.00 96.00 716 THR A N 1
ATOM 5324 C CA . THR A 1 716 ? -3.694 5.328 -30.430 1.00 96.00 716 THR A CA 1
ATOM 5325 C C . THR A 1 716 ? -3.190 4.506 -31.619 1.00 96.00 716 THR A C 1
ATOM 5327 O O . THR A 1 716 ? -3.690 4.652 -32.735 1.00 96.00 716 THR A O 1
ATOM 5330 N N . ALA A 1 717 ? -2.246 3.585 -31.397 1.00 97.31 717 ALA A N 1
ATOM 5331 C CA . ALA A 1 717 ? -1.759 2.671 -32.426 1.00 97.31 717 ALA A CA 1
ATOM 5332 C C . ALA A 1 717 ? -2.854 1.705 -32.922 1.00 97.31 717 ALA A C 1
ATOM 5334 O O . ALA A 1 717 ? -2.964 1.482 -34.128 1.00 97.31 717 ALA A O 1
ATOM 5335 N N . ALA A 1 718 ? -3.683 1.158 -32.027 1.00 96.75 718 ALA A N 1
ATOM 5336 C CA . ALA A 1 718 ? -4.805 0.290 -32.393 1.00 96.75 718 ALA A CA 1
ATOM 5337 C C . ALA A 1 718 ? -5.882 1.044 -33.198 1.00 96.75 718 ALA A C 1
ATOM 5339 O O . ALA A 1 718 ? -6.288 0.579 -34.265 1.00 96.75 718 ALA A O 1
ATOM 5340 N N . HIS A 1 719 ? -6.265 2.249 -32.765 1.00 95.94 719 HIS A N 1
ATOM 5341 C CA . HIS A 1 719 ? -7.210 3.106 -33.486 1.00 95.94 719 HIS A CA 1
ATOM 5342 C C . HIS A 1 719 ? -6.693 3.485 -34.883 1.00 95.94 719 HIS A C 1
ATOM 5344 O O . HIS A 1 719 ? -7.398 3.302 -35.873 1.00 95.94 719 HIS A O 1
ATOM 5350 N N . ASN A 1 720 ? -5.430 3.914 -34.999 1.00 95.19 720 ASN A N 1
ATOM 5351 C CA . ASN A 1 720 ? -4.816 4.254 -36.288 1.00 95.19 720 ASN A CA 1
ATOM 5352 C C . ASN A 1 720 ? -4.658 3.043 -37.234 1.00 95.19 720 ASN A C 1
ATOM 5354 O O . ASN A 1 720 ? -4.566 3.220 -38.454 1.00 95.19 720 ASN A O 1
ATOM 5358 N N . ALA A 1 721 ? -4.656 1.820 -36.693 1.00 95.75 721 ALA A N 1
ATOM 5359 C CA . ALA A 1 721 ? -4.716 0.574 -37.457 1.00 95.75 721 ALA A CA 1
ATOM 5360 C C . ALA A 1 721 ? -6.148 0.162 -37.871 1.00 95.75 721 ALA A C 1
ATOM 5362 O O . ALA A 1 721 ? -6.290 -0.726 -38.714 1.00 95.75 721 ALA A O 1
ATOM 5363 N N . GLY A 1 722 ? -7.190 0.790 -37.312 1.00 95.50 722 GLY A N 1
ATOM 5364 C CA . GLY A 1 722 ? -8.597 0.405 -37.489 1.00 95.50 722 GLY A CA 1
ATOM 5365 C C . GLY A 1 722 ? -9.029 -0.813 -36.659 1.00 95.50 722 GLY A C 1
ATOM 5366 O O . GLY A 1 722 ? -10.012 -1.468 -37.001 1.00 95.50 722 GLY A O 1
ATOM 5367 N N . ASP A 1 723 ? -8.283 -1.145 -35.602 1.00 95.69 723 ASP A N 1
ATOM 5368 C CA . ASP A 1 723 ? -8.476 -2.326 -34.749 1.00 95.69 723 ASP A CA 1
ATOM 5369 C C . ASP A 1 723 ? -9.353 -1.965 -33.532 1.00 95.69 723 ASP A C 1
ATOM 5371 O O . ASP A 1 723 ? -8.860 -1.755 -32.423 1.00 95.69 723 ASP A O 1
ATOM 5375 N N . HIS A 1 724 ? -10.662 -1.797 -33.765 1.00 93.31 724 HIS A N 1
ATOM 5376 C CA . HIS A 1 724 ? -11.618 -1.346 -32.740 1.00 93.31 724 HIS A CA 1
ATOM 5377 C C . HIS A 1 724 ? -11.757 -2.334 -31.569 1.00 93.31 724 HIS A C 1
ATOM 5379 O O . HIS A 1 724 ? -11.758 -1.902 -30.418 1.00 93.31 724 HIS A O 1
ATOM 5385 N N . ASP A 1 725 ? -11.790 -3.641 -31.850 1.00 94.75 725 ASP A N 1
ATOM 5386 C CA . ASP A 1 725 ? -11.865 -4.695 -30.828 1.00 94.75 725 ASP A CA 1
ATOM 5387 C C . ASP A 1 725 ? -10.666 -4.613 -29.859 1.00 94.75 725 ASP A C 1
ATOM 5389 O O . ASP A 1 725 ? -10.808 -4.782 -28.648 1.00 94.75 725 ASP A O 1
ATOM 5393 N N . GLU A 1 726 ? -9.467 -4.306 -30.372 1.00 95.00 726 GLU A N 1
ATOM 5394 C CA . GLU A 1 726 ? -8.275 -4.091 -29.546 1.00 95.00 726 GLU A CA 1
ATOM 5395 C C . GLU A 1 726 ? -8.346 -2.794 -28.728 1.00 95.00 726 GLU A C 1
ATOM 5397 O O . GLU A 1 726 ? -7.849 -2.778 -27.601 1.00 95.00 726 GLU A O 1
ATOM 5402 N N . VAL A 1 727 ? -8.946 -1.720 -29.259 1.00 95.56 727 VAL A N 1
ATOM 5403 C CA . VAL A 1 727 ? -9.152 -0.469 -28.507 1.00 95.56 727 VAL A CA 1
ATOM 5404 C C . VAL A 1 727 ? -10.016 -0.733 -27.274 1.00 95.56 727 VAL A C 1
ATOM 5406 O O . VAL A 1 727 ? -9.583 -0.414 -26.168 1.00 95.56 727 VAL A O 1
ATOM 5409 N N . GLU A 1 728 ? -11.173 -1.382 -27.434 1.00 94.44 728 GLU A N 1
ATOM 5410 C CA . GLU A 1 728 ? -12.044 -1.763 -26.309 1.00 94.44 728 GLU A CA 1
ATOM 5411 C C . GLU A 1 728 ? -11.289 -2.663 -25.313 1.00 94.44 728 GLU A C 1
ATOM 5413 O O . GLU A 1 728 ? -11.187 -2.347 -24.126 1.00 94.44 728 GLU A O 1
ATOM 5418 N N . ARG A 1 729 ? -10.610 -3.709 -25.807 1.00 95.62 729 ARG A N 1
ATOM 5419 C CA . ARG A 1 729 ? -9.816 -4.635 -24.979 1.00 95.62 729 ARG A CA 1
ATOM 5420 C C . ARG A 1 729 ? -8.651 -3.963 -24.231 1.00 95.62 729 ARG A C 1
ATOM 5422 O O . ARG A 1 729 ? -8.160 -4.510 -23.236 1.00 95.62 729 ARG A O 1
ATOM 5429 N N . LEU A 1 730 ? -8.125 -2.838 -24.717 1.00 95.00 730 LEU A N 1
ATOM 5430 C CA . LEU A 1 730 ? -7.090 -2.055 -24.033 1.00 95.00 730 LEU A CA 1
ATOM 5431 C C . LEU A 1 730 ? -7.684 -1.130 -22.965 1.00 95.00 730 LEU A C 1
ATOM 5433 O O . LEU A 1 730 ? -7.081 -1.019 -21.899 1.00 95.00 730 LEU A O 1
ATOM 5437 N N . ILE A 1 731 ? -8.854 -0.538 -23.218 1.00 93.44 731 ILE A N 1
ATOM 5438 C CA . ILE A 1 731 ? -9.593 0.296 -22.256 1.00 93.44 731 ILE A CA 1
ATOM 5439 C C . ILE A 1 731 ? -10.037 -0.546 -21.055 1.00 93.44 731 ILE A C 1
ATOM 5441 O O . ILE A 1 731 ? -9.683 -0.216 -19.923 1.00 93.44 731 ILE A O 1
ATOM 5445 N N . ASP A 1 732 ? -10.698 -1.681 -21.296 1.00 92.12 732 ASP A N 1
ATOM 5446 C CA . ASP A 1 732 ? -11.140 -2.604 -20.240 1.00 92.12 732 ASP A CA 1
ATOM 5447 C C . ASP A 1 732 ? -9.956 -3.078 -19.384 1.00 92.12 732 ASP A C 1
ATOM 5449 O O . ASP A 1 732 ? -10.017 -3.126 -18.154 1.00 92.12 732 ASP A O 1
ATOM 5453 N N . LYS A 1 733 ? -8.828 -3.395 -20.036 1.00 92.25 733 LYS A N 1
ATOM 5454 C CA . LYS A 1 733 ? -7.597 -3.829 -19.362 1.00 92.25 733 LYS A CA 1
ATOM 5455 C C . LYS A 1 733 ? -6.964 -2.715 -18.524 1.00 92.25 733 LYS A C 1
ATOM 5457 O O . LYS A 1 733 ? -6.362 -3.028 -17.497 1.00 92.25 733 LYS A O 1
ATOM 5462 N N . LEU A 1 734 ? -7.048 -1.458 -18.959 1.00 90.56 734 LEU A N 1
ATOM 5463 C CA . LEU A 1 734 ? -6.569 -0.307 -18.196 1.00 90.56 734 LEU A CA 1
ATOM 5464 C C . LEU A 1 734 ? -7.434 -0.100 -16.947 1.00 90.56 734 LEU A C 1
ATOM 5466 O O . LEU A 1 734 ? -6.906 -0.106 -15.836 1.00 90.56 734 LEU A O 1
ATOM 5470 N N . GLN A 1 735 ? -8.754 -0.008 -17.125 1.00 87.94 735 GLN A N 1
ATOM 5471 C CA . GLN A 1 735 ? -9.711 0.199 -16.035 1.00 87.94 735 GLN A CA 1
ATOM 5472 C C . GLN A 1 735 ? -9.613 -0.911 -14.979 1.00 87.94 735 GLN A C 1
ATOM 5474 O O . GLN A 1 735 ? -9.419 -0.622 -13.801 1.00 87.94 735 GLN A O 1
ATOM 5479 N N . ALA A 1 736 ? -9.619 -2.181 -15.400 1.00 85.50 736 ALA A N 1
ATOM 5480 C CA . ALA A 1 736 ? -9.486 -3.316 -14.488 1.00 85.50 736 ALA A CA 1
ATOM 5481 C C . ALA A 1 736 ? -8.140 -3.349 -13.737 1.00 85.50 736 ALA A C 1
ATOM 5483 O O . ALA A 1 736 ? -8.072 -3.875 -12.627 1.00 85.50 736 ALA A O 1
ATOM 5484 N N . ARG A 1 737 ? -7.056 -2.808 -14.316 1.00 84.56 737 ARG A N 1
ATOM 5485 C CA . ARG A 1 737 ? -5.747 -2.728 -13.643 1.00 84.56 737 ARG A CA 1
ATOM 5486 C C . ARG A 1 737 ? -5.659 -1.591 -12.636 1.00 84.56 737 ARG A C 1
ATOM 5488 O O . ARG A 1 737 ? -5.024 -1.787 -11.604 1.00 84.56 737 ARG A O 1
ATOM 5495 N N . ILE A 1 738 ? -6.254 -0.436 -12.929 1.00 81.56 738 ILE A N 1
ATOM 5496 C CA . ILE A 1 738 ? -6.304 0.682 -11.981 1.00 81.56 738 ILE A CA 1
ATOM 5497 C C . ILE A 1 738 ? -7.174 0.292 -10.788 1.00 81.56 738 ILE A C 1
ATOM 5499 O O . ILE A 1 738 ? -6.678 0.315 -9.665 1.00 81.56 738 ILE A O 1
ATOM 5503 N N . GLU A 1 739 ? -8.386 -0.210 -11.030 1.00 77.62 739 GLU A N 1
ATOM 5504 C CA . GLU A 1 739 ? -9.306 -0.613 -9.960 1.00 77.62 739 GLU A CA 1
ATOM 5505 C C . GLU A 1 739 ? -8.715 -1.714 -9.060 1.00 77.62 739 GLU A C 1
ATOM 5507 O O . GLU A 1 739 ? -8.830 -1.652 -7.842 1.00 77.62 739 GLU A O 1
ATOM 5512 N N . ALA A 1 740 ? -7.984 -2.685 -9.620 1.00 70.19 740 ALA A N 1
ATOM 5513 C CA . ALA A 1 740 ? -7.350 -3.748 -8.833 1.00 70.19 740 ALA A CA 1
ATOM 5514 C C . ALA A 1 740 ? -6.160 -3.293 -7.953 1.00 70.19 740 ALA A C 1
ATOM 5516 O O . ALA A 1 740 ? -5.678 -4.080 -7.136 1.00 70.19 740 ALA A O 1
ATOM 5517 N N . ILE A 1 741 ? -5.623 -2.081 -8.147 1.00 64.75 741 ILE A N 1
ATOM 5518 C CA . ILE A 1 741 ? -4.363 -1.612 -7.528 1.00 64.75 741 ILE A CA 1
ATOM 5519 C C . ILE A 1 741 ? -4.537 -0.306 -6.730 1.00 64.75 741 ILE A C 1
ATOM 5521 O O . ILE A 1 741 ? -3.769 -0.046 -5.791 1.00 64.75 741 ILE A O 1
ATOM 5525 N N . ASP A 1 742 ? -5.527 0.506 -7.089 1.00 66.06 742 ASP A N 1
ATOM 5526 C CA . ASP A 1 742 ? -5.954 1.714 -6.381 1.00 66.06 742 ASP A CA 1
ATOM 5527 C C . ASP A 1 742 ? -7.480 1.899 -6.586 1.00 66.06 742 ASP A C 1
ATOM 5529 O O . ASP A 1 742 ? -7.892 2.689 -7.440 1.00 66.06 742 ASP A O 1
ATOM 5533 N N . PRO A 1 743 ? -8.324 1.117 -5.872 1.00 64.19 743 PRO A N 1
ATOM 5534 C CA . PRO A 1 743 ? -9.780 1.123 -6.043 1.00 64.19 743 PRO A CA 1
ATOM 5535 C C . PRO A 1 743 ? -10.391 2.520 -5.921 1.00 64.19 743 PRO A C 1
ATOM 5537 O O . PRO A 1 743 ? -10.101 3.246 -4.964 1.00 64.19 743 PRO A O 1
ATOM 5540 N N . GLY A 1 744 ? -11.254 2.892 -6.868 1.00 60.16 744 GLY A N 1
ATOM 5541 C CA . GLY A 1 744 ? -11.882 4.216 -6.903 1.00 60.16 744 GLY A CA 1
ATOM 5542 C C . GLY A 1 744 ? -10.943 5.369 -7.284 1.00 60.16 744 GLY A C 1
ATOM 5543 O O . GLY A 1 744 ? -11.265 6.523 -7.005 1.00 60.16 744 GLY A O 1
ATOM 5544 N N . CYS A 1 745 ? -9.786 5.091 -7.896 1.00 69.56 745 CYS A N 1
ATOM 5545 C CA . CYS A 1 745 ? -8.918 6.129 -8.448 1.00 69.56 745 CYS A CA 1
ATOM 5546 C C . CYS A 1 745 ? -9.291 6.468 -9.901 1.00 69.56 745 CYS A C 1
ATOM 5548 O O . CYS A 1 745 ? -9.338 5.588 -10.761 1.00 69.56 745 CYS A O 1
ATOM 5550 N N . ASP A 1 746 ? -9.503 7.755 -10.186 1.00 76.69 746 ASP A N 1
ATOM 5551 C CA . ASP A 1 746 ? -9.813 8.246 -11.532 1.00 76.69 746 ASP A CA 1
ATOM 5552 C C . ASP A 1 746 ? -8.643 8.060 -12.520 1.00 76.69 746 ASP A C 1
ATOM 5554 O O . ASP A 1 746 ? -7.470 8.037 -12.131 1.00 76.69 746 ASP A O 1
ATOM 5558 N N . LEU A 1 747 ? -8.975 7.963 -13.813 1.00 83.44 747 LEU A N 1
ATOM 5559 C CA . LEU A 1 747 ? -8.028 8.008 -14.938 1.00 83.44 747 LEU A CA 1
ATOM 5560 C C . LEU A 1 747 ? -7.368 9.393 -15.057 1.00 83.44 747 LEU A C 1
ATOM 5562 O O . LEU A 1 747 ? -7.941 10.396 -14.635 1.00 83.44 747 LEU A O 1
ATOM 5566 N N . GLU A 1 748 ? -6.193 9.472 -15.684 1.00 82.56 748 GLU A N 1
ATOM 5567 C CA . GLU A 1 748 ? -5.557 10.763 -15.988 1.00 82.56 748 GLU A CA 1
ATOM 5568 C C . GLU A 1 748 ? -6.394 11.614 -16.959 1.00 82.56 748 GLU A C 1
ATOM 5570 O O . GLU A 1 748 ? -6.976 11.081 -17.907 1.00 82.56 748 GLU A O 1
ATOM 5575 N N . ASP A 1 749 ? -6.367 12.946 -16.797 1.00 82.69 749 ASP A N 1
ATOM 5576 C CA . ASP A 1 749 ? -7.009 13.910 -17.713 1.00 82.69 749 ASP A CA 1
ATOM 5577 C C . ASP A 1 749 ? -6.659 13.609 -19.187 1.00 82.69 749 ASP A C 1
ATOM 5579 O O . ASP A 1 749 ? -7.544 13.477 -20.030 1.00 82.69 749 ASP A O 1
ATOM 5583 N N . ASP A 1 750 ? -5.365 13.402 -19.480 1.00 83.12 750 ASP A N 1
ATOM 5584 C CA . ASP A 1 750 ? -4.849 13.065 -20.816 1.00 83.12 750 ASP A CA 1
ATOM 5585 C C . ASP A 1 750 ? -5.446 11.740 -21.360 1.00 83.12 750 ASP A C 1
ATOM 5587 O O . ASP A 1 750 ? -5.585 11.561 -22.573 1.00 83.12 750 ASP A O 1
ATOM 5591 N N . THR A 1 751 ? -5.794 10.787 -20.482 1.00 88.94 751 THR A N 1
ATOM 5592 C CA . THR A 1 751 ? -6.482 9.536 -20.852 1.00 88.94 751 THR A CA 1
ATOM 5593 C C . THR A 1 751 ? -7.954 9.801 -21.132 1.00 88.94 751 THR A C 1
ATOM 5595 O O . THR A 1 751 ? -8.458 9.363 -22.165 1.00 88.94 751 THR A O 1
ATOM 5598 N N . VAL A 1 752 ? -8.645 10.533 -20.255 1.00 88.31 752 VAL A N 1
ATOM 5599 C CA . VAL A 1 752 ? -10.064 10.878 -20.428 1.00 88.31 752 VAL A CA 1
ATOM 5600 C C . VAL A 1 752 ? -10.275 11.650 -21.734 1.00 88.31 752 VAL A C 1
ATOM 5602 O O . VAL A 1 752 ? -11.130 11.266 -22.533 1.00 88.31 752 VAL A O 1
ATOM 5605 N N . GLU A 1 753 ? -9.442 12.658 -22.017 1.00 88.69 753 GLU A N 1
ATOM 5606 C CA . GLU A 1 753 ? -9.488 13.426 -23.267 1.00 88.69 753 GLU A CA 1
ATOM 5607 C C . GLU A 1 753 ? -9.298 12.543 -24.513 1.00 88.69 753 GLU A C 1
ATOM 5609 O O . GLU A 1 753 ? -10.017 12.718 -25.504 1.00 88.69 753 GLU A O 1
ATOM 5614 N N . LEU A 1 754 ? -8.380 11.564 -24.470 1.00 90.31 754 LEU A N 1
ATOM 5615 C CA . LEU A 1 754 ? -8.193 10.598 -25.557 1.00 90.31 754 LEU A CA 1
ATOM 5616 C C . LEU A 1 754 ? -9.449 9.740 -25.765 1.00 90.31 754 LEU A C 1
ATOM 5618 O O . LEU A 1 754 ? -9.911 9.599 -26.898 1.00 90.31 754 LEU A O 1
ATOM 5622 N N . LEU A 1 755 ? -10.022 9.181 -24.695 1.00 90.75 755 LEU A N 1
ATOM 5623 C CA . LEU A 1 755 ? -11.212 8.330 -24.789 1.00 90.75 755 LEU A CA 1
ATOM 5624 C C . LEU A 1 755 ? -12.422 9.107 -25.328 1.00 90.75 755 LEU A C 1
ATOM 5626 O O . LEU A 1 755 ? -13.127 8.614 -26.210 1.00 90.75 755 LEU A O 1
ATOM 5630 N N . GLU A 1 756 ? -12.625 10.348 -24.883 1.00 90.69 756 GLU A N 1
ATOM 5631 C CA . GLU A 1 756 ? -13.662 11.217 -25.440 1.00 90.69 756 GLU A CA 1
ATOM 5632 C C . GLU A 1 756 ? -13.420 11.587 -26.911 1.00 90.69 756 GLU A C 1
ATOM 5634 O O . GLU A 1 756 ? -14.382 11.775 -27.661 1.00 90.69 756 GLU A O 1
ATOM 5639 N N . ALA A 1 757 ? -12.165 11.753 -27.339 1.00 88.06 757 ALA A N 1
ATOM 5640 C CA . ALA A 1 757 ? -11.834 12.043 -28.733 1.00 88.06 757 ALA A CA 1
ATOM 5641 C C . ALA A 1 757 ? -12.116 10.833 -29.641 1.00 88.06 757 ALA A C 1
ATOM 5643 O O . ALA A 1 757 ? -12.672 10.993 -30.731 1.00 88.06 757 ALA A O 1
ATOM 5644 N N . LEU A 1 758 ? -11.815 9.622 -29.166 1.00 88.06 758 LEU A N 1
ATOM 5645 C CA . LEU A 1 758 ? -12.107 8.371 -29.871 1.00 88.06 758 LEU A CA 1
ATOM 5646 C C . LEU A 1 758 ? -13.616 8.133 -30.021 1.00 88.06 758 LEU A C 1
ATOM 5648 O O . LEU A 1 758 ? -14.056 7.708 -31.081 1.00 88.06 758 LEU A O 1
ATOM 5652 N N . GLN A 1 759 ? -14.427 8.486 -29.017 1.00 83.62 759 GLN A N 1
ATOM 5653 C CA . GLN A 1 759 ? -15.898 8.425 -29.104 1.00 83.62 759 GLN A CA 1
ATOM 5654 C C . GLN A 1 759 ? -16.514 9.441 -30.085 1.00 83.62 759 GLN A C 1
ATOM 5656 O O . GLN A 1 759 ? -17.683 9.316 -30.456 1.00 83.62 759 GLN A O 1
ATOM 5661 N N . ARG A 1 760 ? -15.759 10.472 -30.486 1.00 81.00 760 ARG A N 1
ATOM 5662 C CA . ARG A 1 760 ? -16.196 11.529 -31.416 1.00 81.00 760 ARG A CA 1
ATOM 5663 C C . ARG A 1 760 ? -15.863 11.241 -32.888 1.00 81.00 760 ARG A C 1
ATOM 5665 O O . ARG A 1 760 ? -16.243 12.057 -33.732 1.00 81.00 760 ARG A O 1
ATOM 5672 N N . THR A 1 761 ? -15.159 10.143 -33.181 1.00 68.75 761 THR A N 1
ATOM 5673 C CA . THR A 1 761 ? -14.555 9.839 -34.493 1.00 68.75 761 THR A CA 1
ATOM 5674 C C . THR A 1 761 ? -15.190 8.614 -35.148 1.00 68.75 761 THR A C 1
ATOM 5676 O O . THR A 1 761 ? -15.547 8.733 -36.343 1.00 68.75 761 THR A O 1
#

Foldseek 3Di:
DDPPDALLNVCCVPVVGSVCSVVQQVQQQPPQFPVRDGRPDRGDDDPRGDTDDDDDDDDDDDDDDDDDDDDDDDDDDDDDDDDDDDDDDDDDDDDDDDDDDDDDDDDDDDDDDDDDDDDDDDDDDDDDDDDDDDLDQDAQLLHHLQLLQLLLLQLVVLLLVQLQLDDQLFDALDDDPPDLLVVSNLSSLPRPPALCQVLVQQVQLVQLVQQVVVVHARFQFFKWWADNWKIKGFGLFFDQDDTPPWDDPDRGITMHTSVSSVVVVPPPPSVVADRLQQQKFWWFAFPVGITMIGRQLSFQEAAEEEPPQQSQQSLLSRLSSCQRGRSNPLAAEEEEPVCVLVQVLGDVVRYDYDPHLVVLQVVLVVLLVVLVVVCVVQVHPALSRCSSVVHPPSPLRAYEGGDHCDHDDHDRRSSYGYYHNDPDGLQYWYAYPVQWIDTNSVGGIGRTRTNGPSNSVSSSVSSNSSNDHGDDDPDDDPADLLRLLVSNLVSFDDPDPPDDDPDDDDDPDDDDDPDWQQAWEFQFLAATDIPSWDPVPPPDDDVLLSLVVVCCQVPPFDWPVNLQCQVQVPHGDDPVVSVVSLVVNQNGNAATPVRHTQWHDDPDDITTHGDPSHYYLLVQLSVLSNQLSVVRLVSLVSLVVSLVSRPAQGNPPDDPSGPSVCPVVSVSSLSSLLSSLLSNLSSCVVVLVLVSNLVSLVSSCRRVVQHVSSLLSNLSSCVSVVNVVVNVVSVVSNVVVCCVSPNPDDDDPVNVVSVVVSVVD

Radius of gyration: 33.77 Å; Cα contacts (8 Å, |Δi|>4): 1132; chains: 1; bounding box: 93×99×102 Å

pLDDT: mean 77.34, std 20.78, range [22.83, 98.25]

Organism: NCBI:txid410659

InterPro domains:
  IPR005158 Bacterial transcriptional activator domain [SM01043] (616-759)
  IPR011990 Tetratricopeptide-like helical domain superfamily [G3DSA:1.25.40.10] (615-761)
  IPR036779 LysM domain superfamily [G3DSA:3.10.350.10] (1-65)
  IPR052196 Bacterial Potassium Binding [PTHR34700] (4-680)

Mean predicted aligned error: 16.84 Å